Protein 9GSG (pdb70)

Organism: Mus musculus (NCBI:txid10090)

B-factor: mean 119.07, std 70.83, range [19.37, 305.69]

Nearest PDB structures (foldseek):
  6a69-assembly1_A  TM=6.672E-01  e=3.274E-86  Homo sapiens
  8qmp-assembly1_A  TM=8.611E-01  e=6.756E-66  Arabidopsis thaliana
  8wa5-assembly1_A  TM=8.359E-01  e=7.714E-51  Sus scrofa
  7yam-assembly1_A  TM=8.408E-01  e=4.785E-47  Homo sapiens
  7yah-assembly1_A  TM=5.654E-01  e=1.624E-47  Homo sapiens

GO terms:
  GO:0051480 regulation of cytosolic calcium ion concentration (P, IMP)
  GO:0006816 calcium ion transport (P, IMP)
  GO:0090102 cochlea development (P, IMP)
  GO:0005388 P-type calcium transporter activity (F, EXP)
  GO:0043025 neuronal cell body (C, IDA)
  GO:0005783 endoplasmic reticulum (C, IDA)
  GO:0005886 plasma membrane (C, IDA)
  GO:0005929 cilium (C, IDA)
  GO:0016324 apical plasma membrane (C, IDA)
  GO:0007605 sensory perception of sound (P, IGI)
  GO:0000902 cell morphogenesis (P, IMP)
  GO:0040011 locomotion (P, IMP)
  GO:0042428 serotonin metabolic process (P, IMP)
  GO:0042472 inner ear morphogenesis (P, IMP)
  GO:0030899 calcium-dependent ATPase activity (F, IMP)
  GO:0045299 otolith mineralization (P, IMP)
  GO:0021549 cerebellum development (P, IMP)
  GO:0021692 cerebellar Purkinje cell layer morphogenesis (P, IMP)
  GO:0021702 cerebellar Purkinje cell differentiation (P, IMP)
  GO:0021707 cerebellar granule cell differentiation (P, IMP)

InterPro domains:
  IPR001757 P-type ATPase [TIGR01494] (157-282)
  IPR001757 P-type ATPase [TIGR01494] (387-484)
  IPR001757 P-type ATPase [TIGR01494] (736-854)
  IPR004014 Cation-transporting P-type ATPase, N-terminal [PF00690] (50-118)
  IPR004014 Cation-transporting P-type ATPase, N-terminal [SM00831] (47-123)
  IPR006068 Cation-transporting P-type ATPase, C-terminal [PF00689] (858-1036)
  IPR006408 P-type ATPase, subfamily IIB [TIGR01517] (335-1041)
  IPR008250 P-type ATPase, A domain superfamily [SSF81653] (190-288)
  IPR018303 P-type ATPase, phosphorylation site [PS00154] (454-460)
  IPR022141 Plasma membrane calcium transporting P-type ATPase, C-terminal [PF12424] (1081-1127)
  IPR023214 HAD superfamily [G3DSA:3.40.50.1000] (663-789)
  IPR023298 P-type ATPase, transmembrane domain superfamily [SSF81665] (47-1043)
  IPR023299 P-type ATPase, cytoplasmic domain N [G3DSA:3.40.1110.10] (488-662)
  IPR023299 P-type ATPase, cytoplasmic domain N [SSF81660] (458-668)
  IPR036412 HAD-like superfamily [SSF56784] (451-877)
  IPR044492 P-type ATPase, haloacid dehalogenase domain [SFLDF00027] (434-825)
  IPR059000 P-type ATPase, A domain [PF00122] (190-288)

Structure (mmCIF, N/CA/C/O backbone):
data_9GSG
#
_entry.id   9GSG
#
_cell.length_a   1.00
_cell.length_b   1.00
_cell.length_c   1.00
_cell.angle_alpha   90.00
_cell.angle_beta   90.00
_cell.angle_gamma   90.00
#
_symmetry.space_group_name_H-M   'P 1'
#
loop_
_entity.id
_entity.type
_entity.pdbx_description
1 polymer 'Plasma membrane calcium-transporting ATPase 2'
2 polymer Neuroplastin
3 non-polymer 'TETRAFLUOROALUMINATE ION'
4 non-polymer 'MAGNESIUM ION'
5 non-polymer 2-acetamido-2-deoxy-beta-D-glucopyranose
6 water water
#
loop_
_atom_site.group_PDB
_atom_site.id
_atom_site.type_symbol
_atom_site.label_atom_id
_atom_site.label_alt_id
_atom_site.label_comp_id
_atom_site.label_asym_id
_atom_site.label_entity_id
_atom_site.label_seq_id
_atom_site.pdbx_PDB_ins_code
_atom_site.Cartn_x
_atom_site.Cartn_y
_atom_site.Cartn_z
_atom_site.occupancy
_atom_site.B_iso_or_equiv
_atom_site.auth_seq_id
_atom_site.auth_comp_id
_atom_site.auth_asym_id
_atom_site.auth_atom_id
_atom_site.pdbx_PDB_model_num
ATOM 1 N N . GLY A 1 25 ? 129.171 98.639 196.802 1.00 135.36 25 GLY A N 1
ATOM 2 C CA . GLY A 1 25 ? 127.964 98.946 197.548 1.00 135.36 25 GLY A CA 1
ATOM 3 C C . GLY A 1 25 ? 126.995 99.840 196.798 1.00 135.36 25 GLY A C 1
ATOM 4 O O . GLY A 1 25 ? 126.147 99.360 196.046 1.00 135.36 25 GLY A O 1
ATOM 5 N N . CYS A 1 26 ? 127.116 101.147 197.014 1.00 189.95 26 CYS A N 1
ATOM 6 C CA . CYS A 1 26 ? 126.261 102.104 196.328 1.00 189.95 26 CYS A CA 1
ATOM 7 C C . CYS A 1 26 ? 126.589 102.146 194.841 1.00 189.95 26 CYS A C 1
ATOM 8 O O . CYS A 1 26 ? 127.750 102.034 194.441 1.00 189.95 26 CYS A O 1
ATOM 11 N N . THR A 1 27 ? 125.555 102.303 194.022 1.00 173.25 27 THR A N 1
ATOM 12 C CA . THR A 1 27 ? 125.754 102.387 192.584 1.00 173.25 27 THR A CA 1
ATOM 13 C C . THR A 1 27 ? 126.344 103.741 192.201 1.00 173.25 27 THR A C 1
ATOM 14 O O . THR A 1 27 ? 126.220 104.728 192.931 1.00 173.25 27 THR A O 1
ATOM 18 N N . MET A 1 28 ? 126.997 103.772 191.037 1.00 159.53 28 MET A N 1
ATOM 19 C CA . MET A 1 28 ? 127.715 104.966 190.595 1.00 159.53 28 MET A CA 1
ATOM 20 C C . MET A 1 28 ? 126.792 106.174 190.489 1.00 159.53 28 MET A C 1
ATOM 21 O O . MET A 1 28 ? 127.116 107.263 190.981 1.00 159.53 28 MET A O 1
ATOM 26 N N . GLU A 1 29 ? 125.639 106.004 189.840 1.00 195.47 29 GLU A N 1
ATOM 27 C CA . GLU A 1 29 ? 124.749 107.137 189.615 1.00 195.47 29 GLU A CA 1
ATOM 28 C C . GLU A 1 29 ? 124.238 107.728 190.922 1.00 195.47 29 GLU A C 1
ATOM 29 O O . GLU A 1 29 ? 124.000 108.937 191.000 1.00 195.47 29 GLU A O 1
ATOM 35 N N . GLU A 1 30 ? 124.090 106.907 191.964 1.00 191.70 30 GLU A N 1
ATOM 36 C CA . GLU A 1 30 ? 123.640 107.424 193.253 1.00 191.70 30 GLU A CA 1
ATOM 37 C C . GLU A 1 30 ? 124.651 108.406 193.833 1.00 191.70 30 GLU A C 1
ATOM 38 O O . GLU A 1 30 ? 124.295 109.517 194.243 1.00 191.70 30 GLU A O 1
ATOM 44 N N . LEU A 1 31 ? 125.924 108.009 193.872 1.00 94.19 31 LEU A N 1
ATOM 45 C CA . LEU A 1 31 ? 126.964 108.894 194.385 1.00 94.19 31 LEU A CA 1
ATOM 46 C C . LEU A 1 31 ? 127.129 110.124 193.501 1.00 94.19 31 LEU A C 1
ATOM 47 O O . LEU A 1 31 ? 127.364 111.233 194.000 1.00 94.19 31 LEU A O 1
ATOM 52 N N . ARG A 1 32 ? 127.021 109.946 192.183 1.00 96.77 32 ARG A N 1
ATOM 53 C CA . ARG A 1 32 ? 127.129 111.089 191.283 1.00 96.77 32 ARG A CA 1
ATOM 54 C C . ARG A 1 32 ? 126.014 112.096 191.535 1.00 96.77 32 ARG A C 1
ATOM 55 O O . ARG A 1 32 ? 126.249 113.309 191.526 1.00 96.77 32 ARG A O 1
ATOM 63 N N . SER A 1 33 ? 124.791 111.614 191.768 1.00 104.08 33 SER A N 1
ATOM 64 C CA . SER A 1 33 ? 123.689 112.520 192.074 1.00 104.08 33 SER A CA 1
ATOM 65 C C . SER A 1 33 ? 123.860 113.155 193.448 1.00 104.08 33 SER A C 1
ATOM 66 O O . SER A 1 33 ? 123.425 114.291 193.673 1.00 104.08 33 SER A O 1
ATOM 69 N N . LEU A 1 34 ? 124.473 112.430 194.386 1.00 124.30 34 LEU A N 1
ATOM 70 C CA . LEU A 1 34 ? 124.775 113.015 195.689 1.00 124.30 34 LEU A CA 1
ATOM 71 C C . LEU A 1 34 ? 125.753 114.174 195.564 1.00 124.30 34 LEU A C 1
ATOM 72 O O . LEU A 1 34 ? 125.594 115.203 196.230 1.00 124.30 34 LEU A O 1
ATOM 77 N N . MET A 1 35 ? 126.771 114.028 194.714 1.00 104.88 35 MET A N 1
ATOM 78 C CA . MET A 1 35 ? 127.817 115.043 194.600 1.00 104.88 35 MET A CA 1
ATOM 79 C C . MET A 1 35 ? 127.376 116.311 193.880 1.00 104.88 35 MET A C 1
ATOM 80 O O . MET A 1 35 ? 128.231 117.155 193.596 1.00 104.88 35 MET A O 1
ATOM 85 N N . GLU A 1 36 ? 126.090 116.481 193.581 1.00 136.19 36 GLU A N 1
ATOM 86 C CA . GLU A 1 36 ? 125.582 117.722 193.014 1.00 136.19 36 GLU A CA 1
ATOM 87 C C . GLU A 1 36 ? 124.921 118.615 194.055 1.00 136.19 36 GLU A C 1
ATOM 88 O O . GLU A 1 36 ? 124.190 119.539 193.689 1.00 136.19 36 GLU A O 1
ATOM 94 N N . LEU A 1 37 ? 125.159 118.363 195.337 1.00 159.01 37 LEU A N 1
ATOM 95 C CA . LEU A 1 37 ? 124.598 119.154 196.420 1.00 159.01 37 LEU A CA 1
ATOM 96 C C . LEU A 1 37 ? 125.700 119.945 197.111 1.00 159.01 37 LEU A C 1
ATOM 97 O O . LEU A 1 37 ? 126.830 119.471 197.254 1.00 159.01 37 LEU A O 1
ATOM 102 N N . ARG A 1 38 ? 125.363 121.157 197.543 1.00 110.35 38 ARG A N 1
ATOM 103 C CA . ARG A 1 38 ? 126.328 122.042 198.175 1.00 110.35 38 ARG A CA 1
ATOM 104 C C . ARG A 1 38 ? 125.747 122.599 199.465 1.00 110.35 38 ARG A C 1
ATOM 105 O O . ARG A 1 38 ? 124.529 122.715 199.618 1.00 110.35 38 ARG A O 1
ATOM 113 N N . GLY A 1 39 ? 126.638 122.943 200.391 1.00 87.56 39 GLY A N 1
ATOM 114 C CA . GLY A 1 39 ? 126.228 123.626 201.602 1.00 87.56 39 GLY A CA 1
ATOM 115 C C . GLY A 1 39 ? 125.457 122.724 202.550 1.00 87.56 39 GLY A C 1
ATOM 116 O O . GLY A 1 39 ? 125.519 121.495 202.475 1.00 87.56 39 GLY A O 1
ATOM 117 N N . THR A 1 40 ? 124.705 123.360 203.452 1.00 105.76 40 THR A N 1
ATOM 118 C CA . THR A 1 40 ? 123.932 122.616 204.438 1.00 105.76 40 THR A CA 1
ATOM 119 C C . THR A 1 40 ? 122.909 121.694 203.792 1.00 105.76 40 THR A C 1
ATOM 120 O O . THR A 1 40 ? 122.575 120.658 204.377 1.00 105.76 40 THR A O 1
ATOM 124 N N . GLU A 1 41 ? 122.431 122.028 202.590 1.00 171.39 41 GLU A N 1
ATOM 125 C CA . GLU A 1 41 ? 121.507 121.146 201.887 1.00 171.39 41 GLU A CA 1
ATOM 126 C C . GLU A 1 41 ? 122.112 119.764 201.686 1.00 171.39 41 GLU A C 1
ATOM 127 O O . GLU A 1 41 ? 121.394 118.758 201.685 1.00 171.39 41 GLU A O 1
ATOM 133 N N . ALA A 1 42 ? 123.432 119.692 201.519 1.00 114.72 42 ALA A N 1
ATOM 134 C CA . ALA A 1 42 ? 124.086 118.392 201.471 1.00 114.72 42 ALA A CA 1
ATOM 135 C C . ALA A 1 42 ? 124.037 117.709 202.831 1.00 114.72 42 ALA A C 1
ATOM 136 O O . ALA A 1 42 ? 123.604 116.555 202.940 1.00 114.72 42 ALA A O 1
ATOM 138 N N . VAL A 1 43 ? 124.428 118.436 203.885 1.00 102.06 43 VAL A N 1
ATOM 139 C CA . VAL A 1 43 ? 124.611 117.839 205.209 1.00 102.06 43 VAL A CA 1
ATOM 140 C C . VAL A 1 43 ? 123.371 117.057 205.615 1.00 102.06 43 VAL A C 1
ATOM 141 O O . VAL A 1 43 ? 123.414 115.833 205.801 1.00 102.06 43 VAL A O 1
ATOM 145 N N . VAL A 1 44 ? 122.235 117.753 205.697 1.00 141.46 44 VAL A N 1
ATOM 146 C CA . VAL A 1 44 ? 120.997 117.112 206.129 1.00 141.46 44 VAL A CA 1
ATOM 147 C C . VAL A 1 44 ? 120.711 115.890 205.267 1.00 141.46 44 VAL A C 1
ATOM 148 O O . VAL A 1 44 ? 120.428 114.801 205.784 1.00 141.46 44 VAL A O 1
ATOM 152 N N . LYS A 1 45 ? 120.861 116.034 203.945 1.00 191.14 45 LYS A N 1
ATOM 153 C CA . LYS A 1 45 ? 120.605 114.920 203.042 1.00 191.14 45 LYS A CA 1
ATOM 154 C C . LYS A 1 45 ? 121.377 113.690 203.484 1.00 191.14 45 LYS A C 1
ATOM 155 O O . LYS A 1 45 ? 120.792 112.622 203.706 1.00 191.14 45 LYS A O 1
ATOM 161 N N . ILE A 1 46 ? 122.682 113.851 203.709 1.00 116.36 46 ILE A N 1
ATOM 162 C CA . ILE A 1 46 ? 123.503 112.718 204.121 1.00 116.36 46 ILE A CA 1
ATOM 163 C C . ILE A 1 46 ? 122.930 112.106 205.389 1.00 116.36 46 ILE A C 1
ATOM 164 O O . ILE A 1 46 ? 122.630 110.906 205.443 1.00 116.36 46 ILE A O 1
ATOM 169 N N . LYS A 1 47 ? 122.686 112.949 206.397 1.00 160.84 47 LYS A N 1
ATOM 170 C CA . LYS A 1 47 ? 122.195 112.451 207.676 1.00 160.84 47 LYS A CA 1
ATOM 171 C C . LYS A 1 47 ? 120.890 111.694 207.500 1.00 160.84 47 LYS A C 1
ATOM 172 O O . LYS A 1 47 ? 120.636 110.706 208.197 1.00 160.84 47 LYS A O 1
ATOM 178 N N . GLU A 1 48 ? 120.051 112.138 206.566 1.00 169.29 48 GLU A N 1
ATOM 179 C CA . GLU A 1 48 ? 118.802 111.432 206.330 1.00 169.29 48 GLU A CA 1
ATOM 180 C C . GLU A 1 48 ? 119.065 110.087 205.669 1.00 169.29 48 GLU A C 1
ATOM 181 O O . GLU A 1 48 ? 118.526 109.064 206.102 1.00 169.29 48 GLU A O 1
ATOM 187 N N . THR A 1 49 ? 119.894 110.071 204.624 1.00 210.71 49 THR A N 1
ATOM 188 C CA . THR A 1 49 ? 120.017 108.858 203.820 1.00 210.71 49 THR A CA 1
ATOM 189 C C . THR A 1 49 ? 121.085 107.922 204.373 1.00 210.71 49 THR A C 1
ATOM 190 O O . THR A 1 49 ? 120.818 106.743 204.631 1.00 210.71 49 THR A O 1
ATOM 194 N N . TYR A 1 50 ? 122.300 108.426 204.565 1.00 225.36 50 TYR A N 1
ATOM 195 C CA . TYR A 1 50 ? 123.454 107.585 204.856 1.00 225.36 50 TYR A CA 1
ATOM 196 C C . TYR A 1 50 ? 124.117 107.959 206.175 1.00 225.36 50 TYR A C 1
ATOM 197 O O . TYR A 1 50 ? 125.338 107.869 206.317 1.00 225.36 50 TYR A O 1
ATOM 206 N N . GLY A 1 51 ? 123.318 108.364 207.158 1.00 121.77 51 GLY A N 1
ATOM 207 C CA . GLY A 1 51 ? 123.813 108.661 208.490 1.00 121.77 51 GLY A CA 1
ATOM 208 C C . GLY A 1 51 ? 124.970 109.637 208.467 1.00 121.77 51 GLY A C 1
ATOM 209 O O . GLY A 1 51 ? 124.994 110.603 207.700 1.00 121.77 51 GLY A O 1
ATOM 210 N N . ASP A 1 52 ? 125.953 109.378 209.324 1.00 219.75 52 ASP A N 1
ATOM 211 C CA . ASP A 1 52 ? 127.171 110.169 209.320 1.00 219.75 52 ASP A CA 1
ATOM 212 C C . ASP A 1 52 ? 128.169 109.611 208.305 1.00 219.75 52 ASP A C 1
ATOM 213 O O . ASP A 1 52 ? 127.947 108.575 207.674 1.00 219.75 52 ASP A O 1
ATOM 218 N N . THR A 1 53 ? 129.285 110.325 208.147 1.00 172.58 53 THR A N 1
ATOM 219 C CA . THR A 1 53 ? 130.253 109.977 207.114 1.00 172.58 53 THR A CA 1
ATOM 220 C C . THR A 1 53 ? 130.991 108.676 207.412 1.00 172.58 53 THR A C 1
ATOM 221 O O . THR A 1 53 ? 131.399 107.980 206.475 1.00 172.58 53 THR A O 1
ATOM 225 N N . GLU A 1 54 ? 131.168 108.320 208.685 1.00 246.56 54 GLU A N 1
ATOM 226 C CA . GLU A 1 54 ? 131.852 107.068 208.993 1.00 246.56 54 GLU A CA 1
ATOM 227 C C . GLU A 1 54 ? 131.007 105.867 208.586 1.00 246.56 54 GLU A C 1
ATOM 228 O O . GLU A 1 54 ? 131.536 104.768 208.386 1.00 246.56 54 GLU A O 1
ATOM 234 N N . ALA A 1 55 ? 129.690 106.055 208.460 1.00 135.64 55 ALA A N 1
ATOM 235 C CA . ALA A 1 55 ? 128.832 104.983 207.967 1.00 135.64 55 ALA A CA 1
ATOM 236 C C . ALA A 1 55 ? 128.906 104.865 206.449 1.00 135.64 55 ALA A C 1
ATOM 237 O O . ALA A 1 55 ? 128.948 103.752 205.908 1.00 135.64 55 ALA A O 1
ATOM 239 N N . ILE A 1 56 ? 128.912 106.000 205.744 1.00 134.17 56 ILE A N 1
ATOM 240 C CA . ILE A 1 56 ? 129.015 105.955 204.289 1.00 134.17 56 ILE A CA 1
ATOM 241 C C . ILE A 1 56 ? 130.383 105.436 203.871 1.00 134.17 56 ILE A C 1
ATOM 242 O O . ILE A 1 56 ? 130.524 104.843 202.797 1.00 134.17 56 ILE A O 1
ATOM 247 N N . CYS A 1 57 ? 131.410 105.643 204.701 1.00 203.08 57 CYS A N 1
ATOM 248 C CA . CYS A 1 57 ? 132.686 104.981 204.448 1.00 203.08 57 CYS A CA 1
ATOM 249 C C . CYS A 1 57 ? 132.550 103.469 204.570 1.00 203.08 57 CYS A C 1
ATOM 250 O O . CYS A 1 57 ? 133.103 102.724 203.753 1.00 203.08 57 CYS A O 1
ATOM 253 N N . ARG A 1 58 ? 131.817 102.998 205.583 1.00 166.02 58 ARG A N 1
ATOM 254 C CA . ARG A 1 58 ? 131.624 101.561 205.752 1.00 166.02 58 ARG A CA 1
ATOM 255 C C . ARG A 1 58 ? 130.885 100.959 204.565 1.00 166.02 58 ARG A C 1
ATOM 256 O O . ARG A 1 58 ? 131.221 99.860 204.109 1.00 166.02 58 ARG A O 1
ATOM 264 N N . ARG A 1 59 ? 129.869 101.662 204.057 1.00 211.60 59 ARG A N 1
ATOM 265 C CA . ARG A 1 59 ? 129.109 101.147 202.920 1.00 211.60 59 ARG A CA 1
ATOM 266 C C . ARG A 1 59 ? 130.000 100.933 201.702 1.00 211.60 59 ARG A C 1
ATOM 267 O O . ARG A 1 59 ? 129.699 100.093 200.846 1.00 211.60 59 ARG A O 1
ATOM 275 N N . LEU A 1 60 ? 131.095 101.681 201.601 1.00 126.50 60 LEU A N 1
ATOM 276 C CA . LEU A 1 60 ? 132.058 101.491 200.523 1.00 126.50 60 LEU A CA 1
ATOM 277 C C . LEU A 1 60 ? 133.146 100.483 200.872 1.00 126.50 60 LEU A C 1
ATOM 278 O O . LEU A 1 60 ? 134.075 100.301 200.078 1.00 126.50 60 LEU A O 1
ATOM 283 N N . LYS A 1 61 ? 133.046 99.835 202.031 1.00 179.45 61 LYS A N 1
ATOM 284 C CA . LYS A 1 61 ? 134.004 98.826 202.481 1.00 179.45 61 LYS A CA 1
ATOM 285 C C . LYS A 1 61 ? 135.422 99.396 202.535 1.00 179.45 61 LYS A C 1
ATOM 286 O O . LYS A 1 61 ? 136.380 98.809 202.031 1.00 179.45 61 LYS A O 1
ATOM 292 N N . THR A 1 62 ? 135.540 100.562 203.164 1.00 154.85 62 THR A N 1
ATOM 293 C CA . THR A 1 62 ? 136.828 101.200 203.383 1.00 154.85 62 THR A CA 1
ATOM 294 C C . THR A 1 62 ? 136.902 101.709 204.816 1.00 154.85 62 THR A C 1
ATOM 295 O O . THR A 1 62 ? 135.883 101.966 205.460 1.00 154.85 62 THR A O 1
ATOM 299 N N . SER A 1 63 ? 138.128 101.844 205.313 1.00 131.82 63 SER A N 1
ATOM 300 C CA . SER A 1 63 ? 138.373 102.276 206.682 1.00 131.82 63 SER A CA 1
ATOM 301 C C . SER A 1 63 ? 139.111 103.606 206.675 1.00 131.82 63 SER A C 1
ATOM 302 O O . SER A 1 63 ? 140.203 103.697 206.087 1.00 131.82 63 SER A O 1
ATOM 305 N N . PRO A 1 64 ? 138.563 104.657 207.291 1.00 140.48 64 PRO A N 1
ATOM 306 C CA . PRO A 1 64 ? 139.291 105.939 207.326 1.00 140.48 64 PRO A CA 1
ATOM 307 C C . PRO A 1 64 ? 140.661 105.840 207.975 1.00 140.48 64 PRO A C 1
ATOM 308 O O . PRO A 1 64 ? 141.619 106.458 207.496 1.00 140.48 64 PRO A O 1
ATOM 312 N N . VAL A 1 65 ? 140.781 105.073 209.059 1.00 202.64 65 VAL A N 1
ATOM 313 C CA . VAL A 1 65 ? 142.055 104.978 209.768 1.00 202.64 65 VAL A CA 1
ATOM 314 C C . VAL A 1 65 ? 143.006 104.042 209.032 1.00 202.64 65 VAL A C 1
ATOM 315 O O . VAL A 1 65 ? 144.174 104.370 208.797 1.00 202.64 65 VAL A O 1
ATOM 319 N N . GLU A 1 66 ? 142.518 102.856 208.663 1.00 205.40 66 GLU A N 1
ATOM 320 C CA . GLU A 1 66 ? 143.378 101.867 208.019 1.00 205.40 66 GLU A CA 1
ATOM 321 C C . GLU A 1 66 ? 143.798 102.321 206.625 1.00 205.40 66 GLU A C 1
ATOM 322 O O . GLU A 1 66 ? 144.992 102.390 206.313 1.00 205.40 66 GLU A O 1
ATOM 328 N N . GLY A 1 67 ? 142.828 102.636 205.772 1.00 150.43 67 GLY A N 1
ATOM 329 C CA . GLY A 1 67 ? 143.129 103.036 204.411 1.00 150.43 67 GLY A CA 1
ATOM 330 C C . GLY A 1 67 ? 142.501 102.126 203.378 1.00 150.43 67 GLY A C 1
ATOM 331 O O . GLY A 1 67 ? 141.299 101.849 203.435 1.00 150.43 67 GLY A O 1
ATOM 332 N N . LEU A 1 68 ? 143.302 101.655 202.423 1.00 196.10 68 LEU A N 1
ATOM 333 C CA . LEU A 1 68 ? 142.809 100.750 201.403 1.00 196.10 68 LEU A CA 1
ATOM 334 C C . LEU A 1 68 ? 143.754 99.562 201.253 1.00 196.10 68 LEU A C 1
ATOM 335 O O . LEU A 1 68 ? 144.976 99.749 201.204 1.00 196.10 68 LEU A O 1
ATOM 340 N N . PRO A 1 69 ? 143.225 98.334 201.196 1.00 153.36 69 PRO A N 1
ATOM 341 C CA . PRO A 1 69 ? 144.106 97.158 201.141 1.00 153.36 69 PRO A CA 1
ATOM 342 C C . PRO A 1 69 ? 145.127 97.190 200.016 1.00 153.36 69 PRO A C 1
ATOM 343 O O . PRO A 1 69 ? 146.278 96.791 200.234 1.00 153.36 69 PRO A O 1
ATOM 347 N N . GLY A 1 70 ? 144.753 97.654 198.826 1.00 141.08 70 GLY A N 1
ATOM 348 C CA . GLY A 1 70 ? 145.672 97.670 197.709 1.00 141.08 70 GLY A CA 1
ATOM 349 C C . GLY A 1 70 ? 145.783 96.372 196.944 1.00 141.08 70 GLY A C 1
ATOM 350 O O . GLY A 1 70 ? 146.722 96.215 196.156 1.00 141.08 70 GLY A O 1
ATOM 351 N N . THR A 1 71 ? 144.863 95.433 197.150 1.00 161.86 71 THR A N 1
ATOM 352 C CA . THR A 1 71 ? 144.933 94.150 196.465 1.00 161.86 71 THR A CA 1
ATOM 353 C C . THR A 1 71 ? 144.387 94.286 195.046 1.00 161.86 71 THR A C 1
ATOM 354 O O . THR A 1 71 ? 143.380 94.963 194.820 1.00 161.86 71 THR A O 1
ATOM 358 N N . ALA A 1 72 ? 145.054 93.633 194.094 1.00 159.72 72 ALA A N 1
ATOM 359 C CA . ALA A 1 72 ? 144.746 93.818 192.675 1.00 159.72 72 ALA A CA 1
ATOM 360 C C . ALA A 1 72 ? 143.314 93.456 192.290 1.00 159.72 72 ALA A C 1
ATOM 361 O O . ALA A 1 72 ? 142.687 94.240 191.560 1.00 159.72 72 ALA A O 1
ATOM 363 N N . PRO A 1 73 ? 142.749 92.309 192.693 1.00 184.66 73 PRO A N 1
ATOM 364 C CA . PRO A 1 73 ? 141.339 92.055 192.345 1.00 184.66 73 PRO A CA 1
ATOM 365 C C . PRO A 1 73 ? 140.387 93.107 192.883 1.00 184.66 73 PRO A C 1
ATOM 366 O O . PRO A 1 73 ? 139.446 93.497 192.183 1.00 184.66 73 PRO A O 1
ATOM 370 N N . ASP A 1 74 ? 140.617 93.592 194.104 1.00 192.48 74 ASP A N 1
ATOM 371 C CA . ASP A 1 74 ? 139.770 94.635 194.674 1.00 192.48 74 ASP A CA 1
ATOM 372 C C . ASP A 1 74 ? 139.837 95.907 193.838 1.00 192.48 74 ASP A C 1
ATOM 373 O O . ASP A 1 74 ? 138.805 96.488 193.470 1.00 192.48 74 ASP A O 1
ATOM 378 N N . LEU A 1 75 ? 141.055 96.355 193.532 1.00 180.16 75 LEU A N 1
ATOM 379 C CA . LEU A 1 75 ? 141.237 97.572 192.752 1.00 180.16 75 LEU A CA 1
ATOM 380 C C . LEU A 1 75 ? 140.595 97.439 191.378 1.00 180.16 75 LEU A C 1
ATOM 381 O O . LEU A 1 75 ? 139.911 98.354 190.908 1.00 180.16 75 LEU A O 1
ATOM 386 N N . GLU A 1 76 ? 140.798 96.296 190.719 1.00 176.08 76 GLU A N 1
ATOM 387 C CA . GLU A 1 76 ? 140.242 96.123 189.383 1.00 176.08 76 GLU A CA 1
ATOM 388 C C . GLU A 1 76 ? 138.722 96.027 189.406 1.00 176.08 76 GLU A C 1
ATOM 389 O O . GLU A 1 76 ? 138.060 96.546 188.502 1.00 176.08 76 GLU A O 1
ATOM 395 N N . LYS A 1 77 ? 138.147 95.390 190.426 1.00 209.92 77 LYS A N 1
ATOM 396 C CA . LYS A 1 77 ? 136.694 95.341 190.542 1.00 209.92 77 LYS A CA 1
ATOM 397 C C . LYS A 1 77 ? 136.122 96.738 190.748 1.00 209.92 77 LYS A C 1
ATOM 398 O O . LYS A 1 77 ? 135.107 97.108 190.142 1.00 209.92 77 LYS A O 1
ATOM 404 N N . ARG A 1 78 ? 136.771 97.537 191.599 1.00 156.02 78 ARG A N 1
ATOM 405 C CA . ARG A 1 78 ? 136.322 98.911 191.802 1.00 156.02 78 ARG A CA 1
ATOM 406 C C . ARG A 1 78 ? 136.441 99.736 190.526 1.00 156.02 78 ARG A C 1
ATOM 407 O O . ARG A 1 78 ? 135.547 100.528 190.208 1.00 156.02 78 ARG A O 1
ATOM 415 N N . LYS A 1 79 ? 137.541 99.574 189.787 1.00 122.73 79 LYS A N 1
ATOM 416 C CA . LYS A 1 79 ? 137.696 100.300 188.531 1.00 122.73 79 LYS A CA 1
ATOM 417 C C . LYS A 1 79 ? 136.655 99.867 187.510 1.00 122.73 79 LYS A C 1
ATOM 418 O O . LYS A 1 79 ? 136.204 100.674 186.690 1.00 122.73 79 LYS A O 1
ATOM 424 N N . GLN A 1 80 ? 136.270 98.593 187.532 1.00 144.33 80 GLN A N 1
ATOM 425 C CA . GLN A 1 80 ? 135.228 98.125 186.626 1.00 144.33 80 GLN A CA 1
ATOM 426 C C . GLN A 1 80 ? 133.879 98.735 186.984 1.00 144.33 80 GLN A C 1
ATOM 427 O O . GLN A 1 80 ? 133.124 99.163 186.103 1.00 144.33 80 GLN A O 1
ATOM 433 N N . ILE A 1 81 ? 133.557 98.785 188.277 1.00 134.45 81 ILE A N 1
ATOM 434 C CA . ILE A 1 81 ? 132.245 99.279 188.693 1.00 134.45 81 ILE A CA 1
ATOM 435 C C . ILE A 1 81 ? 132.149 100.789 188.500 1.00 134.45 81 ILE A C 1
ATOM 436 O O . ILE A 1 81 ? 131.265 101.285 187.793 1.00 134.45 81 ILE A O 1
ATOM 441 N N . PHE A 1 82 ? 133.051 101.541 189.131 1.00 116.28 82 PHE A N 1
ATOM 442 C CA . PHE A 1 82 ? 132.947 102.996 189.169 1.00 116.28 82 PHE A CA 1
ATOM 443 C C . PHE A 1 82 ? 133.746 103.705 188.082 1.00 116.28 82 PHE A C 1
ATOM 444 O O . PHE A 1 82 ? 133.724 104.938 188.035 1.00 116.28 82 PHE A O 1
ATOM 452 N N . GLY A 1 83 ? 134.442 102.983 187.214 1.00 104.97 83 GLY A N 1
ATOM 453 C CA . GLY A 1 83 ? 135.260 103.620 186.203 1.00 104.97 83 GLY A CA 1
ATOM 454 C C . GLY A 1 83 ? 136.640 103.967 186.716 1.00 104.97 83 GLY A C 1
ATOM 455 O O . GLY A 1 83 ? 136.993 103.740 187.875 1.00 104.97 83 GLY A O 1
ATOM 456 N N . GLN A 1 84 ? 137.445 104.538 185.824 1.00 160.15 84 GLN A N 1
ATOM 457 C CA . GLN A 1 84 ? 138.806 104.926 186.154 1.00 160.15 84 GLN A CA 1
ATOM 458 C C . GLN A 1 84 ? 138.959 106.439 186.069 1.00 160.15 84 GLN A C 1
ATOM 459 O O . GLN A 1 84 ? 138.126 107.140 185.491 1.00 160.15 84 GLN A O 1
ATOM 465 N N . ASN A 1 85 ? 140.059 106.929 186.638 1.00 81.60 85 ASN A N 1
ATOM 466 C CA . ASN A 1 85 ? 140.318 108.357 186.771 1.00 81.60 85 ASN A CA 1
ATOM 467 C C . ASN A 1 85 ? 140.967 108.931 185.519 1.00 81.60 85 ASN A C 1
ATOM 468 O O . ASN A 1 85 ? 141.619 109.978 185.575 1.00 81.60 85 ASN A O 1
ATOM 473 N N . PHE A 1 86 ? 140.799 108.260 184.385 1.00 175.18 86 PHE A N 1
ATOM 474 C CA . PHE A 1 86 ? 141.494 108.615 183.156 1.00 175.18 86 PHE A CA 1
ATOM 475 C C . PHE A 1 86 ? 140.481 108.783 182.036 1.00 175.18 86 PHE A C 1
ATOM 476 O O . PHE A 1 86 ? 139.613 107.925 181.847 1.00 175.18 86 PHE A O 1
ATOM 484 N N . ILE A 1 87 ? 140.586 109.886 181.304 1.00 136.80 87 ILE A N 1
ATOM 485 C CA . ILE A 1 87 ? 139.740 110.169 180.152 1.00 136.80 87 ILE A CA 1
ATOM 486 C C . ILE A 1 87 ? 140.612 110.080 178.900 1.00 136.80 87 ILE A C 1
ATOM 487 O O . ILE A 1 87 ? 141.560 110.864 178.753 1.00 136.80 87 ILE A O 1
ATOM 492 N N . PRO A 1 88 ? 140.344 109.154 177.986 1.00 133.84 88 PRO A N 1
ATOM 493 C CA . PRO A 1 88 ? 141.141 109.065 176.761 1.00 133.84 88 PRO A CA 1
ATOM 494 C C . PRO A 1 88 ? 140.828 110.217 175.824 1.00 133.84 88 PRO A C 1
ATOM 495 O O . PRO A 1 88 ? 139.656 110.571 175.632 1.00 133.84 88 PRO A O 1
ATOM 499 N N . PRO A 1 89 ? 141.845 110.825 175.220 1.00 91.84 89 PRO A N 1
ATOM 500 C CA . PRO A 1 89 ? 141.603 111.947 174.307 1.00 91.84 89 PRO A CA 1
ATOM 501 C C . PRO A 1 89 ? 141.044 111.474 172.973 1.00 91.84 89 PRO A C 1
ATOM 502 O O . PRO A 1 89 ? 141.044 110.287 172.643 1.00 91.84 89 PRO A O 1
ATOM 506 N N . LYS A 1 90 ? 140.559 112.438 172.196 1.00 152.31 90 LYS A N 1
ATOM 507 C CA . LYS A 1 90 ? 140.061 112.195 170.848 1.00 152.31 90 LYS A CA 1
ATOM 508 C C . LYS A 1 90 ? 141.172 112.527 169.862 1.00 152.31 90 LYS A C 1
ATOM 509 O O . LYS A 1 90 ? 141.597 113.684 169.772 1.00 152.31 90 LYS A O 1
ATOM 515 N N . LYS A 1 91 ? 141.637 111.520 169.131 1.00 189.98 91 LYS A N 1
ATOM 516 C CA . LYS A 1 91 ? 142.727 111.736 168.191 1.00 189.98 91 LYS A CA 1
ATOM 517 C C . LYS A 1 91 ? 142.260 112.625 167.041 1.00 189.98 91 LYS A C 1
ATOM 518 O O . LYS A 1 91 ? 141.124 112.490 166.569 1.00 189.98 91 LYS A O 1
ATOM 524 N N . PRO A 1 92 ? 143.101 113.538 166.566 1.00 124.33 92 PRO A N 1
ATOM 525 C CA . PRO A 1 92 ? 142.660 114.503 165.558 1.00 124.33 92 PRO A CA 1
ATOM 526 C C . PRO A 1 92 ? 142.714 113.945 164.145 1.00 124.33 92 PRO A C 1
ATOM 527 O O . PRO A 1 92 ? 143.521 113.073 163.820 1.00 124.33 92 PRO A O 1
ATOM 531 N N . LYS A 1 93 ? 141.830 114.472 163.299 1.00 74.18 93 LYS A N 1
ATOM 532 C CA . LYS A 1 93 ? 141.767 114.039 161.910 1.00 74.18 93 LYS A CA 1
ATOM 533 C C . LYS A 1 93 ? 142.996 114.516 161.148 1.00 74.18 93 LYS A C 1
ATOM 534 O O . LYS A 1 93 ? 143.493 115.622 161.374 1.00 74.18 93 LYS A O 1
ATOM 540 N N . THR A 1 94 ? 143.488 113.668 160.253 1.00 149.02 94 THR A N 1
ATOM 541 C CA . THR A 1 94 ? 144.712 113.910 159.511 1.00 149.02 94 THR A CA 1
ATOM 542 C C . THR A 1 94 ? 144.413 114.768 158.280 1.00 149.02 94 THR A C 1
ATOM 543 O O . THR A 1 94 ? 143.272 114.863 157.826 1.00 149.02 94 THR A O 1
ATOM 547 N N . PHE A 1 95 ? 145.455 115.408 157.741 1.00 81.31 95 PHE A N 1
ATOM 548 C CA . PHE A 1 95 ? 145.277 116.190 156.522 1.00 81.31 95 PHE A CA 1
ATOM 549 C C . PHE A 1 95 ? 144.873 115.319 155.341 1.00 81.31 95 PHE A C 1
ATOM 550 O O . PHE A 1 95 ? 144.097 115.759 154.486 1.00 81.31 95 PHE A O 1
ATOM 558 N N . LEU A 1 96 ? 145.385 114.090 155.268 1.00 80.77 96 LEU A N 1
ATOM 559 C CA . LEU A 1 96 ? 144.989 113.200 154.182 1.00 80.77 96 LEU A CA 1
ATOM 560 C C . LEU A 1 96 ? 143.511 112.849 154.268 1.00 80.77 96 LEU A C 1
ATOM 561 O O . LEU A 1 96 ? 142.819 112.787 153.245 1.00 80.77 96 LEU A O 1
ATOM 566 N N . GLN A 1 97 ? 143.002 112.627 155.477 1.00 123.98 97 GLN A N 1
ATOM 567 C CA . GLN A 1 97 ? 141.604 112.243 155.598 1.00 123.98 97 GLN A CA 1
ATOM 568 C C . GLN A 1 97 ? 140.695 113.448 155.371 1.00 123.98 97 GLN A C 1
ATOM 569 O O . GLN A 1 97 ? 139.584 113.301 154.851 1.00 123.98 97 GLN A O 1
ATOM 575 N N . LEU A 1 98 ? 141.174 114.652 155.694 1.00 47.69 98 LEU A N 1
ATOM 576 C CA . LEU A 1 98 ? 140.439 115.863 155.341 1.00 47.69 98 LEU A CA 1
ATOM 577 C C . LEU A 1 98 ? 140.411 116.074 153.832 1.00 47.69 98 LEU A C 1
ATOM 578 O O . LEU A 1 98 ? 139.394 116.511 153.284 1.00 47.69 98 LEU A O 1
ATOM 583 N N . VAL A 1 99 ? 141.509 115.765 153.140 1.00 50.32 99 VAL A N 1
ATOM 584 C CA . VAL A 1 99 ? 141.499 115.809 151.680 1.00 50.32 99 VAL A CA 1
ATOM 585 C C . VAL A 1 99 ? 140.495 114.807 151.123 1.00 50.32 99 VAL A C 1
ATOM 586 O O . VAL A 1 99 ? 139.734 115.113 150.196 1.00 50.32 99 VAL A O 1
ATOM 590 N N . TRP A 1 100 ? 140.476 113.597 151.682 1.00 72.58 100 TRP A N 1
ATOM 591 C CA . TRP A 1 100 ? 139.531 112.583 151.229 1.00 72.58 100 TRP A CA 1
ATOM 592 C C . TRP A 1 100 ? 138.089 113.030 151.441 1.00 72.58 100 TRP A C 1
ATOM 593 O O . TRP A 1 100 ? 137.217 112.733 150.620 1.00 72.58 100 TRP A O 1
ATOM 604 N N . GLU A 1 101 ? 137.813 113.737 152.538 1.00 137.14 101 GLU A N 1
ATOM 605 C CA . GLU A 1 101 ? 136.462 114.254 152.744 1.00 137.14 101 GLU A CA 1
ATOM 606 C C . GLU A 1 101 ? 136.154 115.433 151.829 1.00 137.14 101 GLU A C 1
ATOM 607 O O . GLU A 1 101 ? 134.990 115.658 151.483 1.00 137.14 101 GLU A O 1
ATOM 613 N N . ALA A 1 102 ? 137.171 116.206 151.446 1.00 50.32 102 ALA A N 1
ATOM 614 C CA . ALA A 1 102 ? 136.954 117.295 150.501 1.00 50.32 102 ALA A CA 1
ATOM 615 C C . ALA A 1 102 ? 136.651 116.775 149.105 1.00 50.32 102 ALA A C 1
ATOM 616 O O . ALA A 1 102 ? 135.899 117.411 148.360 1.00 50.32 102 ALA A O 1
ATOM 618 N N . LEU A 1 103 ? 137.227 115.631 148.729 1.00 53.00 103 LEU A N 1
ATOM 619 C CA . LEU A 1 103 ? 137.031 115.117 147.376 1.00 53.00 103 LEU A CA 1
ATOM 620 C C . LEU A 1 103 ? 135.599 114.660 147.131 1.00 53.00 103 LEU A C 1
ATOM 621 O O . LEU A 1 103 ? 135.184 114.541 145.975 1.00 53.00 103 LEU A O 1
ATOM 626 N N . GLN A 1 104 ? 134.832 114.402 148.184 1.00 86.69 104 GLN A N 1
ATOM 627 C CA . GLN A 1 104 ? 133.481 113.877 148.034 1.00 86.69 104 GLN A CA 1
ATOM 628 C C . GLN A 1 104 ? 132.430 114.961 147.824 1.00 86.69 104 GLN A C 1
ATOM 629 O O . GLN A 1 104 ? 131.249 114.708 148.072 1.00 86.69 104 GLN A O 1
ATOM 635 N N . ASP A 1 105 ? 132.824 116.153 147.386 1.00 130.08 105 ASP A N 1
ATOM 636 C CA . ASP A 1 105 ? 131.853 117.178 147.030 1.00 130.08 105 ASP A CA 1
ATOM 637 C C . ASP A 1 105 ? 131.287 116.887 145.645 1.00 130.08 105 ASP A C 1
ATOM 638 O O . ASP A 1 105 ? 132.019 116.479 144.741 1.00 130.08 105 ASP A O 1
ATOM 643 N N . VAL A 1 106 ? 129.980 117.090 145.477 1.00 82.27 106 VAL A N 1
ATOM 644 C CA . VAL A 1 106 ? 129.330 116.737 144.216 1.00 82.27 106 VAL A CA 1
ATOM 645 C C . VAL A 1 106 ? 129.820 117.637 143.086 1.00 82.27 106 VAL A C 1
ATOM 646 O O . VAL A 1 106 ? 130.060 117.179 141.956 1.00 82.27 106 VAL A O 1
ATOM 650 N N . THR A 1 107 ? 129.977 118.931 143.374 1.00 97.39 107 THR A N 1
ATOM 651 C CA . THR A 1 107 ? 130.466 119.868 142.372 1.00 97.39 107 THR A CA 1
ATOM 652 C C . THR A 1 107 ? 131.853 119.483 141.881 1.00 97.39 107 THR A C 1
ATOM 653 O O . THR A 1 107 ? 132.171 119.683 140.705 1.00 97.39 107 THR A O 1
ATOM 657 N N . LEU A 1 108 ? 132.690 118.934 142.760 1.00 58.88 108 LEU A N 1
ATOM 658 C CA . LEU A 1 108 ? 134.005 118.478 142.335 1.00 58.88 108 LEU A CA 1
ATOM 659 C C . LEU A 1 108 ? 133.922 117.164 141.575 1.00 58.88 108 LEU A C 1
ATOM 660 O O . LEU A 1 108 ? 134.738 116.916 140.681 1.00 58.88 108 LEU A O 1
ATOM 665 N N . ILE A 1 109 ? 132.948 116.317 141.907 1.00 60.16 109 ILE A N 1
ATOM 666 C CA . ILE A 1 109 ? 132.826 115.029 141.234 1.00 60.16 109 ILE A CA 1
ATOM 667 C C . ILE A 1 109 ? 132.430 115.219 139.776 1.00 60.16 109 ILE A C 1
ATOM 668 O O . ILE A 1 109 ? 132.989 114.571 138.878 1.00 60.16 109 ILE A O 1
ATOM 673 N N . ILE A 1 110 ? 131.473 116.114 139.510 1.00 82.04 110 ILE A N 1
ATOM 674 C CA . ILE A 1 110 ? 131.064 116.331 138.122 1.00 82.04 110 ILE A CA 1
ATOM 675 C C . ILE A 1 110 ? 132.223 116.891 137.301 1.00 82.04 110 ILE A C 1
ATOM 676 O O . ILE A 1 110 ? 132.412 116.521 136.135 1.00 82.04 110 ILE A O 1
ATOM 681 N N . LEU A 1 111 ? 133.049 117.745 137.907 1.00 50.32 111 LEU A N 1
ATOM 682 C CA . LEU A 1 111 ? 134.172 118.327 137.181 1.00 50.32 111 LEU A CA 1
ATOM 683 C C . LEU A 1 111 ? 135.294 117.325 136.954 1.00 50.32 111 LEU A C 1
ATOM 684 O O . LEU A 1 111 ? 135.931 117.349 135.897 1.00 50.32 111 LEU A O 1
ATOM 689 N N . GLU A 1 112 ? 135.541 116.429 137.911 1.00 87.69 112 GLU A N 1
ATOM 690 C CA . GLU A 1 112 ? 136.517 115.369 137.680 1.00 87.69 112 GLU A CA 1
ATOM 691 C C . GLU A 1 112 ? 136.065 114.437 136.564 1.00 87.69 112 GLU A C 1
ATOM 692 O O . GLU A 1 112 ? 136.872 114.032 135.720 1.00 87.69 112 GLU A O 1
ATOM 698 N N . ILE A 1 113 ? 134.775 114.098 136.530 1.00 59.46 113 ILE A N 1
ATOM 699 C CA . ILE A 1 113 ? 134.268 113.237 135.463 1.00 59.46 113 ILE A CA 1
ATOM 700 C C . ILE A 1 113 ? 134.392 113.929 134.108 1.00 59.46 113 ILE A C 1
ATOM 701 O O . ILE A 1 113 ? 134.787 113.313 133.107 1.00 59.46 113 ILE A O 1
ATOM 706 N N . ALA A 1 114 ? 134.055 115.222 134.055 1.00 44.35 114 ALA A N 1
ATOM 707 C CA . ALA A 1 114 ? 134.189 115.963 132.804 1.00 44.35 114 ALA A CA 1
ATOM 708 C C . ALA A 1 114 ? 135.637 116.003 132.330 1.00 44.35 114 ALA A C 1
ATOM 709 O O . ALA A 1 114 ? 135.914 115.782 131.145 1.00 44.35 114 ALA A O 1
ATOM 711 N N . ALA A 1 115 ? 136.576 116.271 133.240 1.00 50.32 115 ALA A N 1
ATOM 712 C CA . ALA A 1 115 ? 137.985 116.298 132.861 1.00 50.32 115 ALA A CA 1
ATOM 713 C C . ALA A 1 115 ? 138.450 114.940 132.356 1.00 50.32 115 ALA A C 1
ATOM 714 O O . ALA A 1 115 ? 139.227 114.858 131.394 1.00 50.32 115 ALA A O 1
ATOM 716 N N . ILE A 1 116 ? 137.992 113.859 132.992 1.00 65.89 116 ILE A N 1
ATOM 717 C CA . ILE A 1 116 ? 138.403 112.524 132.565 1.00 65.89 116 ILE A CA 1
ATOM 718 C C . ILE A 1 116 ? 137.910 112.232 131.153 1.00 65.89 116 ILE A C 1
ATOM 719 O O . ILE A 1 116 ? 138.679 111.779 130.296 1.00 65.89 116 ILE A O 1
ATOM 724 N N . ILE A 1 117 ? 136.628 112.490 130.879 1.00 68.53 117 ILE A N 1
ATOM 725 C CA . ILE A 1 117 ? 136.124 112.169 129.543 1.00 68.53 117 ILE A CA 1
ATOM 726 C C . ILE A 1 117 ? 136.746 113.090 128.499 1.00 68.53 117 ILE A C 1
ATOM 727 O O . ILE A 1 117 ? 136.926 112.698 127.340 1.00 68.53 117 ILE A O 1
ATOM 732 N N . SER A 1 118 ? 137.097 114.320 128.884 1.00 52.00 118 SER A N 1
ATOM 733 C CA . SER A 1 118 ? 137.759 115.218 127.941 1.00 52.00 118 SER A CA 1
ATOM 734 C C . SER A 1 118 ? 139.146 114.705 127.568 1.00 52.00 118 SER A C 1
ATOM 735 O O . SER A 1 118 ? 139.502 114.651 126.385 1.00 52.00 118 SER A O 1
ATOM 738 N N . LEU A 1 119 ? 139.949 114.326 128.567 1.00 76.29 119 LEU A N 1
ATOM 739 C CA . LEU A 1 119 ? 141.260 113.752 128.267 1.00 76.29 119 LEU A CA 1
ATOM 740 C C . LEU A 1 119 ? 141.130 112.455 127.482 1.00 76.29 119 LEU A C 1
ATOM 741 O O . LEU A 1 119 ? 142.001 112.123 126.670 1.00 76.29 119 LEU A O 1
ATOM 746 N N . GLY A 1 120 ? 140.061 111.699 127.718 1.00 96.13 120 GLY A N 1
ATOM 747 C CA . GLY A 1 120 ? 139.815 110.505 126.935 1.00 96.13 120 GLY A CA 1
ATOM 748 C C . GLY A 1 120 ? 139.568 110.797 125.470 1.00 96.13 120 GLY A C 1
ATOM 749 O O . GLY A 1 120 ? 140.265 110.273 124.598 1.00 96.13 120 GLY A O 1
ATOM 750 N N . LEU A 1 121 ? 138.573 111.640 125.188 1.00 70.26 121 LEU A N 1
ATOM 751 C CA . LEU A 1 121 ? 138.258 111.992 123.809 1.00 70.26 121 LEU A CA 1
ATOM 752 C C . LEU A 1 121 ? 139.398 112.730 123.119 1.00 70.26 121 LEU A C 1
ATOM 753 O O . LEU A 1 121 ? 139.441 112.760 121.886 1.00 70.26 121 LEU A O 1
ATOM 758 N N . SER A 1 122 ? 140.316 113.330 123.881 1.00 76.43 122 SER A N 1
ATOM 759 C CA . SER A 1 122 ? 141.432 114.038 123.263 1.00 76.43 122 SER A CA 1
ATOM 760 C C . SER A 1 122 ? 142.316 113.114 122.440 1.00 76.43 122 SER A C 1
ATOM 761 O O . SER A 1 122 ? 142.830 113.526 121.395 1.00 76.43 122 SER A O 1
ATOM 764 N N . PHE A 1 123 ? 142.516 111.876 122.889 1.00 135.89 123 PHE A N 1
ATOM 765 C CA . PHE A 1 123 ? 143.409 110.940 122.221 1.00 135.89 123 PHE A CA 1
ATOM 766 C C . PHE A 1 123 ? 142.716 110.136 121.128 1.00 135.89 123 PHE A C 1
ATOM 767 O O . PHE A 1 123 ? 143.208 109.068 120.749 1.00 135.89 123 PHE A O 1
ATOM 775 N N . TYR A 1 124 ? 141.584 110.618 120.622 1.00 210.22 124 TYR A N 1
ATOM 776 C CA . TYR A 1 124 ? 140.944 110.023 119.453 1.00 210.22 124 TYR A CA 1
ATOM 777 C C . TYR A 1 124 ? 141.330 110.837 118.219 1.00 210.22 124 TYR A C 1
ATOM 778 O O . TYR A 1 124 ? 140.544 111.594 117.650 1.00 210.22 124 TYR A O 1
ATOM 787 N N . HIS A 1 125 ? 142.601 110.698 117.839 1.00 225.56 125 HIS A N 1
ATOM 788 C CA . HIS A 1 125 ? 143.106 111.411 116.666 1.00 225.56 125 HIS A CA 1
ATOM 789 C C . HIS A 1 125 ? 142.344 111.070 115.391 1.00 225.56 125 HIS A C 1
ATOM 790 O O . HIS A 1 125 ? 142.062 111.993 114.606 1.00 225.56 125 HIS A O 1
ATOM 797 N N . PRO A 1 126 ? 142.003 109.798 115.098 1.00 182.46 126 PRO A N 1
ATOM 798 C CA . PRO A 1 126 ? 141.159 109.536 113.927 1.00 182.46 126 PRO A CA 1
ATOM 799 C C . PRO A 1 126 ? 139.844 110.311 113.938 1.00 182.46 126 PRO A C 1
ATOM 800 O O . PRO A 1 126 ? 139.452 110.832 112.894 1.00 182.46 126 PRO A O 1
ATOM 804 N N . ALA A 1 149 ? 147.774 120.091 120.738 1.00 93.12 149 ALA A N 1
ATOM 805 C CA . ALA A 1 149 ? 147.690 119.925 122.184 1.00 93.12 149 ALA A CA 1
ATOM 806 C C . ALA A 1 149 ? 146.249 120.017 122.664 1.00 93.12 149 ALA A C 1
ATOM 807 O O . ALA A 1 149 ? 145.850 121.010 123.267 1.00 93.12 149 ALA A O 1
ATOM 809 N N . GLY A 1 150 ? 145.468 118.973 122.383 1.00 124.19 150 GLY A N 1
ATOM 810 C CA . GLY A 1 150 ? 144.099 118.890 122.853 1.00 124.19 150 GLY A CA 1
ATOM 811 C C . GLY A 1 150 ? 143.946 118.399 124.273 1.00 124.19 150 GLY A C 1
ATOM 812 O O . GLY A 1 150 ? 142.823 118.335 124.780 1.00 124.19 150 GLY A O 1
ATOM 813 N N . TRP A 1 151 ? 145.051 118.041 124.922 1.00 72.11 151 TRP A N 1
ATOM 814 C CA . TRP A 1 151 ? 145.027 117.627 126.315 1.00 72.11 151 TRP A CA 1
ATOM 815 C C . TRP A 1 151 ? 145.097 118.796 127.283 1.00 72.11 151 TRP A C 1
ATOM 816 O O . TRP A 1 151 ? 144.957 118.578 128.490 1.00 72.11 151 TRP A O 1
ATOM 827 N N . ILE A 1 152 ? 145.324 120.017 126.794 1.00 56.22 152 ILE A N 1
ATOM 828 C CA . ILE A 1 152 ? 145.427 121.169 127.685 1.00 56.22 152 ILE A CA 1
ATOM 829 C C . ILE A 1 152 ? 144.128 121.371 128.448 1.00 56.22 152 ILE A C 1
ATOM 830 O O . ILE A 1 152 ? 144.116 121.398 129.685 1.00 56.22 152 ILE A O 1
ATOM 835 N N . GLU A 1 153 ? 143.007 121.443 127.726 1.00 129.34 153 GLU A N 1
ATOM 836 C CA . GLU A 1 153 ? 141.737 121.810 128.342 1.00 129.34 153 GLU A CA 1
ATOM 837 C C . GLU A 1 153 ? 141.417 120.908 129.522 1.00 129.34 153 GLU A C 1
ATOM 838 O O . GLU A 1 153 ? 141.314 121.375 130.662 1.00 129.34 153 GLU A O 1
ATOM 844 N N . GLY A 1 154 ? 141.328 119.600 129.280 1.00 40.71 154 GLY A N 1
ATOM 845 C CA . GLY A 1 154 ? 141.052 118.679 130.365 1.00 40.71 154 GLY A CA 1
ATOM 846 C C . GLY A 1 154 ? 142.043 118.808 131.499 1.00 40.71 154 GLY A C 1
ATOM 847 O O . GLY A 1 154 ? 141.646 118.877 132.665 1.00 40.71 154 GLY A O 1
ATOM 848 N N . ALA A 1 155 ? 143.333 118.927 131.178 1.00 50.32 155 ALA A N 1
ATOM 849 C CA . ALA A 1 155 ? 144.323 119.059 132.238 1.00 50.32 155 ALA A CA 1
ATOM 850 C C . ALA A 1 155 ? 144.050 120.297 133.071 1.00 50.32 155 ALA A C 1
ATOM 851 O O . ALA A 1 155 ? 144.062 120.233 134.306 1.00 50.32 155 ALA A O 1
ATOM 853 N N . ALA A 1 156 ? 143.718 121.412 132.414 1.00 50.32 156 ALA A N 1
ATOM 854 C CA . ALA A 1 156 ? 143.417 122.629 133.153 1.00 50.32 156 ALA A CA 1
ATOM 855 C C . ALA A 1 156 ? 142.299 122.388 134.152 1.00 50.32 156 ALA A C 1
ATOM 856 O O . ALA A 1 156 ? 142.409 122.790 135.317 1.00 50.32 156 ALA A O 1
ATOM 858 N N . ILE A 1 157 ? 141.252 121.663 133.743 1.00 50.32 157 ILE A N 1
ATOM 859 C CA . ILE A 1 157 ? 140.145 121.411 134.658 1.00 50.32 157 ILE A CA 1
ATOM 860 C C . ILE A 1 157 ? 140.652 120.709 135.904 1.00 50.32 157 ILE A C 1
ATOM 861 O O . ILE A 1 157 ? 140.375 121.140 137.030 1.00 50.32 157 ILE A O 1
ATOM 866 N N . LEU A 1 158 ? 141.476 119.672 135.725 1.00 50.32 158 LEU A N 1
ATOM 867 C CA . LEU A 1 158 ? 141.988 118.959 136.886 1.00 50.32 158 LEU A CA 1
ATOM 868 C C . LEU A 1 158 ? 142.746 119.898 137.803 1.00 50.32 158 LEU A C 1
ATOM 869 O O . LEU A 1 158 ? 142.539 119.869 139.021 1.00 50.32 158 LEU A O 1
ATOM 874 N N . LEU A 1 159 ? 143.558 120.789 137.231 1.00 48.81 159 LEU A N 1
ATOM 875 C CA . LEU A 1 159 ? 144.322 121.700 138.067 1.00 48.81 159 LEU A CA 1
ATOM 876 C C . LEU A 1 159 ? 143.402 122.526 138.947 1.00 48.81 159 LEU A C 1
ATOM 877 O O . LEU A 1 159 ? 143.652 122.651 140.152 1.00 48.81 159 LEU A O 1
ATOM 882 N N . SER A 1 160 ? 142.287 123.010 138.393 1.00 35.90 160 SER A N 1
ATOM 883 C CA . SER A 1 160 ? 141.383 123.819 139.197 1.00 35.90 160 SER A CA 1
ATOM 884 C C . SER A 1 160 ? 140.878 123.021 140.387 1.00 35.90 160 SER A C 1
ATOM 885 O O . SER A 1 160 ? 140.892 123.507 141.524 1.00 35.90 160 SER A O 1
ATOM 888 N N . VAL A 1 161 ? 140.502 121.759 140.159 1.00 50.32 161 VAL A N 1
ATOM 889 C CA . VAL A 1 161 ? 140.037 120.932 141.266 1.00 50.32 161 VAL A CA 1
ATOM 890 C C . VAL A 1 161 ? 141.136 120.795 142.308 1.00 50.32 161 VAL A C 1
ATOM 891 O O . VAL A 1 161 ? 140.906 121.005 143.505 1.00 50.32 161 VAL A O 1
ATOM 895 N N . ILE A 1 162 ? 142.365 120.528 141.860 1.00 45.58 162 ILE A N 1
ATOM 896 C CA . ILE A 1 162 ? 143.461 120.319 142.798 1.00 45.58 162 ILE A CA 1
ATOM 897 C C . ILE A 1 162 ? 143.697 121.579 143.615 1.00 45.58 162 ILE A C 1
ATOM 898 O O . ILE A 1 162 ? 144.192 121.520 144.746 1.00 45.58 162 ILE A O 1
ATOM 903 N N . CYS A 1 163 ? 143.313 122.737 143.077 1.00 66.75 163 CYS A N 1
ATOM 904 C CA . CYS A 1 163 ? 143.381 123.955 143.874 1.00 66.75 163 CYS A CA 1
ATOM 905 C C . CYS A 1 163 ? 142.339 123.930 144.981 1.00 66.75 163 CYS A C 1
ATOM 906 O O . CYS A 1 163 ? 142.678 123.984 146.169 1.00 66.75 163 CYS A O 1
ATOM 909 N N . VAL A 1 164 ? 141.068 123.769 144.609 1.00 50.32 164 VAL A N 1
ATOM 910 C CA . VAL A 1 164 ? 139.981 123.989 145.559 1.00 50.32 164 VAL A CA 1
ATOM 911 C C . VAL A 1 164 ? 140.122 123.053 146.748 1.00 50.32 164 VAL A C 1
ATOM 912 O O . VAL A 1 164 ? 140.119 123.488 147.905 1.00 50.32 164 VAL A O 1
ATOM 916 N N . VAL A 1 16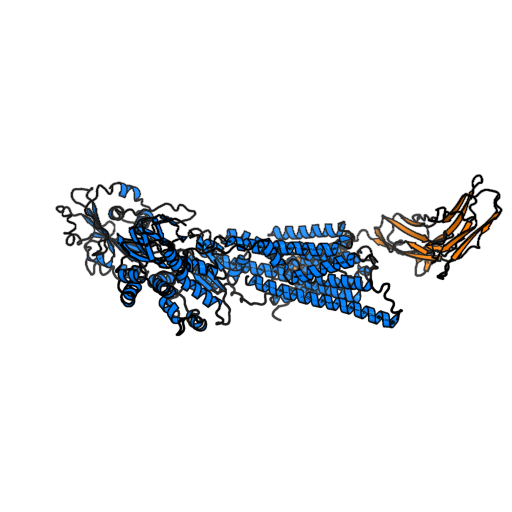5 ? 140.326 121.764 146.477 1.00 50.32 165 VAL A N 1
ATOM 917 C CA . VAL A 1 165 ? 140.485 120.795 147.554 1.00 50.32 165 VAL A CA 1
ATOM 918 C C . VAL A 1 165 ? 141.594 121.232 148.496 1.00 50.32 165 VAL A C 1
ATOM 919 O O . VAL A 1 165 ? 141.386 121.338 149.711 1.00 50.32 165 VAL A O 1
ATOM 923 N N . LEU A 1 166 ? 142.761 121.579 147.947 1.00 49.55 166 LEU A N 1
ATOM 924 C CA . LEU A 1 166 ? 143.905 121.871 148.803 1.00 49.55 166 LEU A CA 1
ATOM 925 C C . LEU A 1 166 ? 143.643 123.083 149.681 1.00 49.55 166 LEU A C 1
ATOM 926 O O . LEU A 1 166 ? 144.256 123.228 150.743 1.00 49.55 166 LEU A O 1
ATOM 931 N N . VAL A 1 167 ? 142.737 123.964 149.262 1.00 32.92 167 VAL A N 1
ATOM 932 C CA . VAL A 1 167 ? 142.376 125.082 150.121 1.00 32.92 167 VAL A CA 1
ATOM 933 C C . VAL A 1 167 ? 141.347 124.641 151.151 1.00 32.92 167 VAL A C 1
ATOM 934 O O . VAL A 1 167 ? 141.517 124.870 152.354 1.00 32.92 167 VAL A O 1
ATOM 938 N N . THR A 1 168 ? 140.298 123.947 150.705 1.00 50.32 168 THR A N 1
ATOM 939 C CA . THR A 1 168 ? 139.215 123.592 151.615 1.00 50.32 168 THR A CA 1
ATOM 940 C C . THR A 1 168 ? 139.733 122.755 152.771 1.00 50.32 168 THR A C 1
ATOM 941 O O . THR A 1 168 ? 139.543 123.107 153.941 1.00 50.32 168 THR A O 1
ATOM 945 N N . ALA A 1 169 ? 140.455 121.678 152.458 1.00 65.30 169 ALA A N 1
ATOM 946 C CA . ALA A 1 169 ? 141.060 120.861 153.500 1.00 65.30 169 ALA A CA 1
ATOM 947 C C . ALA A 1 169 ? 141.874 121.713 154.457 1.00 65.30 169 ALA A C 1
ATOM 948 O O . ALA A 1 169 ? 141.730 121.589 155.679 1.00 65.30 169 ALA A O 1
ATOM 950 N N . PHE A 1 170 ? 142.678 122.637 153.923 1.00 55.07 170 PHE A N 1
ATOM 951 C CA . PHE A 1 170 ? 143.519 123.457 154.785 1.00 55.07 170 PHE A CA 1
ATOM 952 C C . PHE A 1 170 ? 142.680 124.203 155.809 1.00 55.07 170 PHE A C 1
ATOM 953 O O . PHE A 1 170 ? 143.005 124.206 157.002 1.00 55.07 170 PHE A O 1
ATOM 961 N N . ASN A 1 171 ? 141.561 124.788 155.378 1.00 55.08 171 ASN A N 1
ATOM 962 C CA . ASN A 1 171 ? 140.688 125.456 156.333 1.00 55.08 171 ASN A CA 1
ATOM 963 C C . ASN A 1 171 ? 140.219 124.480 157.400 1.00 55.08 171 ASN A C 1
ATOM 964 O O . ASN A 1 171 ? 140.413 124.717 158.598 1.00 55.08 171 ASN A O 1
ATOM 969 N N . ASP A 1 172 ? 139.677 123.334 156.978 1.00 73.89 172 ASP A N 1
ATOM 970 C CA . ASP A 1 172 ? 139.207 122.352 157.945 1.00 73.89 172 ASP A CA 1
ATOM 971 C C . ASP A 1 172 ? 140.335 121.904 158.852 1.00 73.89 172 ASP A C 1
ATOM 972 O O . ASP A 1 172 ? 140.099 121.501 159.994 1.00 73.89 172 ASP A O 1
ATOM 977 N N . TRP A 1 173 ? 141.571 121.965 158.361 1.00 60.72 173 TRP A N 1
ATOM 978 C CA . TRP A 1 173 ? 142.689 121.581 159.206 1.00 60.72 173 TRP A CA 1
ATOM 979 C C . TRP A 1 173 ? 142.900 122.600 160.313 1.00 60.72 173 TRP A C 1
ATOM 980 O O . TRP A 1 173 ? 142.955 122.236 161.494 1.00 60.72 173 TRP A O 1
ATOM 991 N N . SER A 1 174 ? 142.942 123.888 159.960 1.00 59.24 174 SER A N 1
ATOM 992 C CA . SER A 1 174 ? 143.323 124.907 160.933 1.00 59.24 174 SER A CA 1
ATOM 993 C C . SER A 1 174 ? 142.327 124.972 162.078 1.00 59.24 174 SER A C 1
ATOM 994 O O . SER A 1 174 ? 142.717 125.088 163.245 1.00 59.24 174 SER A O 1
ATOM 997 N N . LYS A 1 175 ? 141.038 124.879 161.764 1.00 54.84 175 LYS A N 1
ATOM 998 C CA . LYS A 1 175 ? 140.019 124.833 162.802 1.00 54.84 175 LYS A CA 1
ATOM 999 C C . LYS A 1 175 ? 140.275 123.675 163.758 1.00 54.84 175 LYS A C 1
ATOM 1000 O O . LYS A 1 175 ? 140.280 123.858 164.981 1.00 54.84 175 LYS A O 1
ATOM 1006 N N . GLU A 1 176 ? 140.546 122.483 163.216 1.00 136.64 176 GLU A N 1
ATOM 1007 C CA . GLU A 1 176 ? 140.863 121.339 164.066 1.00 136.64 176 GLU A CA 1
ATOM 1008 C C . GLU A 1 176 ? 142.031 121.650 164.989 1.00 136.64 176 GLU A C 1
ATOM 1009 O O . GLU A 1 176 ? 142.090 121.158 166.121 1.00 136.64 176 GLU A O 1
ATOM 1015 N N . LYS A 1 177 ? 142.976 122.463 164.517 1.00 90.66 177 LYS A N 1
ATOM 1016 C CA . LYS A 1 177 ? 144.185 122.722 165.285 1.00 90.66 177 LYS A CA 1
ATOM 1017 C C . LYS A 1 177 ? 143.934 123.724 166.405 1.00 90.66 177 LYS A C 1
ATOM 1018 O O . LYS A 1 177 ? 144.724 123.804 167.351 1.00 90.66 177 LYS A O 1
ATOM 1024 N N . GLN A 1 178 ? 142.844 124.492 166.325 1.00 85.37 178 GLN A N 1
ATOM 1025 C CA . GLN A 1 178 ? 142.584 125.483 167.364 1.00 85.37 178 GLN A CA 1
ATOM 1026 C C . GLN A 1 178 ? 142.079 124.830 168.645 1.00 85.37 178 GLN A C 1
ATOM 1027 O O . GLN A 1 178 ? 142.401 125.285 169.748 1.00 85.37 178 GLN A O 1
ATOM 1033 N N . PHE A 1 179 ? 141.296 123.762 168.522 1.00 56.66 179 PHE A N 1
ATOM 1034 C CA . PHE A 1 179 ? 140.634 123.138 169.657 1.00 56.66 179 PHE A CA 1
ATOM 1035 C C . PHE A 1 179 ? 141.362 121.900 170.161 1.00 56.66 179 PHE A C 1
ATOM 1036 O O . PHE A 1 179 ? 140.764 121.090 170.873 1.00 56.66 179 PHE A O 1
ATOM 1044 N N . ARG A 1 180 ? 142.638 121.734 169.809 1.00 210.59 180 ARG A N 1
ATOM 1045 C CA . ARG A 1 180 ? 143.359 120.523 170.185 1.00 210.59 180 ARG A CA 1
ATOM 1046 C C . ARG A 1 180 ? 143.593 120.453 171.688 1.00 210.59 180 ARG A C 1
ATOM 1047 O O . ARG A 1 180 ? 143.591 119.364 172.271 1.00 210.59 180 ARG A O 1
ATOM 1055 N N . GLY A 1 181 ? 143.809 121.598 172.329 1.00 118.43 181 GLY A N 1
ATOM 1056 C CA . GLY A 1 181 ? 144.034 121.639 173.761 1.00 118.43 181 GLY A CA 1
ATOM 1057 C C . GLY A 1 181 ? 142.896 121.062 174.579 1.00 118.43 181 GLY A C 1
ATOM 1058 O O . GLY A 1 181 ? 143.131 120.365 175.570 1.00 118.43 181 GLY A O 1
ATOM 1059 N N . LEU A 1 182 ? 141.663 121.354 174.177 1.00 71.08 182 LEU A N 1
ATOM 1060 C CA . LEU A 1 182 ? 140.474 120.897 174.893 1.00 71.08 182 LEU A CA 1
ATOM 1061 C C . LEU A 1 182 ? 140.464 119.388 175.086 1.00 71.08 182 LEU A C 1
ATOM 1062 O O . LEU A 1 182 ? 139.769 118.873 175.959 1.00 71.08 182 LEU A O 1
ATOM 1067 N N . PHE A 1 192 ? 150.071 115.243 189.180 1.00 204.32 192 PHE A N 1
ATOM 1068 C CA . PHE A 1 192 ? 150.453 114.018 188.493 1.00 204.32 192 PHE A CA 1
ATOM 1069 C C . PHE A 1 192 ? 150.568 112.873 189.499 1.00 204.32 192 PHE A C 1
ATOM 1070 O O . PHE A 1 192 ? 150.202 111.739 189.201 1.00 204.32 192 PHE A O 1
ATOM 1078 N N . THR A 1 193 ? 151.074 113.180 190.692 1.00 208.10 193 THR A N 1
ATOM 1079 C CA . THR A 1 193 ? 151.188 112.223 191.785 1.00 208.10 193 THR A CA 1
ATOM 1080 C C . THR A 1 193 ? 150.563 112.810 193.045 1.00 208.10 193 THR A C 1
ATOM 1081 O O . THR A 1 193 ? 150.743 113.996 193.339 1.00 208.10 193 THR A O 1
ATOM 1085 N N . VAL A 1 194 ? 149.830 111.980 193.789 1.00 128.73 194 VAL A N 1
ATOM 1086 C CA . VAL A 1 194 ? 149.099 112.420 194.972 1.00 128.73 194 VAL A CA 1
ATOM 1087 C C . VAL A 1 194 ? 149.266 111.376 196.072 1.00 128.73 194 VAL A C 1
ATOM 1088 O O . VAL A 1 194 ? 149.459 110.187 195.801 1.00 128.73 194 VAL A O 1
ATOM 1092 N N . VAL A 1 195 ? 149.226 111.836 197.322 1.00 162.73 195 VAL A N 1
ATOM 1093 C CA . VAL A 1 195 ? 149.204 110.949 198.484 1.00 162.73 195 VAL A CA 1
ATOM 1094 C C . VAL A 1 195 ? 147.804 110.351 198.590 1.00 162.73 195 VAL A C 1
ATOM 1095 O O . VAL A 1 195 ? 146.833 111.070 198.837 1.00 162.73 195 VAL A O 1
ATOM 1099 N N . ARG A 1 196 ? 147.697 109.032 198.425 1.00 205.00 196 ARG A N 1
ATOM 1100 C CA . ARG A 1 196 ? 146.422 108.376 198.161 1.00 205.00 196 ARG A CA 1
ATOM 1101 C C . ARG A 1 196 ? 146.121 107.269 199.170 1.00 205.00 196 ARG A C 1
ATOM 1102 O O . ARG A 1 196 ? 145.381 106.331 198.872 1.00 205.00 196 ARG A O 1
ATOM 1110 N N . ALA A 1 197 ? 146.671 107.354 200.377 1.00 125.41 197 ALA A N 1
ATOM 1111 C CA . ALA A 1 197 ? 146.405 106.312 201.357 1.00 125.41 197 ALA A CA 1
ATOM 1112 C C . ALA A 1 197 ? 146.661 106.838 202.757 1.00 125.41 197 ALA A C 1
ATOM 1113 O O . ALA A 1 197 ? 147.313 107.866 202.948 1.00 125.41 197 ALA A O 1
ATOM 1115 N N . GLY A 1 198 ? 146.123 106.115 203.740 1.00 177.52 198 GLY A N 1
ATOM 1116 C CA . GLY A 1 198 ? 146.503 106.369 205.119 1.00 177.52 198 GLY A CA 1
ATOM 1117 C C . GLY A 1 198 ? 147.987 106.165 205.344 1.00 177.52 198 GLY A C 1
ATOM 1118 O O . GLY A 1 198 ? 148.651 106.994 205.971 1.00 177.52 198 GLY A O 1
ATOM 1119 N N . GLN A 1 199 ? 148.530 105.063 204.828 1.00 161.29 199 GLN A N 1
ATOM 1120 C CA . GLN A 1 199 ? 149.973 104.859 204.766 1.00 161.29 199 GLN A CA 1
ATOM 1121 C C . GLN A 1 199 ? 150.472 105.570 203.515 1.00 161.29 199 GLN A C 1
ATOM 1122 O O . GLN A 1 199 ? 150.268 105.087 202.397 1.00 161.29 199 GLN A O 1
ATOM 1128 N N . VAL A 1 200 ? 151.126 106.714 203.706 1.00 154.92 200 VAL A N 1
ATOM 1129 C CA . VAL A 1 200 ? 151.399 107.657 202.627 1.00 154.92 200 VAL A CA 1
ATOM 1130 C C . VAL A 1 200 ? 152.197 107.008 201.500 1.00 154.92 200 VAL A C 1
ATOM 1131 O O . VAL A 1 200 ? 153.332 106.557 201.692 1.00 154.92 200 VAL A O 1
ATOM 1135 N N . VAL A 1 201 ? 151.586 106.933 200.319 1.00 186.07 201 VAL A N 1
ATOM 1136 C CA . VAL A 1 201 ? 152.219 106.403 199.118 1.00 186.07 201 VAL A CA 1
ATOM 1137 C C . VAL A 1 201 ? 151.901 107.349 197.969 1.00 186.07 201 VAL A C 1
ATOM 1138 O O . VAL A 1 201 ? 150.727 107.613 197.688 1.00 186.07 201 VAL A O 1
ATOM 1142 N N . GLN A 1 202 ? 152.938 107.858 197.310 1.00 201.53 202 GLN A N 1
ATOM 1143 C CA . GLN A 1 202 ? 152.738 108.710 196.145 1.00 201.53 202 GLN A CA 1
ATOM 1144 C C . GLN A 1 202 ? 152.262 107.858 194.975 1.00 201.53 202 GLN A C 1
ATOM 1145 O O . GLN A 1 202 ? 152.965 106.938 194.545 1.00 201.53 202 GLN A O 1
ATOM 1151 N N . ILE A 1 203 ? 151.070 108.153 194.464 1.00 176.60 203 ILE A N 1
ATOM 1152 C CA . ILE A 1 203 ? 150.459 107.337 193.417 1.00 176.60 203 ILE A CA 1
ATOM 1153 C C . ILE A 1 203 ? 149.961 108.256 192.308 1.00 176.60 203 ILE A C 1
ATOM 1154 O O . ILE A 1 203 ? 149.493 109.366 192.596 1.00 176.60 203 ILE A O 1
ATOM 1159 N N . PRO A 1 204 ? 150.065 107.862 191.037 1.00 170.04 204 PRO A N 1
ATOM 1160 C CA . PRO A 1 204 ? 149.531 108.703 189.961 1.00 170.04 204 PRO A CA 1
ATOM 1161 C C . PRO A 1 204 ? 148.026 108.885 190.078 1.00 170.04 204 PRO A C 1
ATOM 1162 O O . PRO A 1 204 ? 147.312 108.029 190.604 1.00 170.04 204 PRO A O 1
ATOM 1166 N N . VAL A 1 205 ? 147.549 110.030 189.581 1.00 118.11 205 VAL A N 1
ATOM 1167 C CA . VAL A 1 205 ? 146.137 110.376 189.708 1.00 118.11 205 VAL A CA 1
ATOM 1168 C C . VAL A 1 205 ? 145.258 109.407 188.932 1.00 118.11 205 VAL A C 1
ATOM 1169 O O . VAL A 1 205 ? 144.086 109.213 189.275 1.00 118.11 205 VAL A O 1
ATOM 1173 N N . ALA A 1 206 ? 145.790 108.793 187.874 1.00 76.35 206 ALA A N 1
ATOM 1174 C CA . ALA A 1 206 ? 144.981 107.883 187.071 1.00 76.35 206 ALA A CA 1
ATOM 1175 C C . ALA A 1 206 ? 144.655 106.598 187.820 1.00 76.35 206 ALA A C 1
ATOM 1176 O O . ALA A 1 206 ? 143.740 105.868 187.427 1.00 76.35 206 ALA A O 1
ATOM 1178 N N . GLU A 1 207 ? 145.387 106.303 188.891 1.00 177.28 207 GLU A N 1
ATOM 1179 C CA . GLU A 1 207 ? 145.197 105.062 189.628 1.00 177.28 207 GLU A CA 1
ATOM 1180 C C . GLU A 1 207 ? 144.208 105.187 190.780 1.00 177.28 207 GLU A C 1
ATOM 1181 O O . GLU A 1 207 ? 143.919 104.180 191.433 1.00 177.28 207 GLU A O 1
ATOM 1187 N N . ILE A 1 208 ? 143.687 106.387 191.051 1.00 141.89 208 ILE A N 1
ATOM 1188 C CA . ILE A 1 208 ? 142.766 106.561 192.167 1.00 141.89 208 ILE A CA 1
ATOM 1189 C C . ILE A 1 208 ? 141.460 105.839 191.872 1.00 141.89 208 ILE A C 1
ATOM 1190 O O . ILE A 1 208 ? 141.002 105.783 190.724 1.00 141.89 208 ILE A O 1
ATOM 1195 N N . VAL A 1 209 ? 140.857 105.266 192.914 1.00 102.94 209 VAL A N 1
ATOM 1196 C CA . VAL A 1 209 ? 139.601 104.539 192.799 1.00 102.94 209 VAL A CA 1
ATOM 1197 C C . VAL A 1 209 ? 138.646 105.032 193.877 1.00 102.94 209 VAL A C 1
ATOM 1198 O O . VAL A 1 209 ? 139.053 105.616 194.882 1.00 102.94 209 VAL A O 1
ATOM 1202 N N . VAL A 1 210 ? 137.352 104.789 193.654 1.00 78.31 210 VAL A N 1
ATOM 1203 C CA . VAL A 1 210 ? 136.351 105.186 194.635 1.00 78.31 210 VAL A CA 1
ATOM 1204 C C . VAL A 1 210 ? 136.544 104.388 195.915 1.00 78.31 210 VAL A C 1
ATOM 1205 O O . VAL A 1 210 ? 136.661 103.157 195.894 1.00 78.31 210 VAL A O 1
ATOM 1209 N N . GLY A 1 211 ? 136.567 105.091 197.044 1.00 109.09 211 GLY A N 1
ATOM 1210 C CA . GLY A 1 211 ? 136.844 104.497 198.329 1.00 109.09 211 GLY A CA 1
ATOM 1211 C C . GLY A 1 211 ? 138.208 104.833 198.892 1.00 109.09 211 GLY A C 1
ATOM 1212 O O . GLY A 1 211 ? 138.476 104.520 200.056 1.00 109.09 211 GLY A O 1
ATOM 1213 N N . ASP A 1 212 ? 139.071 105.462 198.099 1.00 145.30 212 ASP A N 1
ATOM 1214 C CA . ASP A 1 212 ? 140.400 105.830 198.562 1.00 145.30 212 ASP A CA 1
ATOM 1215 C C . ASP A 1 212 ? 140.331 106.846 199.695 1.00 145.30 212 ASP A C 1
ATOM 1216 O O . ASP A 1 212 ? 139.370 107.608 199.824 1.00 145.30 212 ASP A O 1
ATOM 1221 N N . ILE A 1 213 ? 141.373 106.850 200.520 1.00 95.74 213 ILE A N 1
ATOM 1222 C CA . ILE A 1 213 ? 141.570 107.859 201.553 1.00 95.74 213 ILE A CA 1
ATOM 1223 C C . ILE A 1 213 ? 142.762 108.706 201.136 1.00 95.74 213 ILE A C 1
ATOM 1224 O O . ILE A 1 213 ? 143.892 108.210 201.074 1.00 95.74 213 ILE A O 1
ATOM 1229 N N . ALA A 1 214 ? 142.517 109.979 200.852 1.00 113.40 214 ALA A N 1
ATOM 1230 C CA . ALA A 1 214 ? 143.552 110.879 200.372 1.00 113.40 214 ALA A CA 1
ATOM 1231 C C . ALA A 1 214 ? 143.833 111.959 201.406 1.00 113.40 214 ALA A C 1
ATOM 1232 O O . ALA A 1 214 ? 142.973 112.308 202.215 1.00 113.40 214 ALA A O 1
ATOM 1234 N N . GLN A 1 215 ? 145.051 112.490 201.371 1.00 166.02 215 GLN A N 1
ATOM 1235 C CA . GLN A 1 215 ? 145.458 113.577 202.251 1.00 166.02 215 GLN A CA 1
ATOM 1236 C C . GLN A 1 215 ? 145.686 114.838 201.432 1.00 166.02 215 GLN A C 1
ATOM 1237 O O . GLN A 1 215 ? 146.368 114.802 200.403 1.00 166.02 215 GLN A O 1
ATOM 1243 N N . ILE A 1 216 ? 145.122 115.948 201.899 1.00 123.85 216 ILE A N 1
ATOM 1244 C CA . ILE A 1 216 ? 145.111 117.210 201.173 1.00 123.85 216 ILE A CA 1
ATOM 1245 C C . ILE A 1 216 ? 145.825 118.265 202.007 1.00 123.85 216 ILE A C 1
ATOM 1246 O O . ILE A 1 216 ? 145.541 118.425 203.202 1.00 123.85 216 ILE A O 1
ATOM 1251 N N . LYS A 1 217 ? 146.759 118.974 201.373 1.00 183.41 217 LYS A N 1
ATOM 1252 C CA . LYS A 1 217 ? 147.582 119.991 202.009 1.00 183.41 217 LYS A CA 1
ATOM 1253 C C . LYS A 1 217 ? 147.531 121.267 201.181 1.00 183.41 217 LYS A C 1
ATOM 1254 O O . LYS A 1 217 ? 146.901 121.323 200.122 1.00 183.41 217 LYS A O 1
ATOM 1260 N N . TYR A 1 218 ? 148.213 122.297 201.674 1.00 136.12 218 TYR A N 1
ATOM 1261 C CA . TYR A 1 218 ? 148.290 123.563 200.958 1.00 136.12 218 TYR A CA 1
ATOM 1262 C C . TYR A 1 218 ? 148.956 123.376 199.600 1.00 136.12 218 TYR A C 1
ATOM 1263 O O . TYR A 1 218 ? 149.977 122.693 199.477 1.00 136.12 218 TYR A O 1
ATOM 1272 N N . GLY A 1 219 ? 148.370 123.990 198.573 1.00 137.42 219 GLY A N 1
ATOM 1273 C CA . GLY A 1 219 ? 148.924 123.970 197.240 1.00 137.42 219 GLY A CA 1
ATOM 1274 C C . GLY A 1 219 ? 148.430 122.846 196.354 1.00 137.42 219 GLY A C 1
ATOM 1275 O O . GLY A 1 219 ? 148.604 122.918 195.133 1.00 137.42 219 GLY A O 1
ATOM 1276 N N . ASP A 1 220 ? 147.822 121.815 196.931 1.00 159.90 220 ASP A N 1
ATOM 1277 C CA . ASP A 1 220 ? 147.358 120.678 196.151 1.00 159.90 220 ASP A CA 1
ATOM 1278 C C . ASP A 1 220 ? 146.183 121.064 195.263 1.00 159.90 220 ASP A C 1
ATOM 1279 O O . ASP A 1 220 ? 145.428 121.994 195.556 1.00 159.90 220 ASP A O 1
ATOM 1284 N N . LEU A 1 221 ? 146.041 120.340 194.159 1.00 76.14 221 LEU A N 1
ATOM 1285 C CA . LEU A 1 221 ? 144.891 120.447 193.273 1.00 76.14 221 LEU A CA 1
ATOM 1286 C C . LEU A 1 221 ? 144.110 119.143 193.364 1.00 76.14 221 LEU A C 1
ATOM 1287 O O . LEU A 1 221 ? 144.654 118.074 193.069 1.00 76.14 221 LEU A O 1
ATOM 1292 N N . LEU A 1 222 ? 142.851 119.230 193.771 1.00 75.92 222 LEU A N 1
ATOM 1293 C CA . LEU A 1 222 ? 142.086 118.031 194.082 1.00 75.92 222 LEU A CA 1
ATOM 1294 C C . LEU A 1 222 ? 141.914 117.168 192.836 1.00 75.92 222 LEU A C 1
ATOM 1295 O O . LEU A 1 222 ? 141.559 117.689 191.771 1.00 75.92 222 LEU A O 1
ATOM 1300 N N . PRO A 1 223 ? 142.162 115.859 192.921 1.00 111.57 223 PRO A N 1
ATOM 1301 C CA . PRO A 1 223 ? 142.065 115.004 191.731 1.00 111.57 223 PRO A CA 1
ATOM 1302 C C . PRO A 1 223 ? 140.666 114.480 191.447 1.00 111.57 223 PRO A C 1
ATOM 1303 O O . PRO A 1 223 ? 140.351 114.171 190.295 1.00 111.57 223 PRO A O 1
ATOM 1307 N N . ALA A 1 224 ? 139.821 114.359 192.470 1.00 61.84 224 ALA A N 1
ATOM 1308 C CA . ALA A 1 224 ? 138.492 113.797 192.280 1.00 61.84 224 ALA A CA 1
ATOM 1309 C C . ALA A 1 224 ? 137.570 114.270 193.395 1.00 61.84 224 ALA A C 1
ATOM 1310 O O . ALA A 1 224 ? 138.019 114.732 194.445 1.00 61.84 224 ALA A O 1
ATOM 1312 N N . ASP A 1 225 ? 136.266 114.143 193.152 1.00 106.40 225 ASP A N 1
ATOM 1313 C CA . ASP A 1 225 ? 135.270 114.521 194.145 1.00 106.40 225 ASP A CA 1
ATOM 1314 C C . ASP A 1 225 ? 135.350 113.615 195.365 1.00 106.40 225 ASP A C 1
ATOM 1315 O O . ASP A 1 225 ? 135.655 112.425 195.266 1.00 106.40 225 ASP A O 1
ATOM 1320 N N . GLY A 1 226 ? 135.038 114.175 196.525 1.00 59.03 226 GLY A N 1
ATOM 1321 C CA . GLY A 1 226 ? 135.092 113.385 197.730 1.00 59.03 226 GLY A CA 1
ATOM 1322 C C . GLY A 1 226 ? 134.317 114.004 198.868 1.00 59.03 226 GLY A C 1
ATOM 1323 O O . GLY A 1 226 ? 133.583 114.978 198.695 1.00 59.03 226 GLY A O 1
ATOM 1324 N N . LEU A 1 227 ? 134.493 113.408 200.040 1.00 100.48 227 LEU A N 1
ATOM 1325 C CA . LEU A 1 227 ? 133.866 113.844 201.277 1.00 100.48 227 LEU A CA 1
ATOM 1326 C C . LEU A 1 227 ? 134.938 114.071 202.333 1.00 100.48 227 LEU A C 1
ATOM 1327 O O . LEU A 1 227 ? 136.023 113.488 202.287 1.00 100.48 227 LEU A O 1
ATOM 1332 N N . PHE A 1 228 ? 134.604 114.914 203.304 1.00 122.92 228 PHE A N 1
ATOM 1333 C CA . PHE A 1 228 ? 135.546 115.435 204.292 1.00 122.92 228 PHE A CA 1
ATOM 1334 C C . PHE A 1 228 ? 135.411 114.631 205.580 1.00 122.92 228 PHE A C 1
ATOM 1335 O O . PHE A 1 228 ? 134.369 114.667 206.239 1.00 122.92 228 PHE A O 1
ATOM 1343 N N . ILE A 1 229 ? 136.465 113.895 205.931 1.00 145.96 229 ILE A N 1
ATOM 1344 C CA . ILE A 1 229 ? 136.486 113.126 207.171 1.00 145.96 229 ILE A CA 1
ATOM 1345 C C . ILE A 1 229 ? 136.913 114.014 208.332 1.00 145.96 229 ILE A C 1
ATOM 1346 O O . ILE A 1 229 ? 136.139 114.250 209.265 1.00 145.96 229 ILE A O 1
ATOM 1351 N N . GLN A 1 230 ? 138.145 114.515 208.278 1.00 208.96 230 GLN A N 1
ATOM 1352 C CA . GLN A 1 230 ? 138.706 115.337 209.340 1.00 208.96 230 GLN A CA 1
ATOM 1353 C C . GLN A 1 230 ? 139.789 116.234 208.763 1.00 208.96 230 GLN A C 1
ATOM 1354 O O . GLN A 1 230 ? 140.450 115.869 207.788 1.00 208.96 230 GLN A O 1
ATOM 1360 N N . GLY A 1 231 ? 139.966 117.407 209.365 1.00 129.14 231 GLY A N 1
ATOM 1361 C CA . GLY A 1 231 ? 140.954 118.350 208.881 1.00 129.14 231 GLY A CA 1
ATOM 1362 C C . GLY A 1 231 ? 141.274 119.466 209.851 1.00 129.14 231 GLY A C 1
ATOM 1363 O O . GLY A 1 231 ? 140.802 119.461 210.991 1.00 129.14 231 GLY A O 1
ATOM 1364 N N . ASN A 1 232 ? 142.082 120.428 209.411 1.00 213.56 232 ASN A N 1
ATOM 1365 C CA . ASN A 1 232 ? 142.490 121.568 210.230 1.00 213.56 232 ASN A CA 1
ATOM 1366 C C . ASN A 1 232 ? 142.278 122.853 209.432 1.00 213.56 232 ASN A C 1
ATOM 1367 O O . ASN A 1 232 ? 143.195 123.338 208.766 1.00 213.56 232 ASN A O 1
ATOM 1372 N N . ASP A 1 233 ? 141.066 123.402 209.510 1.00 210.17 233 ASP A N 1
ATOM 1373 C CA . ASP A 1 233 ? 140.730 124.717 208.958 1.00 210.17 233 ASP A CA 1
ATOM 1374 C C . ASP A 1 233 ? 141.003 124.797 207.454 1.00 210.17 233 ASP A C 1
ATOM 1375 O O . ASP A 1 233 ? 141.828 125.580 206.984 1.00 210.17 233 ASP A O 1
ATOM 1380 N N . LEU A 1 234 ? 140.286 123.972 206.695 1.00 150.75 234 LEU A N 1
ATOM 1381 C CA . LEU A 1 234 ? 140.401 124.022 205.243 1.00 150.75 234 LEU A CA 1
ATOM 1382 C C . LEU A 1 234 ? 139.722 125.262 204.679 1.00 150.75 234 LEU A C 1
ATOM 1383 O O . LEU A 1 234 ? 138.591 125.589 205.048 1.00 150.75 234 LEU A O 1
ATOM 1388 N N . LYS A 1 235 ? 140.420 125.950 203.783 1.00 94.07 235 LYS A N 1
ATOM 1389 C CA . LYS A 1 235 ? 139.834 126.968 202.926 1.00 94.07 235 LYS A CA 1
ATOM 1390 C C . LYS A 1 235 ? 140.228 126.652 201.492 1.00 94.07 235 LYS A C 1
ATOM 1391 O O . LYS A 1 235 ? 141.418 126.492 201.196 1.00 94.07 235 LYS A O 1
ATOM 1397 N N . ILE A 1 236 ? 139.227 126.576 200.614 1.00 72.82 236 ILE A N 1
ATOM 1398 C CA . ILE A 1 236 ? 139.385 126.132 199.236 1.00 72.82 236 ILE A CA 1
ATOM 1399 C C . ILE A 1 236 ? 138.978 127.269 198.304 1.00 72.82 236 ILE A C 1
ATOM 1400 O O . ILE A 1 236 ? 138.134 128.101 198.635 1.00 72.82 236 ILE A O 1
ATOM 1405 N N . ASP A 1 237 ? 139.591 127.293 197.122 1.00 89.30 237 ASP A N 1
ATOM 1406 C CA . ASP A 1 237 ? 139.279 128.261 196.074 1.00 89.30 237 ASP A CA 1
ATOM 1407 C C . ASP A 1 237 ? 138.532 127.531 194.965 1.00 89.30 237 ASP A C 1
ATOM 1408 O O . ASP A 1 237 ? 139.136 126.774 194.200 1.00 89.30 237 ASP A O 1
ATOM 1413 N N . GLU A 1 238 ? 137.226 127.770 194.868 1.00 99.94 238 GLU A N 1
ATOM 1414 C CA . GLU A 1 238 ? 136.353 127.059 193.935 1.00 99.94 238 GLU A CA 1
ATOM 1415 C C . GLU A 1 238 ? 135.971 127.911 192.735 1.00 99.94 238 GLU A C 1
ATOM 1416 O O . GLU A 1 238 ? 134.834 127.856 192.269 1.00 99.94 238 GLU A O 1
ATOM 1422 N N . SER A 1 239 ? 136.901 128.711 192.216 1.00 77.39 239 SER A N 1
ATOM 1423 C CA . SER A 1 239 ? 136.575 129.593 191.101 1.00 77.39 239 SER A CA 1
ATOM 1424 C C . SER A 1 239 ? 136.442 128.831 189.791 1.00 77.39 239 SER A C 1
ATOM 1425 O O . SER A 1 239 ? 135.872 129.356 188.830 1.00 77.39 239 SER A O 1
ATOM 1428 N N . SER A 1 240 ? 136.961 127.606 189.726 1.00 44.91 240 SER A N 1
ATOM 1429 C CA . SER A 1 240 ? 136.875 126.831 188.494 1.00 44.91 240 SER A CA 1
ATOM 1430 C C . SER A 1 240 ? 135.460 126.315 188.258 1.00 44.91 240 SER A C 1
ATOM 1431 O O . SER A 1 240 ? 135.113 125.909 187.145 1.00 44.91 240 SER A O 1
ATOM 1434 N N . LEU A 1 241 ? 134.631 126.302 189.302 1.00 50.32 241 LEU A N 1
ATOM 1435 C CA . LEU A 1 241 ? 133.268 125.801 189.167 1.00 50.32 241 LEU A CA 1
ATOM 1436 C C . LEU A 1 241 ? 132.240 126.919 189.284 1.00 50.32 241 LEU A C 1
ATOM 1437 O O . LEU A 1 241 ? 131.229 126.915 188.576 1.00 50.32 241 LEU A O 1
ATOM 1442 N N . THR A 1 242 ? 132.465 127.872 190.188 1.00 50.32 242 THR A N 1
ATOM 1443 C CA . THR A 1 242 ? 131.499 128.948 190.375 1.00 50.32 242 THR A CA 1
ATOM 1444 C C . THR A 1 242 ? 131.923 130.237 189.687 1.00 50.32 242 THR A C 1
ATOM 1445 O O . THR A 1 242 ? 131.065 131.040 189.312 1.00 50.32 242 THR A O 1
ATOM 1449 N N . GLY A 1 243 ? 133.219 130.454 189.506 1.00 50.32 243 GLY A N 1
ATOM 1450 C CA . GLY A 1 243 ? 133.710 131.699 188.961 1.00 50.32 243 GLY A CA 1
ATOM 1451 C C . GLY A 1 243 ? 133.955 132.789 189.976 1.00 50.32 243 GLY A C 1
ATOM 1452 O O . GLY A 1 243 ? 134.341 133.896 189.586 1.00 50.32 243 GLY A O 1
ATOM 1453 N N . GLU A 1 244 ? 133.754 132.513 191.259 1.00 73.61 244 GLU A N 1
ATOM 1454 C CA . GLU A 1 244 ? 133.988 133.464 192.336 1.00 73.61 244 GLU A CA 1
ATOM 1455 C C . GLU A 1 244 ? 135.259 133.059 193.068 1.00 73.61 244 GLU A C 1
ATOM 1456 O O . GLU A 1 244 ? 135.413 131.895 193.450 1.00 73.61 244 GLU A O 1
ATOM 1462 N N . SER A 1 245 ? 136.165 134.014 193.259 1.00 83.80 245 SER A N 1
ATOM 1463 C CA . SER A 1 245 ? 137.474 133.735 193.849 1.00 83.80 245 SER A CA 1
ATOM 1464 C C . SER A 1 245 ? 137.463 134.001 195.355 1.00 83.80 245 SER A C 1
ATOM 1465 O O . SER A 1 245 ? 138.243 134.787 195.886 1.00 83.80 245 SER A O 1
ATOM 1468 N N . ASP A 1 246 ? 136.566 133.306 196.045 1.00 139.80 246 ASP A N 1
ATOM 1469 C CA . ASP A 1 246 ? 136.398 133.439 197.484 1.00 139.80 246 ASP A CA 1
ATOM 1470 C C . ASP A 1 246 ? 136.830 132.152 198.168 1.00 139.80 246 ASP A C 1
ATOM 1471 O O . ASP A 1 246 ? 136.617 131.058 197.639 1.00 139.80 246 ASP A O 1
ATOM 1476 N N . GLN A 1 247 ? 137.442 132.284 199.341 1.00 153.90 247 GLN A N 1
ATOM 1477 C CA . GLN A 1 247 ? 137.833 131.109 200.107 1.00 153.90 247 GLN A CA 1
ATOM 1478 C C . GLN A 1 247 ? 136.627 130.527 200.830 1.00 153.90 247 GLN A C 1
ATOM 1479 O O . GLN A 1 247 ? 135.925 131.232 201.561 1.00 153.90 247 GLN A O 1
ATOM 1485 N N . VAL A 1 248 ? 136.393 129.235 200.629 1.00 67.51 248 VAL A N 1
ATOM 1486 C CA . VAL A 1 248 ? 135.265 128.521 201.213 1.00 67.51 248 VAL A CA 1
ATOM 1487 C C . VAL A 1 248 ? 135.802 127.642 202.329 1.00 67.51 248 VAL A C 1
ATOM 1488 O O . VAL A 1 248 ? 136.774 126.904 202.130 1.00 67.51 248 VAL A O 1
ATOM 1492 N N . ARG A 1 249 ? 135.184 127.738 203.502 1.00 119.84 249 ARG A N 1
ATOM 1493 C CA . ARG A 1 249 ? 135.606 126.971 204.666 1.00 119.84 249 ARG A CA 1
ATOM 1494 C C . ARG A 1 249 ? 134.881 125.631 204.709 1.00 119.84 249 ARG A C 1
ATOM 1495 O O . ARG A 1 249 ? 133.649 125.580 204.677 1.00 119.84 249 ARG A O 1
ATOM 1503 N N . LYS A 1 250 ? 135.651 124.549 204.796 1.00 77.37 250 LYS A N 1
ATOM 1504 C CA . LYS A 1 250 ? 135.131 123.188 204.716 1.00 77.37 250 LYS A CA 1
ATOM 1505 C C . LYS A 1 250 ? 135.119 122.573 206.110 1.00 77.37 250 LYS A C 1
ATOM 1506 O O . LYS A 1 250 ? 136.178 122.325 206.695 1.00 77.37 250 LYS A O 1
ATOM 1512 N N . SER A 1 251 ? 133.924 122.333 206.639 1.00 154.69 251 SER A N 1
ATOM 1513 C CA . SER A 1 251 ? 133.741 121.650 207.911 1.00 154.69 251 SER A CA 1
ATOM 1514 C C . SER A 1 251 ? 132.574 120.680 207.796 1.00 154.69 251 SER A C 1
ATOM 1515 O O . SER A 1 251 ? 131.671 120.880 206.979 1.00 154.69 251 SER A O 1
ATOM 1518 N N . VAL A 1 252 ? 132.594 119.633 208.624 1.00 165.37 252 VAL A N 1
ATOM 1519 C CA . VAL A 1 252 ? 131.581 118.582 208.540 1.00 165.37 252 VAL A CA 1
ATOM 1520 C C . VAL A 1 252 ? 130.184 119.133 208.780 1.00 165.37 252 VAL A C 1
ATOM 1521 O O . VAL A 1 252 ? 129.233 118.764 208.080 1.00 165.37 252 VAL A O 1
ATOM 1525 N N . ASP A 1 253 ? 130.029 120.009 209.772 1.00 230.22 253 ASP A N 1
ATOM 1526 C CA . ASP A 1 253 ? 128.708 120.544 210.088 1.00 230.22 253 ASP A CA 1
ATOM 1527 C C . ASP A 1 253 ? 128.234 121.533 209.026 1.00 230.22 253 ASP A C 1
ATOM 1528 O O . ASP A 1 253 ? 127.056 121.536 208.652 1.00 230.22 253 ASP A O 1
ATOM 1533 N N . LYS A 1 254 ? 129.132 122.386 208.532 1.00 156.20 254 LYS A N 1
ATOM 1534 C CA . LYS A 1 254 ? 128.750 123.399 207.555 1.00 156.20 254 LYS A CA 1
ATOM 1535 C C . LYS A 1 254 ? 128.711 122.853 206.132 1.00 156.20 254 LYS A C 1
ATOM 1536 O O . LYS A 1 254 ? 127.652 122.852 205.496 1.00 156.20 254 LYS A O 1
ATOM 1542 N N . ASP A 1 255 ? 129.855 122.399 205.618 1.00 104.22 255 ASP A N 1
ATOM 1543 C CA . ASP A 1 255 ? 129.942 121.962 204.230 1.00 104.22 255 ASP A CA 1
ATOM 1544 C C . ASP A 1 255 ? 131.004 120.883 204.064 1.00 104.22 255 ASP A C 1
ATOM 1545 O O . ASP A 1 255 ? 132.203 121.176 204.136 1.00 104.22 255 ASP A O 1
ATOM 1550 N N . PRO A 1 256 ? 130.607 119.628 203.841 1.00 130.88 256 PRO A N 1
ATOM 1551 C CA . PRO A 1 256 ? 131.587 118.546 203.698 1.00 130.88 256 PRO A CA 1
ATOM 1552 C C . PRO A 1 256 ? 132.010 118.235 202.272 1.00 130.88 256 PRO A C 1
ATOM 1553 O O . PRO A 1 256 ? 132.916 117.411 202.089 1.00 130.88 256 PRO A O 1
ATOM 1557 N N . MET A 1 257 ? 131.400 118.858 201.267 1.00 143.83 257 MET A N 1
ATOM 1558 C CA . MET A 1 257 ? 131.640 118.492 199.876 1.00 143.83 257 MET A CA 1
ATOM 1559 C C . MET A 1 257 ? 132.955 119.084 199.384 1.00 143.83 257 MET A C 1
ATOM 1560 O O . MET A 1 257 ? 133.164 120.298 199.461 1.00 143.83 257 MET A O 1
ATOM 1565 N N . LEU A 1 258 ? 133.834 118.228 198.876 1.00 52.67 258 LEU A N 1
ATOM 1566 C CA . LEU A 1 258 ? 135.046 118.642 198.185 1.00 52.67 258 LEU A CA 1
ATOM 1567 C C . LEU A 1 258 ? 134.954 118.208 196.730 1.00 52.67 258 LEU A C 1
ATOM 1568 O O . LEU A 1 258 ? 134.541 117.082 196.438 1.00 52.67 258 LEU A O 1
ATOM 1573 N N . LEU A 1 259 ? 135.339 119.094 195.819 1.00 65.91 259 LEU A N 1
ATOM 1574 C CA . LEU A 1 259 ? 135.080 118.897 194.403 1.00 65.91 259 LEU A CA 1
ATOM 1575 C C . LEU A 1 259 ? 136.381 118.874 193.612 1.00 65.91 259 LEU A C 1
ATOM 1576 O O . LEU A 1 259 ? 137.420 119.356 194.065 1.00 65.91 259 LEU A O 1
ATOM 1581 N N . SER A 1 260 ? 136.306 118.299 192.415 1.00 91.69 260 SER A N 1
ATOM 1582 C CA . SER A 1 260 ? 137.495 118.063 191.610 1.00 91.69 260 SER A CA 1
ATOM 1583 C C . SER A 1 260 ? 137.962 119.338 190.922 1.00 91.69 260 SER A C 1
ATOM 1584 O O . SER A 1 260 ? 137.157 120.125 190.418 1.00 91.69 260 SER A O 1
ATOM 1587 N N . GLY A 1 261 ? 139.279 119.530 190.891 1.00 71.90 261 GLY A N 1
ATOM 1588 C CA . GLY A 1 261 ? 139.879 120.641 190.190 1.00 71.90 261 GLY A CA 1
ATOM 1589 C C . GLY A 1 261 ? 140.017 121.913 190.992 1.00 71.90 261 GLY A C 1
ATOM 1590 O O . GLY A 1 261 ? 140.641 122.864 190.506 1.00 71.90 261 GLY A O 1
ATOM 1591 N N . THR A 1 262 ? 139.458 121.968 192.196 1.00 78.28 262 THR A N 1
ATOM 1592 C CA . THR A 1 262 ? 139.594 123.153 193.024 1.00 78.28 262 THR A CA 1
ATOM 1593 C C . THR A 1 262 ? 140.940 123.148 193.737 1.00 78.28 262 THR A C 1
ATOM 1594 O O . THR A 1 262 ? 141.605 122.117 193.849 1.00 78.28 262 THR A O 1
ATOM 1598 N N . HIS A 1 263 ? 141.339 124.318 194.223 1.00 119.48 263 HIS A N 1
ATOM 1599 C CA . HIS A 1 263 ? 142.687 124.556 194.719 1.00 119.48 263 HIS A CA 1
ATOM 1600 C C . HIS A 1 263 ? 142.637 124.827 196.214 1.00 119.48 263 HIS A C 1
ATOM 1601 O O . HIS A 1 263 ? 141.856 125.668 196.668 1.00 119.48 263 HIS A O 1
ATOM 1608 N N . VAL A 1 264 ? 143.470 124.121 196.975 1.00 122.62 264 VAL A N 1
ATOM 1609 C CA . VAL A 1 264 ? 143.494 124.276 198.427 1.00 122.62 264 VAL A CA 1
ATOM 1610 C C . VAL A 1 264 ? 144.255 125.554 198.763 1.00 122.62 264 VAL A C 1
ATOM 1611 O O . VAL A 1 264 ? 145.449 125.670 198.478 1.00 122.62 264 VAL A O 1
ATOM 1615 N N . MET A 1 265 ? 143.562 126.518 199.373 1.00 175.32 265 MET A N 1
ATOM 1616 C CA . MET A 1 265 ? 144.208 127.758 199.787 1.00 175.32 265 MET A CA 1
ATOM 1617 C C . MET A 1 265 ? 144.862 127.625 201.154 1.00 175.32 265 MET A C 1
ATOM 1618 O O . MET A 1 265 ? 145.959 128.149 201.369 1.00 175.32 265 MET A O 1
ATOM 1623 N N . GLU A 1 266 ? 144.209 126.946 202.093 1.00 163.42 266 GLU A N 1
ATOM 1624 C CA . GLU A 1 266 ? 144.764 126.865 203.436 1.00 163.42 266 GLU A CA 1
ATOM 1625 C C . GLU A 1 266 ? 144.251 125.615 204.134 1.00 163.42 266 GLU A C 1
ATOM 1626 O O . GLU A 1 266 ? 143.181 125.095 203.814 1.00 163.42 266 GLU A O 1
ATOM 1632 N N . GLY A 1 267 ? 145.034 125.135 205.097 1.00 102.38 267 GLY A N 1
ATOM 1633 C CA . GLY A 1 267 ? 144.635 124.022 205.930 1.00 102.38 267 GLY A CA 1
ATOM 1634 C C . GLY A 1 267 ? 145.169 122.684 205.448 1.00 102.38 267 GLY A C 1
ATOM 1635 O O . GLY A 1 267 ? 145.946 122.581 204.498 1.00 102.38 267 GLY A O 1
ATOM 1636 N N . SER A 1 268 ? 144.741 121.634 206.146 1.00 195.71 268 SER A N 1
ATOM 1637 C CA . SER A 1 268 ? 145.069 120.262 205.790 1.00 195.71 268 SER A CA 1
ATOM 1638 C C . SER A 1 268 ? 143.915 119.362 206.200 1.00 195.71 268 SER A C 1
ATOM 1639 O O . SER A 1 268 ? 143.057 119.747 206.997 1.00 195.71 268 SER A O 1
ATOM 1642 N N . GLY A 1 269 ? 143.894 118.159 205.642 1.00 99.70 269 GLY A N 1
ATOM 1643 C CA . GLY A 1 269 ? 142.865 117.215 206.026 1.00 99.70 269 GLY A CA 1
ATOM 1644 C C . GLY A 1 269 ? 142.975 115.930 205.241 1.00 99.70 269 GLY A C 1
ATOM 1645 O O . GLY A 1 269 ? 143.939 115.709 204.510 1.00 99.70 269 GLY A O 1
ATOM 1646 N N . ARG A 1 270 ? 141.971 115.074 205.408 1.00 161.94 270 ARG A N 1
ATOM 1647 C CA . ARG A 1 270 ? 141.852 113.869 204.602 1.00 161.94 270 ARG A CA 1
ATOM 1648 C C . ARG A 1 270 ? 140.424 113.707 204.109 1.00 161.94 270 ARG A C 1
ATOM 1649 O O . ARG A 1 270 ? 139.466 114.126 204.762 1.00 161.94 270 ARG A O 1
ATOM 1657 N N . MET A 1 271 ? 140.304 113.077 202.945 1.00 159.21 271 MET A N 1
ATOM 1658 C CA . MET A 1 271 ? 139.049 112.965 202.221 1.00 159.21 271 MET A CA 1
ATOM 1659 C C . MET A 1 271 ? 138.864 111.531 201.752 1.00 159.21 271 MET A C 1
ATOM 1660 O O . MET A 1 271 ? 139.820 110.756 201.648 1.00 159.21 271 MET A O 1
ATOM 1665 N N . VAL A 1 272 ? 137.613 111.185 201.466 1.00 83.28 272 VAL A N 1
ATOM 1666 C CA . VAL A 1 272 ? 137.254 109.888 200.897 1.00 83.28 272 VAL A CA 1
ATOM 1667 C C . VAL A 1 272 ? 136.701 110.123 199.495 1.00 83.28 272 VAL A C 1
ATOM 1668 O O . VAL A 1 272 ? 135.776 110.922 199.311 1.00 83.28 272 VAL A O 1
ATOM 1672 N N . VAL A 1 273 ? 137.287 109.448 198.509 1.00 54.75 273 VAL A N 1
ATOM 1673 C CA . VAL A 1 273 ? 136.972 109.684 197.102 1.00 54.75 273 VAL A CA 1
ATOM 1674 C C . VAL A 1 273 ? 135.621 109.048 196.790 1.00 54.75 273 VAL A C 1
ATOM 1675 O O . VAL A 1 273 ? 135.354 107.913 197.193 1.00 54.75 273 VAL A O 1
ATOM 1679 N N . THR A 1 274 ? 134.758 109.780 196.084 1.00 76.41 274 THR A N 1
ATOM 1680 C CA . THR A 1 274 ? 133.418 109.294 195.776 1.00 76.41 274 THR A CA 1
ATOM 1681 C C . THR A 1 274 ? 133.152 109.179 194.277 1.00 76.41 274 THR A C 1
ATOM 1682 O O . THR A 1 274 ? 132.568 108.187 193.830 1.00 76.41 274 THR A O 1
ATOM 1686 N N . ALA A 1 275 ? 133.559 110.171 193.489 1.00 66.80 275 ALA A N 1
ATOM 1687 C CA . ALA A 1 275 ? 133.431 110.135 192.036 1.00 66.80 275 ALA A CA 1
ATOM 1688 C C . ALA A 1 275 ? 134.814 110.362 191.454 1.00 66.80 275 ALA A C 1
ATOM 1689 O O . ALA A 1 275 ? 135.555 111.219 191.942 1.00 66.80 275 ALA A O 1
ATOM 1691 N N . VAL A 1 276 ? 135.173 109.597 190.430 1.00 80.70 276 VAL A N 1
ATOM 1692 C CA . VAL A 1 276 ? 136.572 109.435 190.059 1.00 80.70 276 VAL A CA 1
ATOM 1693 C C . VAL A 1 276 ? 136.858 109.871 188.624 1.00 80.70 276 VAL A C 1
ATOM 1694 O O . VAL A 1 276 ? 137.872 110.514 188.364 1.00 80.70 276 VAL A O 1
ATOM 1698 N N . GLY A 1 277 ? 135.997 109.542 187.669 1.00 43.77 277 GLY A N 1
ATOM 1699 C CA . GLY A 1 277 ? 136.419 109.687 186.287 1.00 43.77 277 GLY A CA 1
ATOM 1700 C C . GLY A 1 277 ? 135.721 110.753 185.476 1.00 43.77 277 GLY A C 1
ATOM 1701 O O . GLY A 1 277 ? 135.915 111.948 185.702 1.00 43.77 277 GLY A O 1
ATOM 1702 N N . VAL A 1 278 ? 134.926 110.323 184.495 1.00 71.05 278 VAL A N 1
ATOM 1703 C CA . VAL A 1 278 ? 134.048 111.233 183.773 1.00 71.05 278 VAL A CA 1
ATOM 1704 C C . VAL A 1 278 ? 132.831 111.623 184.592 1.00 71.05 278 VAL A C 1
ATOM 1705 O O . VAL A 1 278 ? 131.944 112.311 184.079 1.00 71.05 278 VAL A O 1
ATOM 1709 N N . ASN A 1 279 ? 132.753 111.168 185.843 1.00 83.71 279 ASN A N 1
ATOM 1710 C CA . ASN A 1 279 ? 131.634 111.497 186.712 1.00 83.71 279 ASN A CA 1
ATOM 1711 C C . ASN A 1 279 ? 131.935 112.660 187.647 1.00 83.71 279 ASN A C 1
ATOM 1712 O O . ASN A 1 279 ? 131.002 113.234 188.216 1.00 83.71 279 ASN A O 1
ATOM 1717 N N . SER A 1 280 ? 133.204 113.013 187.827 1.00 68.24 280 SER A N 1
ATOM 1718 C CA . SER A 1 280 ? 133.552 114.178 188.624 1.00 68.24 280 SER A CA 1
ATOM 1719 C C . SER A 1 280 ? 133.257 115.463 187.850 1.00 68.24 280 SER A C 1
ATOM 1720 O O . SER A 1 280 ? 132.933 115.443 186.662 1.00 68.24 280 SER A O 1
ATOM 1723 N N . GLN A 1 281 ? 133.362 116.596 188.551 1.00 81.42 281 GLN A N 1
ATOM 1724 C CA . GLN A 1 281 ? 132.965 117.873 187.962 1.00 81.42 281 GLN A CA 1
ATOM 1725 C C . GLN A 1 281 ? 133.840 118.251 186.774 1.00 81.42 281 GLN A C 1
ATOM 1726 O O . GLN A 1 281 ? 133.331 118.725 185.749 1.00 81.42 281 GLN A O 1
ATOM 1732 N N . THR A 1 282 ? 135.153 118.044 186.883 1.00 77.23 282 THR A N 1
ATOM 1733 C CA . THR A 1 282 ? 136.032 118.300 185.750 1.00 77.23 282 THR A CA 1
ATOM 1734 C C . THR A 1 282 ? 135.765 117.316 184.620 1.00 77.23 282 THR A C 1
ATOM 1735 O O . THR A 1 282 ? 135.843 117.678 183.440 1.00 77.23 282 THR A O 1
ATOM 1739 N N . GLY A 1 283 ? 135.442 116.069 184.961 1.00 53.32 283 GLY A N 1
ATOM 1740 C CA . GLY A 1 283 ? 135.069 115.110 183.937 1.00 53.32 283 GLY A CA 1
ATOM 1741 C C . GLY A 1 283 ? 133.804 115.508 183.205 1.00 53.32 283 GLY A C 1
ATOM 1742 O O . GLY A 1 283 ? 133.707 115.342 181.989 1.00 53.32 283 GLY A O 1
ATOM 1743 N N . ILE A 1 284 ? 132.823 116.047 183.929 1.00 50.32 284 ILE A N 1
ATOM 1744 C CA . ILE A 1 284 ? 131.606 116.533 183.285 1.00 50.32 284 ILE A CA 1
ATOM 1745 C C . ILE A 1 284 ? 131.923 117.701 182.363 1.00 50.32 284 ILE A C 1
ATOM 1746 O O . ILE A 1 284 ? 131.412 117.782 181.237 1.00 50.32 284 ILE A O 1
ATOM 1751 N N . ILE A 1 285 ? 132.771 118.624 182.823 1.00 51.30 285 ILE A N 1
ATOM 1752 C CA . ILE A 1 285 ? 133.125 119.775 181.997 1.00 51.30 285 ILE A CA 1
ATOM 1753 C C . ILE A 1 285 ? 133.805 119.322 180.711 1.00 51.30 285 ILE A C 1
ATOM 1754 O O . ILE A 1 285 ? 133.506 119.823 179.621 1.00 51.30 285 ILE A O 1
ATOM 1759 N N . PHE A 1 286 ? 134.725 118.360 180.811 1.00 61.52 286 PHE A N 1
ATOM 1760 C CA . PHE A 1 286 ? 135.439 117.916 179.617 1.00 61.52 286 PHE A CA 1
ATOM 1761 C C . PHE A 1 286 ? 134.590 117.009 178.734 1.00 61.52 286 PHE A C 1
ATOM 1762 O O . PHE A 1 286 ? 134.856 116.900 177.535 1.00 61.52 286 PHE A O 1
ATOM 1770 N N . THR A 1 287 ? 133.583 116.341 179.297 1.00 47.66 287 THR A N 1
ATOM 1771 C CA . THR A 1 287 ? 132.635 115.612 178.462 1.00 47.66 287 THR A CA 1
ATOM 1772 C C . THR A 1 287 ? 131.771 116.568 177.654 1.00 47.66 287 THR A C 1
ATOM 1773 O O . THR A 1 287 ? 131.510 116.331 176.470 1.00 47.66 287 THR A O 1
ATOM 1777 N N . LEU A 1 288 ? 131.324 117.662 178.274 1.00 50.32 288 LEU A N 1
ATOM 1778 C CA . LEU A 1 288 ? 130.507 118.649 177.577 1.00 50.32 288 LEU A CA 1
ATOM 1779 C C . LEU A 1 288 ? 131.286 119.454 176.546 1.00 50.32 288 LEU A C 1
ATOM 1780 O O . LEU A 1 288 ? 130.669 120.180 175.762 1.00 50.32 288 LEU A O 1
ATOM 1785 N N . LEU A 1 289 ? 132.609 119.353 176.526 1.00 50.32 289 LEU A N 1
ATOM 1786 C CA . LEU A 1 289 ? 133.447 120.093 175.580 1.00 50.32 289 LEU A CA 1
ATOM 1787 C C . LEU A 1 289 ? 133.791 119.248 174.365 1.00 50.32 289 LEU A C 1
ATOM 1788 O O . LEU A 1 289 ? 134.805 119.470 173.708 1.00 50.32 289 LEU A O 1
ATOM 1793 N N . GLY A 1 290 ? 132.952 118.272 174.040 1.00 120.72 290 GLY A N 1
ATOM 1794 C CA . GLY A 1 290 ? 133.260 117.381 172.942 1.00 120.72 290 GLY A CA 1
ATOM 1795 C C . GLY A 1 290 ? 134.273 116.328 173.333 1.00 120.72 290 GLY A C 1
ATOM 1796 O O . GLY A 1 290 ? 134.002 115.129 173.229 1.00 120.72 290 GLY A O 1
ATOM 1797 N N . ALA A 1 291 ? 135.447 116.767 173.776 1.00 138.48 291 ALA A N 1
ATOM 1798 C CA . ALA A 1 291 ? 136.500 115.867 174.229 1.00 138.48 291 ALA A CA 1
ATOM 1799 C C . ALA A 1 291 ? 136.019 114.963 175.359 1.00 138.48 291 ALA A C 1
ATOM 1800 O O . ALA A 1 291 ? 135.711 113.790 175.142 1.00 138.48 291 ALA A O 1
ATOM 1802 N N . LYS A 1 338 ? 128.321 123.377 160.344 1.00 103.13 338 LYS A N 1
ATOM 1803 C CA . LYS A 1 338 ? 129.533 124.028 159.867 1.00 103.13 338 LYS A CA 1
ATOM 1804 C C . LYS A 1 338 ? 129.516 125.533 160.167 1.00 103.13 338 LYS A C 1
ATOM 1805 O O . LYS A 1 338 ? 130.394 126.042 160.860 1.00 103.13 338 LYS A O 1
ATOM 1811 N N . SER A 1 339 ? 128.511 126.228 159.642 1.00 83.73 339 SER A N 1
ATOM 1812 C CA . SER A 1 339 ? 128.263 127.638 159.901 1.00 83.73 339 SER A CA 1
ATOM 1813 C C . SER A 1 339 ? 126.933 127.984 159.254 1.00 83.73 339 SER A C 1
ATOM 1814 O O . SER A 1 339 ? 126.350 127.175 158.530 1.00 83.73 339 SER A O 1
ATOM 1817 N N . VAL A 1 340 ? 126.437 129.190 159.518 1.00 61.90 340 VAL A N 1
ATOM 1818 C CA . VAL A 1 340 ? 125.181 129.606 158.897 1.00 61.90 340 VAL A CA 1
ATOM 1819 C C . VAL A 1 340 ? 125.428 130.033 157.456 1.00 61.90 340 VAL A C 1
ATOM 1820 O O . VAL A 1 340 ? 124.796 129.531 156.512 1.00 61.90 340 VAL A O 1
ATOM 1824 N N . LEU A 1 341 ? 126.380 130.947 157.267 1.00 50.32 341 LEU A N 1
ATOM 1825 C CA . LEU A 1 341 ? 126.720 131.417 155.932 1.00 50.32 341 LEU A CA 1
ATOM 1826 C C . LEU A 1 341 ? 127.291 130.296 155.078 1.00 50.32 341 LEU A C 1
ATOM 1827 O O . LEU A 1 341 ? 126.976 130.198 153.889 1.00 50.32 341 LEU A O 1
ATOM 1832 N N . GLN A 1 342 ? 128.144 129.450 155.659 1.00 50.32 342 GLN A N 1
ATOM 1833 C CA . GLN A 1 342 ? 128.718 128.346 154.900 1.00 50.32 342 GLN A CA 1
ATOM 1834 C C . GLN A 1 342 ? 127.651 127.361 154.445 1.00 50.32 342 GLN A C 1
ATOM 1835 O O . GLN A 1 342 ? 127.724 126.847 153.324 1.00 50.32 342 GLN A O 1
ATOM 1841 N N . GLY A 1 343 ? 126.650 127.096 155.283 1.00 50.32 343 GLY A N 1
ATOM 1842 C CA . GLY A 1 343 ? 125.552 126.248 154.854 1.00 50.32 343 GLY A CA 1
ATOM 1843 C C . GLY A 1 343 ? 124.746 126.859 153.725 1.00 50.32 343 GLY A C 1
ATOM 1844 O O . GLY A 1 343 ? 124.392 126.172 152.757 1.00 50.32 343 GLY A O 1
ATOM 1845 N N . LYS A 1 344 ? 124.456 128.161 153.820 1.00 50.32 344 LYS A N 1
ATOM 1846 C CA . LYS A 1 344 ? 123.754 128.836 152.731 1.00 50.32 344 LYS A CA 1
ATOM 1847 C C . LYS A 1 344 ? 124.542 128.758 151.427 1.00 50.32 344 LYS A C 1
ATOM 1848 O O . LYS A 1 344 ? 123.981 128.452 150.363 1.00 50.32 344 LYS A O 1
ATOM 1854 N N . LEU A 1 345 ? 125.847 129.019 151.498 1.00 50.32 345 LEU A N 1
ATOM 1855 C CA . LEU A 1 345 ? 126.691 129.004 150.311 1.00 50.32 345 LEU A CA 1
ATOM 1856 C C . LEU A 1 345 ? 126.760 127.615 149.696 1.00 50.32 345 LEU A C 1
ATOM 1857 O O . LEU A 1 345 ? 126.720 127.474 148.469 1.00 50.32 345 LEU A O 1
ATOM 1862 N N . THR A 1 346 ? 126.874 126.579 150.528 1.00 50.32 346 THR A N 1
ATOM 1863 C CA . THR A 1 346 ? 126.926 125.214 150.015 1.00 50.32 346 THR A CA 1
ATOM 1864 C C . THR A 1 346 ? 125.629 124.828 149.314 1.00 50.32 346 THR A C 1
ATOM 1865 O O . THR A 1 346 ? 125.655 124.223 148.233 1.00 50.32 346 THR A O 1
ATOM 1869 N N . LYS A 1 347 ? 124.485 125.182 149.901 1.00 36.36 347 LYS A N 1
ATOM 1870 C CA . LYS A 1 347 ? 123.213 124.889 149.246 1.00 36.36 347 LYS A CA 1
ATOM 1871 C C . LYS A 1 347 ? 123.111 125.583 147.892 1.00 36.36 347 LYS A C 1
ATOM 1872 O O . LYS A 1 347 ? 122.702 124.969 146.889 1.00 36.36 347 LYS A O 1
ATOM 1878 N N . LEU A 1 348 ? 123.496 126.862 147.837 1.00 50.32 348 LEU A N 1
ATOM 1879 C CA . LEU A 1 348 ? 123.425 127.596 146.576 1.00 50.32 348 LEU A CA 1
ATOM 1880 C C . LEU A 1 348 ? 124.345 126.989 145.522 1.00 50.32 348 LEU A C 1
ATOM 1881 O O . LEU A 1 348 ? 123.949 126.834 144.358 1.00 50.32 348 LEU A O 1
ATOM 1886 N N . ALA A 1 349 ? 125.570 126.632 145.911 1.00 50.32 349 ALA A N 1
ATOM 1887 C CA . ALA A 1 349 ? 126.509 126.050 144.959 1.00 50.32 349 ALA A CA 1
ATOM 1888 C C . ALA A 1 349 ? 125.997 124.724 144.416 1.00 50.32 349 ALA A C 1
ATOM 1889 O O . ALA A 1 349 ? 126.144 124.434 143.223 1.00 50.32 349 ALA A O 1
ATOM 1891 N N . VAL A 1 350 ? 125.388 123.906 145.274 1.00 50.32 350 VAL A N 1
ATOM 1892 C CA . VAL A 1 350 ? 124.871 122.620 144.820 1.00 50.32 350 VAL A CA 1
ATOM 1893 C C . VAL A 1 350 ? 123.761 122.815 143.792 1.00 50.32 350 VAL A C 1
ATOM 1894 O O . VAL A 1 350 ? 123.740 122.150 142.743 1.00 50.32 350 VAL A O 1
ATOM 1898 N N . GLN A 1 351 ? 122.818 123.724 144.063 1.00 49.87 351 GLN A N 1
ATOM 1899 C CA . GLN A 1 351 ? 121.724 123.846 143.099 1.00 49.87 351 GLN A CA 1
ATOM 1900 C C . GLN A 1 351 ? 122.180 124.491 141.791 1.00 49.87 351 GLN A C 1
ATOM 1901 O O . GLN A 1 351 ? 121.687 124.119 140.714 1.00 49.87 351 GLN A O 1
ATOM 1907 N N . ILE A 1 352 ? 123.150 125.407 141.841 1.00 50.32 352 ILE A N 1
ATOM 1908 C CA . ILE A 1 352 ? 123.717 125.931 140.598 1.00 50.32 352 ILE A CA 1
ATOM 1909 C C . ILE A 1 352 ? 124.409 124.823 139.807 1.00 50.32 352 ILE A C 1
ATOM 1910 O O . ILE A 1 352 ? 124.287 124.748 138.575 1.00 50.32 352 ILE A O 1
ATOM 1915 N N . GLY A 1 353 ? 125.137 123.939 140.494 1.00 38.34 353 GLY A N 1
ATOM 1916 C CA . GLY A 1 353 ? 125.798 122.847 139.799 1.00 38.34 353 GLY A CA 1
ATOM 1917 C C . GLY A 1 353 ? 124.829 121.908 139.105 1.00 38.34 353 GLY A C 1
ATOM 1918 O O . GLY A 1 353 ? 125.073 121.468 137.975 1.00 38.34 353 GLY A O 1
ATOM 1919 N N . LYS A 1 354 ? 123.714 121.586 139.761 1.00 57.64 354 LYS A N 1
ATOM 1920 C CA . LYS A 1 354 ? 122.781 120.681 139.095 1.00 57.64 354 LYS A CA 1
ATOM 1921 C C . LYS A 1 354 ? 122.026 121.362 137.956 1.00 57.64 354 LYS A C 1
ATOM 1922 O O . LYS A 1 354 ? 121.707 120.700 136.956 1.00 57.64 354 LYS A O 1
ATOM 1928 N N . ALA A 1 355 ? 121.785 122.675 138.044 1.00 45.44 355 ALA A N 1
ATOM 1929 C CA . ALA A 1 355 ? 121.271 123.379 136.870 1.00 45.44 355 ALA A CA 1
ATOM 1930 C C . ALA A 1 355 ? 122.249 123.308 135.701 1.00 45.44 355 ALA A C 1
ATOM 1931 O O . ALA A 1 355 ? 121.833 123.113 134.547 1.00 45.44 355 ALA A O 1
ATOM 1933 N N . GLY A 1 356 ? 123.547 123.452 135.979 1.00 48.22 356 GLY A N 1
ATOM 1934 C CA . GLY A 1 356 ? 124.543 123.311 134.928 1.00 48.22 356 GLY A CA 1
ATOM 1935 C C . GLY A 1 356 ? 124.554 121.937 134.289 1.00 48.22 356 GLY A C 1
ATOM 1936 O O . GLY A 1 356 ? 124.676 121.821 133.063 1.00 48.22 356 GLY A O 1
ATOM 1937 N N . LEU A 1 357 ? 124.424 120.882 135.100 1.00 44.77 357 LEU A N 1
ATOM 1938 C CA . LEU A 1 357 ? 124.338 119.531 134.540 1.00 44.77 357 LEU A CA 1
ATOM 1939 C C . LEU A 1 357 ? 123.133 119.377 133.621 1.00 44.77 357 LEU A C 1
ATOM 1940 O O . LEU A 1 357 ? 123.237 118.769 132.544 1.00 44.77 357 LEU A O 1
ATOM 1945 N N . VAL A 1 358 ? 121.980 119.907 134.027 1.00 50.32 358 VAL A N 1
ATOM 1946 C CA . VAL A 1 358 ? 120.793 119.781 133.185 1.00 50.32 358 VAL A CA 1
ATOM 1947 C C . VAL A 1 358 ? 121.005 120.485 131.847 1.00 50.32 358 VAL A C 1
ATOM 1948 O O . VAL A 1 358 ? 120.667 119.945 130.783 1.00 50.32 358 VAL A O 1
ATOM 1952 N N . MET A 1 359 ? 121.576 121.695 131.876 1.00 57.33 359 MET A N 1
ATOM 1953 C CA . MET A 1 359 ? 121.816 122.408 130.620 1.00 57.33 359 MET A CA 1
ATOM 1954 C C . MET A 1 359 ? 122.795 121.668 129.712 1.00 57.33 359 MET A C 1
ATOM 1955 O O . MET A 1 359 ? 122.580 121.603 128.494 1.00 57.33 359 MET A O 1
ATOM 1960 N N . SER A 1 360 ? 123.866 121.104 130.272 1.00 50.32 360 SER A N 1
ATOM 1961 C CA . SER A 1 360 ? 124.819 120.367 129.444 1.00 50.32 360 SER A CA 1
ATOM 1962 C C . SER A 1 360 ? 124.170 119.149 128.789 1.00 50.32 360 SER A C 1
ATOM 1963 O O . SER A 1 360 ? 124.389 118.875 127.596 1.00 50.32 360 SER A O 1
ATOM 1966 N N . ALA A 1 361 ? 123.356 118.410 129.549 1.00 40.64 361 ALA A N 1
ATOM 1967 C CA . ALA A 1 361 ? 122.683 117.250 128.972 1.00 40.64 361 ALA A CA 1
ATOM 1968 C C . ALA A 1 361 ? 121.733 117.656 127.853 1.00 40.64 361 ALA A C 1
ATOM 1969 O O . ALA A 1 361 ? 121.693 117.004 126.799 1.00 40.64 361 ALA A O 1
ATOM 1971 N N . ILE A 1 362 ? 120.961 118.728 128.058 1.00 48.04 362 ILE A N 1
ATOM 1972 C CA . ILE A 1 362 ? 120.041 119.169 127.011 1.00 48.04 362 ILE A CA 1
ATOM 1973 C C . ILE A 1 362 ? 120.805 119.569 125.758 1.00 48.04 362 ILE A C 1
ATOM 1974 O O . ILE A 1 362 ? 120.379 119.273 124.636 1.00 48.04 362 ILE A O 1
ATOM 1979 N N . THR A 1 363 ? 121.944 120.247 125.922 1.00 50.32 363 THR A N 1
ATOM 1980 C CA . THR A 1 363 ? 122.739 120.640 124.761 1.00 50.32 363 THR A CA 1
ATOM 1981 C C . THR A 1 363 ? 123.174 119.423 123.955 1.00 50.32 363 THR A C 1
ATOM 1982 O O . THR A 1 363 ? 123.021 119.385 122.726 1.00 50.32 363 THR A O 1
ATOM 1986 N N . VAL A 1 364 ? 123.716 118.407 124.634 1.00 50.32 364 VAL A N 1
ATOM 1987 C CA . VAL A 1 364 ? 124.209 117.238 123.905 1.00 50.32 364 VAL A CA 1
ATOM 1988 C C . VAL A 1 364 ? 123.068 116.531 123.178 1.00 50.32 364 VAL A C 1
ATOM 1989 O O . VAL A 1 364 ? 123.197 116.154 122.004 1.00 50.32 364 VAL A O 1
ATOM 1993 N N . ILE A 1 365 ? 121.931 116.335 123.857 1.00 68.42 365 ILE A N 1
ATOM 1994 C CA . ILE A 1 365 ? 120.853 115.586 123.213 1.00 68.42 365 ILE A CA 1
ATOM 1995 C C . ILE A 1 365 ? 120.259 116.375 122.050 1.00 68.42 365 ILE A C 1
ATOM 1996 O O . ILE A 1 365 ? 119.896 115.794 121.022 1.00 68.42 365 ILE A O 1
ATOM 2001 N N . ILE A 1 366 ? 120.163 117.704 122.174 1.00 42.49 366 ILE A N 1
ATOM 2002 C CA . ILE A 1 366 ? 119.646 118.498 121.062 1.00 42.49 366 ILE A CA 1
ATOM 2003 C C . ILE A 1 366 ? 120.573 118.405 119.859 1.00 42.49 366 ILE A C 1
ATOM 2004 O O . ILE A 1 366 ? 120.118 118.236 118.721 1.00 42.49 366 ILE A O 1
ATOM 2009 N N . LEU A 1 367 ? 121.886 118.508 120.085 1.00 50.32 367 LEU A N 1
ATOM 2010 C CA . LEU A 1 367 ? 122.822 118.407 118.969 1.00 50.32 367 LEU A CA 1
ATOM 2011 C C . LEU A 1 367 ? 122.703 117.057 118.272 1.00 50.32 367 LEU A C 1
ATOM 2012 O O . LEU A 1 367 ? 122.610 116.985 117.039 1.00 50.32 367 LEU A O 1
ATOM 2017 N N . VAL A 1 368 ? 122.678 115.974 119.052 1.00 53.89 368 VAL A N 1
ATOM 2018 C CA . VAL A 1 368 ? 122.615 114.638 118.460 1.00 53.89 368 VAL A CA 1
ATOM 2019 C C . VAL A 1 368 ? 121.318 114.453 117.680 1.00 53.89 368 VAL A C 1
ATOM 2020 O O . VAL A 1 368 ? 121.319 113.960 116.543 1.00 53.89 368 VAL A O 1
ATOM 2024 N N . LEU A 1 369 ? 120.191 114.835 118.283 1.00 82.88 369 LEU A N 1
ATOM 2025 C CA . LEU A 1 369 ? 118.895 114.656 117.640 1.00 82.88 369 LEU A CA 1
ATOM 2026 C C . LEU A 1 369 ? 118.800 115.453 116.345 1.00 82.88 369 LEU A C 1
ATOM 2027 O O . LEU A 1 369 ? 118.316 114.949 115.325 1.00 82.88 369 LEU A O 1
ATOM 2032 N N . TYR A 1 370 ? 119.248 116.711 116.372 1.00 127.27 370 TYR A N 1
ATOM 2033 C CA . TYR A 1 370 ? 119.210 117.534 115.168 1.00 127.27 370 TYR A CA 1
ATOM 2034 C C . TYR A 1 370 ? 120.070 116.933 114.067 1.00 127.27 370 TYR A C 1
ATOM 2035 O O . TYR A 1 370 ? 119.651 116.864 112.905 1.00 127.27 370 TYR A O 1
ATOM 2044 N N . PHE A 1 371 ? 121.279 116.482 114.415 1.00 145.25 371 PHE A N 1
ATOM 2045 C CA . PHE A 1 371 ? 122.141 115.850 113.421 1.00 145.25 371 PHE A CA 1
ATOM 2046 C C . PHE A 1 371 ? 121.451 114.656 112.777 1.00 145.25 371 PHE A C 1
ATOM 2047 O O . PHE A 1 371 ? 121.391 114.547 111.545 1.00 145.25 371 PHE A O 1
ATOM 2055 N N . THR A 1 372 ? 120.928 113.746 113.601 1.00 122.67 372 THR A N 1
ATOM 2056 C CA . THR A 1 372 ? 120.295 112.542 113.072 1.00 122.67 372 THR A CA 1
ATOM 2057 C C . THR A 1 372 ? 119.114 112.881 112.171 1.00 122.67 372 THR A C 1
ATOM 2058 O O . THR A 1 372 ? 119.005 112.372 111.049 1.00 122.67 372 THR A O 1
ATOM 2062 N N . VAL A 1 373 ? 118.212 113.742 112.649 1.00 114.33 373 VAL A N 1
ATOM 2063 C CA . VAL A 1 373 ? 117.017 114.049 111.870 1.00 114.33 373 VAL A CA 1
ATOM 2064 C C . VAL A 1 373 ? 117.390 114.706 110.549 1.00 114.33 373 VAL A C 1
ATOM 2065 O O . VAL A 1 373 ? 116.909 114.301 109.486 1.00 114.33 373 VAL A O 1
ATOM 2069 N N . ASP A 1 374 ? 118.270 115.709 110.583 1.00 195.59 374 ASP A N 1
ATOM 2070 C CA . ASP A 1 374 ? 118.661 116.378 109.348 1.00 195.59 374 ASP A CA 1
ATOM 2071 C C . ASP A 1 374 ? 119.280 115.393 108.364 1.00 195.59 374 ASP A C 1
ATOM 2072 O O . ASP A 1 374 ? 118.856 115.305 107.203 1.00 195.59 374 ASP A O 1
ATOM 2077 N N . THR A 1 375 ? 120.277 114.627 108.818 1.00 175.58 375 THR A N 1
ATOM 2078 C CA . THR A 1 375 ? 120.996 113.732 107.917 1.00 175.58 375 THR A CA 1
ATOM 2079 C C . THR A 1 375 ? 120.063 112.695 107.306 1.00 175.58 375 THR A C 1
ATOM 2080 O O . THR A 1 375 ? 120.080 112.468 106.092 1.00 175.58 375 THR A O 1
ATOM 2084 N N . PHE A 1 376 ? 119.229 112.057 108.128 1.00 126.40 376 PHE A N 1
ATOM 2085 C CA . PHE A 1 376 ? 118.370 111.014 107.581 1.00 126.40 376 PHE A CA 1
ATOM 2086 C C . PHE A 1 376 ? 117.105 111.557 106.933 1.00 126.40 376 PHE A C 1
ATOM 2087 O O . PHE A 1 376 ? 116.302 110.762 106.434 1.00 126.40 376 PHE A O 1
ATOM 2095 N N . VAL A 1 377 ? 116.896 112.872 106.928 1.00 130.69 377 VAL A N 1
ATOM 2096 C CA . VAL A 1 377 ? 115.907 113.438 106.017 1.00 130.69 377 VAL A CA 1
ATOM 2097 C C . VAL A 1 377 ? 116.546 113.697 104.659 1.00 130.69 377 VAL A C 1
ATOM 2098 O O . VAL A 1 377 ? 116.040 113.228 103.634 1.00 130.69 377 VAL A O 1
ATOM 2102 N N . VAL A 1 378 ? 117.661 114.430 104.626 1.00 166.42 378 VAL A N 1
ATOM 2103 C CA . VAL A 1 378 ? 118.190 114.828 103.323 1.00 166.42 378 VAL A CA 1
ATOM 2104 C C . VAL A 1 378 ? 119.068 113.738 102.706 1.00 166.42 378 VAL A C 1
ATOM 2105 O O . VAL A 1 378 ? 118.733 113.197 101.646 1.00 166.42 378 VAL A O 1
ATOM 2109 N N . ASN A 1 379 ? 120.181 113.390 103.356 1.00 176.49 379 ASN A N 1
ATOM 2110 C CA . ASN A 1 379 ? 121.164 112.516 102.719 1.00 176.49 379 ASN A CA 1
ATOM 2111 C C . ASN A 1 379 ? 120.680 111.072 102.652 1.00 176.49 379 ASN A C 1
ATOM 2112 O O . ASN A 1 379 ? 120.752 110.430 101.599 1.00 176.49 379 ASN A O 1
ATOM 2117 N N . LYS A 1 380 ? 120.177 110.547 103.771 1.00 161.07 380 LYS A N 1
ATOM 2118 C CA . LYS A 1 380 ? 119.790 109.138 103.883 1.00 161.07 380 LYS A CA 1
ATOM 2119 C C . LYS A 1 380 ? 120.943 108.220 103.468 1.00 161.07 380 LYS A C 1
ATOM 2120 O O . LYS A 1 380 ? 120.780 107.295 102.670 1.00 161.07 380 LYS A O 1
ATOM 2126 N N . LYS A 1 381 ? 122.121 108.488 104.027 1.00 190.24 381 LYS A N 1
ATOM 2127 C CA . LYS A 1 381 ? 123.322 107.746 103.683 1.00 190.24 381 LYS A CA 1
ATOM 2128 C C . LYS A 1 381 ? 123.257 106.319 104.227 1.00 190.24 381 LYS A C 1
ATOM 2129 O O . LYS A 1 381 ? 122.433 106.011 105.093 1.00 190.24 381 LYS A O 1
ATOM 2135 N N . PRO A 1 382 ? 124.102 105.422 103.711 1.00 140.65 382 PRO A N 1
ATOM 2136 C CA . PRO A 1 382 ? 124.149 104.057 104.247 1.00 140.65 382 PRO A CA 1
ATOM 2137 C C . PRO A 1 382 ? 124.487 104.047 105.731 1.00 140.65 382 PRO A C 1
ATOM 2138 O O . PRO A 1 382 ? 125.238 104.890 106.226 1.00 140.65 382 PRO A O 1
ATOM 2142 N N . TRP A 1 383 ? 123.920 103.072 106.439 1.00 288.73 383 TRP A N 1
ATOM 2143 C CA . TRP A 1 383 ? 124.022 103.009 107.892 1.00 288.73 383 TRP A CA 1
ATOM 2144 C C . TRP A 1 383 ? 125.393 102.567 108.389 1.00 288.73 383 TRP A C 1
ATOM 2145 O O . TRP A 1 383 ? 125.534 102.325 109.593 1.00 288.73 383 TRP A O 1
ATOM 2156 N N . LEU A 1 384 ? 126.391 102.441 107.515 1.00 204.60 384 LEU A N 1
ATOM 2157 C CA . LEU A 1 384 ? 127.744 102.145 107.968 1.00 204.60 384 LEU A CA 1
ATOM 2158 C C . LEU A 1 384 ? 128.238 103.237 108.911 1.00 204.60 384 LEU A C 1
ATOM 2159 O O . LEU A 1 384 ? 128.133 104.430 108.612 1.00 204.60 384 LEU A O 1
ATOM 2164 N N . THR A 1 385 ? 128.773 102.824 110.056 1.00 182.41 385 THR A N 1
ATOM 2165 C CA . THR A 1 385 ? 129.250 103.740 111.088 1.00 182.41 385 THR A CA 1
ATOM 2166 C C . THR A 1 385 ? 130.761 103.915 110.953 1.00 182.41 385 THR A C 1
ATOM 2167 O O . THR A 1 385 ? 131.547 103.396 111.748 1.00 182.41 385 THR A O 1
ATOM 2171 N N . GLU A 1 386 ? 131.162 104.650 109.921 1.00 234.27 386 GLU A N 1
ATOM 2172 C CA . GLU A 1 386 ? 132.575 104.886 109.643 1.00 234.27 386 GLU A CA 1
ATOM 2173 C C . GLU A 1 386 ? 133.275 105.568 110.813 1.00 234.27 386 GLU A C 1
ATOM 2174 O O . GLU A 1 386 ? 134.352 106.142 110.655 1.00 234.27 386 GLU A O 1
ATOM 2180 N N . VAL A 1 390 ? 134.024 109.920 110.443 1.00 161.44 390 VAL A N 1
ATOM 2181 C CA . VAL A 1 390 ? 132.656 110.376 110.233 1.00 161.44 390 VAL A CA 1
ATOM 2182 C C . VAL A 1 390 ? 131.706 109.467 111.010 1.00 161.44 390 VAL A C 1
ATOM 2183 O O . VAL A 1 390 ? 131.950 108.267 111.117 1.00 161.44 390 VAL A O 1
ATOM 2187 N N . TYR A 1 391 ? 130.648 110.069 111.566 1.00 214.24 391 TYR A N 1
ATOM 2188 C CA . TYR A 1 391 ? 129.645 109.427 112.417 1.00 214.24 391 TYR A CA 1
ATOM 2189 C C . TYR A 1 391 ? 130.195 109.140 113.810 1.00 214.24 391 TYR A C 1
ATOM 2190 O O . TYR A 1 391 ? 129.449 108.736 114.707 1.00 214.24 391 TYR A O 1
ATOM 2199 N N . VAL A 1 392 ? 131.498 109.342 114.002 1.00 214.73 392 VAL A N 1
ATOM 2200 C CA . VAL A 1 392 ? 132.083 109.225 115.334 1.00 214.73 392 VAL A CA 1
ATOM 2201 C C . VAL A 1 392 ? 132.701 110.552 115.749 1.00 214.73 392 VAL A C 1
ATOM 2202 O O . VAL A 1 392 ? 132.588 110.983 116.903 1.00 214.73 392 VAL A O 1
ATOM 2206 N N . GLN A 1 393 ? 133.368 111.218 114.807 1.00 184.73 393 GLN A N 1
ATOM 2207 C CA . GLN A 1 393 ? 133.994 112.496 115.112 1.00 184.73 393 GLN A CA 1
ATOM 2208 C C . GLN A 1 393 ? 132.947 113.567 115.386 1.00 184.73 393 GLN A C 1
ATOM 2209 O O . GLN A 1 393 ? 133.176 114.469 116.203 1.00 184.73 393 GLN A O 1
ATOM 2215 N N . TYR A 1 394 ? 131.781 113.464 114.743 1.00 146.12 394 TYR A N 1
ATOM 2216 C CA . TYR A 1 394 ? 130.674 114.355 115.071 1.00 146.12 394 TYR A CA 1
ATOM 2217 C C . TYR A 1 394 ? 130.232 114.172 116.518 1.00 146.12 394 TYR A C 1
ATOM 2218 O O . TYR A 1 394 ? 129.994 115.153 117.233 1.00 146.12 394 TYR A O 1
ATOM 2227 N N . PHE A 1 395 ? 130.130 112.924 116.973 1.00 121.97 395 PHE A N 1
ATOM 2228 C CA . PHE A 1 395 ? 129.724 112.680 118.352 1.00 121.97 395 PHE A CA 1
ATOM 2229 C C . PHE A 1 395 ? 130.790 113.158 119.328 1.00 121.97 395 PHE A C 1
ATOM 2230 O O . PHE A 1 395 ? 130.467 113.692 120.396 1.00 121.97 395 PHE A O 1
ATOM 2238 N N . VAL A 1 396 ? 132.064 112.992 118.974 1.00 105.65 396 VAL A N 1
ATOM 2239 C CA . VAL A 1 396 ? 133.135 113.498 119.830 1.00 105.65 396 VAL A CA 1
ATOM 2240 C C . VAL A 1 396 ? 133.047 115.014 119.963 1.00 105.65 396 VAL A C 1
ATOM 2241 O O . VAL A 1 396 ? 133.168 115.564 121.066 1.00 105.65 396 VAL A O 1
ATOM 2245 N N . LYS A 1 397 ? 132.819 115.715 118.849 1.00 75.10 397 LYS A N 1
ATOM 2246 C CA . LYS A 1 397 ? 132.701 117.168 118.931 1.00 75.10 397 LYS A CA 1
ATOM 2247 C C . LYS A 1 397 ? 131.469 117.585 119.729 1.00 75.10 397 LYS A C 1
ATOM 2248 O O . LYS A 1 397 ? 131.521 118.573 120.475 1.00 75.10 397 LYS A O 1
ATOM 2254 N N . PHE A 1 398 ? 130.369 116.836 119.615 1.00 64.12 398 PHE A N 1
ATOM 2255 C CA . PHE A 1 398 ? 129.181 117.151 120.401 1.00 64.12 398 PHE A CA 1
ATOM 2256 C C . PHE A 1 398 ? 129.439 116.981 121.894 1.00 64.12 398 PHE A C 1
ATOM 2257 O O . PHE A 1 398 ? 128.987 117.803 122.701 1.00 64.12 398 PHE A O 1
ATOM 2265 N N . PHE A 1 399 ? 130.178 115.941 122.279 1.00 68.24 399 PHE A N 1
ATOM 2266 C CA . PHE A 1 399 ? 130.505 115.761 123.689 1.00 68.24 399 PHE A CA 1
ATOM 2267 C C . PHE A 1 399 ? 131.462 116.836 124.192 1.00 68.24 399 PHE A C 1
ATOM 2268 O O . PHE A 1 399 ? 131.352 117.271 125.344 1.00 68.24 399 PHE A O 1
ATOM 2276 N N . ILE A 1 400 ? 132.396 117.291 123.354 1.00 50.32 400 ILE A N 1
ATOM 2277 C CA . ILE A 1 400 ? 133.264 118.396 123.764 1.00 50.32 400 ILE A CA 1
ATOM 2278 C C . ILE A 1 400 ? 132.449 119.664 124.009 1.00 50.32 400 ILE A C 1
ATOM 2279 O O . ILE A 1 400 ? 132.677 120.389 124.988 1.00 50.32 400 ILE A O 1
ATOM 2284 N N . ILE A 1 401 ? 131.486 119.952 123.134 1.00 50.32 401 ILE A N 1
ATOM 2285 C CA . ILE A 1 401 ? 130.653 121.136 123.338 1.00 50.32 401 ILE A CA 1
ATOM 2286 C C . ILE A 1 401 ? 129.833 121.005 124.619 1.00 50.32 401 ILE A C 1
ATOM 2287 O O . ILE A 1 401 ? 129.688 121.969 125.390 1.00 50.32 401 ILE A O 1
ATOM 2292 N N . GLY A 1 402 ? 129.278 119.817 124.864 1.00 50.32 402 GLY A N 1
ATOM 2293 C CA . GLY A 1 402 ? 128.513 119.605 126.080 1.00 50.32 402 GLY A CA 1
ATOM 2294 C C . GLY A 1 402 ? 129.336 119.726 127.345 1.00 50.32 402 GLY A C 1
ATOM 2295 O O . GLY A 1 402 ? 128.821 120.144 128.381 1.00 50.32 402 GLY A O 1
ATOM 2296 N N . VAL A 1 403 ? 130.610 119.337 127.292 1.00 50.32 403 VAL A N 1
ATOM 2297 C CA . VAL A 1 403 ? 131.492 119.545 128.438 1.00 50.32 403 VAL A CA 1
ATOM 2298 C C . VAL A 1 403 ? 131.782 121.030 128.631 1.00 50.32 403 VAL A C 1
ATOM 2299 O O . VAL A 1 403 ? 131.880 121.518 129.766 1.00 50.32 403 VAL A O 1
ATOM 2303 N N . THR A 1 404 ? 131.937 121.772 127.530 1.00 50.32 404 THR A N 1
ATOM 2304 C CA . THR A 1 404 ? 132.205 123.204 127.646 1.00 50.32 404 THR A CA 1
ATOM 2305 C C . THR A 1 404 ? 131.050 123.937 128.317 1.00 50.32 404 THR A C 1
ATOM 2306 O O . THR A 1 404 ? 131.273 124.850 129.123 1.00 50.32 404 THR A O 1
ATOM 2310 N N . VAL A 1 405 ? 129.810 123.567 127.990 1.00 50.32 405 VAL A N 1
ATOM 2311 C CA . VAL A 1 405 ? 128.667 124.226 128.628 1.00 50.32 405 VAL A CA 1
ATOM 2312 C C . VAL A 1 405 ? 128.700 124.015 130.140 1.00 50.32 405 VAL A C 1
ATOM 2313 O O . VAL A 1 405 ? 128.455 124.945 130.923 1.00 50.32 405 VAL A O 1
ATOM 2317 N N . LEU A 1 406 ? 129.032 122.800 130.575 1.00 50.32 406 LEU A N 1
ATOM 2318 C CA . LEU A 1 406 ? 129.138 122.512 132.001 1.00 50.32 406 LEU A CA 1
ATOM 2319 C C . LEU A 1 406 ? 130.245 123.327 132.655 1.00 50.32 406 LEU A C 1
ATOM 2320 O O . LEU A 1 406 ? 130.062 123.874 133.746 1.00 50.32 406 LEU A O 1
ATOM 2325 N N . VAL A 1 407 ? 131.409 123.410 132.010 1.00 50.32 407 VAL A N 1
ATOM 2326 C CA . VAL A 1 407 ? 132.525 124.129 132.621 1.00 50.32 407 VAL A CA 1
ATOM 2327 C C . VAL A 1 407 ? 132.225 125.618 132.750 1.00 50.32 407 VAL A C 1
ATOM 2328 O O . VAL A 1 407 ? 132.562 126.237 133.764 1.00 50.32 407 VAL A O 1
ATOM 2332 N N . VAL A 1 408 ? 131.594 126.226 131.744 1.00 50.32 408 VAL A N 1
ATOM 2333 C CA . VAL A 1 408 ? 131.311 127.656 131.851 1.00 50.32 408 VAL A CA 1
ATOM 2334 C C . VAL A 1 408 ? 130.153 127.908 132.809 1.00 50.32 408 VAL A C 1
ATOM 2335 O O . VAL A 1 408 ? 129.998 129.017 133.330 1.00 50.32 408 VAL A O 1
ATOM 2339 N N . ALA A 1 409 ? 129.320 126.894 133.055 1.00 34.75 409 ALA A N 1
ATOM 2340 C CA . ALA A 1 409 ? 128.131 127.106 133.878 1.00 34.75 409 ALA A CA 1
ATOM 2341 C C . ALA A 1 409 ? 128.466 127.252 135.361 1.00 34.75 409 ALA A C 1
ATOM 2342 O O . ALA A 1 409 ? 127.873 128.083 136.056 1.00 34.75 409 ALA A O 1
ATOM 2344 N N . VAL A 1 410 ? 129.381 126.439 135.875 1.00 50.32 410 VAL A N 1
ATOM 2345 C CA . VAL A 1 410 ? 129.519 126.320 137.334 1.00 50.32 410 VAL A CA 1
ATOM 2346 C C . VAL A 1 410 ? 130.569 127.304 137.839 1.00 50.32 410 VAL A C 1
ATOM 2347 O O . VAL A 1 410 ? 131.527 127.612 137.112 1.00 50.32 410 VAL A O 1
ATOM 2351 N N . PRO A 1 411 ? 130.426 127.834 139.063 1.00 61.76 411 PRO A N 1
ATOM 2352 C CA . PRO A 1 411 ? 131.454 128.715 139.636 1.00 61.76 411 PRO A CA 1
ATOM 2353 C C . PRO A 1 411 ? 132.603 127.956 140.281 1.00 61.76 411 PRO A C 1
ATOM 2354 O O . PRO A 1 411 ? 132.541 127.675 141.482 1.00 61.76 411 PRO A O 1
ATOM 2358 N N . GLU A 1 412 ? 133.639 127.594 139.520 1.00 62.69 412 GLU A N 1
ATOM 2359 C CA . GLU A 1 412 ? 134.683 126.732 140.069 1.00 62.69 412 GLU A CA 1
ATOM 2360 C C . GLU A 1 412 ? 135.417 127.373 141.240 1.00 62.69 412 GLU A C 1
ATOM 2361 O O . GLU A 1 412 ? 135.781 126.673 142.189 1.00 62.69 412 GLU A O 1
ATOM 2367 N N . GLY A 1 413 ? 135.648 128.679 141.200 1.00 53.31 413 GLY A N 1
ATOM 2368 C CA . GLY A 1 413 ? 136.453 129.319 142.223 1.00 53.31 413 GLY A CA 1
ATOM 2369 C C . GLY A 1 413 ? 135.679 130.124 143.246 1.00 53.31 413 GLY A C 1
ATOM 2370 O O . GLY A 1 413 ? 136.071 131.245 143.576 1.00 53.31 413 GLY A O 1
ATOM 2371 N N . LEU A 1 414 ? 134.570 129.577 143.739 1.00 50.32 414 LEU A N 1
ATOM 2372 C CA . LEU A 1 414 ? 133.820 130.247 144.798 1.00 50.32 414 LEU A CA 1
ATOM 2373 C C . LEU A 1 414 ? 134.426 130.045 146.186 1.00 50.32 414 LEU A C 1
ATOM 2374 O O . LEU A 1 414 ? 134.500 131.031 146.945 1.00 50.32 414 LEU A O 1
ATOM 2379 N N . PRO A 1 415 ? 134.861 128.841 146.586 1.00 50.32 415 PRO A N 1
ATOM 2380 C CA . PRO A 1 415 ? 135.551 128.719 147.880 1.00 50.32 415 PRO A CA 1
ATOM 2381 C C . PRO A 1 415 ? 136.782 129.596 148.004 1.00 50.32 415 PRO A C 1
ATOM 2382 O O . PRO A 1 415 ? 137.042 130.137 149.084 1.00 50.32 415 PRO A O 1
ATOM 2386 N N . LEU A 1 416 ? 137.541 129.764 146.920 1.00 50.32 416 LEU A N 1
ATOM 2387 C CA . LEU A 1 416 ? 138.731 130.607 146.954 1.00 50.32 416 LEU A CA 1
ATOM 2388 C C . LEU A 1 416 ? 138.378 132.066 147.206 1.00 50.32 416 LEU A C 1
ATOM 2389 O O . LEU A 1 416 ? 139.040 132.742 148.006 1.00 50.32 416 LEU A O 1
ATOM 2394 N N . ALA A 1 417 ? 137.336 132.560 146.542 1.00 50.32 417 ALA A N 1
ATOM 2395 C CA . ALA A 1 417 ? 136.917 133.940 146.726 1.00 50.32 417 ALA A CA 1
ATOM 2396 C C . ALA A 1 417 ? 136.403 134.182 148.138 1.00 50.32 417 ALA A C 1
ATOM 2397 O O . ALA A 1 417 ? 136.739 135.199 148.765 1.00 50.32 417 ALA A O 1
ATOM 2399 N N . VAL A 1 418 ? 135.599 133.254 148.663 1.00 50.32 418 VAL A N 1
ATOM 2400 C CA . VAL A 1 418 ? 135.102 133.419 150.025 1.00 50.32 418 VAL A CA 1
ATOM 2401 C C . VAL A 1 418 ? 136.255 133.398 151.022 1.00 50.32 418 VAL A C 1
ATOM 2402 O O . VAL A 1 418 ? 136.302 134.212 151.953 1.00 50.32 418 VAL A O 1
ATOM 2406 N N . THR A 1 419 ? 137.213 132.487 150.834 1.00 50.32 419 THR A N 1
ATOM 2407 C CA . THR A 1 419 ? 138.351 132.405 151.742 1.00 50.32 419 THR A CA 1
ATOM 2408 C C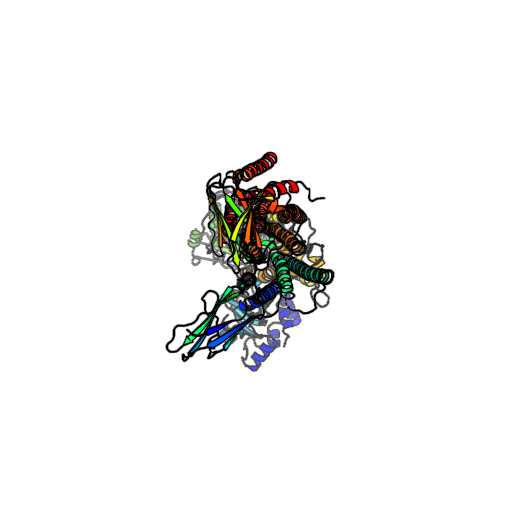 . THR A 1 419 ? 139.166 133.690 151.741 1.00 50.32 419 THR A C 1
ATOM 2409 O O . THR A 1 419 ? 139.564 134.176 152.805 1.00 50.32 419 THR A O 1
ATOM 2413 N N . ILE A 1 420 ? 139.439 134.252 150.562 1.00 50.32 420 ILE A N 1
ATOM 2414 C CA . ILE A 1 420 ? 140.293 135.437 150.522 1.00 50.32 420 ILE A CA 1
ATOM 2415 C C . ILE A 1 420 ? 139.574 136.656 151.100 1.00 50.32 420 ILE A C 1
ATOM 2416 O O . ILE A 1 420 ? 140.187 137.468 151.815 1.00 50.32 420 ILE A O 1
ATOM 2421 N N . SER A 1 421 ? 138.264 136.782 150.858 1.00 50.32 421 SER A N 1
ATOM 2422 C CA . SER A 1 421 ? 137.508 137.862 151.483 1.00 50.32 421 SER A CA 1
ATOM 2423 C C . SER A 1 421 ? 137.518 137.742 153.007 1.00 50.32 421 SER A C 1
ATOM 2424 O O . SER A 1 421 ? 137.751 138.734 153.716 1.00 50.32 421 SER A O 1
ATOM 2427 N N . LEU A 1 422 ? 137.305 136.533 153.533 1.00 50.32 422 LEU A N 1
ATOM 2428 C CA . LEU A 1 422 ? 137.283 136.366 154.983 1.00 50.32 422 LEU A CA 1
ATOM 2429 C C . LEU A 1 422 ? 138.654 136.588 155.608 1.00 50.32 422 LEU A C 1
ATOM 2430 O O . LEU A 1 422 ? 138.743 137.123 156.717 1.00 50.32 422 LEU A O 1
ATOM 2435 N N . ALA A 1 423 ? 139.728 136.192 154.923 1.00 50.32 423 ALA A N 1
ATOM 2436 C CA . ALA A 1 423 ? 141.066 136.419 155.460 1.00 50.32 423 ALA A CA 1
ATOM 2437 C C . ALA A 1 423 ? 141.394 137.903 155.533 1.00 50.32 423 ALA A C 1
ATOM 2438 O O . ALA A 1 423 ? 141.956 138.373 156.534 1.00 50.32 423 ALA A O 1
ATOM 2440 N N . TYR A 1 424 ? 141.049 138.661 154.490 1.00 50.32 424 TYR A N 1
ATOM 2441 C CA . TYR A 1 424 ? 141.251 140.105 154.556 1.00 50.32 424 TYR A CA 1
ATOM 2442 C C . TYR A 1 424 ? 140.467 140.709 155.714 1.00 50.32 424 TYR A C 1
ATOM 2443 O O . TYR A 1 424 ? 140.982 141.551 156.464 1.00 50.32 424 TYR A O 1
ATOM 2452 N N . SER A 1 425 ? 139.211 140.284 155.880 1.00 50.32 425 SER A N 1
ATOM 2453 C CA . SER A 1 425 ? 138.391 140.848 156.945 1.00 50.32 425 SER A CA 1
ATOM 2454 C C . SER A 1 425 ? 138.957 140.533 158.325 1.00 50.32 425 SER A C 1
ATOM 2455 O O . SER A 1 425 ? 138.937 141.389 159.207 1.00 50.32 425 SER A O 1
ATOM 2458 N N . VAL A 1 426 ? 139.452 139.312 158.540 1.00 50.32 426 VAL A N 1
ATOM 2459 C CA . VAL A 1 426 ? 140.062 138.967 159.826 1.00 50.32 426 VAL A CA 1
ATOM 2460 C C . VAL A 1 426 ? 141.279 139.844 160.098 1.00 50.32 426 VAL A C 1
ATOM 2461 O O . VAL A 1 426 ? 141.457 140.382 161.207 1.00 50.32 426 VAL A O 1
ATOM 2465 N N . LYS A 1 427 ? 142.139 139.995 159.088 1.00 42.65 427 LYS A N 1
ATOM 2466 C CA . LYS A 1 427 ? 143.321 140.839 159.223 1.00 42.65 427 LYS A CA 1
ATOM 2467 C C . LYS A 1 427 ? 142.937 142.253 159.636 1.00 42.65 427 LYS A C 1
ATOM 2468 O O . LYS A 1 427 ? 143.599 142.871 160.475 1.00 42.65 427 LYS A O 1
ATOM 2474 N N . LYS A 1 428 ? 141.862 142.786 159.053 1.00 50.32 428 LYS A N 1
ATOM 2475 C CA . LYS A 1 428 ? 141.435 144.134 159.417 1.00 50.32 428 LYS A CA 1
ATOM 2476 C C . LYS A 1 428 ? 140.785 144.193 160.796 1.00 50.32 428 LYS A C 1
ATOM 2477 O O . LYS A 1 428 ? 141.005 145.158 161.533 1.00 50.32 428 LYS A O 1
ATOM 2483 N N . MET A 1 429 ? 139.976 143.192 161.159 1.00 50.32 429 MET A N 1
ATOM 2484 C CA . MET A 1 429 ? 139.346 143.160 162.476 1.00 50.32 429 MET A CA 1
ATOM 2485 C C . MET A 1 429 ? 140.364 143.150 163.596 1.00 50.32 429 MET A C 1
ATOM 2486 O O . MET A 1 429 ? 140.051 143.603 164.698 1.00 50.32 429 MET A O 1
ATOM 2491 N N . MET A 1 430 ? 141.569 142.642 163.339 1.00 58.76 430 MET A N 1
ATOM 2492 C CA . MET A 1 430 ? 142.566 142.582 164.406 1.00 58.76 430 MET A CA 1
ATOM 2493 C C . MET A 1 430 ? 142.865 143.950 165.019 1.00 58.76 430 MET A C 1
ATOM 2494 O O . MET A 1 430 ? 143.260 144.023 166.185 1.00 58.76 430 MET A O 1
ATOM 2499 N N . LYS A 1 431 ? 142.676 145.040 164.274 1.00 78.42 431 LYS A N 1
ATOM 2500 C CA . LYS A 1 431 ? 142.975 146.366 164.813 1.00 78.42 431 LYS A CA 1
ATOM 2501 C C . LYS A 1 431 ? 141.916 146.863 165.786 1.00 78.42 431 LYS A C 1
ATOM 2502 O O . LYS A 1 431 ? 142.177 147.815 166.526 1.00 78.42 431 LYS A O 1
ATOM 2508 N N . ASP A 1 432 ? 140.728 146.259 165.794 1.00 73.35 432 ASP A N 1
ATOM 2509 C CA . ASP A 1 432 ? 139.667 146.607 166.731 1.00 73.35 432 ASP A CA 1
ATOM 2510 C C . ASP A 1 432 ? 139.701 145.742 167.983 1.00 73.35 432 ASP A C 1
ATOM 2511 O O . ASP A 1 432 ? 138.681 145.600 168.662 1.00 73.35 432 ASP A O 1
ATOM 2516 N N . ASN A 1 433 ? 140.857 145.157 168.290 1.00 63.27 433 ASN A N 1
ATOM 2517 C CA . ASN A 1 433 ? 141.047 144.316 169.468 1.00 63.27 433 ASN A CA 1
ATOM 2518 C C . ASN A 1 433 ? 140.161 143.074 169.437 1.00 63.27 433 ASN A C 1
ATOM 2519 O O . ASN A 1 433 ? 139.692 142.612 170.476 1.00 63.27 433 ASN A O 1
ATOM 2524 N N . ASN A 1 434 ? 139.921 142.524 168.251 1.00 50.32 434 ASN A N 1
ATOM 2525 C CA . ASN A 1 434 ? 139.208 141.261 168.087 1.00 50.32 434 ASN A CA 1
ATOM 2526 C C . ASN A 1 434 ? 140.153 140.270 167.425 1.00 50.32 434 ASN A C 1
ATOM 2527 O O . ASN A 1 434 ? 140.430 140.384 166.229 1.00 50.32 434 ASN A O 1
ATOM 2532 N N . LEU A 1 435 ? 140.640 139.294 168.182 1.00 50.32 435 LEU A N 1
ATOM 2533 C CA . LEU A 1 435 ? 141.474 138.233 167.629 1.00 50.32 435 LEU A CA 1
ATOM 2534 C C . LEU A 1 435 ? 140.556 137.080 167.248 1.00 50.32 435 LEU A C 1
ATOM 2535 O O . LEU A 1 435 ? 140.077 136.346 168.112 1.00 50.32 435 LEU A O 1
ATOM 2540 N N . VAL A 1 436 ? 140.290 136.950 165.952 1.00 50.32 436 VAL A N 1
ATOM 2541 C CA . VAL A 1 436 ? 139.440 135.887 165.425 1.00 50.32 436 VAL A CA 1
ATOM 2542 C C . VAL A 1 436 ? 140.307 134.658 165.185 1.00 50.32 436 VAL A C 1
ATOM 2543 O O . VAL A 1 436 ? 141.297 134.720 164.451 1.00 50.32 436 VAL A O 1
ATOM 2547 N N . ARG A 1 437 ? 139.938 133.535 165.804 1.00 50.32 437 ARG A N 1
ATOM 2548 C CA . ARG A 1 437 ? 140.820 132.374 165.807 1.00 50.32 437 ARG A CA 1
ATOM 2549 C C . ARG A 1 437 ? 140.669 131.511 164.562 1.00 50.32 437 ARG A C 1
ATOM 2550 O O . ARG A 1 437 ? 141.622 130.831 164.174 1.00 50.32 437 ARG A O 1
ATOM 2558 N N . HIS A 1 438 ? 139.502 131.512 163.927 1.00 50.32 438 HIS A N 1
ATOM 2559 C CA . HIS A 1 438 ? 139.324 130.840 162.650 1.00 50.32 438 HIS A CA 1
ATOM 2560 C C . HIS A 1 438 ? 138.400 131.670 161.767 1.00 50.32 438 HIS A C 1
ATOM 2561 O O . HIS A 1 438 ? 137.616 132.484 162.251 1.00 50.32 438 HIS A O 1
ATOM 2568 N N . LEU A 1 439 ? 138.511 131.449 160.454 1.00 50.32 439 LEU A N 1
ATOM 2569 C CA . LEU A 1 439 ? 137.990 132.403 159.477 1.00 50.32 439 LEU A CA 1
ATOM 2570 C C . LEU A 1 439 ? 136.483 132.582 159.587 1.00 50.32 439 LEU A C 1
ATOM 2571 O O . LEU A 1 439 ? 135.997 133.694 159.824 1.00 50.32 439 LEU A O 1
ATOM 2576 N N . ASP A 1 440 ? 135.725 131.497 159.441 1.00 78.24 440 ASP A N 1
ATOM 2577 C CA . ASP A 1 440 ? 134.278 131.609 159.297 1.00 78.24 440 ASP A CA 1
ATOM 2578 C C . ASP A 1 440 ? 133.594 132.186 160.530 1.00 78.24 440 ASP A C 1
ATOM 2579 O O . ASP A 1 440 ? 132.378 132.389 160.504 1.00 78.24 440 ASP A O 1
ATOM 2584 N N . ALA A 1 441 ? 134.339 132.466 161.595 1.00 50.32 441 ALA A N 1
ATOM 2585 C CA . ALA A 1 441 ? 133.794 133.113 162.780 1.00 50.32 441 ALA A CA 1
ATOM 2586 C C . ALA A 1 441 ? 133.637 134.618 162.631 1.00 50.32 441 ALA A C 1
ATOM 2587 O O . ALA A 1 441 ? 133.061 135.236 163.529 1.00 50.32 441 ALA A O 1
ATOM 2589 N N . CYS A 1 442 ? 134.120 135.237 161.550 1.00 50.32 442 CYS A N 1
ATOM 2590 C CA . CYS A 1 442 ? 134.057 136.695 161.484 1.00 50.32 442 CYS A CA 1
ATOM 2591 C C . CYS A 1 442 ? 132.680 137.210 161.079 1.00 50.32 442 CYS A C 1
ATOM 2592 O O . CYS A 1 442 ? 132.439 138.417 161.145 1.00 50.32 442 CYS A O 1
ATOM 2595 N N . GLU A 1 443 ? 131.770 136.334 160.663 1.00 42.96 443 GLU A N 1
ATOM 2596 C CA . GLU A 1 443 ? 130.465 136.772 160.188 1.00 42.96 443 GLU A CA 1
ATOM 2597 C C . GLU A 1 443 ? 129.342 136.566 161.198 1.00 42.96 443 GLU A C 1
ATOM 2598 O O . GLU A 1 443 ? 128.390 137.353 161.204 1.00 42.96 443 GLU A O 1
ATOM 2604 N N . THR A 1 444 ? 129.442 135.561 162.071 1.00 50.32 444 THR A N 1
ATOM 2605 C CA . THR A 1 444 ? 128.277 135.107 162.828 1.00 50.32 444 THR A CA 1
ATOM 2606 C C . THR A 1 444 ? 127.686 136.216 163.688 1.00 50.32 444 THR A C 1
ATOM 2607 O O . THR A 1 444 ? 126.464 136.409 163.712 1.00 50.32 444 THR A O 1
ATOM 2611 N N . MET A 1 445 ? 128.537 136.982 164.371 1.00 50.32 445 MET A N 1
ATOM 2612 C CA . MET A 1 445 ? 128.053 138.000 165.293 1.00 50.32 445 MET A CA 1
ATOM 2613 C C . MET A 1 445 ? 127.271 139.093 164.584 1.00 50.32 445 MET A C 1
ATOM 2614 O O . MET A 1 445 ? 126.562 139.858 165.242 1.00 50.32 445 MET A O 1
ATOM 2619 N N . GLY A 1 446 ? 127.367 139.177 163.260 1.00 50.32 446 GLY A N 1
ATOM 2620 C CA . GLY A 1 446 ? 126.553 140.132 162.539 1.00 50.32 446 GLY A CA 1
ATOM 2621 C C . GLY A 1 446 ? 125.072 139.847 162.637 1.00 50.32 446 GLY A C 1
ATOM 2622 O O . GLY A 1 446 ? 124.263 140.775 162.636 1.00 50.32 446 GLY A O 1
ATOM 2623 N N . ASN A 1 447 ? 124.689 138.573 162.723 1.00 51.66 447 ASN A N 1
ATOM 2624 C CA . ASN A 1 447 ? 123.284 138.182 162.710 1.00 51.66 447 ASN A CA 1
ATOM 2625 C C . ASN A 1 447 ? 122.824 137.577 164.032 1.00 51.66 447 ASN A C 1
ATOM 2626 O O . ASN A 1 447 ? 121.815 136.874 164.073 1.00 51.66 447 ASN A O 1
ATOM 2631 N N . ALA A 1 448 ? 123.536 137.846 165.120 1.00 50.32 448 ALA A N 1
ATOM 2632 C CA . ALA A 1 448 ? 123.178 137.281 166.412 1.00 50.32 448 ALA A CA 1
ATOM 2633 C C . ALA A 1 448 ? 121.929 137.959 166.951 1.00 50.32 448 ALA A C 1
ATOM 2634 O O . ALA A 1 448 ? 121.761 139.172 166.812 1.00 50.32 448 ALA A O 1
ATOM 2636 N N . THR A 1 449 ? 121.047 137.169 167.556 1.00 50.32 449 THR A N 1
ATOM 2637 C CA . THR A 1 449 ? 119.819 137.683 168.139 1.00 50.32 449 THR A CA 1
ATOM 2638 C C . THR A 1 449 ? 119.827 137.691 169.659 1.00 50.32 449 THR A C 1
ATOM 2639 O O . THR A 1 449 ? 118.909 138.256 170.259 1.00 50.32 449 THR A O 1
ATOM 2643 N N . ALA A 1 450 ? 120.830 137.092 170.296 1.00 50.32 450 ALA A N 1
ATOM 2644 C CA . ALA A 1 450 ? 120.867 137.001 171.745 1.00 50.32 450 ALA A CA 1
ATOM 2645 C C . ALA A 1 450 ? 122.309 136.933 172.220 1.00 50.32 450 ALA A C 1
ATOM 2646 O O . ALA A 1 450 ? 123.187 136.449 171.507 1.00 50.32 450 ALA A O 1
ATOM 2648 N N . ILE A 1 451 ? 122.544 137.442 173.427 1.00 50.32 451 ILE A N 1
ATOM 2649 C CA . ILE A 1 451 ? 123.820 137.310 174.123 1.00 50.32 451 ILE A CA 1
ATOM 2650 C C . ILE A 1 451 ? 123.540 136.816 175.533 1.00 50.32 451 ILE A C 1
ATOM 2651 O O . ILE A 1 451 ? 122.680 137.367 176.226 1.00 50.32 451 ILE A O 1
ATOM 2656 N N . CYS A 1 452 ? 124.254 135.775 175.952 1.00 72.94 452 CYS A N 1
ATOM 2657 C CA . CYS A 1 452 ? 124.230 135.294 177.327 1.00 72.94 452 CYS A CA 1
ATOM 2658 C C . CYS A 1 452 ? 125.584 135.606 177.944 1.00 72.94 452 CYS A C 1
ATOM 2659 O O . CYS A 1 452 ? 126.613 135.146 177.448 1.00 72.94 452 CYS A O 1
ATOM 2662 N N . SER A 1 453 ? 125.586 136.384 179.019 1.00 50.32 453 SER A N 1
ATOM 2663 C CA . SER A 1 453 ? 126.809 136.994 179.514 1.00 50.32 453 SER A CA 1
ATOM 2664 C C . SER A 1 453 ? 127.089 136.577 180.951 1.00 50.32 453 SER A C 1
ATOM 2665 O O . SER A 1 453 ? 126.177 136.501 181.776 1.00 50.32 453 SER A O 1
ATOM 2668 N N . ASP A 1 454 ? 128.359 136.302 181.231 1.00 50.32 454 ASP A N 1
ATOM 2669 C CA . ASP A 1 454 ? 128.831 136.043 182.582 1.00 50.32 454 ASP A CA 1
ATOM 2670 C C . ASP A 1 454 ? 128.989 137.358 183.334 1.00 50.32 454 ASP A C 1
ATOM 2671 O O . ASP A 1 454 ? 129.293 138.390 182.736 1.00 50.32 454 ASP A O 1
ATOM 2676 N N . LYS A 1 455 ? 128.741 137.337 184.644 1.00 50.32 455 LYS A N 1
ATOM 2677 C CA . LYS A 1 455 ? 128.842 138.575 185.409 1.00 50.32 455 LYS A CA 1
ATOM 2678 C C . LYS A 1 455 ? 130.261 138.931 185.830 1.00 50.32 455 LYS A C 1
ATOM 2679 O O . LYS A 1 455 ? 130.821 139.920 185.357 1.00 50.32 455 LYS A O 1
ATOM 2685 N N . THR A 1 456 ? 130.861 138.122 186.695 1.00 50.32 456 THR A N 1
ATOM 2686 C CA . THR A 1 456 ? 132.112 138.504 187.336 1.00 50.32 456 THR A CA 1
ATOM 2687 C C . THR A 1 456 ? 133.276 138.361 186.371 1.00 50.32 456 THR A C 1
ATOM 2688 O O . THR A 1 456 ? 133.480 137.293 185.786 1.00 50.32 456 THR A O 1
ATOM 2692 N N . GLY A 1 457 ? 134.058 139.426 186.231 1.00 50.32 457 GLY A N 1
ATOM 2693 C CA . GLY A 1 457 ? 135.161 139.428 185.296 1.00 50.32 457 GLY A CA 1
ATOM 2694 C C . GLY A 1 457 ? 134.785 140.011 183.953 1.00 50.32 457 GLY A C 1
ATOM 2695 O O . GLY A 1 457 ? 135.562 140.756 183.353 1.00 50.32 457 GLY A O 1
ATOM 2696 N N . THR A 1 458 ? 133.606 139.648 183.455 1.00 50.32 458 THR A N 1
ATOM 2697 C CA . THR A 1 458 ? 133.120 140.118 182.166 1.00 50.32 458 THR A CA 1
ATOM 2698 C C . THR A 1 458 ? 132.444 141.481 182.269 1.00 50.32 458 THR A C 1
ATOM 2699 O O . THR A 1 458 ? 132.862 142.432 181.604 1.00 50.32 458 THR A O 1
ATOM 2703 N N . LEU A 1 459 ? 131.398 141.592 183.085 1.00 50.32 459 LEU A N 1
ATOM 2704 C CA . LEU A 1 459 ? 130.697 142.856 183.265 1.00 50.32 459 LEU A CA 1
ATOM 2705 C C . LEU A 1 459 ? 131.194 143.658 184.456 1.00 50.32 459 LEU A C 1
ATOM 2706 O O . LEU A 1 459 ? 130.812 144.820 184.599 1.00 50.32 459 LEU A O 1
ATOM 2711 N N . THR A 1 460 ? 132.019 143.072 185.315 1.00 50.32 460 THR A N 1
ATOM 2712 C CA . THR A 1 460 ? 132.596 143.772 186.449 1.00 50.32 460 THR A CA 1
ATOM 2713 C C . THR A 1 460 ? 134.107 143.617 186.391 1.00 50.32 460 THR A C 1
ATOM 2714 O O . THR A 1 460 ? 134.635 142.799 185.641 1.00 50.32 460 THR A O 1
ATOM 2718 N N . THR A 1 461 ? 134.808 144.424 187.179 1.00 82.54 461 THR A N 1
ATOM 2719 C CA . THR A 1 461 ? 136.262 144.404 187.168 1.00 82.54 461 THR A CA 1
ATOM 2720 C C . THR A 1 461 ? 136.855 143.320 188.055 1.00 82.54 461 THR A C 1
ATOM 2721 O O . THR A 1 461 ? 138.061 143.074 187.974 1.00 82.54 461 THR A O 1
ATOM 2725 N N . ASN A 1 462 ? 136.042 142.675 188.890 1.00 50.32 462 ASN A N 1
ATOM 2726 C CA . ASN A 1 462 ? 136.488 141.605 189.782 1.00 50.32 462 ASN A CA 1
ATOM 2727 C C . ASN A 1 462 ? 137.528 142.091 190.787 1.00 50.32 462 ASN A C 1
ATOM 2728 O O . ASN A 1 462 ? 138.400 141.331 191.209 1.00 50.32 462 ASN A O 1
ATOM 2733 N N . ARG A 1 463 ? 137.452 143.358 191.177 1.00 77.90 463 ARG A N 1
ATOM 2734 C CA . ARG A 1 463 ? 138.280 143.905 192.242 1.00 77.90 463 ARG A CA 1
ATOM 2735 C C . ARG A 1 463 ? 137.378 144.560 193.272 1.00 77.90 463 ARG A C 1
ATOM 2736 O O . ARG A 1 463 ? 136.503 145.355 192.917 1.00 77.90 463 ARG A O 1
ATOM 2744 N N . MET A 1 464 ? 137.588 144.228 194.540 1.00 108.86 464 MET A N 1
ATOM 2745 C CA . MET A 1 464 ? 136.812 144.836 195.612 1.00 108.86 464 MET A CA 1
ATOM 2746 C C . MET A 1 464 ? 137.285 146.271 195.812 1.00 108.86 464 MET A C 1
ATOM 2747 O O . MET A 1 464 ? 138.449 146.504 196.148 1.00 108.86 464 MET A O 1
ATOM 2752 N N . THR A 1 465 ? 136.386 147.232 195.607 1.00 57.08 465 THR A N 1
ATOM 2753 C CA . THR A 1 465 ? 136.747 148.637 195.490 1.00 57.08 465 THR A CA 1
ATOM 2754 C C . THR A 1 465 ? 135.820 149.481 196.349 1.00 57.08 465 THR A C 1
ATOM 2755 O O . THR A 1 465 ? 134.612 149.231 196.389 1.00 57.08 465 THR A O 1
ATOM 2759 N N . VAL A 1 466 ? 136.386 150.472 197.038 1.00 80.49 466 VAL A N 1
ATOM 2760 C CA . VAL A 1 466 ? 135.598 151.459 197.768 1.00 80.49 466 VAL A CA 1
ATOM 2761 C C . VAL A 1 466 ? 135.098 152.509 196.785 1.00 80.49 466 VAL A C 1
ATOM 2762 O O . VAL A 1 466 ? 135.890 153.250 196.194 1.00 80.49 466 VAL A O 1
ATOM 2766 N N . VAL A 1 467 ? 133.783 152.573 196.598 1.00 83.78 467 VAL A N 1
ATOM 2767 C CA . VAL A 1 467 ? 133.198 153.489 195.622 1.00 83.78 467 VAL A CA 1
ATOM 2768 C C . VAL A 1 467 ? 132.656 154.749 196.286 1.00 83.78 467 VAL A C 1
ATOM 2769 O O . VAL A 1 467 ? 132.815 155.853 195.762 1.00 83.78 467 VAL A O 1
ATOM 2773 N N . GLN A 1 468 ? 132.012 154.617 197.442 1.00 232.26 468 GLN A N 1
ATOM 2774 C CA . GLN A 1 468 ? 131.425 155.747 198.144 1.00 232.26 468 GLN A CA 1
ATOM 2775 C C . GLN A 1 468 ? 132.079 155.909 199.508 1.00 232.26 468 GLN A C 1
ATOM 2776 O O . GLN A 1 468 ? 132.593 154.947 200.085 1.00 232.26 468 GLN A O 1
ATOM 2782 N N . ALA A 1 469 ? 132.058 157.138 200.020 1.00 120.09 469 ALA A N 1
ATOM 2783 C CA . ALA A 1 469 ? 132.713 157.446 201.284 1.00 120.09 469 ALA A CA 1
ATOM 2784 C C . ALA A 1 469 ? 131.851 158.368 202.133 1.00 120.09 469 ALA A C 1
ATOM 2785 O O . ALA A 1 469 ? 131.098 159.189 201.606 1.00 120.09 469 ALA A O 1
ATOM 2787 N N . TYR A 1 470 ? 131.962 158.222 203.450 1.00 235.86 470 TYR A N 1
ATOM 2788 C CA . TYR A 1 470 ? 131.397 159.170 204.411 1.00 235.86 470 TYR A CA 1
ATOM 2789 C C . TYR A 1 470 ? 132.485 159.579 205.399 1.00 235.86 470 TYR A C 1
ATOM 2790 O O . TYR A 1 470 ? 132.728 158.903 206.398 1.00 235.86 470 TYR A O 1
ATOM 2799 N N . VAL A 1 471 ? 133.131 160.703 205.112 1.00 143.34 471 VAL A N 1
ATOM 2800 C CA . VAL A 1 471 ? 134.155 161.271 205.975 1.00 143.34 471 VAL A CA 1
ATOM 2801 C C . VAL A 1 471 ? 133.889 162.766 206.100 1.00 143.34 471 VAL A C 1
ATOM 2802 O O . VAL A 1 471 ? 133.303 163.388 205.206 1.00 143.34 471 VAL A O 1
ATOM 2806 N N . GLY A 1 472 ? 134.278 163.334 207.242 1.00 170.74 472 GLY A N 1
ATOM 2807 C CA . GLY A 1 472 ? 134.136 164.760 207.465 1.00 170.74 472 GLY A CA 1
ATOM 2808 C C . GLY A 1 472 ? 132.723 165.284 207.397 1.00 170.74 472 GLY A C 1
ATOM 2809 O O . GLY A 1 472 ? 132.535 166.482 207.164 1.00 170.74 472 GLY A O 1
ATOM 2810 N N . ASP A 1 473 ? 131.725 164.418 207.581 1.00 233.51 473 ASP A N 1
ATOM 2811 C CA . ASP A 1 473 ? 130.308 164.738 207.436 1.00 233.51 473 ASP A CA 1
ATOM 2812 C C . ASP A 1 473 ? 129.946 165.184 206.027 1.00 233.51 473 ASP A C 1
ATOM 2813 O O . ASP A 1 473 ? 128.958 165.901 205.842 1.00 233.51 473 ASP A O 1
ATOM 2818 N N . VAL A 1 474 ? 130.716 164.781 205.020 1.00 174.14 474 VAL A N 1
ATOM 2819 C CA . VAL A 1 474 ? 130.393 165.078 203.629 1.00 174.14 474 VAL A CA 1
ATOM 2820 C C . VAL A 1 474 ? 130.359 163.764 202.856 1.00 174.14 474 VAL A C 1
ATOM 2821 O O . VAL A 1 474 ? 131.327 162.992 202.870 1.00 174.14 474 VAL A O 1
ATOM 2825 N N . HIS A 1 475 ? 129.217 163.482 202.234 1.00 219.13 475 HIS A N 1
ATOM 2826 C CA . HIS A 1 475 ? 129.075 162.275 201.432 1.00 219.13 475 HIS A CA 1
ATOM 2827 C C . HIS A 1 475 ? 129.851 162.411 200.130 1.00 219.13 475 HIS A C 1
ATOM 2828 O O . HIS A 1 475 ? 129.750 163.425 199.435 1.00 219.13 475 HIS A O 1
ATOM 2835 N N . TYR A 1 476 ? 130.628 161.388 199.801 1.00 213.44 476 TYR A N 1
ATOM 2836 C CA . TYR A 1 476 ? 131.397 161.337 198.565 1.00 213.44 476 TYR A CA 1
ATOM 2837 C C . TYR A 1 476 ? 130.834 160.201 197.717 1.00 213.44 476 TYR A C 1
ATOM 2838 O O . TYR A 1 476 ? 131.085 159.026 197.991 1.00 213.44 476 TYR A O 1
ATOM 2847 N N . LYS A 1 477 ? 130.051 160.559 196.699 1.00 163.82 477 LYS A N 1
ATOM 2848 C CA . LYS A 1 477 ? 129.689 159.596 195.667 1.00 163.82 477 LYS A CA 1
ATOM 2849 C C . LYS A 1 477 ? 130.857 159.280 194.746 1.00 163.82 477 LYS A C 1
ATOM 2850 O O . LYS A 1 477 ? 130.761 158.343 193.946 1.00 163.82 477 LYS A O 1
ATOM 2856 N N . GLU A 1 478 ? 131.945 160.039 194.837 1.00 157.91 478 GLU A N 1
ATOM 2857 C CA . GLU A 1 478 ? 133.149 159.804 194.059 1.00 157.91 478 GLU A CA 1
ATOM 2858 C C . GLU A 1 478 ? 134.347 160.034 194.967 1.00 157.91 478 GLU A C 1
ATOM 2859 O O . GLU A 1 478 ? 134.256 160.758 195.962 1.00 157.91 478 GLU A O 1
ATOM 2865 N N . ILE A 1 479 ? 135.465 159.399 194.631 1.00 163.30 479 ILE A N 1
ATOM 2866 C CA . ILE A 1 479 ? 136.656 159.489 195.483 1.00 163.30 479 ILE A CA 1
ATOM 2867 C C . ILE A 1 479 ? 137.154 160.930 195.510 1.00 163.30 479 ILE A C 1
ATOM 2868 O O . ILE A 1 479 ? 137.283 161.563 194.443 1.00 163.30 479 ILE A O 1
ATOM 2873 N N . PRO A 1 480 ? 137.444 161.494 196.679 1.00 173.01 480 PRO A N 1
ATOM 2874 C CA . PRO A 1 480 ? 137.822 162.909 196.752 1.00 173.01 480 PRO A CA 1
ATOM 2875 C C . PRO A 1 480 ? 139.236 163.144 196.245 1.00 173.01 480 PRO A C 1
ATOM 2876 O O . PRO A 1 480 ? 140.001 162.220 195.962 1.00 173.01 480 PRO A O 1
ATOM 2880 N N . ASP A 1 481 ? 139.573 164.425 196.134 1.00 183.52 481 ASP A N 1
ATOM 2881 C CA . ASP A 1 481 ? 140.909 164.817 195.722 1.00 183.52 481 ASP A CA 1
ATOM 2882 C C . ASP A 1 481 ? 141.901 164.611 196.866 1.00 183.52 481 ASP A C 1
ATOM 2883 O O . ASP A 1 481 ? 141.525 164.661 198.040 1.00 183.52 481 ASP A O 1
ATOM 2888 N N . PRO A 1 482 ? 143.170 164.358 196.551 1.00 182.63 482 PRO A N 1
ATOM 2889 C CA . PRO A 1 482 ? 144.184 164.268 197.608 1.00 182.63 482 PRO A CA 1
ATOM 2890 C C . PRO A 1 482 ? 144.302 165.587 198.357 1.00 182.63 482 PRO A C 1
ATOM 2891 O O . PRO A 1 482 ? 144.350 166.661 197.753 1.00 182.63 482 PRO A O 1
ATOM 2895 N N . SER A 1 483 ? 144.345 165.493 199.687 1.00 201.92 483 SER A N 1
ATOM 2896 C CA . SER A 1 483 ? 144.420 166.659 200.569 1.00 201.92 483 SER A CA 1
ATOM 2897 C C . SER A 1 483 ? 143.225 167.593 200.382 1.00 201.92 483 SER A C 1
ATOM 2898 O O . SER A 1 483 ? 143.327 168.800 200.612 1.00 201.92 483 SER A O 1
ATOM 2901 N N . SER A 1 484 ? 142.084 167.045 199.965 1.00 218.20 484 SER A N 1
ATOM 2902 C CA . SER A 1 484 ? 140.851 167.818 199.883 1.00 218.20 484 SER A CA 1
ATOM 2903 C C . SER A 1 484 ? 140.114 167.887 201.212 1.00 218.20 484 SER A C 1
ATOM 2904 O O . SER A 1 484 ? 139.109 168.599 201.309 1.00 218.20 484 SER A O 1
ATOM 2907 N N . ILE A 1 485 ? 140.582 167.160 202.224 1.00 226.42 485 ILE A N 1
ATOM 2908 C CA . ILE A 1 485 ? 139.956 167.153 203.540 1.00 226.42 485 ILE A CA 1
ATOM 2909 C C . ILE A 1 485 ? 141.047 167.371 204.583 1.00 226.42 485 ILE A C 1
ATOM 2910 O O . ILE A 1 485 ? 142.213 167.586 204.231 1.00 226.42 485 ILE A O 1
ATOM 2915 N N . ASN A 1 486 ? 140.676 167.343 205.863 1.00 175.70 486 ASN A N 1
ATOM 2916 C CA . ASN A 1 486 ? 141.626 167.582 206.944 1.00 175.70 486 ASN A CA 1
ATOM 2917 C C . ASN A 1 486 ? 142.800 166.614 206.854 1.00 175.70 486 ASN A C 1
ATOM 2918 O O . ASN A 1 486 ? 142.609 165.400 206.736 1.00 175.70 486 ASN A O 1
ATOM 2923 N N . ALA A 1 487 ? 144.019 167.160 206.911 1.00 190.57 487 ALA A N 1
ATOM 2924 C CA . ALA A 1 487 ? 145.215 166.328 206.831 1.00 190.57 487 ALA A CA 1
ATOM 2925 C C . ALA A 1 487 ? 145.377 165.446 208.062 1.00 190.57 487 ALA A C 1
ATOM 2926 O O . ALA A 1 487 ? 145.872 164.318 207.953 1.00 190.57 487 ALA A O 1
ATOM 2928 N N . LYS A 1 488 ? 144.981 165.940 209.236 1.00 194.97 488 LYS A N 1
ATOM 2929 C CA . LYS A 1 488 ? 144.997 165.104 210.432 1.00 194.97 488 LYS A CA 1
ATOM 2930 C C . LYS A 1 488 ? 144.082 163.900 210.258 1.00 194.97 488 LYS A C 1
ATOM 2931 O O . LYS A 1 488 ? 144.450 162.768 210.599 1.00 194.97 488 LYS A O 1
ATOM 2937 N N . THR A 1 489 ? 142.885 164.128 209.714 1.00 229.83 489 THR A N 1
ATOM 2938 C CA . THR A 1 489 ? 141.957 163.034 209.454 1.00 229.83 489 THR A CA 1
ATOM 2939 C C . THR A 1 489 ? 142.542 162.046 208.454 1.00 229.83 489 THR A C 1
ATOM 2940 O O . THR A 1 489 ? 142.419 160.830 208.625 1.00 229.83 489 THR A O 1
ATOM 2944 N N . LEU A 1 490 ? 143.176 162.555 207.395 1.00 202.57 490 LEU A N 1
ATOM 2945 C CA . LEU A 1 490 ? 143.769 161.678 206.390 1.00 202.57 490 LEU A CA 1
ATOM 2946 C C . LEU A 1 490 ? 144.860 160.804 206.995 1.00 202.57 490 LEU A C 1
ATOM 2947 O O . LEU A 1 490 ? 144.899 159.588 206.767 1.00 202.57 490 LEU A O 1
ATOM 2952 N N . GLU A 1 491 ? 145.762 161.415 207.767 1.00 198.78 491 GLU A N 1
ATOM 2953 C CA . GLU A 1 491 ? 146.834 160.656 208.403 1.00 198.78 491 GLU A CA 1
ATOM 2954 C C . GLU A 1 491 ? 146.271 159.614 209.358 1.00 198.78 491 GLU A C 1
ATOM 2955 O O . GLU A 1 491 ? 146.718 158.460 209.372 1.00 198.78 491 GLU A O 1
ATOM 2961 N N . LEU A 1 492 ? 145.281 160.005 210.164 1.00 131.54 492 LEU A N 1
ATOM 2962 C CA . LEU A 1 492 ? 144.692 159.074 211.117 1.00 131.54 492 LEU A CA 1
ATOM 2963 C C . LEU A 1 492 ? 144.018 157.909 210.405 1.00 131.54 492 LEU A C 1
ATOM 2964 O O . LEU A 1 492 ? 144.156 156.757 210.824 1.00 131.54 492 LEU A O 1
ATOM 2969 N N . LEU A 1 493 ? 143.295 158.188 209.318 1.00 155.61 493 LEU A N 1
ATOM 2970 C CA . LEU A 1 493 ? 142.636 157.131 208.556 1.00 155.61 493 LEU A CA 1
ATOM 2971 C C . LEU A 1 493 ? 143.650 156.171 207.949 1.00 155.61 493 LEU A C 1
ATOM 2972 O O . LEU A 1 493 ? 143.488 154.944 208.023 1.00 155.61 493 LEU A O 1
ATOM 2977 N N . VAL A 1 494 ? 144.698 156.716 207.326 1.00 114.78 494 VAL A N 1
ATOM 2978 C CA . VAL A 1 494 ? 145.709 155.872 206.696 1.00 114.78 494 VAL A CA 1
ATOM 2979 C C . VAL A 1 494 ? 146.371 154.980 207.735 1.00 114.78 494 VAL A C 1
ATOM 2980 O O . VAL A 1 494 ? 146.502 153.762 207.545 1.00 114.78 494 VAL A O 1
ATOM 2984 N N . ASN A 1 495 ? 146.787 155.573 208.857 1.00 209.10 495 ASN A N 1
ATOM 2985 C CA . ASN A 1 495 ? 147.436 154.796 209.906 1.00 209.10 495 ASN A CA 1
ATOM 2986 C C . ASN A 1 495 ? 146.487 153.753 210.480 1.00 209.10 495 ASN A C 1
ATOM 2987 O O . ASN A 1 495 ? 146.889 152.612 210.734 1.00 209.10 495 ASN A O 1
ATOM 2992 N N . ALA A 1 496 ? 145.219 154.120 210.674 1.00 134.24 496 ALA A N 1
ATOM 2993 C CA . ALA A 1 496 ? 144.243 153.185 211.216 1.00 134.24 496 ALA A CA 1
ATOM 2994 C C . ALA A 1 496 ? 144.111 151.963 210.322 1.00 134.24 496 ALA A C 1
ATOM 2995 O O . ALA A 1 496 ? 144.255 150.827 210.782 1.00 134.24 496 ALA A O 1
ATOM 2997 N N . ILE A 1 497 ? 143.865 152.180 209.028 1.00 141.18 497 ILE A N 1
ATOM 2998 C CA . ILE A 1 497 ? 143.684 151.049 208.119 1.00 141.18 497 ILE A CA 1
ATOM 2999 C C . ILE A 1 497 ? 144.954 150.208 208.053 1.00 141.18 497 ILE A C 1
ATOM 3000 O O . ILE A 1 497 ? 144.910 148.977 208.182 1.00 141.18 497 ILE A O 1
ATOM 3005 N N . ALA A 1 498 ? 146.107 150.862 207.889 1.00 152.81 498 ALA A N 1
ATOM 3006 C CA . ALA A 1 498 ? 147.360 150.134 207.713 1.00 152.81 498 ALA A CA 1
ATOM 3007 C C . ALA A 1 498 ? 147.682 149.276 208.932 1.00 152.81 498 ALA A C 1
ATOM 3008 O O . ALA A 1 498 ? 147.974 148.081 208.807 1.00 152.81 498 ALA A O 1
ATOM 3010 N N . ILE A 1 499 ? 147.643 149.871 210.127 1.00 174.10 499 ILE A N 1
ATOM 3011 C CA . ILE A 1 499 ? 148.021 149.138 211.332 1.00 174.10 499 ILE A CA 1
ATOM 3012 C C . ILE A 1 499 ? 146.966 148.098 211.686 1.00 174.10 499 ILE A C 1
ATOM 3013 O O . ILE A 1 499 ? 147.291 146.957 212.037 1.00 174.10 499 ILE A O 1
ATOM 3018 N N . ASN A 1 500 ? 145.686 148.482 211.633 1.00 213.70 500 ASN A N 1
ATOM 3019 C CA . ASN A 1 500 ? 144.614 147.544 211.935 1.00 213.70 500 ASN A CA 1
ATOM 3020 C C . ASN A 1 500 ? 144.702 146.314 211.050 1.00 213.70 500 ASN A C 1
ATOM 3021 O O . ASN A 1 500 ? 144.423 145.198 211.503 1.00 213.70 500 ASN A O 1
ATOM 3026 N N . SER A 1 501 ? 145.077 146.501 209.780 1.00 192.77 501 SER A N 1
ATOM 3027 C CA . SER A 1 501 ? 145.305 145.384 208.870 1.00 192.77 501 SER A CA 1
ATOM 3028 C C . SER A 1 501 ? 146.131 144.290 209.533 1.00 192.77 501 SER A C 1
ATOM 3029 O O . SER A 1 501 ? 145.623 143.192 209.782 1.00 192.77 501 SER A O 1
ATOM 3032 N N . ALA A 1 502 ? 147.399 144.588 209.827 1.00 200.48 502 ALA A N 1
ATOM 3033 C CA . ALA A 1 502 ? 148.291 143.712 210.595 1.00 200.48 502 ALA A CA 1
ATOM 3034 C C . ALA A 1 502 ? 148.344 142.292 210.033 1.00 200.48 502 ALA A C 1
ATOM 3035 O O . ALA A 1 502 ? 148.753 141.358 210.730 1.00 200.48 502 ALA A O 1
ATOM 3037 N N . TYR A 1 503 ? 147.945 142.114 208.777 1.00 239.73 503 TYR A N 1
ATOM 3038 C CA . TYR A 1 503 ? 147.741 140.802 208.190 1.00 239.73 503 TYR A CA 1
ATOM 3039 C C . TYR A 1 503 ? 148.474 140.729 206.855 1.00 239.73 503 TYR A C 1
ATOM 3040 O O . TYR A 1 503 ? 148.915 141.745 206.310 1.00 239.73 503 TYR A O 1
ATOM 3049 N N . THR A 1 504 ? 148.600 139.511 206.329 1.00 186.53 504 THR A N 1
ATOM 3050 C CA . THR A 1 504 ? 149.465 139.243 205.185 1.00 186.53 504 THR A CA 1
ATOM 3051 C C . THR A 1 504 ? 148.982 139.875 203.887 1.00 186.53 504 THR A C 1
ATOM 3052 O O . THR A 1 504 ? 149.727 139.837 202.901 1.00 186.53 504 THR A O 1
ATOM 3056 N N . THR A 1 505 ? 147.776 140.438 203.852 1.00 163.77 505 THR A N 1
ATOM 3057 C CA . THR A 1 505 ? 147.246 141.027 202.628 1.00 163.77 505 THR A CA 1
ATOM 3058 C C . THR A 1 505 ? 148.167 142.119 202.098 1.00 163.77 505 THR A C 1
ATOM 3059 O O . THR A 1 505 ? 148.624 142.982 202.853 1.00 163.77 505 THR A O 1
ATOM 3063 N N . LYS A 1 506 ? 148.439 142.076 200.796 1.00 186.80 506 LYS A N 1
ATOM 3064 C CA . LYS A 1 506 ? 149.202 143.118 200.126 1.00 186.80 506 LYS A CA 1
ATOM 3065 C C . LYS A 1 506 ? 148.645 143.312 198.723 1.00 186.80 506 LYS A C 1
ATOM 3066 O O . LYS A 1 506 ? 147.866 142.500 198.220 1.00 186.80 506 LYS A O 1
ATOM 3072 N N . ILE A 1 507 ? 149.050 144.411 198.094 1.00 162.86 507 ILE A N 1
ATOM 3073 C CA . ILE A 1 507 ? 148.712 144.707 196.707 1.00 162.86 507 ILE A CA 1
ATOM 3074 C C . ILE A 1 507 ? 149.949 144.449 195.861 1.00 162.86 507 ILE A C 1
ATOM 3075 O O . ILE A 1 507 ? 151.078 144.677 196.310 1.00 162.86 507 ILE A O 1
ATOM 3080 N N . LEU A 1 508 ? 149.738 143.968 194.643 1.00 189.98 508 LEU A N 1
ATOM 3081 C CA . LEU A 1 508 ? 150.803 143.475 193.788 1.00 189.98 508 LEU A CA 1
ATOM 3082 C C . LEU A 1 508 ? 150.757 144.152 192.423 1.00 189.98 508 LEU A C 1
ATOM 3083 O O . LEU A 1 508 ? 149.714 144.676 192.014 1.00 189.98 508 LEU A O 1
ATOM 3088 N N . PRO A 1 509 ? 151.873 144.172 191.697 1.00 204.67 509 PRO A N 1
ATOM 3089 C CA . PRO A 1 509 ? 151.869 144.735 190.343 1.00 204.67 509 PRO A CA 1
ATOM 3090 C C . PRO A 1 509 ? 151.054 143.872 189.399 1.00 204.67 509 PRO A C 1
ATOM 3091 O O . PRO A 1 509 ? 150.833 142.682 189.669 1.00 204.67 509 PRO A O 1
ATOM 3095 N N . PRO A 1 510 ? 150.571 144.443 188.292 1.00 211.42 510 PRO A N 1
ATOM 3096 C CA . PRO A 1 510 ? 149.715 143.668 187.376 1.00 211.42 510 PRO A CA 1
ATOM 3097 C C . PRO A 1 510 ? 150.349 142.385 186.866 1.00 211.42 510 PRO A C 1
ATOM 3098 O O . PRO A 1 510 ? 149.642 141.383 186.695 1.00 211.42 510 PRO A O 1
ATOM 3102 N N . GLU A 1 511 ? 151.657 142.400 186.592 1.00 221.71 511 GLU A N 1
ATOM 3103 C CA . GLU A 1 511 ? 152.407 141.246 186.099 1.00 221.71 511 GLU A CA 1
ATOM 3104 C C . GLU A 1 511 ? 151.996 140.865 184.681 1.00 221.71 511 GLU A C 1
ATOM 3105 O O . GLU A 1 511 ? 152.570 139.944 184.091 1.00 221.71 511 GLU A O 1
ATOM 3111 N N . LYS A 1 512 ? 151.011 141.566 184.124 1.00 205.20 512 LYS A N 1
ATOM 3112 C CA . LYS A 1 512 ? 150.513 141.315 182.780 1.00 205.20 512 LYS A CA 1
ATOM 3113 C C . LYS A 1 512 ? 150.378 142.640 182.042 1.00 205.20 512 LYS A C 1
ATOM 3114 O O . LYS A 1 512 ? 150.686 143.709 182.574 1.00 205.20 512 LYS A O 1
ATOM 3120 N N . GLU A 1 513 ? 149.920 142.556 180.796 1.00 211.25 513 GLU A N 1
ATOM 3121 C CA . GLU A 1 513 ? 149.599 143.757 180.039 1.00 211.25 513 GLU A CA 1
ATOM 3122 C C . GLU A 1 513 ? 148.228 144.279 180.450 1.00 211.25 513 GLU A C 1
ATOM 3123 O O . GLU A 1 513 ? 147.294 143.499 180.658 1.00 211.25 513 GLU A O 1
ATOM 3129 N N . GLY A 1 514 ? 148.119 145.600 180.587 1.00 144.13 514 GLY A N 1
ATOM 3130 C CA . GLY A 1 514 ? 146.871 146.278 180.896 1.00 144.13 514 GLY A CA 1
ATOM 3131 C C . GLY A 1 514 ? 145.975 145.604 181.916 1.00 144.13 514 GLY A C 1
ATOM 3132 O O . GLY A 1 514 ? 144.750 145.604 181.769 1.00 144.13 514 GLY A O 1
ATOM 3133 N N . ALA A 1 515 ? 146.571 145.040 182.961 1.00 143.96 515 ALA A N 1
ATOM 3134 C CA . ALA A 1 515 ? 145.839 144.322 183.990 1.00 143.96 515 ALA A CA 1
ATOM 3135 C C . ALA A 1 515 ? 145.773 145.160 185.259 1.00 143.96 515 ALA A C 1
ATOM 3136 O O . ALA A 1 515 ? 146.611 146.037 185.488 1.00 143.96 515 ALA A O 1
ATOM 3138 N N . LEU A 1 516 ? 144.762 144.894 186.070 1.00 159.87 516 LEU A N 1
ATOM 3139 C CA . LEU A 1 516 ? 144.652 145.575 187.347 1.00 159.87 516 LEU A CA 1
ATOM 3140 C C . LEU A 1 516 ? 145.573 144.918 188.374 1.00 159.87 516 LEU A C 1
ATOM 3141 O O . LEU A 1 516 ? 145.920 143.742 188.241 1.00 159.87 516 LEU A O 1
ATOM 3146 N N . PRO A 1 517 ? 146.004 145.666 189.394 1.00 150.10 517 PRO A N 1
ATOM 3147 C CA . PRO A 1 517 ? 146.743 145.051 190.500 1.00 150.10 517 PRO A CA 1
ATOM 3148 C C . PRO A 1 517 ? 145.999 143.869 191.100 1.00 150.10 517 PRO A C 1
ATOM 3149 O O . PRO A 1 517 ? 144.768 143.882 191.174 1.00 150.10 517 PRO A O 1
ATOM 3153 N N . ARG A 1 518 ? 146.727 142.848 191.540 1.00 151.91 518 ARG A N 1
ATOM 3154 C CA . ARG A 1 518 ? 146.128 141.602 192.001 1.00 151.91 518 ARG A CA 1
ATOM 3155 C C . ARG A 1 518 ? 146.088 141.585 193.523 1.00 151.91 518 ARG A C 1
ATOM 3156 O O . ARG A 1 518 ? 147.122 141.745 194.179 1.00 151.91 518 ARG A O 1
ATOM 3164 N N . GLN A 1 519 ? 144.892 141.395 194.073 1.00 174.50 519 GLN A N 1
ATOM 3165 C CA . GLN A 1 519 ? 144.689 141.308 195.515 1.00 174.50 519 GLN A CA 1
ATOM 3166 C C . GLN A 1 519 ? 144.826 139.851 195.939 1.00 174.50 519 GLN A C 1
ATOM 3167 O O . GLN A 1 519 ? 144.046 138.996 195.508 1.00 174.50 519 GLN A O 1
ATOM 3173 N N . VAL A 1 520 ? 145.811 139.565 196.785 1.00 169.47 520 VAL A N 1
ATOM 3174 C CA . VAL A 1 520 ? 146.095 138.184 197.157 1.00 169.47 520 VAL A CA 1
ATOM 3175 C C . VAL A 1 520 ? 145.325 137.743 198.400 1.00 169.47 520 VAL A C 1
ATOM 3176 O O . VAL A 1 520 ? 144.921 136.579 198.493 1.00 169.47 520 VAL A O 1
ATOM 3180 N N . GLY A 1 521 ? 145.114 138.640 199.358 1.00 156.42 521 GLY A N 1
ATOM 3181 C CA . GLY A 1 521 ? 144.488 138.287 200.614 1.00 156.42 521 GLY A CA 1
ATOM 3182 C C . GLY A 1 521 ? 142.975 138.369 200.572 1.00 156.42 521 GLY A C 1
ATOM 3183 O O . GLY A 1 521 ? 142.341 138.248 199.521 1.00 156.42 521 GLY A O 1
ATOM 3184 N N . ASN A 1 522 ? 142.393 138.567 201.754 1.00 179.07 522 ASN A N 1
ATOM 3185 C CA . ASN A 1 522 ? 140.950 138.717 201.877 1.00 179.07 522 ASN A CA 1
ATOM 3186 C C . ASN A 1 522 ? 140.475 139.938 201.096 1.00 179.07 522 ASN A C 1
ATOM 3187 O O . ASN A 1 522 ? 141.168 140.956 201.021 1.00 179.07 522 ASN A O 1
ATOM 3192 N N . LYS A 1 523 ? 139.281 139.828 200.511 1.00 180.08 523 LYS A N 1
ATOM 3193 C CA . LYS A 1 523 ? 138.813 140.831 199.558 1.00 180.08 523 LYS A CA 1
ATOM 3194 C C . LYS A 1 523 ? 138.557 142.176 200.232 1.00 180.08 523 LYS A C 1
ATOM 3195 O O . LYS A 1 523 ? 139.008 143.223 199.752 1.00 180.08 523 LYS A O 1
ATOM 3201 N N . THR A 1 524 ? 137.818 142.167 201.344 1.00 123.66 524 THR A N 1
ATOM 3202 C CA . THR A 1 524 ? 137.417 143.418 201.983 1.00 123.66 524 THR A CA 1
ATOM 3203 C C . THR A 1 524 ? 138.628 144.230 202.424 1.00 123.66 524 THR A C 1
ATOM 3204 O O . THR A 1 524 ? 138.705 145.438 202.175 1.00 123.66 524 THR A O 1
ATOM 3208 N N . GLU A 1 525 ? 139.587 143.578 203.080 1.00 230.28 525 GLU A N 1
ATOM 3209 C CA . GLU A 1 525 ? 140.772 144.279 203.563 1.00 230.28 525 GLU A CA 1
ATOM 3210 C C . GLU A 1 525 ? 141.580 144.860 202.408 1.00 230.28 525 GLU A C 1
ATOM 3211 O O . GLU A 1 525 ? 142.081 145.991 202.493 1.00 230.28 525 GLU A O 1
ATOM 3217 N N . CYS A 1 526 ? 141.717 144.102 201.318 1.00 199.87 526 CYS A N 1
ATOM 3218 C CA . CYS A 1 526 ? 142.367 144.630 200.126 1.00 199.87 526 CYS A CA 1
ATOM 3219 C C . CYS A 1 526 ? 141.603 145.805 199.534 1.00 199.87 526 CYS A C 1
ATOM 3220 O O . CYS A 1 526 ? 142.216 146.678 198.912 1.00 199.87 526 CYS A O 1
ATOM 3223 N N . GLY A 1 527 ? 140.285 145.860 199.733 1.00 81.24 527 GLY A N 1
ATOM 3224 C CA . GLY A 1 527 ? 139.532 147.021 199.284 1.00 81.24 527 GLY A CA 1
ATOM 3225 C C . GLY A 1 527 ? 139.997 148.306 199.944 1.00 81.24 527 GLY A C 1
ATOM 3226 O O . GLY A 1 527 ? 140.223 149.315 199.275 1.00 81.24 527 GLY A O 1
ATOM 3227 N N . LEU A 1 528 ? 140.174 148.279 201.267 1.00 98.98 528 LEU A N 1
ATOM 3228 C CA . LEU A 1 528 ? 140.645 149.467 201.974 1.00 98.98 528 LEU A CA 1
ATOM 3229 C C . LEU A 1 528 ? 142.118 149.739 201.685 1.00 98.98 528 LEU A C 1
ATOM 3230 O O . LEU A 1 528 ? 142.540 150.903 201.599 1.00 98.98 528 LEU A O 1
ATOM 3235 N N . LEU A 1 529 ? 142.917 148.676 201.542 1.00 153.35 529 LEU A N 1
ATOM 3236 C CA . LEU A 1 529 ? 144.319 148.852 201.175 1.00 153.35 529 LEU A CA 1
ATOM 3237 C C . LEU A 1 529 ? 144.454 149.550 199.829 1.00 153.35 529 LEU A C 1
ATOM 3238 O O . LEU A 1 529 ? 145.378 150.345 199.625 1.00 153.35 529 LEU A O 1
ATOM 3243 N N . GLY A 1 530 ? 143.562 149.244 198.885 1.00 107.34 530 GLY A N 1
ATOM 3244 C CA . GLY A 1 530 ? 143.543 149.976 197.633 1.00 107.34 530 GLY A CA 1
ATOM 3245 C C . GLY A 1 530 ? 142.898 151.340 197.723 1.00 107.34 530 GLY A C 1
ATOM 3246 O O . GLY A 1 530 ? 143.248 152.229 196.944 1.00 107.34 530 GLY A O 1
ATOM 3247 N N . PHE A 1 531 ? 141.973 151.528 198.664 1.00 144.91 531 PHE A N 1
ATOM 3248 C CA . PHE A 1 531 ? 141.352 152.835 198.850 1.00 144.91 531 PHE A CA 1
ATOM 3249 C C . PHE A 1 531 ? 142.371 153.869 199.310 1.00 144.91 531 PHE A C 1
ATOM 3250 O O . PHE A 1 531 ? 142.394 155.003 198.811 1.00 144.91 531 PHE A O 1
ATOM 3258 N N . VAL A 1 532 ? 143.225 153.497 200.269 1.00 177.15 532 VAL A N 1
ATOM 3259 C CA . VAL A 1 532 ? 144.204 154.460 200.778 1.00 177.15 532 VAL A CA 1
ATOM 3260 C C . VAL A 1 532 ? 145.131 154.914 199.656 1.00 177.15 532 VAL A C 1
ATOM 3261 O O . VAL A 1 532 ? 145.465 156.099 199.543 1.00 177.15 532 VAL A O 1
ATOM 3265 N N . LEU A 1 533 ? 145.550 153.980 198.798 1.00 130.30 533 LEU A N 1
ATOM 3266 C CA . LEU A 1 533 ? 146.359 154.342 197.641 1.00 130.30 533 LEU A CA 1
ATOM 3267 C C . LEU A 1 533 ? 145.571 155.136 196.610 1.00 130.30 533 LEU A C 1
ATOM 3268 O O . LEU A 1 533 ? 146.147 155.995 195.935 1.00 130.30 533 LEU A O 1
ATOM 3273 N N . ASP A 1 534 ? 144.272 154.872 196.475 1.00 213.30 534 ASP A N 1
ATOM 3274 C CA . ASP A 1 534 ? 143.444 155.651 195.566 1.00 213.30 534 ASP A CA 1
ATOM 3275 C C . ASP A 1 534 ? 143.242 157.073 196.067 1.00 213.30 534 ASP A C 1
ATOM 3276 O O . ASP A 1 534 ? 142.853 157.946 195.285 1.00 213.30 534 ASP A O 1
ATOM 3281 N N . LEU A 1 535 ? 143.498 157.323 197.349 1.00 172.05 535 LEU A N 1
ATOM 3282 C CA . LEU A 1 535 ? 143.618 158.687 197.853 1.00 172.05 535 LEU A CA 1
ATOM 3283 C C . LEU A 1 535 ? 144.956 159.330 197.501 1.00 172.05 535 LEU A C 1
ATOM 3284 O O . LEU A 1 535 ? 145.287 160.379 198.063 1.00 172.05 535 LEU A O 1
ATOM 3289 N N . ARG A 1 536 ? 145.730 158.714 196.603 1.00 202.84 536 ARG A N 1
ATOM 3290 C CA . ARG A 1 536 ? 147.017 159.234 196.142 1.00 202.84 536 ARG A CA 1
ATOM 3291 C C . ARG A 1 536 ? 147.994 159.462 197.291 1.00 202.84 536 ARG A C 1
ATOM 3292 O O . ARG A 1 536 ? 148.880 160.314 197.204 1.00 202.84 536 ARG A O 1
ATOM 3300 N N . GLN A 1 537 ? 147.837 158.703 198.373 1.00 239.75 537 GLN A N 1
ATOM 3301 C CA . GLN A 1 537 ? 148.735 158.750 199.518 1.00 239.75 537 GLN A CA 1
ATOM 3302 C C . GLN A 1 537 ? 149.288 157.352 199.742 1.00 239.75 537 GLN A C 1
ATOM 3303 O O . GLN A 1 537 ? 148.521 156.401 199.924 1.00 239.75 537 GLN A O 1
ATOM 3309 N N . ASP A 1 538 ? 150.611 157.229 199.728 1.00 242.01 538 ASP A N 1
ATOM 3310 C CA . ASP A 1 538 ? 151.273 155.936 199.825 1.00 242.01 538 ASP A CA 1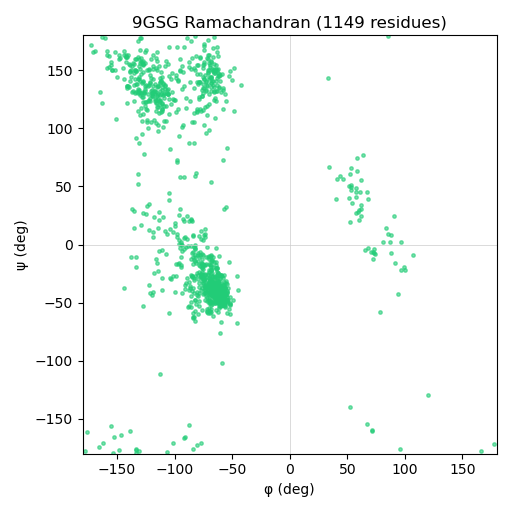
ATOM 3311 C C . ASP A 1 538 ? 151.285 155.461 201.272 1.00 242.01 538 ASP A C 1
ATOM 3312 O O . ASP A 1 538 ? 151.499 156.257 202.191 1.00 242.01 538 ASP A O 1
ATOM 3317 N N . TYR A 1 539 ? 151.046 154.165 201.468 1.00 232.20 539 TYR A N 1
ATOM 3318 C CA . TYR A 1 539 ? 150.965 153.573 202.796 1.00 232.20 539 TYR A CA 1
ATOM 3319 C C . TYR A 1 539 ? 152.127 152.639 203.114 1.00 232.20 539 TYR A C 1
ATOM 3320 O O . TYR A 1 539 ? 152.205 152.135 204.238 1.00 232.20 539 TYR A O 1
ATOM 3329 N N . GLU A 1 540 ? 153.019 152.380 202.153 1.00 237.18 540 GLU A N 1
ATOM 3330 C CA . GLU A 1 540 ? 154.001 151.309 202.330 1.00 237.18 540 GLU A CA 1
ATOM 3331 C C . GLU A 1 540 ? 154.957 151.529 203.502 1.00 237.18 540 GLU A C 1
ATOM 3332 O O . GLU A 1 540 ? 155.229 150.562 204.235 1.00 237.18 540 GLU A O 1
ATOM 3338 N N . PRO A 1 541 ? 155.501 152.732 203.749 1.00 168.50 541 PRO A N 1
ATOM 3339 C CA . PRO A 1 541 ? 156.431 152.865 204.881 1.00 168.50 541 PRO A CA 1
ATOM 3340 C C . PRO A 1 541 ? 155.742 152.964 206.231 1.00 168.50 541 PRO A C 1
ATOM 3341 O O . PRO A 1 541 ? 156.369 152.644 207.252 1.00 168.50 541 PRO A O 1
ATOM 3345 N N . VAL A 1 542 ? 154.480 153.391 206.265 1.00 197.23 542 VAL A N 1
ATOM 3346 C CA . VAL A 1 542 ? 153.747 153.584 207.511 1.00 197.23 542 VAL A CA 1
ATOM 3347 C C . VAL A 1 542 ? 153.645 152.261 208.257 1.00 197.23 542 VAL A C 1
ATOM 3348 O O . VAL A 1 542 ? 153.957 152.183 209.450 1.00 197.23 542 VAL A O 1
ATOM 3352 N N . ARG A 1 543 ? 153.201 151.215 207.560 1.00 201.91 543 ARG A N 1
ATOM 3353 C CA . ARG A 1 543 ? 153.138 149.896 208.179 1.00 201.91 543 ARG A CA 1
ATOM 3354 C C . ARG A 1 543 ? 154.528 149.404 208.561 1.00 201.91 543 ARG A C 1
ATOM 3355 O O . ARG A 1 543 ? 154.717 148.824 209.637 1.00 201.91 543 ARG A O 1
ATOM 3363 N N . SER A 1 544 ? 155.515 149.626 207.688 1.00 188.61 544 SER A N 1
ATOM 3364 C CA . SER A 1 544 ? 156.876 149.174 207.953 1.00 188.61 544 SER A CA 1
ATOM 3365 C C . SER A 1 544 ? 157.481 149.841 209.181 1.00 188.61 544 SER A C 1
ATOM 3366 O O . SER A 1 544 ? 158.452 149.317 209.739 1.00 188.61 544 SER A O 1
ATOM 3369 N N . GLN A 1 545 ? 156.940 150.987 209.606 1.00 265.19 545 GLN A N 1
ATOM 3370 C CA . GLN A 1 545 ? 157.394 151.595 210.854 1.00 265.19 545 GLN A CA 1
ATOM 3371 C C . GLN A 1 545 ? 157.200 150.647 212.030 1.00 265.19 545 GLN A C 1
ATOM 3372 O O . GLN A 1 545 ? 158.068 150.543 212.904 1.00 265.19 545 GLN A O 1
ATOM 3378 N N . MET A 1 546 ? 156.067 149.949 212.072 1.00 230.35 546 MET A N 1
ATOM 3379 C CA . MET A 1 546 ? 155.773 149.011 213.149 1.00 230.35 546 MET A CA 1
ATOM 3380 C C . MET A 1 546 ? 155.821 147.587 212.619 1.00 230.35 546 MET A C 1
ATOM 3381 O O . MET A 1 546 ? 154.867 147.145 211.958 1.00 230.35 546 MET A O 1
ATOM 3386 N N . PRO A 1 547 ? 156.900 146.843 212.852 1.00 208.07 547 PRO A N 1
ATOM 3387 C CA . PRO A 1 547 ? 156.898 145.422 212.495 1.00 208.07 547 PRO A CA 1
ATOM 3388 C C . PRO A 1 547 ? 155.924 144.648 213.369 1.00 208.07 547 PRO A C 1
ATOM 3389 O O . PRO A 1 547 ? 155.682 144.998 214.526 1.00 208.07 547 PRO A O 1
ATOM 3393 N N . GLU A 1 548 ? 155.381 143.565 212.808 1.00 250.90 548 GLU A N 1
ATOM 3394 C CA . GLU A 1 548 ? 154.417 142.750 213.538 1.00 250.90 548 GLU A CA 1
ATOM 3395 C C . GLU A 1 548 ? 155.001 142.134 214.802 1.00 250.90 548 GLU A C 1
ATOM 3396 O O . GLU A 1 548 ? 154.247 141.566 215.599 1.00 250.90 548 GLU A O 1
ATOM 3402 N N . GLU A 1 549 ? 156.318 142.212 214.997 1.00 212.97 549 GLU A N 1
ATOM 3403 C CA . GLU A 1 549 ? 156.899 141.803 216.271 1.00 212.97 549 GLU A CA 1
ATOM 3404 C C . GLU A 1 549 ? 156.529 142.780 217.382 1.00 212.97 549 GLU A C 1
ATOM 3405 O O . GLU A 1 549 ? 156.202 142.363 218.499 1.00 212.97 549 GLU A O 1
ATOM 3411 N N . LYS A 1 550 ? 156.562 144.082 217.091 1.00 245.03 550 LYS A N 1
ATOM 3412 C CA . LYS A 1 550 ? 156.167 145.113 218.051 1.00 245.03 550 LYS A CA 1
ATOM 3413 C C . LYS A 1 550 ? 154.644 145.265 218.067 1.00 245.03 550 LYS A C 1
ATOM 3414 O O . LYS A 1 550 ? 154.082 146.316 217.758 1.00 245.03 550 LYS A O 1
ATOM 3420 N N . LEU A 1 551 ? 153.973 144.180 218.441 1.00 187.63 551 LEU A N 1
ATOM 3421 C CA . LEU A 1 551 ? 152.525 144.092 218.354 1.00 187.63 551 LEU A CA 1
ATOM 3422 C C . LEU A 1 551 ? 151.971 143.572 219.675 1.00 187.63 551 LEU A C 1
ATOM 3423 O O . LEU A 1 551 ? 152.687 142.985 220.491 1.00 187.63 551 LEU A O 1
ATOM 3428 N N . TYR A 1 552 ? 150.674 143.798 219.878 1.00 254.28 552 TYR A N 1
ATOM 3429 C CA . TYR A 1 552 ? 150.033 143.621 221.176 1.00 254.28 552 TYR A CA 1
ATOM 3430 C C . TYR A 1 552 ? 148.670 142.957 221.027 1.00 254.28 552 TYR A C 1
ATOM 3431 O O . TYR A 1 552 ? 148.411 142.291 220.020 1.00 254.28 552 TYR A O 1
ATOM 3440 N N . LYS A 1 553 ? 147.815 143.095 222.043 1.00 225.60 553 LYS A N 1
ATOM 3441 C CA . LYS A 1 553 ? 146.531 142.401 222.098 1.00 225.60 553 LYS A CA 1
ATOM 3442 C C . LYS A 1 553 ? 145.748 142.535 220.795 1.00 225.60 553 LYS A C 1
ATOM 3443 O O . LYS A 1 553 ? 145.346 143.638 220.410 1.00 225.60 553 LYS A O 1
ATOM 3449 N N . VAL A 1 554 ? 145.536 141.411 220.111 1.00 207.29 554 VAL A N 1
ATOM 3450 C CA . VAL A 1 554 ? 144.815 141.362 218.844 1.00 207.29 554 VAL A CA 1
ATOM 3451 C C . VAL A 1 554 ? 143.877 140.164 218.865 1.00 207.29 554 VAL A C 1
ATOM 3452 O O . VAL A 1 554 ? 144.293 139.052 219.209 1.00 207.29 554 VAL A O 1
ATOM 3456 N N . TYR A 1 555 ? 142.619 140.389 218.500 1.00 246.48 555 TYR A N 1
ATOM 3457 C CA . TYR A 1 555 ? 141.654 139.320 218.288 1.00 246.48 555 TYR A CA 1
ATOM 3458 C C . TYR A 1 555 ? 141.219 139.333 216.829 1.00 246.48 555 TYR A C 1
ATOM 3459 O O . TYR A 1 555 ? 140.722 140.349 216.334 1.00 246.48 555 TYR A O 1
ATOM 3468 N N . THR A 1 556 ? 141.395 138.202 216.151 1.00 197.62 556 THR A N 1
ATOM 3469 C CA . THR A 1 556 ? 141.259 138.132 214.704 1.00 197.62 556 THR A CA 1
ATOM 3470 C C . THR A 1 556 ? 139.898 137.576 214.307 1.00 197.62 556 THR A C 1
ATOM 3471 O O . THR A 1 556 ? 139.494 136.500 214.758 1.00 197.62 556 THR A O 1
ATOM 3475 N N . PHE A 1 557 ? 139.187 138.352 213.486 1.00 217.88 557 PHE A N 1
ATOM 3476 C CA . PHE A 1 557 ? 137.903 138.022 212.873 1.00 217.88 557 PHE A CA 1
ATOM 3477 C C . PHE A 1 557 ? 136.761 138.049 213.882 1.00 217.88 557 PHE A C 1
ATOM 3478 O O . PHE A 1 557 ? 135.592 138.049 213.484 1.00 217.88 557 PHE A O 1
ATOM 3486 N N . ASN A 1 558 ? 137.098 138.109 215.173 1.00 226.73 558 ASN A N 1
ATOM 3487 C CA . ASN A 1 558 ? 136.170 138.330 216.287 1.00 226.73 558 ASN A CA 1
ATOM 3488 C C . ASN A 1 558 ? 134.799 137.699 216.021 1.00 226.73 558 ASN A C 1
ATOM 3489 O O . ASN A 1 558 ? 133.788 138.379 215.848 1.00 226.73 558 ASN A O 1
ATOM 3494 N N . SER A 1 559 ? 134.802 136.362 215.980 1.00 182.54 559 SER A N 1
ATOM 3495 C CA . SER A 1 559 ? 133.613 135.612 215.582 1.00 182.54 559 SER A CA 1
ATOM 3496 C C . SER A 1 559 ? 132.365 136.001 216.366 1.00 182.54 559 SER A C 1
ATOM 3497 O O . SER A 1 559 ? 131.253 135.657 215.951 1.00 182.54 559 SER A O 1
ATOM 3500 N N . VAL A 1 560 ? 132.518 136.700 217.490 1.00 188.30 560 VAL A N 1
ATOM 3501 C CA . VAL A 1 560 ? 131.374 137.188 218.250 1.00 188.30 560 VAL A CA 1
ATOM 3502 C C . VAL A 1 560 ? 130.680 138.303 217.475 1.00 188.30 560 VAL A C 1
ATOM 3503 O O . VAL A 1 560 ? 129.472 138.235 217.223 1.00 188.30 560 VAL A O 1
ATOM 3507 N N . ARG A 1 561 ? 131.433 139.337 217.090 1.00 202.43 561 ARG A N 1
ATOM 3508 C CA . ARG A 1 561 ? 130.871 140.492 216.398 1.00 202.43 561 ARG A CA 1
ATOM 3509 C C . ARG A 1 561 ? 131.351 140.627 214.957 1.00 202.43 561 ARG A C 1
ATOM 3510 O O . ARG A 1 561 ? 130.866 141.509 214.240 1.00 202.43 561 ARG A O 1
ATOM 3518 N N . LYS A 1 562 ? 132.293 139.787 214.523 1.00 219.06 562 LYS A N 1
ATOM 3519 C CA . LYS A 1 562 ? 132.869 139.866 213.176 1.00 219.06 562 LYS A CA 1
ATOM 3520 C C . LYS A 1 562 ? 133.547 141.213 212.929 1.00 219.06 562 LYS A C 1
ATOM 3521 O O . LYS A 1 562 ? 133.603 141.697 211.795 1.00 219.06 562 LYS A O 1
ATOM 3527 N N . SER A 1 563 ? 134.070 141.830 213.987 1.00 178.49 563 SER A N 1
ATOM 3528 C CA . SER A 1 563 ? 134.711 143.136 213.907 1.00 178.49 563 SER A CA 1
ATOM 3529 C C . SER A 1 563 ? 136.121 143.045 214.471 1.00 178.49 563 SER A C 1
ATOM 3530 O O . SER A 1 563 ? 136.300 142.689 215.638 1.00 178.49 563 SER A O 1
ATOM 3533 N N . MET A 1 564 ? 137.112 143.403 213.661 1.00 171.12 564 MET A N 1
ATOM 3534 C CA . MET A 1 564 ? 138.508 143.112 213.968 1.00 171.12 564 MET A CA 1
ATOM 3535 C C . MET A 1 564 ? 139.201 144.372 214.485 1.00 171.12 564 MET A C 1
ATOM 3536 O O . MET A 1 564 ? 139.080 145.449 213.885 1.00 171.12 564 MET A O 1
ATOM 3541 N N . SER A 1 565 ? 139.911 144.230 215.611 1.00 200.98 565 SER A N 1
ATOM 3542 C CA . SER A 1 565 ? 140.489 145.337 216.362 1.00 200.98 565 SER A CA 1
ATOM 3543 C C . SER A 1 565 ? 141.906 145.005 216.824 1.00 200.98 565 SER A C 1
ATOM 3544 O O . SER A 1 565 ? 142.262 143.836 217.003 1.00 200.98 565 SER A O 1
ATOM 3547 N N . THR A 1 566 ? 142.709 146.055 217.016 1.00 189.65 566 THR A N 1
ATOM 3548 C CA . THR A 1 566 ? 144.114 145.953 217.392 1.00 189.65 566 THR A CA 1
ATOM 3549 C C . THR A 1 566 ? 144.467 147.092 218.345 1.00 189.65 566 THR A C 1
ATOM 3550 O O . THR A 1 566 ? 143.750 148.093 218.437 1.00 189.65 566 THR A O 1
ATOM 3554 N N . VAL A 1 567 ? 145.602 146.939 219.037 1.00 186.35 567 VAL A N 1
ATOM 3555 C CA . VAL A 1 567 ? 146.155 147.969 219.913 1.00 186.35 567 VAL A CA 1
ATOM 3556 C C . VAL A 1 567 ? 147.637 148.158 219.593 1.00 186.35 567 VAL A C 1
ATOM 3557 O O . VAL A 1 567 ? 148.342 147.210 219.233 1.00 186.35 567 VAL A O 1
ATOM 3561 N N . ILE A 1 568 ? 148.091 149.411 219.681 1.00 215.00 568 ILE A N 1
ATOM 3562 C CA . ILE A 1 568 ? 149.423 149.828 219.247 1.00 215.00 568 ILE A CA 1
ATOM 3563 C C . ILE A 1 568 ? 149.957 150.847 220.255 1.00 215.00 568 ILE A C 1
ATOM 3564 O O . ILE A 1 568 ? 149.210 151.720 220.710 1.00 215.00 568 ILE A O 1
ATOM 3569 N N . LYS A 1 569 ? 151.230 150.717 220.648 1.00 205.72 569 LYS A N 1
ATOM 3570 C CA . LYS A 1 569 ? 151.745 151.458 221.796 1.00 205.72 569 LYS A CA 1
ATOM 3571 C C . LYS A 1 569 ? 153.034 152.255 221.522 1.00 205.72 569 LYS A C 1
ATOM 3572 O O . LYS A 1 569 ? 153.818 152.456 222.453 1.00 205.72 569 LYS A O 1
ATOM 3578 N N . MET A 1 570 ? 153.311 152.686 220.285 1.00 267.59 570 MET A N 1
ATOM 3579 C CA . MET A 1 570 ? 154.482 153.551 220.108 1.00 267.59 570 MET A CA 1
ATOM 3580 C C . MET A 1 570 ? 154.314 154.964 220.653 1.00 267.59 570 MET A C 1
ATOM 3581 O O . MET A 1 570 ? 155.228 155.432 221.355 1.00 267.59 570 MET A O 1
ATOM 3586 N N . PRO A 1 571 ? 153.217 155.714 220.360 1.00 193.07 571 PRO A N 1
ATOM 3587 C CA . PRO A 1 571 ? 153.241 157.165 220.627 1.00 193.07 571 PRO A CA 1
ATOM 3588 C C . PRO A 1 571 ? 153.644 157.532 222.046 1.00 193.07 571 PRO A C 1
ATOM 3589 O O . PRO A 1 571 ? 154.592 158.300 222.241 1.00 193.07 571 PRO A O 1
ATOM 3593 N N . ASP A 1 572 ? 152.949 156.994 223.040 1.00 197.11 572 ASP A N 1
ATOM 3594 C CA . ASP A 1 572 ? 153.353 157.157 224.431 1.00 197.11 572 ASP A CA 1
ATOM 3595 C C . ASP A 1 572 ? 152.831 155.953 225.205 1.00 197.11 572 ASP A C 1
ATOM 3596 O O . ASP A 1 572 ? 152.426 154.939 224.624 1.00 197.11 572 ASP A O 1
ATOM 3601 N N . GLU A 1 573 ? 152.846 156.058 226.536 1.00 233.39 573 GLU A N 1
ATOM 3602 C CA . GLU A 1 573 ? 152.248 155.021 227.368 1.00 233.39 573 GLU A CA 1
ATOM 3603 C C . GLU A 1 573 ? 150.752 154.895 227.114 1.00 233.39 573 GLU A C 1
ATOM 3604 O O . GLU A 1 573 ? 150.169 153.832 227.355 1.00 233.39 573 GLU A O 1
ATOM 3610 N N . SER A 1 574 ? 150.115 155.963 226.633 1.00 201.42 574 SER A N 1
ATOM 3611 C CA . SER A 1 574 ? 148.706 155.902 226.261 1.00 201.42 574 SER A CA 1
ATOM 3612 C C . SER A 1 574 ? 148.534 155.119 224.967 1.00 201.42 574 SER A C 1
ATOM 3613 O O . SER A 1 574 ? 148.683 155.667 223.869 1.00 201.42 574 SER A O 1
ATOM 3616 N N . PHE A 1 575 ? 148.221 153.834 225.095 1.00 224.41 575 PHE A N 1
ATOM 3617 C CA . PHE A 1 575 ? 148.105 152.959 223.938 1.00 224.41 575 PHE A CA 1
ATOM 3618 C C . PHE A 1 575 ? 146.824 153.217 223.150 1.00 224.41 575 PHE A C 1
ATOM 3619 O O . PHE A 1 575 ? 145.764 153.504 223.715 1.00 224.41 575 PHE A O 1
ATOM 3627 N N . ARG A 1 576 ? 146.944 153.117 221.826 1.00 233.61 576 ARG A N 1
ATOM 3628 C CA . ARG A 1 576 ? 145.921 153.506 220.864 1.00 233.61 576 ARG A CA 1
ATOM 3629 C C . ARG A 1 576 ? 145.254 152.277 220.256 1.00 233.61 576 ARG A C 1
ATOM 3630 O O . ARG A 1 576 ? 145.931 151.328 219.850 1.00 233.61 576 ARG A O 1
ATOM 3638 N N . MET A 1 577 ? 143.925 152.302 220.185 1.00 260.69 577 MET A N 1
ATOM 3639 C CA . MET A 1 577 ? 143.145 151.188 219.660 1.00 260.69 577 MET A CA 1
ATOM 3640 C C . MET A 1 577 ? 142.551 151.530 218.298 1.00 260.69 577 MET A C 1
ATOM 3641 O O . MET A 1 577 ? 142.021 152.627 218.101 1.00 260.69 577 MET A O 1
ATOM 3646 N N . TYR A 1 578 ? 142.629 150.571 217.370 1.00 207.93 578 TYR A N 1
ATOM 3647 C CA . TYR A 1 578 ? 142.111 150.702 216.008 1.00 207.93 578 TYR A CA 1
ATOM 3648 C C . TYR A 1 578 ? 141.168 149.533 215.747 1.00 207.93 578 TYR A C 1
ATOM 3649 O O . TYR A 1 578 ? 141.597 148.377 215.782 1.00 207.93 578 TYR A O 1
ATOM 3658 N N . SER A 1 579 ? 139.896 149.812 215.463 1.00 160.79 579 SER A N 1
ATOM 3659 C CA . SER A 1 579 ? 138.911 148.754 215.249 1.00 160.79 579 SER A CA 1
ATOM 3660 C C . SER A 1 579 ? 138.076 149.049 214.010 1.00 160.79 579 SER A C 1
ATOM 3661 O O . SER A 1 579 ? 137.531 150.149 213.875 1.00 160.79 579 SER A O 1
ATOM 3664 N N . LYS A 1 580 ? 137.941 148.063 213.125 1.00 174.86 580 LYS A N 1
ATOM 3665 C CA . LYS A 1 580 ? 137.088 148.202 211.952 1.00 174.86 580 LYS A CA 1
ATOM 3666 C C . LYS A 1 580 ? 136.113 147.036 211.884 1.00 174.86 580 LYS A C 1
ATOM 3667 O O . LYS A 1 580 ? 136.426 145.926 212.328 1.00 174.86 580 LYS A O 1
ATOM 3673 N N . GLY A 1 581 ? 134.930 147.294 211.342 1.00 107.73 581 GLY A N 1
ATOM 3674 C CA . GLY A 1 581 ? 133.955 146.229 211.229 1.00 107.73 581 GLY A CA 1
ATOM 3675 C C . GLY A 1 581 ? 132.689 146.681 210.538 1.00 107.73 581 GLY A C 1
ATOM 3676 O O . GLY A 1 581 ? 132.563 147.829 210.113 1.00 107.73 581 GLY A O 1
ATOM 3677 N N . ALA A 1 582 ? 131.740 145.752 210.451 1.00 162.59 582 ALA A N 1
ATOM 3678 C CA . ALA A 1 582 ? 130.474 146.020 209.782 1.00 162.59 582 ALA A CA 1
ATOM 3679 C C . ALA A 1 582 ? 129.716 147.140 210.482 1.00 162.59 582 ALA A C 1
ATOM 3680 O O . ALA A 1 582 ? 129.768 147.277 211.707 1.00 162.59 582 ALA A O 1
ATOM 3682 N N . SER A 1 583 ? 129.008 147.947 209.688 1.00 181.62 583 SER A N 1
ATOM 3683 C CA . SER A 1 583 ? 128.320 149.112 210.234 1.00 181.62 583 SER A CA 1
ATOM 3684 C C . SER A 1 583 ? 127.271 148.715 211.265 1.00 181.62 583 SER A C 1
ATOM 3685 O O . SER A 1 583 ? 127.197 149.315 212.345 1.00 181.62 583 SER A O 1
ATOM 3688 N N . GLU A 1 584 ? 126.469 147.691 210.959 1.00 230.65 584 GLU A N 1
ATOM 3689 C CA . GLU A 1 584 ? 125.368 147.302 211.837 1.00 230.65 584 GLU A CA 1
ATOM 3690 C C . GLU A 1 584 ? 125.854 146.952 213.238 1.00 230.65 584 GLU A C 1
ATOM 3691 O O . GLU A 1 584 ? 125.118 147.134 214.215 1.00 230.65 584 GLU A O 1
ATOM 3697 N N . ILE A 1 585 ? 127.086 146.465 213.360 1.00 177.84 585 ILE A N 1
ATOM 3698 C CA . ILE A 1 585 ? 127.655 146.109 214.654 1.00 177.84 585 ILE A CA 1
ATOM 3699 C C . ILE A 1 585 ? 128.316 147.325 215.288 1.00 177.84 585 ILE A C 1
ATOM 3700 O O . ILE A 1 585 ? 128.023 147.682 216.435 1.00 177.84 585 ILE A O 1
ATOM 3705 N N . VAL A 1 586 ? 129.210 147.972 214.538 1.00 223.09 586 VAL A N 1
ATOM 3706 C CA . VAL A 1 586 ? 130.153 148.909 215.138 1.00 223.09 586 VAL A CA 1
ATOM 3707 C C . VAL A 1 586 ? 129.550 150.299 215.337 1.00 223.09 586 VAL A C 1
ATOM 3708 O O . VAL A 1 586 ? 129.931 151.007 216.277 1.00 223.09 586 VAL A O 1
ATOM 3712 N N . LEU A 1 587 ? 128.608 150.716 214.485 1.00 199.25 587 LEU A N 1
ATOM 3713 C CA . LEU A 1 587 ? 128.128 152.098 214.511 1.00 199.25 587 LEU A CA 1
ATOM 3714 C C . LEU A 1 587 ? 127.576 152.530 215.867 1.00 199.25 587 LEU A C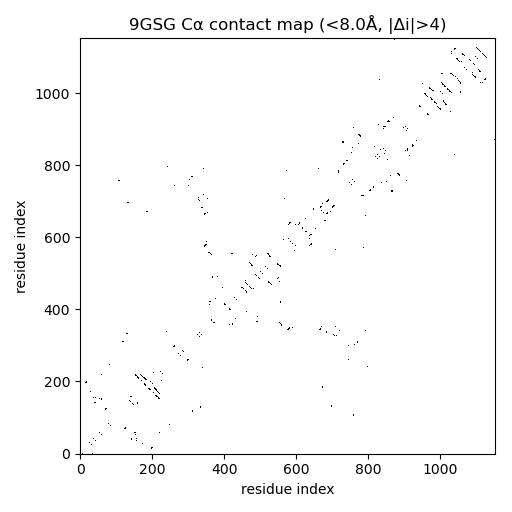 1
ATOM 3715 O O . LEU A 1 587 ? 127.971 153.569 216.408 1.00 199.25 587 LEU A O 1
ATOM 3720 N N . LYS A 1 588 ? 126.648 151.750 216.425 1.00 170.04 588 LYS A N 1
ATOM 3721 C CA . LYS A 1 588 ? 126.012 152.149 217.676 1.00 170.04 588 LYS A CA 1
ATOM 3722 C C . LYS A 1 588 ? 126.988 152.161 218.844 1.00 170.04 588 LYS A C 1
ATOM 3723 O O . LYS A 1 588 ? 126.713 152.811 219.858 1.00 170.04 588 LYS A O 1
ATOM 3729 N N . LYS A 1 589 ? 128.119 151.464 218.726 1.00 145.14 589 LYS A N 1
ATOM 3730 C CA . LYS A 1 589 ? 129.113 151.474 219.791 1.00 145.14 589 LYS A CA 1
ATOM 3731 C C . LYS A 1 589 ? 130.020 152.696 219.725 1.00 145.14 589 LYS A C 1
ATOM 3732 O O . LYS A 1 589 ? 130.869 152.869 220.605 1.00 145.14 589 LYS A O 1
ATOM 3738 N N . CYS A 1 590 ? 129.871 153.536 218.704 1.00 199.97 590 CYS A N 1
ATOM 3739 C CA . CYS A 1 590 ? 130.684 154.736 218.589 1.00 199.97 590 CYS A CA 1
ATOM 3740 C C . CYS A 1 590 ? 130.047 155.896 219.348 1.00 199.97 590 CYS A C 1
ATOM 3741 O O . CYS A 1 590 ? 128.839 155.924 219.601 1.00 199.97 590 CYS A O 1
ATOM 3744 N N . CYS A 1 591 ? 130.884 156.871 219.709 1.00 242.12 591 CYS A N 1
ATOM 3745 C CA . CYS A 1 591 ? 130.432 158.022 220.477 1.00 242.12 591 CYS A CA 1
ATOM 3746 C C . CYS A 1 591 ? 130.917 159.364 219.947 1.00 242.12 591 CYS A C 1
ATOM 3747 O O . CYS A 1 591 ? 130.425 160.395 220.418 1.00 242.12 591 CYS A O 1
ATOM 3750 N N . LYS A 1 592 ? 131.854 159.396 218.999 1.00 216.76 592 LYS A N 1
ATOM 3751 C CA . LYS A 1 592 ? 132.365 160.651 218.463 1.00 216.76 592 LYS A CA 1
ATOM 3752 C C . LYS A 1 592 ? 132.468 160.590 216.946 1.00 216.76 592 LYS A C 1
ATOM 3753 O O . LYS A 1 592 ? 132.913 159.587 216.381 1.00 216.76 592 LYS A O 1
ATOM 3759 N N . ILE A 1 593 ? 132.048 161.673 216.297 1.00 175.41 593 ILE A N 1
ATOM 3760 C CA . ILE A 1 593 ? 132.222 161.881 214.862 1.00 175.41 593 ILE A CA 1
ATOM 3761 C C . ILE A 1 593 ? 133.164 163.064 214.699 1.00 175.41 593 ILE A C 1
ATOM 3762 O O . ILE A 1 593 ? 132.863 164.175 215.150 1.00 175.41 593 ILE A O 1
ATOM 3767 N N . LEU A 1 594 ? 134.319 162.826 214.084 1.00 184.21 594 LEU A N 1
ATOM 3768 C CA . LEU A 1 594 ? 135.233 163.907 213.733 1.00 184.21 594 LEU A CA 1
ATOM 3769 C C . LEU A 1 594 ? 134.771 164.522 212.417 1.00 184.21 594 LEU A C 1
ATOM 3770 O O . LEU A 1 594 ? 134.817 163.868 211.370 1.00 184.21 594 LEU A O 1
ATOM 3775 N N . SER A 1 595 ? 134.326 165.775 212.460 1.00 191.64 595 SER A N 1
ATOM 3776 C CA . SER A 1 595 ? 133.708 166.429 211.312 1.00 191.64 595 SER A CA 1
ATOM 3777 C C . SER A 1 595 ? 134.598 167.570 210.842 1.00 191.64 595 SER A C 1
ATOM 3778 O O . SER A 1 595 ? 134.763 168.567 211.554 1.00 191.64 595 SER A O 1
ATOM 3781 N N . GLY A 1 596 ? 135.155 167.428 209.643 1.00 153.52 596 GLY A N 1
ATOM 3782 C CA . GLY A 1 596 ? 136.038 168.434 209.098 1.00 153.52 596 GLY A CA 1
ATOM 3783 C C . GLY A 1 596 ? 137.330 168.536 209.885 1.00 153.52 596 GLY A C 1
ATOM 3784 O O . GLY A 1 596 ? 137.783 167.592 210.537 1.00 153.52 596 GLY A O 1
ATOM 3785 N N . ALA A 1 597 ? 137.934 169.721 209.812 1.00 154.11 597 ALA A N 1
ATOM 3786 C CA . ALA A 1 597 ? 139.071 170.023 210.671 1.00 154.11 597 ALA A CA 1
ATOM 3787 C C . ALA A 1 597 ? 138.680 170.114 212.140 1.00 154.11 597 ALA A C 1
ATOM 3788 O O . ALA A 1 597 ? 139.566 170.107 213.002 1.00 154.11 597 ALA A O 1
ATOM 3790 N N . GLY A 1 598 ? 137.386 170.196 212.440 1.00 155.51 598 GLY A N 1
ATOM 3791 C CA . GLY A 1 598 ? 136.956 170.342 213.815 1.00 155.51 598 GLY A CA 1
ATOM 3792 C C . GLY A 1 598 ? 137.134 169.069 214.621 1.00 155.51 598 GLY A C 1
ATOM 3793 O O . GLY A 1 598 ? 137.247 167.966 214.085 1.00 155.51 598 GLY A O 1
ATOM 3794 N N . GLU A 1 599 ? 137.157 169.239 215.940 1.00 222.08 599 GLU A N 1
ATOM 3795 C CA . GLU A 1 599 ? 137.308 168.120 216.855 1.00 222.08 599 GLU A CA 1
ATOM 3796 C C . GLU A 1 599 ? 136.043 167.260 216.854 1.00 222.08 599 GLU A C 1
ATOM 3797 O O . GLU A 1 599 ? 134.948 167.714 216.512 1.00 222.08 599 GLU A O 1
ATOM 3803 N N . ALA A 1 600 ? 136.211 165.995 217.238 1.00 172.34 600 ALA A N 1
ATOM 3804 C CA . ALA A 1 600 ? 135.129 165.017 217.203 1.00 172.34 600 ALA A CA 1
ATOM 3805 C C . ALA A 1 600 ? 134.039 165.395 218.199 1.00 172.34 600 ALA A C 1
ATOM 3806 O O . ALA A 1 600 ? 134.303 165.557 219.394 1.00 172.34 600 ALA A O 1
ATOM 3808 N N . ARG A 1 601 ? 132.813 165.531 217.704 1.00 234.47 601 ARG A N 1
ATOM 3809 C CA . ARG A 1 601 ? 131.654 165.821 218.536 1.00 234.47 601 ARG A CA 1
ATOM 3810 C C . ARG A 1 601 ? 130.914 164.541 218.906 1.00 234.47 601 ARG A C 1
ATOM 3811 O O . ARG A 1 601 ? 130.907 163.563 218.156 1.00 234.47 601 ARG A O 1
ATOM 3819 N N . VAL A 1 602 ? 130.281 164.562 220.081 1.00 166.12 602 VAL A N 1
ATOM 3820 C CA . VAL A 1 602 ? 129.527 163.408 220.558 1.00 166.12 602 VAL A CA 1
ATOM 3821 C C . VAL A 1 602 ? 128.253 163.244 219.733 1.00 166.12 602 VAL A C 1
ATOM 3822 O O . VAL A 1 602 ? 127.671 164.223 219.246 1.00 166.12 602 VAL A O 1
ATOM 3826 N N . PHE A 1 603 ? 127.814 161.996 219.561 1.00 193.98 603 PHE A N 1
ATOM 3827 C CA . PHE A 1 603 ? 126.560 161.733 218.870 1.00 193.98 603 PHE A CA 1
ATOM 3828 C C . PHE A 1 603 ? 125.835 160.569 219.535 1.00 193.98 603 PHE A C 1
ATOM 3829 O O . PHE A 1 603 ? 126.434 159.774 220.261 1.00 193.98 603 PHE A O 1
ATOM 3837 N N . ARG A 1 604 ? 124.533 160.482 219.261 1.00 243.26 604 ARG A N 1
ATOM 3838 C CA . ARG A 1 604 ? 123.577 159.492 219.753 1.00 243.26 604 ARG A CA 1
ATOM 3839 C C . ARG A 1 604 ? 122.464 159.369 218.718 1.00 243.26 604 ARG A C 1
ATOM 3840 O O . ARG A 1 604 ? 122.551 160.010 217.667 1.00 243.26 604 ARG A O 1
ATOM 3848 N N . PRO A 1 605 ? 121.440 158.538 218.925 1.00 201.13 605 PRO A N 1
ATOM 3849 C CA . PRO A 1 605 ? 120.244 158.655 218.084 1.00 201.13 605 PRO A CA 1
ATOM 3850 C C . PRO A 1 605 ? 119.761 160.099 218.047 1.00 201.13 605 PRO A C 1
ATOM 3851 O O . PRO A 1 605 ? 119.834 160.811 219.047 1.00 201.13 605 PRO A O 1
ATOM 3855 N N . ARG A 1 606 ? 119.296 160.510 216.858 1.00 251.14 606 ARG A N 1
ATOM 3856 C CA . ARG A 1 606 ? 118.973 161.847 216.335 1.00 251.14 606 ARG A CA 1
ATOM 3857 C C . ARG A 1 606 ? 120.258 162.626 216.056 1.00 251.14 606 ARG A C 1
ATOM 3858 O O . ARG A 1 606 ? 120.216 163.709 215.465 1.00 251.14 606 ARG A O 1
ATOM 3866 N N . ASP A 1 607 ? 121.402 162.074 216.460 1.00 261.41 607 ASP A N 1
ATOM 3867 C CA . ASP A 1 607 ? 122.702 162.528 215.984 1.00 261.41 607 ASP A CA 1
ATOM 3868 C C . ASP A 1 607 ? 123.418 161.448 215.185 1.00 261.41 607 ASP A C 1
ATOM 3869 O O . ASP A 1 607 ? 124.387 161.748 214.479 1.00 261.41 607 ASP A O 1
ATOM 3874 N N . ARG A 1 608 ? 122.958 160.199 215.295 1.00 255.13 608 ARG A N 1
ATOM 3875 C CA . ARG A 1 608 ? 123.306 159.130 214.373 1.00 255.13 608 ARG A CA 1
ATOM 3876 C C . ARG A 1 608 ? 122.115 158.604 213.588 1.00 255.13 608 ARG A C 1
ATOM 3877 O O . ARG A 1 608 ? 122.314 157.840 212.640 1.00 255.13 608 ARG A O 1
ATOM 3885 N N . ASP A 1 609 ? 120.888 158.956 213.970 1.00 231.22 609 ASP A N 1
ATOM 3886 C CA . ASP A 1 609 ? 119.717 158.526 213.219 1.00 231.22 609 ASP A CA 1
ATOM 3887 C C . ASP A 1 609 ? 119.520 159.316 211.936 1.00 231.22 609 ASP A C 1
ATOM 3888 O O . ASP A 1 609 ? 118.833 158.833 211.029 1.00 231.22 609 ASP A O 1
ATOM 3893 N N . GLU A 1 610 ? 120.107 160.512 211.833 1.00 216.44 610 GLU A N 1
ATOM 3894 C CA . GLU A 1 610 ? 119.929 161.308 210.623 1.00 216.44 610 GLU A CA 1
ATOM 3895 C C . GLU A 1 610 ? 120.786 160.776 209.480 1.00 216.44 610 GLU A C 1
ATOM 3896 O O . GLU A 1 610 ? 120.349 160.774 208.325 1.00 216.44 610 GLU A O 1
ATOM 3902 N N . MET A 1 611 ? 122.003 160.312 209.779 1.00 195.26 611 MET A N 1
ATOM 3903 C CA . MET A 1 611 ? 122.835 159.700 208.748 1.00 195.26 611 MET A CA 1
ATOM 3904 C C . MET A 1 611 ? 122.164 158.446 208.200 1.00 195.26 611 MET A C 1
ATOM 3905 O O . MET A 1 611 ? 122.176 158.194 206.990 1.00 195.26 611 MET A O 1
ATOM 3910 N N . VAL A 1 612 ? 121.567 157.647 209.086 1.00 184.19 612 VAL A N 1
ATOM 3911 C CA . VAL A 1 612 ? 120.666 156.595 208.645 1.00 184.19 612 VAL A CA 1
ATOM 3912 C C . VAL A 1 612 ? 119.543 157.222 207.832 1.00 184.19 612 VAL A C 1
ATOM 3913 O O . VAL A 1 612 ? 119.000 158.274 208.196 1.00 184.19 612 VAL A O 1
ATOM 3917 N N . LYS A 1 613 ? 119.230 156.600 206.692 1.00 222.49 613 LYS A N 1
ATOM 3918 C CA . LYS A 1 613 ? 118.177 157.033 205.774 1.00 222.49 613 LYS A CA 1
ATOM 3919 C C . LYS A 1 613 ? 118.577 158.287 205.003 1.00 222.49 613 LYS A C 1
ATOM 3920 O O . LYS A 1 613 ? 117.833 158.746 204.131 1.00 222.49 613 LYS A O 1
ATOM 3926 N N . LYS A 1 614 ? 119.744 158.851 205.314 1.00 238.53 614 LYS A N 1
ATOM 3927 C CA . LYS A 1 614 ? 120.331 159.892 204.479 1.00 238.53 614 LYS A CA 1
ATOM 3928 C C . LYS A 1 614 ? 121.670 159.476 203.892 1.00 238.53 614 LYS A C 1
ATOM 3929 O O . LYS A 1 614 ? 122.076 160.010 202.853 1.00 238.53 614 LYS A O 1
ATOM 3935 N N . VAL A 1 615 ? 122.367 158.542 204.541 1.00 181.65 615 VAL A N 1
ATOM 3936 C CA . VAL A 1 615 ? 123.688 158.090 204.121 1.00 181.65 615 VAL A CA 1
ATOM 3937 C C . VAL A 1 615 ? 123.744 156.574 203.979 1.00 181.65 615 VAL A C 1
ATOM 3938 O O . VAL A 1 615 ? 124.155 156.052 202.939 1.00 181.65 615 VAL A O 1
ATOM 3942 N N . ILE A 1 616 ? 123.346 155.848 205.024 1.00 181.25 616 ILE A N 1
ATOM 3943 C CA . ILE A 1 616 ? 123.516 154.397 205.035 1.00 181.25 616 ILE A CA 1
ATOM 3944 C C . ILE A 1 616 ? 122.568 153.734 204.043 1.00 181.25 616 ILE A C 1
ATOM 3945 O O . ILE A 1 616 ? 122.980 152.903 203.227 1.00 181.25 616 ILE A O 1
ATOM 3950 N N . GLU A 1 617 ? 121.284 154.075 204.114 1.00 206.73 617 GLU A N 1
ATOM 3951 C CA . GLU A 1 617 ? 120.260 153.466 203.270 1.00 206.73 617 GLU A CA 1
ATOM 3952 C C . GLU A 1 617 ? 120.517 153.622 201.772 1.00 206.73 617 GLU A C 1
ATOM 3953 O O . GLU A 1 617 ? 120.335 152.647 201.033 1.00 206.73 617 GLU A O 1
ATOM 3959 N N . PRO A 1 618 ? 120.900 154.804 201.265 1.00 207.25 618 PRO A N 1
ATOM 3960 C CA . PRO A 1 618 ? 121.275 154.866 199.839 1.00 207.25 618 PRO A CA 1
ATOM 3961 C C . PRO A 1 618 ? 122.424 153.938 199.489 1.00 207.25 618 PRO A C 1
ATOM 3962 O O . PRO A 1 618 ? 122.418 153.314 198.419 1.00 207.25 618 PRO A O 1
ATOM 3966 N N . MET A 1 619 ? 123.409 153.818 200.381 1.00 261.50 619 MET A N 1
ATOM 3967 C CA . MET A 1 619 ? 124.532 152.920 200.136 1.00 261.50 619 MET A CA 1
ATOM 3968 C C . MET A 1 619 ? 124.068 151.471 200.079 1.00 261.50 619 MET A C 1
ATOM 3969 O O . MET A 1 619 ? 124.471 150.712 199.191 1.00 261.50 619 MET A O 1
ATOM 3974 N N . ALA A 1 620 ? 123.205 151.072 201.013 1.00 169.49 620 ALA A N 1
ATOM 3975 C CA . ALA A 1 620 ? 122.711 149.699 201.018 1.00 169.49 620 ALA A CA 1
ATOM 3976 C C . ALA A 1 620 ? 121.831 149.428 199.806 1.00 169.49 620 ALA A C 1
ATOM 3977 O O . ALA A 1 620 ? 121.794 148.303 199.295 1.00 169.49 620 ALA A O 1
ATOM 3979 N N . CYS A 1 621 ? 121.114 150.450 199.330 1.00 195.49 621 CYS A N 1
ATOM 3980 C CA . CYS A 1 621 ? 120.272 150.286 198.151 1.00 195.49 621 CYS A CA 1
ATOM 3981 C C . CYS A 1 621 ? 121.076 150.347 196.858 1.00 195.49 621 CYS A C 1
ATOM 3982 O O . CYS A 1 621 ? 120.555 149.979 195.800 1.00 195.49 621 CYS A O 1
ATOM 3985 N N . ASP A 1 622 ? 122.323 150.806 196.918 1.00 202.39 622 ASP A N 1
ATOM 3986 C CA . ASP A 1 622 ? 123.237 150.689 195.790 1.00 202.39 622 ASP A CA 1
ATOM 3987 C C . ASP A 1 622 ? 123.935 149.335 195.742 1.00 202.39 622 ASP A C 1
ATOM 3988 O O . ASP A 1 622 ? 124.841 149.151 194.924 1.00 202.39 622 ASP A O 1
ATOM 3993 N N . GLY A 1 623 ? 123.535 148.391 196.587 1.00 151.09 623 GLY A N 1
ATOM 3994 C CA . GLY A 1 623 ? 124.209 147.107 196.667 1.00 151.09 623 GLY A CA 1
ATOM 3995 C C . GLY A 1 623 ? 125.611 147.186 197.232 1.00 151.09 623 GLY A C 1
ATOM 3996 O O . GLY A 1 623 ? 126.507 146.477 196.759 1.00 151.09 623 GLY A O 1
ATOM 3997 N N . LEU A 1 624 ? 125.819 148.018 198.249 1.00 152.56 624 LEU A N 1
ATOM 3998 C CA . LEU A 1 624 ? 127.139 148.266 198.813 1.00 152.56 624 LEU A CA 1
ATOM 3999 C C . LEU A 1 624 ? 127.210 147.637 200.194 1.00 152.56 624 LEU A C 1
ATOM 4000 O O . LEU A 1 624 ? 126.320 147.854 201.022 1.00 152.56 624 LEU A O 1
ATOM 4005 N N . ARG A 1 625 ? 128.253 146.852 200.437 1.00 159.38 625 ARG A N 1
ATOM 4006 C CA . ARG A 1 625 ? 128.597 146.489 201.801 1.00 159.38 625 ARG A CA 1
ATOM 4007 C C . ARG A 1 625 ? 129.204 147.691 202.512 1.00 159.38 625 ARG A C 1
ATOM 4008 O O . ARG A 1 625 ? 129.970 148.457 201.924 1.00 159.38 625 ARG A O 1
ATOM 4016 N N . THR A 1 626 ? 128.856 147.860 203.784 1.00 179.50 626 THR A N 1
ATOM 4017 C CA . THR A 1 626 ? 129.269 149.021 204.563 1.00 179.50 626 THR A CA 1
ATOM 4018 C C . THR A 1 626 ? 130.218 148.586 205.672 1.00 179.50 626 THR A C 1
ATOM 4019 O O . THR A 1 626 ? 129.871 147.729 206.492 1.00 179.50 626 THR A O 1
ATOM 4023 N N . ILE A 1 627 ? 131.409 149.179 205.693 1.00 163.04 627 ILE A N 1
ATOM 4024 C CA . ILE A 1 627 ? 132.427 148.911 206.701 1.00 163.04 627 ILE A CA 1
ATOM 4025 C C . ILE A 1 627 ? 132.844 150.237 207.321 1.00 163.04 627 ILE A C 1
ATOM 4026 O O . ILE A 1 627 ? 133.123 151.203 206.603 1.00 163.04 627 ILE A O 1
ATOM 4031 N N . CYS A 1 628 ? 132.887 150.287 208.650 1.00 144.45 628 CYS A N 1
ATOM 4032 C CA . CYS A 1 628 ? 133.219 151.503 209.375 1.00 144.45 628 CYS A CA 1
ATOM 4033 C C . CYS A 1 628 ? 134.433 151.283 210.268 1.00 144.45 628 CYS A C 1
ATOM 4034 O O . CYS A 1 628 ? 134.626 150.194 210.825 1.00 144.45 628 CYS A O 1
ATOM 4037 N N . VAL A 1 629 ? 135.237 152.338 210.399 1.00 188.22 629 VAL A N 1
ATOM 4038 C CA . VAL A 1 629 ? 136.511 152.320 211.107 1.00 188.22 629 VAL A CA 1
ATOM 4039 C C . VAL A 1 629 ? 136.434 153.300 212.271 1.00 188.22 629 VAL A C 1
ATOM 4040 O O . VAL A 1 629 ? 135.831 154.373 212.150 1.00 188.22 629 VAL A O 1
ATOM 4044 N N . ALA A 1 630 ? 137.044 152.936 213.400 1.00 130.65 630 ALA A N 1
ATOM 4045 C CA . ALA A 1 630 ? 137.025 153.773 214.589 1.00 130.65 630 ALA A CA 1
ATOM 4046 C C . ALA A 1 630 ? 138.318 153.584 215.369 1.00 130.65 630 ALA A C 1
ATOM 4047 O O . ALA A 1 630 ? 139.032 152.591 215.207 1.00 130.65 630 ALA A O 1
ATOM 4049 N N . TYR A 1 631 ? 138.614 154.562 216.223 1.00 202.46 631 TYR A N 1
ATOM 4050 C CA . TYR A 1 631 ? 139.818 154.520 217.041 1.00 202.46 631 TYR A CA 1
ATOM 4051 C C . TYR A 1 631 ? 139.541 155.071 218.432 1.00 202.46 631 TYR A C 1
ATOM 4052 O O . TYR A 1 631 ? 138.518 155.724 218.676 1.00 202.46 631 TYR A O 1
ATOM 4061 N N . ARG A 1 632 ? 140.459 154.750 219.347 1.00 251.51 632 ARG A N 1
ATOM 4062 C CA . ARG A 1 632 ? 140.458 155.238 220.723 1.00 251.51 632 ARG A CA 1
ATOM 4063 C C . ARG A 1 632 ? 141.870 155.614 221.136 1.00 251.51 632 ARG A C 1
ATOM 4064 O O . ARG A 1 632 ? 142.827 154.925 220.771 1.00 251.51 632 ARG A O 1
ATOM 4072 N N . ASP A 1 633 ? 141.993 156.660 221.944 1.00 219.21 633 ASP A N 1
ATOM 4073 C CA . ASP A 1 633 ? 143.220 156.940 222.680 1.00 219.21 633 ASP A CA 1
ATOM 4074 C C . ASP A 1 633 ? 142.845 157.127 224.146 1.00 219.21 633 ASP A C 1
ATOM 4075 O O . ASP A 1 633 ? 142.267 158.156 224.514 1.00 219.21 633 ASP A O 1
ATOM 4080 N N . PHE A 1 634 ? 143.164 156.137 224.980 1.00 246.33 634 PHE A N 1
ATOM 4081 C CA . PHE A 1 634 ? 142.921 156.230 226.418 1.00 246.33 634 PHE A CA 1
ATOM 4082 C C . PHE A 1 634 ? 144.194 155.858 227.168 1.00 246.33 634 PHE A C 1
ATOM 4083 O O . PHE A 1 634 ? 144.799 154.806 226.876 1.00 246.33 634 PHE A O 1
ATOM 4091 N N . PRO A 1 635 ? 144.650 156.683 228.116 1.00 206.28 635 PRO A N 1
ATOM 4092 C CA . PRO A 1 635 ? 145.881 156.366 228.855 1.00 206.28 635 PRO A CA 1
ATOM 4093 C C . PRO A 1 635 ? 145.663 155.445 230.047 1.00 206.28 635 PRO A C 1
ATOM 4094 O O . PRO A 1 635 ? 146.500 155.400 230.954 1.00 206.28 635 PRO A O 1
ATOM 4098 N N . SER A 1 636 ? 144.548 154.716 230.062 1.00 205.86 636 SER A N 1
ATOM 4099 C CA . SER A 1 636 ? 144.218 153.868 231.200 1.00 205.86 636 SER A CA 1
ATOM 4100 C C . SER A 1 636 ? 145.272 152.783 231.403 1.00 205.86 636 SER A C 1
ATOM 4101 O O . SER A 1 636 ? 146.072 152.485 230.511 1.00 205.86 636 SER A O 1
ATOM 4104 N N . SER A 1 637 ? 145.271 152.202 232.598 1.00 159.78 637 SER A N 1
ATOM 4105 C CA . SER A 1 637 ? 146.217 151.144 232.919 1.00 159.78 637 SER A CA 1
ATOM 4106 C C . SER A 1 637 ? 146.025 149.966 231.965 1.00 159.78 637 SER A C 1
ATOM 4107 O O . SER A 1 637 ? 144.884 149.625 231.623 1.00 159.78 637 SER A O 1
ATOM 4110 N N . PRO A 1 638 ? 147.105 149.329 231.513 1.00 237.42 638 PRO A N 1
ATOM 4111 C CA . PRO A 1 638 ? 146.981 148.289 230.478 1.00 237.42 638 PRO A CA 1
ATOM 4112 C C . PRO A 1 638 ? 146.184 147.093 230.975 1.00 237.42 638 PRO A C 1
ATOM 4113 O O . PRO A 1 638 ? 146.527 146.469 231.982 1.00 237.42 638 PRO A O 1
ATOM 4117 N N . GLU A 1 639 ? 145.111 146.774 230.254 1.00 221.63 639 GLU A N 1
ATOM 4118 C CA . GLU A 1 639 ? 144.254 145.632 230.576 1.00 221.63 639 GLU A CA 1
ATOM 4119 C C . GLU A 1 639 ? 144.004 144.806 229.314 1.00 221.63 639 GLU A C 1
ATOM 4120 O O . GLU A 1 639 ? 142.862 144.658 228.867 1.00 221.63 639 GLU A O 1
ATOM 4126 N N . PRO A 1 640 ? 145.067 144.257 228.697 1.00 183.80 640 PRO A N 1
ATOM 4127 C CA . PRO A 1 640 ? 144.906 143.496 227.447 1.00 183.80 640 PRO A CA 1
ATOM 4128 C C . PRO A 1 640 ? 144.697 142.000 227.689 1.00 183.80 640 PRO A C 1
ATOM 4129 O O . PRO A 1 640 ? 145.455 141.154 227.204 1.00 183.80 640 PRO A O 1
ATOM 4133 N N . ASP A 1 641 ? 143.651 141.664 228.443 1.00 233.83 641 ASP A N 1
ATOM 4134 C CA . ASP A 1 641 ? 143.438 140.275 228.837 1.00 233.83 641 ASP A CA 1
ATOM 4135 C C . ASP A 1 641 ? 142.879 139.400 227.722 1.00 233.83 641 ASP A C 1
ATOM 4136 O O . ASP A 1 641 ? 142.968 138.173 227.836 1.00 233.83 641 ASP A O 1
ATOM 4141 N N . TRP A 1 642 ? 142.281 139.996 226.685 1.00 234.60 642 TRP A N 1
ATOM 4142 C CA . TRP A 1 642 ? 141.534 139.305 225.632 1.00 234.60 642 TRP A CA 1
ATOM 4143 C C . TRP A 1 642 ? 140.202 138.794 226.172 1.00 234.60 642 TRP A C 1
ATOM 4144 O O . TRP A 1 642 ? 139.371 138.288 225.411 1.00 234.60 642 TRP A O 1
ATOM 4155 N N . ASP A 1 643 ? 139.990 138.924 227.484 1.00 212.06 643 ASP A N 1
ATOM 4156 C CA . ASP A 1 643 ? 138.711 138.575 228.090 1.00 212.06 643 ASP A CA 1
ATOM 4157 C C . ASP A 1 643 ? 137.991 139.786 228.664 1.00 212.06 643 ASP A C 1
ATOM 4158 O O . ASP A 1 643 ? 136.765 139.747 228.816 1.00 212.06 643 ASP A O 1
ATOM 4163 N N . ASN A 1 644 ? 138.718 140.851 228.989 1.00 232.20 644 ASN A N 1
ATOM 4164 C CA . ASN A 1 644 ? 138.133 142.106 229.443 1.00 232.20 644 ASN A CA 1
ATOM 4165 C C . ASN A 1 644 ? 138.196 143.098 228.291 1.00 232.20 644 ASN A C 1
ATOM 4166 O O . ASN A 1 644 ? 139.111 143.926 228.227 1.00 232.20 644 ASN A O 1
ATOM 4171 N N . GLU A 1 645 ? 137.223 143.011 227.385 1.00 221.63 645 GLU A N 1
ATOM 4172 C CA . GLU A 1 645 ? 137.233 143.812 226.168 1.00 221.63 645 GLU A CA 1
ATOM 4173 C C . GLU A 1 645 ? 135.870 144.443 225.911 1.00 221.63 645 GLU A C 1
ATOM 4174 O O . GLU A 1 645 ? 135.762 145.409 225.148 1.00 221.63 645 GLU A O 1
ATOM 4180 N N . ASN A 1 646 ? 134.824 143.895 226.534 1.00 210.61 646 ASN A N 1
ATOM 4181 C CA . ASN A 1 646 ? 133.471 144.393 226.312 1.00 210.61 646 ASN A CA 1
ATOM 4182 C C . ASN A 1 646 ? 133.341 145.849 226.744 1.00 210.61 646 ASN A C 1
ATOM 4183 O O . ASN A 1 646 ? 132.756 146.676 226.036 1.00 210.61 646 ASN A O 1
ATOM 4188 N N . ASP A 1 647 ? 133.872 146.176 227.922 1.00 194.12 647 ASP A N 1
ATOM 4189 C CA . ASP A 1 647 ? 133.887 147.567 228.359 1.00 194.12 647 ASP A CA 1
ATOM 4190 C C . ASP A 1 647 ? 134.771 148.426 227.460 1.00 194.12 647 ASP A C 1
ATOM 4191 O O . ASP A 1 647 ? 134.529 149.629 227.305 1.00 194.12 647 ASP A O 1
ATOM 4196 N N . ILE A 1 648 ? 135.807 147.827 226.864 1.00 194.86 648 ILE A N 1
ATOM 4197 C CA . ILE A 1 648 ? 136.667 148.571 225.948 1.00 194.86 648 ILE A CA 1
ATOM 4198 C C . ILE A 1 648 ? 135.950 148.883 224.639 1.00 194.86 648 ILE A C 1
ATOM 4199 O O . ILE A 1 648 ? 136.112 149.976 224.084 1.00 194.86 648 ILE A O 1
ATOM 4204 N N . LEU A 1 649 ? 135.148 147.949 224.123 1.00 203.09 649 LEU A N 1
ATOM 4205 C CA . LEU A 1 649 ? 134.579 148.102 222.787 1.00 203.09 649 LEU A CA 1
ATOM 4206 C C . LEU A 1 649 ? 133.462 149.137 222.715 1.00 203.09 649 LEU A C 1
ATOM 4207 O O . LEU A 1 649 ? 132.754 149.183 221.703 1.00 203.09 649 LEU A O 1
ATOM 4212 N N . ASN A 1 650 ? 133.293 149.974 223.734 1.00 170.43 650 ASN A N 1
ATOM 4213 C CA . ASN A 1 650 ? 132.364 151.087 223.653 1.00 170.43 650 ASN A CA 1
ATOM 4214 C C . ASN A 1 650 ? 133.128 152.407 223.522 1.00 170.43 650 ASN A C 1
ATOM 4215 O O . ASN A 1 650 ? 134.360 152.442 223.500 1.00 170.43 650 ASN A O 1
ATOM 4220 N N . GLU A 1 651 ? 132.375 153.510 223.466 1.00 224.99 651 GLU A N 1
ATOM 4221 C CA . GLU A 1 651 ? 132.901 154.859 223.206 1.00 224.99 651 GLU A CA 1
ATOM 4222 C C . GLU A 1 651 ? 133.977 154.864 222.115 1.00 224.99 651 GLU A C 1
ATOM 4223 O O . GLU A 1 651 ? 135.098 155.338 222.308 1.00 224.99 651 GLU A O 1
ATOM 4229 N N . LEU A 1 652 ? 133.616 154.353 220.939 1.00 174.47 652 LEU A N 1
ATOM 4230 C CA . LEU A 1 652 ? 134.471 154.420 219.765 1.00 174.47 652 LEU A CA 1
ATOM 4231 C C . LEU A 1 652 ? 134.540 155.849 219.232 1.00 174.47 652 LEU A C 1
ATOM 4232 O O . LEU A 1 652 ? 133.682 156.688 219.512 1.00 174.47 652 LEU A O 1
ATOM 4237 N N . THR A 1 653 ? 135.578 156.125 218.445 1.00 203.64 653 THR A N 1
ATOM 4238 C CA . THR A 1 653 ? 135.647 157.359 217.667 1.00 203.64 653 THR A CA 1
ATOM 4239 C C . THR A 1 653 ? 135.591 156.963 216.194 1.00 203.64 653 THR A C 1
ATOM 4240 O O . THR A 1 653 ? 136.606 156.572 215.612 1.00 203.64 653 THR A O 1
ATOM 4244 N N . CYS A 1 654 ? 134.397 157.049 215.609 1.00 215.60 654 CYS A N 1
ATOM 4245 C CA . CYS A 1 654 ? 134.136 156.606 214.238 1.00 215.60 654 CYS A CA 1
ATOM 4246 C C . CYS A 1 654 ? 134.675 157.638 213.258 1.00 215.60 654 CYS A C 1
ATOM 4247 O O . CYS A 1 654 ? 134.192 158.770 213.200 1.00 215.60 654 CYS A O 1
ATOM 4250 N N . ILE A 1 655 ? 135.683 157.251 212.474 1.00 191.97 655 ILE A N 1
ATOM 4251 C CA . ILE A 1 655 ? 136.316 158.207 211.571 1.00 191.97 655 ILE A CA 1
ATOM 4252 C C . ILE A 1 655 ? 135.579 158.265 210.235 1.00 191.97 655 ILE A C 1
ATOM 4253 O O . ILE A 1 655 ? 135.408 159.344 209.655 1.00 191.97 655 ILE A O 1
ATOM 4258 N N . CYS A 1 656 ? 135.130 157.117 209.725 1.00 202.67 656 CYS A N 1
ATOM 4259 C CA . CYS A 1 656 ? 134.487 157.098 208.418 1.00 202.67 656 CYS A CA 1
ATOM 4260 C C . CYS A 1 656 ? 133.615 155.861 208.267 1.00 202.67 656 CYS A C 1
ATOM 4261 O O . CYS A 1 656 ? 133.691 154.921 209.062 1.00 202.67 656 CYS A O 1
ATOM 4264 N N . VAL A 1 657 ? 132.775 155.886 207.234 1.00 127.48 657 VAL A N 1
ATOM 4265 C CA . VAL A 1 657 ? 132.048 154.720 206.747 1.00 127.48 657 VAL A CA 1
ATOM 4266 C C . VAL A 1 657 ? 132.246 154.653 205.239 1.00 127.48 657 VAL A C 1
ATOM 4267 O O . VAL A 1 657 ? 132.062 155.657 204.543 1.00 127.48 657 VAL A O 1
ATOM 4271 N N . VAL A 1 658 ? 132.618 153.477 204.735 1.00 120.58 658 VAL A N 1
ATOM 4272 C CA . VAL A 1 658 ? 132.905 153.305 203.318 1.00 120.58 658 VAL A CA 1
ATOM 4273 C C . VAL A 1 658 ? 131.944 152.281 202.730 1.00 120.58 658 VAL A C 1
ATOM 4274 O O . VAL A 1 658 ? 131.299 151.510 203.442 1.00 120.58 658 VAL A O 1
ATOM 4278 N N . GLY A 1 659 ? 131.854 152.292 201.403 1.00 109.88 659 GLY A N 1
ATOM 4279 C CA . GLY A 1 659 ? 131.084 151.307 200.671 1.00 109.88 659 GLY A CA 1
ATOM 4280 C C . GLY A 1 659 ? 131.950 150.552 199.689 1.00 109.88 659 GLY A C 1
ATOM 4281 O O . GLY A 1 659 ? 132.638 151.164 198.867 1.00 109.88 659 GLY A O 1
ATOM 4282 N N . ILE A 1 660 ? 131.938 149.224 199.770 1.00 82.61 660 ILE A N 1
ATOM 4283 C CA . ILE A 1 660 ? 132.797 148.365 198.964 1.00 82.61 660 ILE A CA 1
ATOM 4284 C C . ILE A 1 660 ? 131.921 147.550 198.022 1.00 82.61 660 ILE A C 1
ATOM 4285 O O . ILE A 1 660 ? 130.862 147.057 198.421 1.00 82.61 660 ILE A O 1
ATOM 4290 N N . GLU A 1 661 ? 132.349 147.439 196.768 1.00 128.28 661 GLU A N 1
ATOM 4291 C CA . GLU A 1 661 ? 131.593 146.690 195.776 1.00 128.28 661 GLU A CA 1
ATOM 4292 C C . GLU A 1 661 ? 132.568 146.142 194.742 1.00 128.28 661 GLU A C 1
ATOM 4293 O O . GLU A 1 661 ? 133.728 146.547 194.679 1.00 128.28 661 GLU A O 1
ATOM 4299 N N . ASP A 1 662 ? 132.088 145.193 193.946 1.00 142.53 662 ASP A N 1
ATOM 4300 C CA . ASP A 1 662 ? 132.738 144.782 192.709 1.00 142.53 662 ASP A CA 1
ATOM 4301 C C . ASP A 1 662 ? 132.107 145.587 191.578 1.00 142.53 662 ASP A C 1
ATOM 4302 O O . ASP A 1 662 ? 131.007 145.257 191.123 1.00 142.53 662 ASP A O 1
ATOM 4307 N N . PRO A 1 663 ? 132.763 146.643 191.106 1.00 64.01 663 PRO A N 1
ATOM 4308 C CA . PRO A 1 663 ? 132.072 147.626 190.268 1.00 64.01 663 PRO A CA 1
ATOM 4309 C C . PRO A 1 663 ? 131.972 147.210 188.811 1.00 64.01 663 PRO A C 1
ATOM 4310 O O . PRO A 1 663 ? 132.830 146.507 188.275 1.00 64.01 663 PRO A O 1
ATOM 4314 N N . VAL A 1 664 ? 130.896 147.671 188.171 1.00 50.32 664 VAL A N 1
ATOM 4315 C CA . VAL A 1 664 ? 130.724 147.486 186.737 1.00 50.32 664 VAL A CA 1
ATOM 4316 C C . VAL A 1 664 ? 131.856 148.181 185.992 1.00 50.32 664 VAL A C 1
ATOM 4317 O O . VAL A 1 664 ? 132.375 149.212 186.434 1.00 50.32 664 VAL A O 1
ATOM 4321 N N . ARG A 1 665 ? 132.260 147.603 184.863 1.00 68.78 665 ARG A N 1
ATOM 4322 C CA . ARG A 1 665 ? 133.219 148.258 183.991 1.00 68.78 665 ARG A CA 1
ATOM 4323 C C . ARG A 1 665 ? 132.630 149.567 183.470 1.00 68.78 665 ARG A C 1
ATOM 4324 O O . ARG A 1 665 ? 131.415 149.676 183.288 1.00 68.78 665 ARG A O 1
ATOM 4332 N N . PRO A 1 666 ? 133.464 150.585 183.241 1.00 101.92 666 PRO A N 1
ATOM 4333 C CA . PRO A 1 666 ? 132.918 151.899 182.855 1.00 101.92 666 PRO A CA 1
ATOM 4334 C C . PRO A 1 666 ? 132.100 151.892 181.573 1.00 101.92 666 PRO A C 1
ATOM 4335 O O . PRO A 1 666 ? 131.087 152.596 181.490 1.00 101.92 666 PRO A O 1
ATOM 4339 N N . GLU A 1 667 ? 132.502 151.111 180.572 1.00 82.22 667 GLU A N 1
ATOM 4340 C CA . GLU A 1 667 ? 131.890 151.189 179.252 1.00 82.22 667 GLU A CA 1
ATOM 4341 C C . GLU A 1 667 ? 130.750 150.203 179.039 1.00 82.22 667 GLU A C 1
ATOM 4342 O O . GLU A 1 667 ? 130.173 150.187 177.949 1.00 82.22 667 GLU A O 1
ATOM 4348 N N . VAL A 1 668 ? 130.424 149.374 180.030 1.00 40.57 668 VAL A N 1
ATOM 4349 C CA . VAL A 1 668 ? 129.421 148.328 179.821 1.00 40.57 668 VAL A CA 1
ATOM 4350 C C . VAL A 1 668 ? 128.031 148.888 179.540 1.00 40.57 668 VAL A C 1
ATOM 4351 O O . VAL A 1 668 ? 127.387 148.420 178.584 1.00 40.57 668 VAL A O 1
ATOM 4355 N N . PRO A 1 669 ? 127.492 149.841 180.315 1.00 50.79 669 PRO A N 1
ATOM 4356 C CA . PRO A 1 669 ? 126.105 150.272 180.062 1.00 50.79 669 PRO A CA 1
ATOM 4357 C C . PRO A 1 669 ? 125.855 150.810 178.662 1.00 50.79 669 PRO A C 1
ATOM 4358 O O . PRO A 1 669 ? 124.820 150.497 178.056 1.00 50.79 669 PRO A O 1
ATOM 4362 N N . GLU A 1 670 ? 126.786 151.588 178.111 1.00 86.73 670 GLU A N 1
ATOM 4363 C CA . GLU A 1 670 ? 126.563 152.170 176.792 1.00 86.73 670 GLU A CA 1
ATOM 4364 C C . GLU A 1 670 ? 126.684 151.117 175.699 1.00 86.73 670 GLU A C 1
ATOM 4365 O O . GLU A 1 670 ? 125.926 151.136 174.722 1.00 86.73 670 GLU A O 1
ATOM 4371 N N . ALA A 1 671 ? 127.625 150.185 175.854 1.00 50.32 671 ALA A N 1
ATOM 4372 C CA . ALA A 1 671 ? 127.732 149.076 174.916 1.00 50.32 671 ALA A CA 1
ATOM 4373 C C . ALA A 1 671 ? 126.468 148.233 174.919 1.00 50.32 671 ALA A C 1
ATOM 4374 O O . ALA A 1 671 ? 125.999 147.802 173.862 1.00 50.32 671 ALA A O 1
ATOM 4376 N N . ILE A 1 672 ? 125.898 147.987 176.098 1.00 50.32 672 ILE A N 1
ATOM 4377 C CA . ILE A 1 672 ? 124.670 147.202 176.174 1.00 50.32 672 ILE A CA 1
ATOM 4378 C C . ILE A 1 672 ? 123.510 147.953 175.533 1.00 50.32 672 ILE A C 1
ATOM 4379 O O . ILE A 1 672 ? 122.668 147.356 174.854 1.00 50.32 672 ILE A O 1
ATOM 4384 N N . ARG A 1 673 ? 123.450 149.272 175.723 1.00 81.15 673 ARG A N 1
ATOM 4385 C CA . ARG A 1 673 ? 122.393 150.056 175.089 1.00 81.15 673 ARG A CA 1
ATOM 4386 C C . ARG A 1 673 ? 122.507 150.016 173.566 1.00 81.15 673 ARG A C 1
ATOM 4387 O O . ARG A 1 673 ? 121.497 149.873 172.861 1.00 81.15 673 ARG A O 1
ATOM 4395 N N . LYS A 1 674 ? 123.732 150.117 173.041 1.00 50.32 674 LYS A N 1
ATOM 4396 C CA . LYS A 1 674 ? 123.930 149.994 171.599 1.00 50.32 674 LYS A CA 1
ATOM 4397 C C . LYS A 1 674 ? 123.557 148.606 171.099 1.00 50.32 674 LYS A C 1
ATOM 4398 O O . LYS A 1 674 ? 122.967 148.470 170.023 1.00 50.32 674 LYS A O 1
ATOM 4404 N N . CYS A 1 675 ? 123.908 147.561 171.852 1.00 35.80 675 CYS A N 1
ATOM 4405 C CA . CYS A 1 675 ? 123.566 146.202 171.440 1.00 35.80 675 CYS A CA 1
ATOM 4406 C C . CYS A 1 675 ? 122.060 145.993 171.428 1.00 35.80 675 CYS A C 1
ATOM 4407 O O . CYS A 1 675 ? 121.540 145.235 170.606 1.00 35.80 675 CYS A O 1
ATOM 4410 N N . GLN A 1 676 ? 121.344 146.640 172.346 1.00 50.32 676 GLN A N 1
ATOM 4411 C CA . GLN A 1 676 ? 119.892 146.510 172.355 1.00 50.32 676 GLN A CA 1
ATOM 4412 C C . GLN A 1 676 ? 119.244 147.305 171.230 1.00 50.32 676 GLN A C 1
ATOM 4413 O O . GLN A 1 676 ? 118.182 146.912 170.739 1.00 50.32 676 GLN A O 1
ATOM 4419 N N . ARG A 1 677 ? 119.848 148.421 170.808 1.00 111.46 677 ARG A N 1
ATOM 4420 C CA . ARG A 1 677 ? 119.299 149.118 169.647 1.00 111.46 677 ARG A CA 1
ATOM 4421 C C . ARG A 1 677 ? 119.461 148.330 168.355 1.00 111.46 677 ARG A C 1
ATOM 4422 O O . ARG A 1 677 ? 118.789 148.642 167.369 1.00 111.46 677 ARG A O 1
ATOM 4430 N N . ALA A 1 678 ? 120.340 147.334 168.327 1.00 50.32 678 ALA A N 1
ATOM 4431 C CA . ALA A 1 678 ? 120.586 146.543 167.132 1.00 50.32 678 ALA A CA 1
ATOM 4432 C C . ALA A 1 678 ? 119.717 145.299 167.058 1.00 50.32 678 ALA A C 1
ATOM 4433 O O . ALA A 1 678 ? 119.899 144.489 166.148 1.00 50.32 678 ALA A O 1
ATOM 4435 N N . GLY A 1 679 ? 118.786 145.124 167.992 1.00 44.44 679 GLY A N 1
ATOM 4436 C CA . GLY A 1 679 ? 117.902 143.977 167.961 1.00 44.44 679 GLY A CA 1
ATOM 4437 C C . GLY A 1 679 ? 118.396 142.762 168.706 1.00 44.44 679 GLY A C 1
ATOM 4438 O O . GLY A 1 679 ? 117.980 141.646 168.394 1.00 44.44 679 GLY A O 1
ATOM 4439 N N . ILE A 1 680 ? 119.265 142.947 169.693 1.00 50.32 680 ILE A N 1
ATOM 4440 C CA . ILE A 1 680 ? 119.864 141.858 170.455 1.00 50.32 680 ILE A CA 1
ATOM 4441 C C . ILE A 1 680 ? 119.327 141.901 171.880 1.00 50.32 680 ILE A C 1
ATOM 4442 O O . ILE A 1 680 ? 119.150 142.979 172.455 1.00 50.32 680 ILE A O 1
ATOM 4447 N N . THR A 1 681 ? 119.061 140.728 172.446 1.00 50.32 681 THR A N 1
ATOM 4448 C CA . THR A 1 681 ? 118.584 140.594 173.815 1.00 50.32 681 THR A CA 1
ATOM 4449 C C . THR A 1 681 ? 119.714 140.067 174.686 1.00 50.32 681 THR A C 1
ATOM 4450 O O . THR A 1 681 ? 120.351 139.069 174.341 1.00 50.32 681 THR A O 1
ATOM 4454 N N . VAL A 1 682 ? 119.954 140.728 175.815 1.00 50.32 682 VAL A N 1
ATOM 4455 C CA . VAL A 1 682 ? 121.088 140.434 176.684 1.00 50.32 682 VAL A CA 1
ATOM 4456 C C . VAL A 1 682 ? 120.565 139.803 177.967 1.00 50.32 682 VAL A C 1
ATOM 4457 O O . VAL A 1 682 ? 119.663 140.348 178.612 1.00 50.32 682 VAL A O 1
ATOM 4461 N N . ARG A 1 683 ? 121.131 138.655 178.334 1.00 50.32 683 ARG A N 1
ATOM 4462 C CA . ARG A 1 683 ? 120.773 137.935 179.546 1.00 50.32 683 ARG A CA 1
ATOM 4463 C C . ARG A 1 683 ? 122.011 137.710 180.400 1.00 50.32 683 ARG A C 1
ATOM 4464 O O . ARG A 1 683 ? 123.122 137.589 179.886 1.00 50.32 683 ARG A O 1
ATOM 4472 N N . MET A 1 684 ? 121.808 137.651 181.711 1.00 50.32 684 MET A N 1
ATOM 4473 C CA . MET A 1 684 ? 122.870 137.378 182.670 1.00 50.32 684 MET A CA 1
ATOM 4474 C C . MET A 1 684 ? 122.743 135.952 183.180 1.00 50.32 684 MET A C 1
ATOM 4475 O O . MET A 1 684 ? 121.690 135.565 183.690 1.00 50.32 684 MET A O 1
ATOM 4480 N N . VAL A 1 685 ? 123.815 135.180 183.046 1.00 50.32 685 VAL A N 1
ATOM 4481 C CA . VAL A 1 685 ? 123.894 133.829 183.580 1.00 50.32 685 VAL A CA 1
ATOM 4482 C C . VAL A 1 685 ? 125.122 133.778 184.478 1.00 50.32 685 VAL A C 1
ATOM 4483 O O . VAL A 1 685 ? 126.255 133.770 183.986 1.00 50.32 685 VAL A O 1
ATOM 4487 N N . THR A 1 686 ? 124.905 133.741 185.788 1.00 55.54 686 THR A N 1
ATOM 4488 C CA . THR A 1 686 ? 125.982 133.905 186.750 1.00 55.54 686 THR A CA 1
ATOM 4489 C C . THR A 1 686 ? 125.978 132.768 187.762 1.00 55.54 686 THR A C 1
ATOM 4490 O O . THR A 1 686 ? 124.969 132.097 187.971 1.00 55.54 686 THR A O 1
ATOM 4494 N N . GLY A 1 687 ? 127.138 132.546 188.370 1.00 47.30 687 GLY A N 1
ATOM 4495 C CA . GLY A 1 687 ? 127.316 131.625 189.469 1.00 47.30 687 GLY A CA 1
ATOM 4496 C C . GLY A 1 687 ? 127.222 132.238 190.848 1.00 47.30 687 GLY A C 1
ATOM 4497 O O . GLY A 1 687 ? 127.400 131.531 191.844 1.00 47.30 687 GLY A O 1
ATOM 4498 N N . ASP A 1 688 ? 126.953 133.537 190.938 1.00 112.90 688 ASP A N 1
ATOM 4499 C CA . ASP A 1 688 ? 126.832 134.253 192.197 1.00 112.90 688 ASP A CA 1
ATOM 4500 C C . ASP A 1 688 ? 125.380 134.264 192.672 1.00 112.90 688 ASP A C 1
ATOM 4501 O O . ASP A 1 688 ? 124.460 133.894 191.944 1.00 112.90 688 ASP A O 1
ATOM 4506 N N . ASN A 1 689 ? 125.179 134.705 193.912 1.00 84.73 689 ASN A N 1
ATOM 4507 C CA . ASN A 1 689 ? 123.839 134.737 194.479 1.00 84.73 689 ASN A CA 1
ATOM 4508 C C . ASN A 1 689 ? 122.969 135.750 193.743 1.00 84.73 689 ASN A C 1
ATOM 4509 O O . ASN A 1 689 ? 123.445 136.554 192.940 1.00 84.73 689 ASN A O 1
ATOM 4514 N N . ILE A 1 690 ? 121.666 135.700 194.026 1.00 78.72 690 ILE A N 1
ATOM 4515 C CA . ILE A 1 690 ? 120.707 136.408 193.186 1.00 78.72 690 ILE A CA 1
ATOM 4516 C C . ILE A 1 690 ? 120.633 137.892 193.532 1.00 78.72 690 ILE A C 1
ATOM 4517 O O . ILE A 1 690 ? 120.264 138.710 192.681 1.00 78.72 690 ILE A O 1
ATOM 4522 N N . ASN A 1 691 ? 120.986 138.277 194.759 1.00 99.71 691 ASN A N 1
ATOM 4523 C CA . ASN A 1 691 ? 120.907 139.687 195.131 1.00 99.71 691 ASN A CA 1
ATOM 4524 C C . ASN A 1 691 ? 121.954 140.514 194.393 1.00 99.71 691 ASN A C 1
ATOM 4525 O O . ASN A 1 691 ? 121.635 141.548 193.789 1.00 99.71 691 ASN A O 1
ATOM 4530 N N . THR A 1 692 ? 123.210 140.064 194.423 1.00 80.11 692 THR A N 1
ATOM 4531 C CA . THR A 1 692 ? 124.266 140.751 193.687 1.00 80.11 692 THR A CA 1
ATOM 4532 C C . THR A 1 692 ? 123.996 140.718 192.192 1.00 80.11 692 THR A C 1
ATOM 4533 O O . THR A 1 692 ? 124.216 141.713 191.488 1.00 80.11 692 THR A O 1
ATOM 4537 N N . ALA A 1 693 ? 123.519 139.579 191.692 1.00 44.42 693 ALA A N 1
ATOM 4538 C CA . ALA A 1 693 ? 123.208 139.455 190.276 1.00 44.42 693 ALA A CA 1
ATOM 4539 C C . ALA A 1 693 ? 122.161 140.474 189.858 1.00 44.42 693 ALA A C 1
ATOM 4540 O O . ALA A 1 693 ? 122.308 141.144 188.833 1.00 44.42 693 ALA A O 1
ATOM 4542 N N . ARG A 1 694 ? 121.109 140.631 190.660 1.00 104.43 694 ARG A N 1
ATOM 4543 C CA . ARG A 1 694 ? 120.033 141.543 190.289 1.00 104.43 694 ARG A CA 1
ATOM 4544 C C . ARG A 1 694 ? 120.466 143.000 190.412 1.00 104.43 694 ARG A C 1
ATOM 4545 O O . ARG A 1 694 ? 120.092 143.836 189.580 1.00 104.43 694 ARG A O 1
ATOM 4553 N N . ALA A 1 695 ? 121.276 143.324 191.422 1.00 50.90 695 ALA A N 1
ATOM 4554 C CA . ALA A 1 695 ? 121.783 144.690 191.541 1.00 50.90 695 ALA A CA 1
ATOM 4555 C C . ALA A 1 695 ? 122.653 145.064 190.344 1.00 50.90 695 ALA A C 1
ATOM 4556 O O . ALA A 1 695 ? 122.476 146.131 189.735 1.00 50.90 695 ALA A O 1
ATOM 4558 N N . ILE A 1 696 ? 123.601 144.194 189.989 1.00 50.32 696 ILE A N 1
ATOM 4559 C CA . ILE A 1 696 ? 124.464 144.480 188.849 1.00 50.32 696 ILE A CA 1
ATOM 4560 C C . ILE A 1 696 ? 123.662 144.489 187.554 1.00 50.32 696 ILE A C 1
ATOM 4561 O O . ILE A 1 696 ? 123.973 145.249 186.633 1.00 50.32 696 ILE A O 1
ATOM 4566 N N . ALA A 1 697 ? 122.615 143.669 187.458 1.00 20.86 697 ALA A N 1
ATOM 4567 C CA . ALA A 1 697 ? 121.787 143.672 186.258 1.00 20.86 697 ALA A CA 1
ATOM 4568 C C . ALA A 1 697 ? 121.022 144.977 186.115 1.00 20.86 697 ALA A C 1
ATOM 4569 O O . ALA A 1 697 ? 120.808 145.456 184.997 1.00 20.86 697 ALA A O 1
ATOM 4571 N N . ILE A 1 698 ? 120.581 145.559 187.232 1.00 50.32 698 ILE A N 1
ATOM 4572 C CA . ILE A 1 698 ? 119.911 146.853 187.155 1.00 50.32 698 ILE A CA 1
ATOM 4573 C C . ILE A 1 698 ? 120.895 147.943 186.747 1.00 50.32 698 ILE A C 1
ATOM 4574 O O . ILE A 1 698 ? 120.577 148.798 185.913 1.00 50.32 698 ILE A O 1
ATOM 4579 N N . LYS A 1 699 ? 122.104 147.934 187.315 1.00 58.17 699 LYS A N 1
ATOM 4580 C CA . LYS A 1 699 ? 123.072 148.967 186.947 1.00 58.17 699 LYS A CA 1
ATOM 4581 C C . LYS A 1 699 ? 123.531 148.837 185.495 1.00 58.17 699 LYS A C 1
ATOM 4582 O O . LYS A 1 699 ? 123.765 149.847 184.824 1.00 58.17 699 LYS A O 1
ATOM 4588 N N . CYS A 1 700 ? 123.685 147.610 184.996 1.00 143.99 700 CYS A N 1
ATOM 4589 C CA . CYS A 1 700 ? 124.165 147.406 183.632 1.00 143.99 700 CYS A CA 1
ATOM 4590 C C . CYS A 1 700 ? 123.110 147.689 182.572 1.00 143.99 700 CYS A C 1
ATOM 4591 O O . CYS A 1 700 ? 123.463 147.869 181.404 1.00 143.99 700 CYS A O 1
ATOM 4594 N N . GLY A 1 701 ? 121.834 147.722 182.938 1.00 32.40 701 GLY A N 1
ATOM 4595 C CA . GLY A 1 701 ? 120.772 147.952 181.985 1.00 32.40 701 GLY A CA 1
ATOM 4596 C C . GLY A 1 701 ? 120.091 146.706 181.469 1.00 32.40 701 GLY A C 1
ATOM 4597 O O . GLY A 1 701 ? 119.208 146.818 180.613 1.00 32.40 701 GLY A O 1
ATOM 4598 N N . ILE A 1 702 ? 120.473 145.525 181.957 1.00 50.32 702 ILE A N 1
ATOM 4599 C CA . ILE A 1 702 ? 119.884 144.282 181.466 1.00 50.32 702 ILE A CA 1
ATOM 4600 C C . ILE A 1 702 ? 118.410 144.206 181.840 1.00 50.32 702 ILE A C 1
ATOM 4601 O O . ILE A 1 702 ? 117.561 143.834 181.022 1.00 50.32 702 ILE A O 1
ATOM 4606 N N . ILE A 1 703 ? 118.079 144.560 183.077 1.00 58.62 703 ILE A N 1
ATOM 4607 C CA . ILE A 1 703 ? 116.694 144.663 183.521 1.00 58.62 703 ILE A CA 1
ATOM 4608 C C . ILE A 1 703 ? 116.408 146.116 183.866 1.00 58.62 703 ILE A C 1
ATOM 4609 O O . ILE A 1 703 ? 117.163 146.748 184.614 1.00 58.62 703 ILE A O 1
ATOM 4614 N N . HIS A 1 704 ? 115.340 146.650 183.296 1.00 194.95 704 HIS A N 1
ATOM 4615 C CA . HIS A 1 704 ? 114.834 147.954 183.666 1.00 194.95 704 HIS A CA 1
ATOM 4616 C C . HIS A 1 704 ? 113.706 147.756 184.659 1.00 194.95 704 HIS A C 1
ATOM 4617 O O . HIS A 1 704 ? 112.922 146.812 184.498 1.00 194.95 704 HIS A O 1
ATOM 4624 N N . PRO A 1 705 ? 113.575 148.595 185.683 1.00 164.87 705 PRO A N 1
ATOM 4625 C CA . PRO A 1 705 ? 112.616 148.289 186.754 1.00 164.87 705 PRO A CA 1
ATOM 4626 C C . PRO A 1 705 ? 111.165 148.367 186.298 1.00 164.87 705 PRO A C 1
ATOM 4627 O O . PRO A 1 705 ? 110.350 149.072 186.901 1.00 164.87 705 PRO A O 1
ATOM 4631 N N . GLY A 1 706 ? 110.839 147.638 185.228 1.00 134.40 706 GLY A N 1
ATOM 4632 C CA . GLY A 1 706 ? 109.477 147.473 184.767 1.00 134.40 706 GLY A CA 1
ATOM 4633 C C . GLY A 1 706 ? 108.784 146.233 185.274 1.00 134.40 706 GLY A C 1
ATOM 4634 O O . GLY A 1 706 ? 107.554 146.156 185.218 1.00 134.40 706 GLY A O 1
ATOM 4635 N N . GLU A 1 707 ? 109.553 145.257 185.761 1.00 210.64 707 GLU A N 1
ATOM 4636 C CA . GLU A 1 707 ? 109.016 144.090 186.465 1.00 210.64 707 GLU A CA 1
ATOM 4637 C C . GLU A 1 707 ? 108.095 143.258 185.576 1.00 210.64 707 GLU A C 1
ATOM 4638 O O . GLU A 1 707 ? 106.940 142.997 185.917 1.00 210.64 707 GLU A O 1
ATOM 4644 N N . ASP A 1 708 ? 108.607 142.841 184.423 1.00 222.75 708 ASP A N 1
ATOM 4645 C CA . ASP A 1 708 ? 107.896 141.952 183.515 1.00 222.75 708 ASP A CA 1
ATOM 4646 C C . ASP A 1 708 ? 108.808 140.842 183.006 1.00 222.75 708 ASP A C 1
ATOM 4647 O O . ASP A 1 708 ? 108.619 140.312 181.909 1.00 222.75 708 ASP A O 1
ATOM 4652 N N . PHE A 1 709 ? 109.795 140.457 183.813 1.00 130.10 709 PHE A N 1
ATOM 4653 C CA . PHE A 1 709 ? 110.811 139.485 183.434 1.00 130.10 709 PHE A CA 1
ATOM 4654 C C . PHE A 1 709 ? 110.930 138.422 184.519 1.00 130.10 709 PHE A C 1
ATOM 4655 O O . PHE A 1 709 ? 110.256 138.475 185.550 1.00 130.10 709 PHE A O 1
ATOM 4663 N N . LEU A 1 710 ? 111.800 137.443 184.275 1.00 57.78 710 LEU A N 1
ATOM 4664 C CA . LEU A 1 710 ? 112.007 136.317 185.177 1.00 57.78 710 LEU A CA 1
ATOM 4665 C C . LEU A 1 710 ? 113.443 136.320 185.673 1.00 57.78 710 LEU A C 1
ATOM 4666 O O . LEU A 1 710 ? 114.381 136.416 184.874 1.00 57.78 710 LEU A O 1
ATOM 4671 N N . CYS A 1 711 ? 113.605 136.208 186.989 1.00 92.09 711 CYS A N 1
ATOM 4672 C CA . CYS A 1 711 ? 114.891 135.988 187.635 1.00 92.09 711 CYS A CA 1
ATOM 4673 C C . CYS A 1 711 ? 114.786 134.709 188.450 1.00 92.09 711 CYS A C 1
ATOM 4674 O O . CYS A 1 711 ? 113.897 134.584 189.298 1.00 92.09 711 CYS A O 1
ATOM 4677 N N . LEU A 1 712 ? 115.683 133.761 188.196 1.00 63.72 712 LEU A N 1
ATOM 4678 C CA . LEU A 1 712 ? 115.573 132.420 188.749 1.00 63.72 712 LEU A CA 1
ATOM 4679 C C . LEU A 1 712 ? 116.918 131.941 189.263 1.00 63.72 712 LEU A C 1
ATOM 4680 O O . LEU A 1 712 ? 117.966 132.424 188.829 1.00 63.72 712 LEU A O 1
ATOM 4685 N N . GLU A 1 713 ? 116.881 130.993 190.193 1.00 126.79 713 GLU A N 1
ATOM 4686 C CA . GLU A 1 713 ? 118.078 130.279 190.598 1.00 126.79 713 GLU A CA 1
ATOM 4687 C C . GLU A 1 713 ? 118.165 128.945 189.867 1.00 126.79 713 GLU A C 1
ATOM 4688 O O . GLU A 1 713 ? 117.222 128.509 189.204 1.00 126.79 713 GLU A O 1
ATOM 4694 N N . GLY A 1 714 ? 119.319 128.291 190.001 1.00 69.52 714 GLY A N 1
ATOM 4695 C CA . GLY A 1 714 ? 119.558 127.066 189.254 1.00 69.52 714 GLY A CA 1
ATOM 4696 C C . GLY A 1 714 ? 118.638 125.928 189.653 1.00 69.52 714 GLY A C 1
ATOM 4697 O O . GLY A 1 714 ? 118.245 125.117 188.814 1.00 69.52 714 GLY A O 1
ATOM 4698 N N . LYS A 1 715 ? 118.294 125.843 190.940 1.00 101.49 715 LYS A N 1
ATOM 4699 C CA . LYS A 1 715 ? 117.432 124.763 191.413 1.00 101.49 715 LYS A CA 1
ATOM 4700 C C . LYS A 1 715 ? 116.036 124.857 190.806 1.00 101.49 715 LYS A C 1
ATOM 4701 O O . LYS A 1 715 ? 115.505 123.868 190.285 1.00 101.49 715 LYS A O 1
ATOM 4707 N N . GLU A 1 716 ? 115.420 126.038 190.877 1.00 119.04 716 GLU A N 1
ATOM 4708 C CA . GLU A 1 716 ? 114.098 126.217 190.286 1.00 119.04 716 GLU A CA 1
ATOM 4709 C C . GLU A 1 716 ? 114.135 125.995 188.782 1.00 119.04 716 GLU A C 1
ATOM 4710 O O . GLU A 1 716 ? 113.216 125.399 188.213 1.00 119.04 716 GLU A O 1
ATOM 4716 N N . PHE A 1 717 ? 115.186 126.479 188.120 1.00 50.32 717 PHE A N 1
ATOM 4717 C CA . PHE A 1 717 ? 115.320 126.285 186.681 1.00 50.32 717 PHE A CA 1
ATOM 4718 C C . PHE A 1 717 ? 115.382 124.805 186.331 1.00 50.32 717 PHE A C 1
ATOM 4719 O O . PHE A 1 717 ? 114.676 124.339 185.431 1.00 50.32 717 PHE A O 1
ATOM 4727 N N . ASN A 1 718 ? 116.218 124.044 187.040 1.00 82.24 718 ASN A N 1
ATOM 4728 C CA . ASN A 1 718 ? 116.357 122.622 186.743 1.00 82.24 718 ASN A CA 1
ATOM 4729 C C . ASN A 1 718 ? 115.062 121.872 187.018 1.00 82.24 718 ASN A C 1
ATOM 4730 O O . ASN A 1 718 ? 114.654 121.009 186.233 1.00 82.24 718 ASN A O 1
ATOM 4735 N N . ARG A 1 719 ? 114.405 122.176 188.137 1.00 135.25 719 ARG A N 1
ATOM 4736 C CA . ARG A 1 719 ? 113.168 121.481 188.471 1.00 135.25 719 ARG A CA 1
ATOM 4737 C C . ARG A 1 719 ? 112.068 121.791 187.463 1.00 135.25 719 ARG A C 1
ATOM 4738 O O . ARG A 1 719 ? 111.327 120.898 187.041 1.00 135.25 719 ARG A O 1
ATOM 4746 N N . ARG A 1 720 ? 111.949 123.056 187.063 1.00 85.50 720 ARG A N 1
ATOM 4747 C CA . ARG A 1 720 ? 110.792 123.497 186.297 1.00 85.50 720 ARG A CA 1
ATOM 4748 C C . ARG A 1 720 ? 110.848 123.100 184.825 1.00 85.50 720 ARG A C 1
ATOM 4749 O O . ARG A 1 720 ? 109.867 123.313 184.109 1.00 85.50 720 ARG A O 1
ATOM 4757 N N . ILE A 1 721 ? 111.954 122.539 184.348 1.00 36.33 721 ILE A N 1
ATOM 4758 C CA . ILE A 1 721 ? 112.071 122.150 182.948 1.00 36.33 721 ILE A CA 1
ATOM 4759 C C . ILE A 1 721 ? 112.094 120.630 182.783 1.00 36.33 721 ILE A C 1
ATOM 4760 O O . ILE A 1 721 ? 112.608 120.128 181.787 1.00 36.33 721 ILE A O 1
ATOM 4765 N N . ARG A 1 722 ? 111.542 119.888 183.737 1.00 133.47 722 ARG A N 1
ATOM 4766 C CA . ARG A 1 722 ? 111.633 118.436 183.723 1.00 133.47 722 ARG A CA 1
ATOM 4767 C C . ARG A 1 722 ? 110.256 117.817 183.907 1.00 133.47 722 ARG A C 1
ATOM 4768 O O . ARG A 1 722 ? 109.341 118.442 184.448 1.00 133.47 722 ARG A O 1
ATOM 4776 N N . ASN A 1 723 ? 110.123 116.578 183.442 1.00 165.42 723 ASN A N 1
ATOM 4777 C CA . ASN A 1 723 ? 108.872 115.840 183.513 1.00 165.42 723 ASN A CA 1
ATOM 4778 C C . ASN A 1 723 ? 108.823 115.024 184.804 1.00 165.42 723 ASN A C 1
ATOM 4779 O O . ASN A 1 723 ? 109.622 115.221 185.722 1.00 165.42 723 ASN A O 1
ATOM 4784 N N . GLU A 1 724 ? 107.871 114.091 184.884 1.00 216.97 724 GLU A N 1
ATOM 4785 C CA . GLU A 1 724 ? 107.737 113.269 186.082 1.00 216.97 724 GLU A CA 1
ATOM 4786 C C . GLU A 1 724 ? 108.875 112.265 186.209 1.00 216.97 724 GLU A C 1
ATOM 4787 O O . GLU A 1 724 ? 109.201 111.840 187.322 1.00 216.97 724 GLU A O 1
ATOM 4793 N N . LYS A 1 725 ? 109.487 111.874 185.093 1.00 176.87 725 LYS A N 1
ATOM 4794 C CA . LYS A 1 725 ? 110.633 110.976 185.107 1.00 176.87 725 LYS A CA 1
ATOM 4795 C C . LYS A 1 725 ? 111.960 111.719 185.176 1.00 176.87 725 LYS A C 1
ATOM 4796 O O . LYS A 1 725 ? 113.016 111.086 185.083 1.00 176.87 725 LYS A O 1
ATOM 4802 N N . GLY A 1 726 ? 111.930 113.038 185.341 1.00 152.32 726 GLY A N 1
ATOM 4803 C CA . GLY A 1 726 ? 113.152 113.803 185.525 1.00 152.32 726 GLY A CA 1
ATOM 4804 C C . GLY A 1 726 ? 114.070 113.860 184.325 1.00 152.32 726 GLY A C 1
ATOM 4805 O O . GLY A 1 726 ? 115.286 113.682 184.471 1.00 152.32 726 GLY A O 1
ATOM 4806 N N . GLU A 1 727 ? 113.522 114.102 183.137 1.00 172.12 727 GLU A N 1
ATOM 4807 C CA . GLU A 1 727 ? 114.324 114.345 181.947 1.00 172.12 727 GLU A CA 1
ATOM 4808 C C . GLU A 1 727 ? 113.846 115.616 181.257 1.00 172.12 727 GLU A C 1
ATOM 4809 O O . GLU A 1 727 ? 112.654 115.939 181.281 1.00 172.12 727 GLU A O 1
ATOM 4815 N N . ILE A 1 728 ? 114.792 116.336 180.651 1.00 93.08 728 ILE A N 1
ATOM 4816 C CA . ILE A 1 728 ? 114.511 117.664 180.120 1.00 93.08 728 ILE A CA 1
ATOM 4817 C C . ILE A 1 728 ? 113.645 117.568 178.873 1.00 93.08 728 ILE A C 1
ATOM 4818 O O . ILE A 1 728 ? 113.862 116.716 178.004 1.00 93.08 728 ILE A O 1
ATOM 4823 N N . GLU A 1 729 ? 112.654 118.452 178.779 1.00 179.36 729 GLU A N 1
ATOM 4824 C CA . GLU A 1 729 ? 111.747 118.518 177.640 1.00 179.36 729 GLU A CA 1
ATOM 4825 C C . GLU A 1 729 ? 111.725 119.935 177.085 1.00 179.36 729 GLU A C 1
ATOM 4826 O O . GLU A 1 729 ? 111.540 120.897 177.837 1.00 179.36 729 GLU A O 1
ATOM 4832 N N . GLN A 1 730 ? 111.895 120.054 175.766 1.00 60.27 730 GLN A N 1
ATOM 4833 C CA . GLN A 1 730 ? 112.004 121.361 175.124 1.00 60.27 730 GLN A CA 1
ATOM 4834 C C . GLN A 1 730 ? 110.780 122.231 175.380 1.00 60.27 730 GLN A C 1
ATOM 4835 O O . GLN A 1 730 ? 110.901 123.450 175.564 1.00 60.27 730 GLN A O 1
ATOM 4841 N N . GLU A 1 731 ? 109.592 121.625 175.389 1.00 165.34 731 GLU A N 1
ATOM 4842 C CA . GLU A 1 731 ? 108.363 122.407 175.488 1.00 165.34 731 GLU A CA 1
ATOM 4843 C C . GLU A 1 731 ? 108.270 123.159 176.807 1.00 165.34 731 GLU A C 1
ATOM 4844 O O . GLU A 1 731 ? 107.513 124.130 176.913 1.00 165.34 731 GLU A O 1
ATOM 4850 N N . ARG A 1 732 ? 109.018 122.726 177.823 1.00 167.17 732 ARG A N 1
ATOM 4851 C CA . ARG A 1 732 ? 109.010 123.438 179.096 1.00 167.17 732 ARG A CA 1
ATOM 4852 C C . ARG A 1 732 ? 110.071 124.531 179.127 1.00 167.17 732 ARG A C 1
ATOM 4853 O O . ARG A 1 732 ? 109.909 125.536 179.827 1.00 167.17 732 ARG A O 1
ATOM 4861 N N . ILE A 1 733 ? 111.166 124.353 178.384 1.00 72.10 733 ILE A N 1
ATOM 4862 C CA . ILE A 1 733 ? 112.144 125.427 178.233 1.00 72.10 733 ILE A CA 1
ATOM 4863 C C . ILE A 1 733 ? 111.549 126.576 177.433 1.00 72.10 733 ILE A C 1
ATOM 4864 O O . ILE A 1 733 ? 111.921 127.743 177.620 1.00 72.10 733 ILE A O 1
ATOM 4869 N N . ASP A 1 734 ? 110.648 126.266 176.497 1.00 55.41 734 ASP A N 1
ATOM 4870 C CA . ASP A 1 734 ? 110.056 127.317 175.676 1.00 55.41 734 ASP A CA 1
ATOM 4871 C C . ASP A 1 734 ? 109.162 128.256 176.472 1.00 55.41 734 ASP A C 1
ATOM 4872 O O . ASP A 1 734 ? 108.803 129.322 175.966 1.00 55.41 734 ASP A O 1
ATOM 4877 N N . LYS A 1 735 ? 108.777 127.887 177.693 1.00 108.45 735 LYS A N 1
ATOM 4878 C CA . LYS A 1 735 ? 108.019 128.807 178.532 1.00 108.45 735 LYS A CA 1
ATOM 4879 C C . LYS A 1 735 ? 108.944 129.727 179.317 1.00 108.45 735 LYS A C 1
ATOM 4880 O O . LYS A 1 735 ? 108.627 130.900 179.537 1.00 108.45 735 LYS A O 1
ATOM 4886 N N . ILE A 1 736 ? 110.094 129.207 179.746 1.00 83.38 736 ILE A N 1
ATOM 4887 C CA . ILE A 1 736 ? 110.983 129.970 180.615 1.00 83.38 736 ILE A CA 1
ATOM 4888 C C . ILE A 1 736 ? 111.856 130.923 179.808 1.00 83.38 736 ILE A C 1
ATOM 4889 O O . ILE A 1 736 ? 111.983 132.103 180.151 1.00 83.38 736 ILE A O 1
ATOM 4894 N N . TRP A 1 737 ? 112.476 130.438 178.731 1.00 50.32 737 TRP A N 1
ATOM 4895 C CA . TRP A 1 737 ? 113.555 131.213 178.116 1.00 50.32 737 TRP A CA 1
ATOM 4896 C C . TRP A 1 737 ? 113.127 132.524 177.453 1.00 50.32 737 TRP A C 1
ATOM 4897 O O . TRP A 1 737 ? 113.944 133.460 177.450 1.00 50.32 737 TRP A O 1
ATOM 4908 N N . PRO A 1 738 ? 111.926 132.676 176.875 1.00 70.21 738 PRO A N 1
ATOM 4909 C CA . PRO A 1 738 ? 111.616 133.958 176.213 1.00 70.21 738 PRO A CA 1
ATOM 4910 C C . PRO A 1 738 ? 111.654 135.180 177.118 1.00 70.21 738 PRO A C 1
ATOM 4911 O O . PRO A 1 738 ? 111.974 136.273 176.637 1.00 70.21 738 PRO A O 1
ATOM 4915 N N . LYS A 1 739 ? 111.325 135.050 178.400 1.00 84.81 739 LYS A N 1
ATOM 4916 C CA . LYS A 1 739 ? 111.276 136.201 179.293 1.00 84.81 739 LYS A CA 1
ATOM 4917 C C . LYS A 1 739 ? 112.258 136.106 180.455 1.00 84.81 739 LYS A C 1
ATOM 4918 O O . LYS A 1 739 ? 112.182 136.917 181.379 1.00 84.81 739 LYS A O 1
ATOM 4924 N N . LEU A 1 740 ? 113.177 135.147 180.428 1.00 36.49 740 LEU A N 1
ATOM 4925 C CA . LEU A 1 740 ? 114.208 135.029 181.452 1.00 36.49 740 LEU A CA 1
ATOM 4926 C C . LEU A 1 740 ? 115.281 136.082 181.209 1.00 36.49 740 LEU A C 1
ATOM 4927 O O . LEU A 1 740 ? 115.731 136.254 180.073 1.00 36.49 740 LEU A O 1
ATOM 4932 N N . ARG A 1 741 ? 115.689 136.795 182.262 1.00 50.32 741 ARG A N 1
ATOM 4933 C CA . ARG A 1 741 ? 116.752 137.784 182.137 1.00 50.32 741 ARG A CA 1
ATOM 4934 C C . ARG A 1 741 ? 117.940 137.541 183.052 1.00 50.32 741 ARG A C 1
ATOM 4935 O O . ARG A 1 741 ? 119.066 137.846 182.664 1.00 50.32 741 ARG A O 1
ATOM 4943 N N . VAL A 1 742 ? 117.725 137.023 184.257 1.00 50.32 742 VAL A N 1
ATOM 4944 C CA . VAL A 1 742 ? 118.799 136.748 185.204 1.00 50.32 742 VAL A CA 1
ATOM 4945 C C . VAL A 1 742 ? 118.673 135.300 185.651 1.00 50.32 742 VAL A C 1
ATOM 4946 O O . VAL A 1 742 ? 117.599 134.873 186.086 1.00 50.32 742 VAL A O 1
ATOM 4950 N N . LEU A 1 743 ? 119.760 134.546 185.531 1.00 50.32 743 LEU A N 1
ATOM 4951 C CA . LEU A 1 743 ? 119.850 133.185 186.041 1.00 50.32 743 LEU A CA 1
ATOM 4952 C C . LEU A 1 743 ? 121.045 133.115 186.982 1.00 50.32 743 LEU A C 1
ATOM 4953 O O . LEU A 1 743 ? 122.187 133.289 186.549 1.00 50.32 743 LEU A O 1
ATOM 4958 N N . ALA A 1 744 ? 120.784 132.862 188.259 1.00 56.88 744 ALA A N 1
ATOM 4959 C CA . ALA A 1 744 ? 121.806 132.919 189.289 1.00 56.88 744 ALA A CA 1
ATOM 4960 C C . ALA A 1 744 ? 122.005 131.547 189.910 1.00 56.88 744 ALA A C 1
ATOM 4961 O O . ALA A 1 744 ? 121.147 130.670 189.809 1.00 56.88 744 ALA A O 1
ATOM 4963 N N . ARG A 1 745 ? 123.153 131.371 190.558 1.00 67.48 745 ARG A N 1
ATOM 4964 C CA . ARG A 1 745 ? 123.541 130.100 191.163 1.00 67.48 745 ARG A CA 1
ATOM 4965 C C . ARG A 1 745 ? 123.459 128.960 190.151 1.00 67.48 745 ARG A C 1
ATOM 4966 O O . ARG A 1 745 ? 122.850 127.919 190.392 1.00 67.48 745 ARG A O 1
ATOM 4974 N N . SER A 1 746 ? 124.095 129.170 189.003 1.00 50.32 746 SER A N 1
ATOM 4975 C CA . SER A 1 746 ? 124.048 128.227 187.895 1.00 50.32 746 SER A CA 1
ATOM 4976 C C . SER A 1 746 ? 125.404 127.557 187.721 1.00 50.32 746 SER A C 1
ATOM 4977 O O . SER A 1 746 ? 126.444 128.213 187.831 1.00 50.32 746 SER A O 1
ATOM 4980 N N . SER A 1 747 ? 125.386 126.252 187.457 1.00 50.32 747 SER A N 1
ATOM 4981 C CA . SER A 1 747 ? 126.594 125.479 187.223 1.00 50.32 747 SER A CA 1
ATOM 4982 C C . SER A 1 747 ? 126.946 125.506 185.735 1.00 50.32 747 SER A C 1
ATOM 4983 O O . SER A 1 747 ? 126.233 126.111 184.935 1.00 50.32 747 SER A O 1
ATOM 4986 N N . PRO A 1 748 ? 128.063 124.889 185.332 1.00 50.32 748 PRO A N 1
ATOM 4987 C CA . PRO A 1 748 ? 128.340 124.767 183.890 1.00 50.32 748 PRO A CA 1
ATOM 4988 C C . PRO A 1 748 ? 127.233 124.083 183.109 1.00 50.32 748 PRO A C 1
ATOM 4989 O O . PRO A 1 748 ? 126.936 124.479 181.969 1.00 50.32 748 PRO A O 1
ATOM 4993 N N . THR A 1 749 ? 126.599 123.074 183.702 1.00 63.25 749 THR A N 1
ATOM 4994 C CA . THR A 1 749 ? 125.540 122.347 183.021 1.00 63.25 749 THR A CA 1
ATOM 4995 C C . THR A 1 749 ? 124.315 123.223 182.798 1.00 63.25 749 THR A C 1
ATOM 4996 O O . THR A 1 749 ? 123.645 123.090 181.774 1.00 63.25 749 THR A O 1
ATOM 5000 N N . ASP A 1 750 ? 124.011 124.130 183.730 1.00 60.75 750 ASP A N 1
ATOM 5001 C CA . ASP A 1 750 ? 122.876 125.029 183.539 1.00 60.75 750 ASP A CA 1
ATOM 5002 C C . ASP A 1 750 ? 123.119 126.027 182.419 1.00 60.75 750 ASP A C 1
ATOM 5003 O O . ASP A 1 750 ? 122.206 126.306 181.636 1.00 60.75 750 ASP A O 1
ATOM 5008 N N . LYS A 1 751 ? 124.328 126.578 182.324 1.00 50.32 751 LYS A N 1
ATOM 5009 C CA . LYS A 1 751 ? 124.641 127.472 181.216 1.00 50.32 751 LYS A CA 1
ATOM 5010 C C . LYS A 1 751 ? 124.536 126.743 179.884 1.00 50.32 751 LYS A C 1
ATOM 5011 O O . LYS A 1 751 ? 123.939 127.260 178.925 1.00 50.32 751 LYS A O 1
ATOM 5017 N N . HIS A 1 752 ? 125.089 125.527 179.816 1.00 50.32 752 HIS A N 1
ATOM 5018 C CA . HIS A 1 752 ? 124.998 124.738 178.591 1.00 50.32 752 HIS A CA 1
ATOM 5019 C C . HIS A 1 752 ? 123.548 124.416 178.247 1.00 50.32 752 HIS A C 1
ATOM 5020 O O . HIS A 1 752 ? 123.140 124.536 177.085 1.00 50.32 752 HIS A O 1
ATOM 5027 N N . THR A 1 753 ? 122.749 124.033 179.246 1.00 42.89 753 THR A N 1
ATOM 5028 C CA . THR A 1 753 ? 121.346 123.708 179.019 1.00 42.89 753 THR A CA 1
ATOM 5029 C C . THR A 1 753 ? 120.579 124.912 178.496 1.00 42.89 753 THR A C 1
ATOM 5030 O O . THR A 1 753 ? 119.761 124.788 177.580 1.00 42.89 753 THR A O 1
ATOM 5034 N N . LEU A 1 754 ? 120.829 126.090 179.067 1.00 30.82 754 LEU A N 1
ATOM 5035 C CA . LEU A 1 754 ? 120.109 127.281 178.632 1.00 30.82 754 LEU A CA 1
ATOM 5036 C C . LEU A 1 754 ? 120.453 127.645 177.195 1.00 30.82 754 LEU A C 1
ATOM 5037 O O . LEU A 1 754 ? 119.559 127.935 176.391 1.00 30.82 754 LEU A O 1
ATOM 5042 N N . VAL A 1 755 ? 121.742 127.642 176.844 1.00 50.32 755 VAL A N 1
ATOM 5043 C CA . VAL A 1 755 ? 122.084 128.038 175.478 1.00 50.32 755 VAL A CA 1
ATOM 5044 C C . VAL A 1 755 ? 121.575 127.002 174.479 1.00 50.32 755 VAL A C 1
ATOM 5045 O O . VAL A 1 755 ? 121.094 127.351 173.392 1.00 50.32 755 VAL A O 1
ATOM 5049 N N . LYS A 1 756 ? 121.622 125.717 174.846 1.00 39.33 756 LYS A N 1
ATOM 5050 C CA . LYS A 1 756 ? 121.095 124.674 173.972 1.00 39.33 756 LYS A CA 1
ATOM 5051 C C . LYS A 1 756 ? 119.588 124.811 173.785 1.00 39.33 756 LYS A C 1
ATOM 5052 O O . LYS A 1 756 ? 119.077 124.634 172.674 1.00 39.33 756 LYS A O 1
ATOM 5058 N N . GLY A 1 757 ? 118.863 125.127 174.859 1.00 50.32 757 GLY A N 1
ATOM 5059 C CA . GLY A 1 757 ? 117.425 125.303 174.748 1.00 50.32 757 GLY A CA 1
ATOM 5060 C C . GLY A 1 757 ? 117.045 126.491 173.888 1.00 50.32 757 GLY A C 1
ATOM 5061 O O . GLY A 1 757 ? 116.089 126.432 173.115 1.00 50.32 757 GLY A O 1
ATOM 5062 N N . ILE A 1 758 ? 117.775 127.597 174.027 1.00 50.32 758 ILE A N 1
ATOM 5063 C CA . ILE A 1 758 ? 117.504 128.752 173.175 1.00 50.32 758 ILE A CA 1
ATOM 5064 C C . ILE A 1 758 ? 117.790 128.426 171.715 1.00 50.32 758 ILE A C 1
ATOM 5065 O O . ILE A 1 758 ? 117.034 128.819 170.821 1.00 50.32 758 ILE A O 1
ATOM 5070 N N . ILE A 1 759 ? 118.883 127.710 171.439 1.00 50.32 759 ILE A N 1
ATOM 5071 C CA . ILE A 1 759 ? 119.223 127.430 170.046 1.00 50.32 759 ILE A CA 1
ATOM 5072 C C . ILE A 1 759 ? 118.217 126.470 169.416 1.00 50.32 759 ILE A C 1
ATOM 5073 O O . ILE A 1 759 ? 117.780 126.675 168.278 1.00 50.32 759 ILE A O 1
ATOM 5078 N N . ASP A 1 760 ? 117.823 125.418 170.137 1.00 92.93 760 ASP A N 1
ATOM 5079 C CA . ASP A 1 760 ? 116.930 124.414 169.566 1.00 92.93 760 ASP A CA 1
ATOM 5080 C C . ASP A 1 760 ? 115.474 124.856 169.483 1.00 92.93 760 ASP A C 1
ATOM 5081 O O . ASP A 1 760 ? 114.697 124.218 168.768 1.00 92.93 760 ASP A O 1
ATOM 5086 N N . SER A 1 761 ? 115.082 125.912 170.184 1.00 44.86 761 SER A N 1
ATOM 5087 C CA . SER A 1 761 ? 113.676 126.282 170.260 1.00 44.86 761 SER A CA 1
ATOM 5088 C C . SER A 1 761 ? 113.143 126.738 168.908 1.00 44.86 761 SER A C 1
ATOM 5089 O O . SER A 1 761 ? 113.822 127.443 168.157 1.00 44.86 761 SER A O 1
ATOM 5092 N N . THR A 1 762 ? 111.908 126.336 168.606 1.00 89.65 762 THR A N 1
ATOM 5093 C CA . THR A 1 762 ? 111.232 126.720 167.374 1.00 89.65 762 THR A CA 1
ATOM 5094 C C . THR A 1 762 ? 110.122 127.741 167.588 1.00 89.65 762 THR A C 1
ATOM 5095 O O . THR A 1 762 ? 109.367 128.012 166.651 1.00 89.65 762 THR A O 1
ATOM 5099 N N . HIS A 1 763 ? 110.000 128.301 168.789 1.00 147.01 763 HIS A N 1
ATOM 5100 C CA . HIS A 1 763 ? 109.018 129.339 169.057 1.00 147.01 763 HIS A CA 1
ATOM 5101 C C . HIS A 1 763 ? 109.397 130.646 168.364 1.00 147.01 763 HIS A C 1
ATOM 5102 O O . HIS A 1 763 ? 110.443 130.771 167.723 1.00 147.01 763 HIS A O 1
ATOM 5109 N N . THR A 1 764 ? 108.498 131.624 168.485 1.00 146.63 764 THR A N 1
ATOM 5110 C CA . THR A 1 764 ? 108.742 133.028 168.160 1.00 146.63 764 THR A CA 1
ATOM 5111 C C . THR A 1 764 ? 108.880 133.276 166.662 1.00 146.63 764 THR A C 1
ATOM 5112 O O . THR A 1 764 ? 108.986 134.429 166.232 1.00 146.63 764 THR A O 1
ATOM 5116 N N . GLU A 1 765 ? 108.896 132.212 165.861 1.00 155.90 765 GLU A N 1
ATOM 5117 C CA . GLU A 1 765 ? 108.937 132.217 164.403 1.00 155.90 765 GLU A CA 1
ATOM 5118 C C . GLU A 1 765 ? 110.243 132.798 163.871 1.00 155.90 765 GLU A C 1
ATOM 5119 O O . GLU A 1 765 ? 110.457 132.776 162.659 1.00 155.90 765 GLU A O 1
ATOM 5125 N N . GLN A 1 766 ? 111.122 133.314 164.726 1.00 224.42 766 GLN A N 1
ATOM 5126 C CA . GLN A 1 766 ? 112.428 133.825 164.334 1.00 224.42 766 GLN A CA 1
ATOM 5127 C C . GLN A 1 766 ? 113.481 132.961 165.009 1.00 224.42 766 GLN A C 1
ATOM 5128 O O . GLN A 1 766 ? 113.699 133.083 166.218 1.00 224.42 766 GLN A O 1
ATOM 5134 N N . ARG A 1 767 ? 114.119 132.087 164.238 1.00 98.60 767 ARG A N 1
ATOM 5135 C CA . ARG A 1 767 ? 115.067 131.149 164.816 1.00 98.60 767 ARG A CA 1
ATOM 5136 C C . ARG A 1 767 ? 116.321 131.893 165.270 1.00 98.60 767 ARG A C 1
ATOM 5137 O O . ARG A 1 767 ? 116.761 132.855 164.638 1.00 98.60 767 ARG A O 1
ATOM 5145 N N . GLN A 1 768 ? 116.899 131.440 166.381 1.00 50.32 768 GLN A N 1
ATOM 5146 C CA . GLN A 1 768 ? 117.829 132.245 167.162 1.00 50.32 768 GLN A CA 1
ATOM 5147 C C . GLN A 1 768 ? 119.284 131.908 166.865 1.00 50.32 768 GLN A C 1
ATOM 5148 O O . GLN A 1 768 ? 119.634 130.747 166.638 1.00 50.32 768 GLN A O 1
ATOM 5154 N N . VAL A 1 769 ? 120.125 132.940 166.874 1.00 50.32 769 VAL A N 1
ATOM 5155 C CA . VAL A 1 769 ? 121.578 132.811 166.849 1.00 50.32 769 VAL A CA 1
ATOM 5156 C C . VAL A 1 769 ? 122.107 133.402 168.148 1.00 50.32 769 VAL A C 1
ATOM 5157 O O . VAL A 1 769 ? 121.816 134.557 168.468 1.00 50.32 769 VAL A O 1
ATOM 5161 N N . VAL A 1 770 ? 122.882 132.619 168.893 1.00 50.32 770 VAL A N 1
ATOM 5162 C CA . VAL A 1 770 ? 123.247 132.946 170.267 1.00 50.32 770 VAL A CA 1
ATOM 5163 C C . VAL A 1 770 ? 124.754 133.132 170.380 1.00 50.32 770 VAL A C 1
ATOM 5164 O O . VAL A 1 770 ? 125.532 132.307 169.894 1.00 50.32 770 VAL A O 1
ATOM 5168 N N . ALA A 1 771 ? 125.157 134.221 171.033 1.00 50.32 771 ALA A N 1
ATOM 5169 C CA . ALA A 1 771 ? 126.544 134.520 171.356 1.00 50.32 771 ALA A CA 1
ATOM 5170 C C . ALA A 1 771 ? 126.742 134.424 172.860 1.00 50.32 771 ALA A C 1
ATOM 5171 O O . ALA A 1 771 ? 125.821 134.697 173.630 1.00 50.32 771 ALA A O 1
ATOM 5173 N N . VAL A 1 772 ? 127.936 134.022 173.284 1.00 50.32 772 VAL A N 1
ATOM 5174 C CA . VAL A 1 772 ? 128.244 133.876 174.705 1.00 50.32 772 VAL A CA 1
ATOM 5175 C C . VAL A 1 772 ? 129.569 134.564 174.996 1.00 50.32 772 VAL A C 1
ATOM 5176 O O . VAL A 1 772 ? 130.546 134.341 174.282 1.00 50.32 772 VAL A O 1
ATOM 5180 N N . THR A 1 773 ? 129.606 135.383 176.049 1.00 50.32 773 THR A N 1
ATOM 5181 C CA . THR A 1 773 ? 130.823 136.054 176.497 1.00 50.32 773 THR A CA 1
ATOM 5182 C C . THR A 1 773 ? 131.202 135.543 177.880 1.00 50.32 773 THR A C 1
ATOM 5183 O O . THR A 1 773 ? 130.338 135.418 178.749 1.00 50.32 773 THR A O 1
ATOM 5187 N N . GLY A 1 774 ? 132.482 135.255 178.090 1.00 50.32 774 GLY A N 1
ATOM 5188 C CA . GLY A 1 774 ? 132.900 134.728 179.378 1.00 50.32 774 GLY A CA 1
ATOM 5189 C C . GLY A 1 774 ? 134.402 134.710 179.528 1.00 50.32 774 GLY A C 1
ATOM 5190 O O . GLY A 1 774 ? 135.142 134.868 178.555 1.00 50.32 774 GLY A O 1
ATOM 5191 N N . ASP A 1 775 ? 134.850 134.516 180.774 1.00 50.32 775 ASP A N 1
ATOM 5192 C CA . ASP A 1 775 ? 136.280 134.474 181.061 1.00 50.32 775 ASP A CA 1
ATOM 5193 C C . ASP A 1 775 ? 136.690 133.341 181.998 1.00 50.32 775 ASP A C 1
ATOM 5194 O O . ASP A 1 775 ? 137.809 133.361 182.513 1.00 50.32 775 ASP A O 1
ATOM 5199 N N . GLY A 1 776 ? 135.835 132.348 182.236 1.00 50.32 776 GLY A N 1
ATOM 5200 C CA . GLY A 1 776 ? 136.128 131.348 183.240 1.00 50.32 776 GLY A CA 1
ATOM 5201 C C . GLY A 1 776 ? 136.068 129.944 182.676 1.00 50.32 776 GLY A C 1
ATOM 5202 O O . GLY A 1 776 ? 135.589 129.718 181.568 1.00 50.32 776 GLY A O 1
ATOM 5203 N N . THR A 1 777 ? 136.575 129.000 183.470 1.00 50.32 777 THR A N 1
ATOM 5204 C CA . THR A 1 777 ? 136.489 127.592 183.099 1.00 50.32 777 THR A CA 1
ATOM 5205 C C . THR A 1 777 ? 135.044 127.120 183.042 1.00 50.32 777 THR A C 1
ATOM 5206 O O . THR A 1 777 ? 134.678 126.353 182.146 1.00 50.32 777 THR A O 1
ATOM 5210 N N . ASN A 1 778 ? 134.203 127.577 183.973 1.00 50.32 778 ASN A N 1
ATOM 5211 C CA . ASN A 1 778 ? 132.816 127.130 183.994 1.00 50.32 778 ASN A CA 1
ATOM 5212 C C . ASN A 1 778 ? 132.014 127.689 182.825 1.00 50.32 778 ASN A C 1
ATOM 5213 O O . ASN A 1 778 ? 130.877 127.269 182.600 1.00 50.32 778 ASN A O 1
ATOM 5218 N N . ASP A 1 779 ? 132.575 128.637 182.079 1.00 50.32 779 ASP A N 1
ATOM 5219 C CA . ASP A 1 779 ? 131.962 129.103 180.844 1.00 50.32 779 ASP A CA 1
ATOM 5220 C C . ASP A 1 779 ? 132.422 128.324 179.622 1.00 50.32 779 ASP A C 1
ATOM 5221 O O . ASP A 1 779 ? 131.952 128.607 178.520 1.00 50.32 779 ASP A O 1
ATOM 5226 N N . GLY A 1 780 ? 133.323 127.363 179.787 1.00 50.32 780 GLY A N 1
ATOM 5227 C CA . GLY A 1 780 ? 133.874 126.619 178.681 1.00 50.32 780 GLY A CA 1
ATOM 5228 C C . GLY A 1 780 ? 132.860 125.854 177.854 1.00 50.32 780 GLY A C 1
ATOM 5229 O O . GLY A 1 780 ? 132.864 125.935 176.624 1.00 50.32 780 GLY A O 1
ATOM 5230 N N . PRO A 1 781 ? 131.982 125.079 178.501 1.00 50.32 781 PRO A N 1
ATOM 5231 C CA . PRO A 1 781 ? 130.929 124.389 177.736 1.00 50.32 781 PRO A CA 1
ATOM 5232 C C . PRO A 1 781 ? 130.034 125.315 176.928 1.00 50.32 781 PRO A C 1
ATOM 5233 O O . PRO A 1 781 ? 129.868 125.109 175.721 1.00 50.32 781 PRO A O 1
ATOM 5237 N N . ALA A 1 782 ? 129.465 126.345 177.559 1.00 50.32 782 ALA A N 1
ATOM 5238 C CA . ALA A 1 782 ? 128.567 127.252 176.855 1.00 50.32 782 ALA A CA 1
ATOM 5239 C C . ALA A 1 782 ? 129.271 127.985 175.724 1.00 50.32 782 ALA A C 1
ATOM 5240 O O . ALA A 1 782 ? 128.712 128.104 174.629 1.00 50.32 782 ALA A O 1
ATOM 5242 N N . LEU A 1 783 ? 130.500 128.452 175.955 1.00 50.32 783 LEU A N 1
ATOM 5243 C CA . LEU A 1 783 ? 131.277 129.087 174.894 1.00 50.32 783 LEU A CA 1
ATOM 5244 C C . LEU A 1 783 ? 131.415 128.165 173.694 1.00 50.32 783 LEU A C 1
ATOM 5245 O O . LEU A 1 783 ? 131.496 128.626 172.551 1.00 50.32 783 LEU A O 1
ATOM 5250 N N . LYS A 1 784 ? 131.445 126.853 173.937 1.00 50.32 784 LYS A N 1
ATOM 5251 C CA . LYS A 1 784 ? 131.539 125.890 172.847 1.00 50.32 784 LYS A CA 1
ATOM 5252 C C . LYS A 1 784 ? 130.191 125.682 172.165 1.00 50.32 784 LYS A C 1
ATOM 5253 O O . LYS A 1 784 ? 130.129 125.513 170.944 1.00 50.32 784 LYS A O 1
ATOM 5259 N N . LYS A 1 785 ? 129.101 125.695 172.932 1.00 45.29 785 LYS A N 1
ATOM 5260 C CA . LYS A 1 785 ? 127.792 125.445 172.341 1.00 45.29 785 LYS A CA 1
ATOM 5261 C C . LYS A 1 785 ? 127.276 126.654 171.577 1.00 45.29 785 LYS A C 1
ATOM 5262 O O . LYS A 1 785 ? 126.461 126.505 170.661 1.00 45.29 785 LYS A O 1
ATOM 5268 N N . ALA A 1 786 ? 127.733 127.849 171.933 1.00 50.32 786 ALA A N 1
ATOM 5269 C CA . ALA A 1 786 ? 127.252 129.065 171.301 1.00 50.32 786 ALA A CA 1
ATOM 5270 C C . ALA A 1 786 ? 127.650 129.105 169.836 1.00 50.32 786 ALA A C 1
ATOM 5271 O O . ALA A 1 786 ? 128.620 128.473 169.415 1.00 50.32 786 ALA A O 1
ATOM 5273 N N . ASP A 1 787 ? 126.877 129.853 169.050 1.00 50.32 787 ASP A N 1
ATOM 5274 C CA . ASP A 1 787 ? 127.236 130.067 167.654 1.00 50.32 787 ASP A CA 1
ATOM 5275 C C . ASP A 1 787 ? 128.544 130.837 167.546 1.00 50.32 787 ASP A C 1
ATOM 5276 O O . ASP A 1 787 ? 129.373 130.554 166.677 1.00 50.32 787 ASP A O 1
ATOM 5281 N N . VAL A 1 788 ? 128.745 131.819 168.423 1.00 50.32 788 VAL A N 1
ATOM 5282 C CA . VAL A 1 788 ? 130.013 132.526 168.551 1.00 50.32 788 VAL A CA 1
ATOM 5283 C C . VAL A 1 788 ? 130.289 132.782 170.030 1.00 50.32 788 VAL A C 1
ATOM 5284 O O . VAL A 1 788 ? 129.380 133.130 170.795 1.00 50.32 788 VAL A O 1
ATOM 5288 N N . GLY A 1 789 ? 131.530 132.560 170.436 1.00 50.32 789 GLY A N 1
ATOM 5289 C CA . GLY A 1 789 ? 131.948 132.768 171.812 1.00 50.32 789 GLY A CA 1
ATOM 5290 C C . GLY A 1 789 ? 133.076 133.777 171.893 1.00 50.32 789 GLY A C 1
ATOM 5291 O O . GLY A 1 789 ? 133.985 133.769 171.064 1.00 50.32 789 GLY A O 1
ATOM 5292 N N . PHE A 1 790 ? 133.005 134.640 172.900 1.00 50.32 790 PHE A N 1
ATOM 5293 C CA . PHE A 1 790 ? 134.000 135.666 173.165 1.00 50.32 790 PHE A CA 1
ATOM 5294 C C . PHE A 1 790 ? 134.657 135.387 174.504 1.00 50.32 790 PHE A C 1
ATOM 5295 O O . PHE A 1 790 ? 133.969 135.139 175.501 1.00 50.32 790 PHE A O 1
ATOM 5303 N N . ALA A 1 791 ? 135.982 135.427 174.523 1.00 50.32 791 ALA A N 1
ATOM 5304 C CA . ALA A 1 791 ? 136.744 135.233 175.744 1.00 50.32 791 ALA A CA 1
ATOM 5305 C C . ALA A 1 791 ? 137.522 136.496 176.070 1.00 50.32 791 ALA A C 1
ATOM 5306 O O . ALA A 1 791 ? 138.106 137.120 175.182 1.00 50.32 791 ALA A O 1
ATOM 5308 N N . MET A 1 792 ? 137.535 136.864 177.347 1.00 69.57 792 MET A N 1
ATOM 5309 C CA . MET A 1 792 ? 138.318 138.007 177.791 1.00 69.57 792 MET A CA 1
ATOM 5310 C C . MET A 1 792 ? 139.803 137.674 177.724 1.00 69.57 792 MET A C 1
ATOM 5311 O O . MET A 1 792 ? 140.241 136.644 178.242 1.00 69.57 792 MET A O 1
ATOM 5316 N N . GLY A 1 793 ? 140.578 138.554 177.098 1.00 34.34 793 GLY A N 1
ATOM 5317 C CA . GLY A 1 793 ? 141.982 138.297 176.846 1.00 34.34 793 GLY A CA 1
ATOM 5318 C C . GLY A 1 793 ? 142.882 138.263 178.063 1.00 34.34 793 GLY A C 1
ATOM 5319 O O . GLY A 1 793 ? 143.565 137.267 178.305 1.00 34.34 793 GLY A O 1
ATOM 5320 N N . ILE A 1 794 ? 142.914 139.357 178.824 1.00 42.42 794 ILE A N 1
ATOM 5321 C CA . ILE A 1 794 ? 143.827 139.455 179.962 1.00 42.42 794 ILE A CA 1
ATOM 5322 C C . ILE A 1 794 ? 143.387 138.524 181.086 1.00 42.42 794 ILE A C 1
ATOM 5323 O O . ILE A 1 794 ? 144.205 137.839 181.708 1.00 42.42 794 ILE A O 1
ATOM 5328 N N . ALA A 1 795 ? 142.085 138.492 181.366 1.00 71.28 795 ALA A N 1
ATOM 5329 C CA . ALA A 1 795 ? 141.512 137.613 182.376 1.00 71.28 795 ALA A CA 1
ATOM 5330 C C . ALA A 1 795 ? 141.274 136.203 181.848 1.00 71.28 795 ALA A C 1
ATOM 5331 O O . ALA A 1 795 ? 140.134 135.733 181.839 1.00 71.28 795 ALA A O 1
ATOM 5333 N N . GLY A 1 796 ? 142.325 135.531 181.394 1.00 75.41 796 GLY A N 1
ATOM 5334 C CA . GLY A 1 796 ? 142.201 134.355 180.559 1.00 75.41 796 GLY A CA 1
ATOM 5335 C C . GLY A 1 796 ? 141.471 133.144 181.095 1.00 75.41 796 GLY A C 1
ATOM 5336 O O . GLY A 1 796 ? 140.323 132.915 180.712 1.00 75.41 796 GLY A O 1
ATOM 5337 N N . THR A 1 797 ? 142.108 132.378 181.984 1.00 87.94 797 THR A N 1
ATOM 5338 C CA . THR A 1 797 ? 141.635 131.039 182.319 1.00 87.94 797 THR A CA 1
ATOM 5339 C C . THR A 1 797 ? 141.599 130.225 181.031 1.00 87.94 797 THR A C 1
ATOM 5340 O O . THR A 1 797 ? 140.532 130.000 180.455 1.00 87.94 797 THR A O 1
ATOM 5344 N N . ASP A 1 798 ? 142.788 129.839 180.558 1.00 161.64 798 ASP A N 1
ATOM 5345 C CA . ASP A 1 798 ? 143.013 129.459 179.164 1.00 161.64 798 ASP A CA 1
ATOM 5346 C C . ASP A 1 798 ? 141.955 128.511 178.605 1.00 161.64 798 ASP A C 1
ATOM 5347 O O . ASP A 1 798 ? 141.701 128.529 177.400 1.00 161.64 798 ASP A O 1
ATOM 5352 N N . VAL A 1 799 ? 141.308 127.701 179.445 1.00 50.32 799 VAL A N 1
ATOM 5353 C CA . VAL A 1 799 ? 140.251 126.825 178.934 1.00 50.32 799 VAL A CA 1
ATOM 5354 C C . VAL A 1 799 ? 139.187 127.642 178.211 1.00 50.32 799 VAL A C 1
ATOM 5355 O O . VAL A 1 799 ? 138.726 127.274 177.121 1.00 50.32 799 VAL A O 1
ATOM 5359 N N . ALA A 1 800 ? 138.802 128.780 178.793 1.00 50.32 800 ALA A N 1
ATOM 5360 C CA . ALA A 1 800 ? 137.881 129.684 178.118 1.00 50.32 800 ALA A CA 1
ATOM 5361 C C . ALA A 1 800 ? 138.488 130.240 176.839 1.00 50.32 800 ALA A C 1
ATOM 5362 O O . ALA A 1 800 ? 137.762 130.712 175.959 1.00 50.32 800 ALA A O 1
ATOM 5364 N N . LYS A 1 801 ? 139.817 130.215 176.721 1.00 50.32 801 LYS A N 1
ATOM 5365 C CA . LYS A 1 801 ? 140.448 130.715 175.504 1.00 50.32 801 LYS A CA 1
ATOM 5366 C C . LYS A 1 801 ? 140.410 129.690 174.379 1.00 50.32 801 LYS A C 1
ATOM 5367 O O . LYS A 1 801 ? 140.141 130.050 173.231 1.00 50.32 801 LYS A O 1
ATOM 5373 N N . GLU A 1 802 ? 140.690 128.413 174.665 1.00 71.15 802 GLU A N 1
ATOM 5374 C CA . GLU A 1 802 ? 140.566 127.436 173.584 1.00 71.15 802 GLU A CA 1
ATOM 5375 C C . GLU A 1 802 ? 139.119 127.073 173.296 1.00 71.15 802 GLU A C 1
ATOM 5376 O O . GLU A 1 802 ? 138.839 126.494 172.244 1.00 71.15 802 GLU A O 1
ATOM 5382 N N . ALA A 1 803 ? 138.187 127.374 174.195 1.00 33.53 803 ALA A N 1
ATOM 5383 C CA . ALA A 1 803 ? 136.798 127.090 173.864 1.00 33.53 803 ALA A CA 1
ATOM 5384 C C . ALA A 1 803 ? 136.160 128.166 172.996 1.00 33.53 803 ALA A C 1
ATOM 5385 O O . ALA A 1 803 ? 135.120 127.911 172.386 1.00 33.53 803 ALA A O 1
ATOM 5387 N N . SER A 1 804 ? 136.765 129.343 172.900 1.00 50.32 804 SER A N 1
ATOM 5388 C CA . SER A 1 804 ? 136.124 130.497 172.288 1.00 50.32 804 SER A CA 1
ATOM 5389 C C . SER A 1 804 ? 136.500 130.648 170.822 1.00 50.32 804 SER A C 1
ATOM 5390 O O . SER A 1 804 ? 137.507 130.107 170.363 1.00 50.32 804 SER A O 1
ATOM 5393 N N . ASP A 1 805 ? 135.672 131.392 170.092 1.00 50.32 805 ASP A N 1
ATOM 5394 C CA . ASP A 1 805 ? 135.943 131.710 168.697 1.00 50.32 805 ASP A CA 1
ATOM 5395 C C . ASP A 1 805 ? 136.717 133.013 168.560 1.00 50.32 805 ASP A C 1
ATOM 5396 O O . ASP A 1 805 ? 137.598 133.122 167.705 1.00 50.32 805 ASP A O 1
ATOM 5401 N N . ILE A 1 806 ? 136.399 134.011 169.384 1.00 50.32 806 ILE A N 1
ATOM 5402 C CA . ILE A 1 806 ? 137.013 135.331 169.312 1.00 50.32 806 ILE A CA 1
ATOM 5403 C C . ILE A 1 806 ? 137.544 135.708 170.688 1.00 50.32 806 ILE A C 1
ATOM 5404 O O . ILE A 1 806 ? 136.913 135.418 171.711 1.00 50.32 806 ILE A O 1
ATOM 5409 N N . ILE A 1 807 ? 138.711 136.345 170.711 1.00 50.32 807 ILE A N 1
ATOM 5410 C CA . ILE A 1 807 ? 139.348 136.798 171.942 1.00 50.32 807 ILE A CA 1
ATOM 5411 C C . ILE A 1 807 ? 139.358 138.321 171.946 1.00 50.32 807 ILE A C 1
ATOM 5412 O O . ILE A 1 807 ? 139.842 138.946 170.995 1.00 50.32 807 ILE A O 1
ATOM 5417 N N . LEU A 1 808 ? 138.802 138.914 173.002 1.00 50.32 808 LEU A N 1
ATOM 5418 C CA . LEU A 1 808 ? 138.899 140.354 173.223 1.00 50.32 808 LEU A CA 1
ATOM 5419 C C . LEU A 1 808 ? 140.205 140.652 173.945 1.00 50.32 808 LEU A C 1
ATOM 5420 O O . LEU A 1 808 ? 140.330 140.396 175.145 1.00 50.32 808 LEU A O 1
ATOM 5425 N N . THR A 1 809 ? 141.181 141.199 173.222 1.00 54.51 809 THR A N 1
ATOM 5426 C CA . THR A 1 809 ? 142.540 141.283 173.743 1.00 54.51 809 THR A CA 1
ATOM 5427 C C . THR A 1 809 ? 142.719 142.378 174.787 1.00 54.51 809 THR A C 1
ATOM 5428 O O . THR A 1 809 ? 143.775 142.435 175.424 1.00 54.51 809 THR A O 1
ATOM 5432 N N . ASP A 1 810 ? 141.725 143.243 174.983 1.00 85.51 810 ASP A N 1
ATOM 5433 C CA . ASP A 1 810 ? 141.840 144.359 175.914 1.00 85.51 810 ASP A CA 1
ATOM 5434 C C . ASP A 1 810 ? 140.828 144.318 177.053 1.00 85.51 810 ASP A C 1
ATOM 5435 O O . ASP A 1 810 ? 140.768 145.271 177.836 1.00 85.51 810 ASP A O 1
ATOM 5440 N N . ASP A 1 811 ? 140.044 143.247 177.170 1.00 146.10 811 ASP A N 1
ATOM 5441 C CA . ASP A 1 811 ? 138.956 143.138 178.146 1.00 146.10 811 ASP A CA 1
ATOM 5442 C C . ASP A 1 811 ? 138.005 144.325 178.052 1.00 146.10 811 ASP A C 1
ATOM 5443 O O . ASP A 1 811 ? 137.624 144.929 179.056 1.00 146.10 811 ASP A O 1
ATOM 5448 N N . ASN A 1 812 ? 137.609 144.661 176.833 1.00 65.97 812 ASN A N 1
ATOM 5449 C CA . ASN A 1 812 ? 136.742 145.802 176.591 1.00 65.97 812 ASN A CA 1
ATOM 5450 C C . ASN A 1 812 ? 135.421 145.297 176.035 1.00 65.97 812 ASN A C 1
ATOM 5451 O O . ASN A 1 812 ? 135.400 144.619 175.005 1.00 65.97 812 ASN A O 1
ATOM 5456 N N . PHE A 1 813 ? 134.322 145.616 176.719 1.00 50.32 813 PHE A N 1
ATOM 5457 C CA . PHE A 1 813 ? 133.018 145.179 176.238 1.00 50.32 813 PHE A CA 1
ATOM 5458 C C . PHE A 1 813 ? 132.620 145.890 174.956 1.00 50.32 813 PHE A C 1
ATOM 5459 O O . PHE A 1 813 ? 131.918 145.304 174.126 1.00 50.32 813 PHE A O 1
ATOM 5467 N N . SER A 1 814 ? 133.076 147.128 174.764 1.00 49.05 814 SER A N 1
ATOM 5468 C CA . SER A 1 814 ? 132.760 147.870 173.553 1.00 49.05 814 SER A CA 1
ATOM 5469 C C . SER A 1 814 ? 133.263 147.170 172.302 1.00 49.05 814 SER A C 1
ATOM 5470 O O . SER A 1 814 ? 132.676 147.351 171.230 1.00 49.05 814 SER A O 1
ATOM 5473 N N . SER A 1 815 ? 134.314 146.355 172.421 1.00 50.32 815 SER A N 1
ATOM 5474 C CA . SER A 1 815 ? 134.796 145.593 171.277 1.00 50.32 815 SER A CA 1
ATOM 5475 C C . SER A 1 815 ? 133.711 144.694 170.711 1.00 50.32 815 SER A C 1
ATOM 5476 O O . SER A 1 815 ? 133.645 144.506 169.494 1.00 50.32 815 SER A O 1
ATOM 5479 N N . ILE A 1 816 ? 132.833 144.166 171.564 1.00 50.32 816 ILE A N 1
ATOM 5480 C CA . ILE A 1 816 ? 131.757 143.316 171.071 1.00 50.32 816 ILE A CA 1
ATOM 5481 C C . ILE A 1 816 ? 130.865 144.090 170.115 1.00 50.32 816 ILE A C 1
ATOM 5482 O O . ILE A 1 816 ? 130.403 143.548 169.106 1.00 50.32 816 ILE A O 1
ATOM 5487 N N . VAL A 1 817 ? 130.635 145.376 170.390 1.00 50.32 817 VAL A N 1
ATOM 5488 C CA . VAL A 1 817 ? 129.869 146.184 169.449 1.00 50.32 817 VAL A CA 1
ATOM 5489 C C . VAL A 1 817 ? 130.609 146.288 168.125 1.00 50.32 817 VAL A C 1
ATOM 5490 O O . VAL A 1 817 ? 130.015 146.109 167.057 1.00 50.32 817 VAL A O 1
ATOM 5494 N N . LYS A 1 818 ? 131.925 146.507 168.172 1.00 50.32 818 LYS A N 1
ATOM 5495 C CA . LYS A 1 818 ? 132.723 146.537 166.954 1.00 50.32 818 LYS A CA 1
ATOM 5496 C C . LYS A 1 818 ? 132.725 145.187 166.255 1.00 50.32 818 LYS A C 1
ATOM 5497 O O . LYS A 1 818 ? 133.080 145.105 165.078 1.00 50.32 818 LYS A O 1
ATOM 5503 N N . ALA A 1 819 ? 132.350 144.119 166.961 1.00 50.32 819 ALA A N 1
ATOM 5504 C CA . ALA A 1 819 ? 132.270 142.814 166.321 1.00 50.32 819 ALA A CA 1
ATOM 5505 C C . ALA A 1 819 ? 130.934 142.615 165.626 1.00 50.32 819 ALA A C 1
ATOM 5506 O O . ALA A 1 819 ? 130.850 141.840 164.670 1.00 50.32 819 ALA A O 1
ATOM 5508 N N . VAL A 1 820 ? 129.879 143.281 166.094 1.00 50.32 820 VAL A N 1
ATOM 5509 C CA . VAL A 1 820 ? 128.605 143.212 165.389 1.00 50.32 820 VAL A CA 1
ATOM 5510 C C . VAL A 1 820 ? 128.712 143.929 164.055 1.00 50.32 820 VAL A C 1
ATOM 5511 O O . VAL A 1 820 ? 128.446 143.354 162.996 1.00 50.32 820 VAL A O 1
ATOM 5515 N N . MET A 1 821 ? 129.188 145.173 164.089 1.00 50.32 821 MET A N 1
ATOM 5516 C CA . MET A 1 821 ? 129.277 145.995 162.890 1.00 50.32 821 MET A CA 1
ATOM 5517 C C . MET A 1 821 ? 130.210 145.375 161.858 1.00 50.32 821 MET A C 1
ATOM 5518 O O . MET A 1 821 ? 129.851 145.263 160.681 1.00 50.32 821 MET A O 1
ATOM 5523 N N . TRP A 1 822 ? 131.376 144.893 162.287 1.00 50.32 822 TRP A N 1
ATOM 5524 C CA . TRP A 1 822 ? 132.257 144.188 161.366 1.00 50.32 822 TRP A CA 1
ATOM 5525 C C . TRP A 1 822 ? 131.581 142.961 160.781 1.00 50.32 822 TRP A C 1
ATOM 5526 O O . TRP A 1 822 ? 131.711 142.699 159.583 1.00 50.32 822 TRP A O 1
ATOM 5537 N N . GLY A 1 823 ? 130.821 142.224 161.590 1.00 50.32 823 GLY A N 1
ATOM 5538 C CA . GLY A 1 823 ? 130.153 141.050 161.070 1.00 50.32 823 GLY A CA 1
ATOM 5539 C C . GLY A 1 823 ? 129.053 141.389 160.093 1.00 50.32 823 GLY A C 1
ATOM 5540 O O . GLY A 1 823 ? 128.667 140.552 159.277 1.00 50.32 823 GLY A O 1
ATOM 5541 N N . ARG A 1 824 ? 128.528 142.613 160.164 1.00 50.32 824 ARG A N 1
ATOM 5542 C CA . ARG A 1 824 ? 127.527 143.033 159.194 1.00 50.32 824 ARG A CA 1
ATOM 5543 C C . ARG A 1 824 ? 128.175 143.585 157.940 1.00 50.32 824 ARG A C 1
ATOM 5544 O O . ARG A 1 824 ? 127.497 143.773 156.928 1.00 50.32 824 ARG A O 1
ATOM 5552 N N . ASN A 1 825 ? 129.479 143.844 157.989 1.00 50.32 825 ASN A N 1
ATOM 5553 C CA . ASN A 1 825 ? 130.186 144.281 156.798 1.00 50.32 825 ASN A CA 1
ATOM 5554 C C . ASN A 1 825 ? 130.627 143.079 155.977 1.00 50.32 825 ASN A C 1
ATOM 5555 O O . ASN A 1 825 ? 130.438 143.053 154.758 1.00 50.32 825 ASN A O 1
ATOM 5560 N N . VAL A 1 826 ? 131.168 142.062 156.647 1.00 50.32 826 VAL A N 1
ATOM 5561 C CA . VAL A 1 826 ? 131.612 140.849 155.970 1.00 50.32 826 VAL A CA 1
ATOM 5562 C C . VAL A 1 826 ? 130.479 140.258 155.149 1.00 50.32 826 VAL A C 1
ATOM 5563 O O . VAL A 1 826 ? 130.645 139.964 153.960 1.00 50.32 826 VAL A O 1
ATOM 5567 N N . TYR A 1 827 ? 129.297 140.139 155.748 1.00 50.32 827 TYR A N 1
ATOM 5568 C CA . TYR A 1 827 ? 128.131 139.666 155.015 1.00 50.32 827 TYR A CA 1
ATOM 5569 C C . TYR A 1 827 ? 127.940 140.467 153.738 1.00 50.32 827 TYR A C 1
ATOM 5570 O O . TYR A 1 827 ? 127.918 139.898 152.639 1.00 50.32 827 TYR A O 1
ATOM 5579 N N . ASP A 1 828 ? 127.910 141.798 153.855 1.00 50.32 828 ASP A N 1
ATOM 5580 C CA . ASP A 1 828 ? 127.739 142.643 152.680 1.00 50.32 828 ASP A CA 1
ATOM 5581 C C . ASP A 1 828 ? 128.785 142.342 151.627 1.00 50.32 828 ASP A C 1
ATOM 5582 O O . ASP A 1 828 ? 128.445 142.189 150.452 1.00 50.32 828 ASP A O 1
ATOM 5587 N N . SER A 1 829 ? 130.042 142.183 152.035 1.00 50.32 829 SER A N 1
ATOM 5588 C CA . SER A 1 829 ? 131.100 141.975 151.060 1.00 50.32 829 SER A CA 1
ATOM 5589 C C . SER A 1 829 ? 130.843 140.721 150.248 1.00 50.32 829 SER A C 1
ATOM 5590 O O . SER A 1 829 ? 131.003 140.725 149.023 1.00 50.32 829 SER A O 1
ATOM 5593 N N . ILE A 1 830 ? 130.381 139.657 150.900 1.00 50.32 830 ILE A N 1
ATOM 5594 C CA . ILE A 1 830 ? 130.152 138.433 150.152 1.00 50.32 830 ILE A CA 1
ATOM 5595 C C . ILE A 1 830 ? 128.986 138.612 149.198 1.00 50.32 830 ILE A C 1
ATOM 5596 O O . ILE A 1 830 ? 129.036 138.134 148.062 1.00 50.32 830 ILE A O 1
ATOM 5601 N N . SER A 1 831 ? 127.965 139.373 149.589 1.00 50.32 831 SER A N 1
ATOM 5602 C CA . SER A 1 831 ? 126.852 139.575 148.677 1.00 50.32 831 SER A CA 1
ATOM 5603 C C . SER A 1 831 ? 127.206 140.566 147.579 1.00 50.32 831 SER A C 1
ATOM 5604 O O . SER A 1 831 ? 126.428 140.747 146.641 1.00 50.32 831 SER A O 1
ATOM 5607 N N . LYS A 1 832 ? 128.366 141.222 147.669 1.00 50.32 832 LYS A N 1
ATOM 5608 C CA . LYS A 1 832 ? 128.859 141.964 146.515 1.00 50.32 832 LYS A CA 1
ATOM 5609 C C . LYS A 1 832 ? 129.499 141.029 145.505 1.00 50.32 832 LYS A C 1
ATOM 5610 O O . LYS A 1 832 ? 129.430 141.272 144.299 1.00 50.32 832 LYS A O 1
ATOM 5616 N N . PHE A 1 833 ? 130.130 139.954 145.977 1.00 50.32 833 PHE A N 1
ATOM 5617 C CA . PHE A 1 833 ? 130.741 139.007 145.057 1.00 50.32 833 PHE A CA 1
ATOM 5618 C C . PHE A 1 833 ? 129.686 138.155 144.366 1.00 50.32 833 PHE A C 1
ATOM 5619 O O . PHE A 1 833 ? 129.766 137.922 143.157 1.00 50.32 833 PHE A O 1
ATOM 5627 N N . LEU A 1 834 ? 128.677 137.705 145.111 1.00 50.32 834 LEU A N 1
ATOM 5628 C CA . LEU A 1 834 ? 127.635 136.858 144.541 1.00 50.32 834 LEU A CA 1
ATOM 5629 C C . LEU A 1 834 ? 126.902 137.565 143.415 1.00 50.32 834 LEU A C 1
ATOM 5630 O O . LEU A 1 834 ? 126.492 136.935 142.441 1.00 50.32 834 LEU A O 1
ATOM 5635 N N . GLN A 1 835 ? 126.712 138.870 143.545 1.00 50.32 835 GLN A N 1
ATOM 5636 C CA . GLN A 1 835 ? 126.074 139.651 142.496 1.00 50.32 835 GLN A CA 1
ATOM 5637 C C . GLN A 1 835 ? 126.962 139.733 141.259 1.00 50.32 835 GLN A C 1
ATOM 5638 O O . GLN A 1 835 ? 126.475 139.725 140.126 1.00 50.32 835 GLN A O 1
ATOM 5644 N N . PHE A 1 836 ? 128.277 139.809 141.463 1.00 50.32 836 PHE A N 1
ATOM 5645 C CA . PHE A 1 836 ? 129.218 139.847 140.350 1.00 50.32 836 PHE A CA 1
ATOM 5646 C C . PHE A 1 836 ? 129.298 138.490 139.659 1.00 50.32 836 PHE A C 1
ATOM 5647 O O . PHE A 1 836 ? 128.998 138.364 138.468 1.00 50.32 836 PHE A O 1
ATOM 5655 N N . GLN A 1 837 ? 129.663 137.451 140.410 1.00 50.32 837 GLN A N 1
ATOM 5656 C CA . GLN A 1 837 ? 129.881 136.133 139.826 1.00 50.32 837 GLN A CA 1
ATOM 5657 C C . GLN A 1 837 ? 128.627 135.569 139.171 1.00 50.32 837 GLN A C 1
ATOM 5658 O O . GLN A 1 837 ? 128.705 135.027 138.067 1.00 50.32 837 GLN A O 1
ATOM 5664 N N . LEU A 1 838 ? 127.465 135.699 139.805 1.00 50.32 838 LEU A N 1
ATOM 5665 C CA . LEU A 1 838 ? 126.255 135.152 139.202 1.00 50.32 838 LEU A CA 1
ATOM 5666 C C . LEU A 1 838 ? 125.885 135.867 137.911 1.00 50.32 838 LEU A C 1
ATOM 5667 O O . LEU A 1 838 ? 125.063 135.357 137.148 1.00 50.32 838 LEU A O 1
ATOM 5672 N N . THR A 1 839 ? 126.458 137.043 137.648 1.00 50.32 839 THR A N 1
ATOM 5673 C CA . THR A 1 839 ? 126.189 137.702 136.374 1.00 50.32 839 THR A CA 1
ATOM 5674 C C . THR A 1 839 ? 127.074 137.136 135.272 1.00 50.32 839 THR A C 1
ATOM 5675 O O . THR A 1 839 ? 126.703 137.158 134.096 1.00 50.32 839 THR A O 1
ATOM 5679 N N . VAL A 1 840 ? 128.249 136.621 135.633 1.00 50.32 840 VAL A N 1
ATOM 5680 C CA . VAL A 1 840 ? 129.110 135.978 134.647 1.00 50.32 840 VAL A CA 1
ATOM 5681 C C . VAL A 1 840 ? 128.486 134.668 134.191 1.00 50.32 840 VAL A C 1
ATOM 5682 O O . VAL A 1 840 ? 128.155 134.489 133.014 1.00 50.32 840 VAL A O 1
ATOM 5686 N N . ASN A 1 841 ? 128.247 133.765 135.143 1.00 50.32 841 ASN A N 1
ATOM 5687 C CA . ASN A 1 841 ? 127.837 132.401 134.837 1.00 50.32 841 ASN A CA 1
ATOM 5688 C C . ASN A 1 841 ? 126.530 132.356 134.068 1.00 50.32 841 ASN A C 1
ATOM 5689 O O . ASN A 1 841 ? 126.345 131.489 133.214 1.00 50.32 841 ASN A O 1
ATOM 5694 N N . VAL A 1 842 ? 125.601 133.259 134.366 1.00 50.32 842 VAL A N 1
ATOM 5695 C CA . VAL A 1 842 ? 124.368 133.309 133.590 1.00 50.32 842 VAL A CA 1
ATOM 5696 C C . VAL A 1 842 ? 124.680 133.625 132.134 1.00 50.32 842 VAL A C 1
ATOM 5697 O O . VAL A 1 842 ? 124.370 132.838 131.232 1.00 50.32 842 VAL A O 1
ATOM 5701 N N . VAL A 1 843 ? 125.391 134.729 131.893 1.00 50.32 843 VAL A N 1
ATOM 5702 C CA . VAL A 1 843 ? 125.606 135.176 130.520 1.00 50.32 843 VAL A CA 1
ATOM 5703 C C . VAL A 1 843 ? 126.350 134.111 129.736 1.00 50.32 843 VAL A C 1
ATOM 5704 O O . VAL A 1 843 ? 125.903 133.677 128.668 1.00 50.32 843 VAL A O 1
ATOM 5708 N N . ALA A 1 844 ? 127.451 133.613 130.301 1.00 50.32 844 ALA A N 1
ATOM 5709 C CA . ALA A 1 844 ? 128.223 132.566 129.649 1.00 50.32 844 ALA A CA 1
ATOM 5710 C C . ALA A 1 844 ? 127.325 131.423 129.203 1.00 50.32 844 ALA A C 1
ATOM 5711 O O . ALA A 1 844 ? 127.366 131.014 128.039 1.00 50.32 844 ALA A O 1
ATOM 5713 N N . VAL A 1 845 ? 126.447 130.944 130.089 1.00 50.32 845 VAL A N 1
ATOM 5714 C CA . VAL A 1 845 ? 125.624 129.791 129.734 1.00 50.32 845 VAL A CA 1
ATOM 5715 C C . VAL A 1 845 ? 124.763 130.112 128.527 1.00 50.32 845 VAL A C 1
ATOM 5716 O O . VAL A 1 845 ? 124.730 129.358 127.549 1.00 50.32 845 VAL A O 1
ATOM 5720 N N . ILE A 1 846 ? 124.099 131.266 128.546 1.00 50.32 846 ILE A N 1
ATOM 5721 C CA . ILE A 1 846 ? 123.170 131.575 127.468 1.00 50.32 846 ILE A CA 1
ATOM 5722 C C . ILE A 1 846 ? 123.933 131.801 126.173 1.00 50.32 846 ILE A C 1
ATOM 5723 O O . ILE A 1 846 ? 123.388 131.646 125.076 1.00 50.32 846 ILE A O 1
ATOM 5728 N N . VAL A 1 847 ? 125.219 132.137 126.277 1.00 50.32 847 VAL A N 1
ATOM 5729 C CA . VAL A 1 847 ? 126.051 132.242 125.086 1.00 50.32 847 VAL A CA 1
ATOM 5730 C C . VAL A 1 847 ? 126.520 130.861 124.648 1.00 50.32 847 VAL A C 1
ATOM 5731 O O . VAL A 1 847 ? 126.546 130.547 123.454 1.00 50.32 847 VAL A O 1
ATOM 5735 N N . ALA A 1 848 ? 126.890 130.012 125.608 1.00 50.32 848 ALA A N 1
ATOM 5736 C CA . ALA A 1 848 ? 127.424 128.699 125.264 1.00 50.32 848 ALA A CA 1
ATOM 5737 C C . ALA A 1 848 ? 126.326 127.779 124.752 1.00 50.32 848 ALA A C 1
ATOM 5738 O O . ALA A 1 848 ? 126.563 126.934 123.884 1.00 50.32 848 ALA A O 1
ATOM 5740 N N . PHE A 1 849 ? 125.117 127.919 125.292 1.00 50.32 849 PHE A N 1
ATOM 5741 C CA . PHE A 1 849 ? 123.989 127.134 124.809 1.00 50.32 849 PHE A CA 1
ATOM 5742 C C . PHE A 1 849 ? 123.624 127.529 123.385 1.00 50.32 849 PHE A C 1
ATOM 5743 O O . PHE A 1 849 ? 123.704 126.714 122.461 1.00 50.32 849 PHE A O 1
ATOM 5751 N N . THR A 1 850 ? 123.243 128.794 123.188 1.00 50.32 850 THR A N 1
ATOM 5752 C CA . THR A 1 850 ? 122.787 129.251 121.878 1.00 50.32 850 THR A CA 1
ATOM 5753 C C . THR A 1 850 ? 123.836 129.022 120.801 1.00 50.32 850 THR A C 1
ATOM 5754 O O . THR A 1 850 ? 123.533 128.463 119.741 1.00 50.32 850 THR A O 1
ATOM 5758 N N . GLY A 1 851 ? 125.077 129.431 121.059 1.00 50.32 851 GLY A N 1
ATOM 5759 C CA . GLY A 1 851 ? 126.136 129.192 120.095 1.00 50.32 851 GLY A CA 1
ATOM 5760 C C . GLY A 1 851 ? 126.243 127.734 119.707 1.00 50.32 851 GLY A C 1
ATOM 5761 O O . GLY A 1 851 ? 126.513 127.405 118.553 1.00 50.32 851 GLY A O 1
ATOM 5762 N N . ALA A 1 852 ? 126.028 126.836 120.669 1.00 50.32 852 ALA A N 1
ATOM 5763 C CA . ALA A 1 852 ? 126.074 125.408 120.376 1.00 50.32 852 ALA A CA 1
ATOM 5764 C C . ALA A 1 852 ? 124.946 124.997 119.442 1.00 50.32 852 ALA A C 1
ATOM 5765 O O . ALA A 1 852 ? 125.144 124.192 118.528 1.00 50.32 852 ALA A O 1
ATOM 5767 N N . CYS A 1 853 ? 123.746 125.518 119.666 1.00 57.61 853 CYS A N 1
ATOM 5768 C CA . CYS A 1 853 ? 122.606 125.085 118.872 1.00 57.61 853 CYS A CA 1
ATOM 5769 C C . CYS A 1 853 ? 122.690 125.614 117.448 1.00 57.61 853 CYS A C 1
ATOM 5770 O O . CYS A 1 853 ? 122.639 124.837 116.491 1.00 57.61 853 CYS A O 1
ATOM 5773 N N . ILE A 1 854 ? 122.821 126.930 117.294 1.00 39.92 854 ILE A N 1
ATOM 5774 C CA . ILE A 1 854 ? 122.789 127.569 115.983 1.00 39.92 854 ILE A CA 1
ATOM 5775 C C . ILE A 1 854 ? 124.090 127.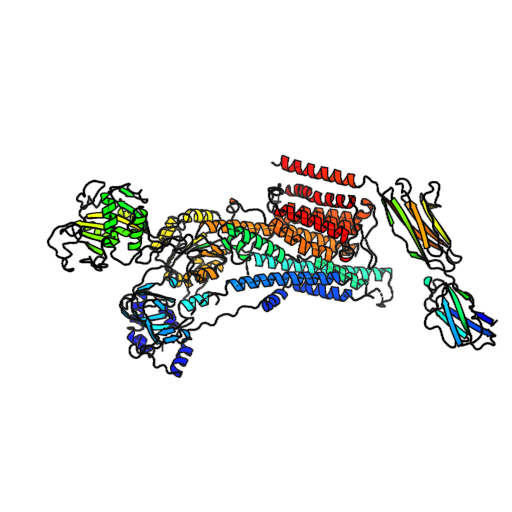366 115.217 1.00 39.92 854 ILE A C 1
ATOM 5776 O O . ILE A 1 854 ? 124.079 126.856 114.093 1.00 39.92 854 ILE A O 1
ATOM 5781 N N . THR A 1 855 ? 125.220 127.769 115.803 1.00 50.32 855 THR A N 1
ATOM 5782 C CA . THR A 1 855 ? 126.487 127.722 115.081 1.00 50.32 855 THR A CA 1
ATOM 5783 C C . THR A 1 855 ? 127.289 126.453 115.344 1.00 50.32 855 THR A C 1
ATOM 5784 O O . THR A 1 855 ? 128.176 126.132 114.551 1.00 50.32 855 THR A O 1
ATOM 5788 N N . GLN A 1 856 ? 127.000 125.732 116.428 1.00 67.99 856 GLN A N 1
ATOM 5789 C CA . GLN A 1 856 ? 127.648 124.454 116.738 1.00 67.99 856 GLN A CA 1
ATOM 5790 C C . GLN A 1 856 ? 129.164 124.587 116.848 1.00 67.99 856 GLN A C 1
ATOM 5791 O O . GLN A 1 856 ? 129.908 123.723 116.387 1.00 67.99 856 GLN A O 1
ATOM 5797 N N . ASP A 1 857 ? 129.637 125.668 117.472 1.00 151.23 857 ASP A N 1
ATOM 5798 C CA . ASP A 1 857 ? 131.048 126.000 117.364 1.00 151.23 857 ASP A CA 1
ATOM 5799 C C . ASP A 1 857 ? 131.699 126.460 118.664 1.00 151.23 857 ASP A C 1
ATOM 5800 O O . ASP A 1 857 ? 132.932 126.540 118.705 1.00 151.23 857 ASP A O 1
ATOM 5805 N N . SER A 1 858 ? 130.929 126.731 119.731 1.00 50.32 858 SER A N 1
ATOM 5806 C CA . SER A 1 858 ? 131.471 127.125 121.035 1.00 50.32 858 SER A CA 1
ATOM 5807 C C . SER A 1 858 ? 132.238 128.449 121.033 1.00 50.32 858 SER A C 1
ATOM 5808 O O . SER A 1 858 ? 133.474 128.446 121.032 1.00 50.32 858 SER A O 1
ATOM 5811 N N . PRO A 1 859 ? 131.544 129.593 121.001 1.00 50.32 859 PRO A N 1
ATOM 5812 C CA . PRO A 1 859 ? 132.251 130.887 120.964 1.00 50.32 859 PRO A CA 1
ATOM 5813 C C . PRO A 1 859 ? 133.132 131.172 122.172 1.00 50.32 859 PRO A C 1
ATOM 5814 O O . PRO A 1 859 ? 134.087 131.946 122.043 1.00 50.32 859 PRO A O 1
ATOM 5818 N N . LEU A 1 860 ? 132.830 130.610 123.343 1.00 50.32 860 LEU A N 1
ATOM 5819 C CA . LEU A 1 860 ? 133.630 130.786 124.555 1.00 50.32 860 LEU A CA 1
ATOM 5820 C C . LEU A 1 860 ? 134.219 129.432 124.934 1.00 50.32 860 LEU A C 1
ATOM 5821 O O . LEU A 1 860 ? 133.475 128.493 125.225 1.00 50.32 860 LEU A O 1
ATOM 5826 N N . LYS A 1 861 ? 135.545 129.329 124.938 1.00 44.84 861 LYS A N 1
ATOM 5827 C CA . LYS A 1 861 ? 136.202 128.059 125.205 1.00 44.84 861 LYS A CA 1
ATOM 5828 C C . LYS A 1 861 ? 136.258 127.773 126.703 1.00 44.84 861 LYS A C 1
ATOM 5829 O O . LYS A 1 861 ? 135.669 128.477 127.523 1.00 44.84 861 LYS A O 1
ATOM 5835 N N . ALA A 1 862 ? 136.984 126.711 127.054 1.00 57.56 862 ALA A N 1
ATOM 5836 C CA . ALA A 1 862 ? 137.017 126.241 128.435 1.00 57.56 862 ALA A CA 1
ATOM 5837 C C . ALA A 1 862 ? 138.192 126.826 129.210 1.00 57.56 862 ALA A C 1
ATOM 5838 O O . ALA A 1 862 ? 138.042 127.198 130.375 1.00 57.56 862 ALA A O 1
ATOM 5840 N N . VAL A 1 863 ? 139.371 126.904 128.593 1.00 50.32 863 VAL A N 1
ATOM 5841 C CA . VAL A 1 863 ? 140.502 127.552 129.254 1.00 50.32 863 VAL A CA 1
ATOM 5842 C C . VAL A 1 863 ? 140.239 129.043 129.409 1.00 50.32 863 VAL A C 1
ATOM 5843 O O . VAL A 1 863 ? 140.598 129.660 130.425 1.00 50.32 863 VAL A O 1
ATOM 5847 N N . GLN A 1 864 ? 139.601 129.643 128.404 1.00 50.32 864 GLN A N 1
ATOM 5848 C CA . GLN A 1 864 ? 139.256 131.055 128.464 1.00 50.32 864 GLN A CA 1
ATOM 5849 C C . GLN A 1 864 ? 138.399 131.364 129.682 1.00 50.32 864 GLN A C 1
ATOM 5850 O O . GLN A 1 864 ? 138.515 132.442 130.271 1.00 50.32 864 GLN A O 1
ATOM 5856 N N . MET A 1 865 ? 137.525 130.437 130.070 1.00 50.32 865 MET A N 1
ATOM 5857 C CA . MET A 1 865 ? 136.636 130.683 131.195 1.00 50.32 865 MET A CA 1
ATOM 5858 C C . MET A 1 865 ? 137.167 130.114 132.502 1.00 50.32 865 MET A C 1
ATOM 5859 O O . MET A 1 865 ? 136.685 130.499 133.568 1.00 50.32 865 MET A O 1
ATOM 5864 N N . LEU A 1 866 ? 138.151 129.218 132.451 1.00 50.32 866 LEU A N 1
ATOM 5865 C CA . LEU A 1 866 ? 138.863 128.856 133.669 1.00 50.32 866 LEU A CA 1
ATOM 5866 C C . LEU A 1 866 ? 139.802 129.965 134.110 1.00 50.32 866 LEU A C 1
ATOM 5867 O O . LEU A 1 866 ? 140.133 130.055 135.294 1.00 50.32 866 LEU A O 1
ATOM 5872 N N . TRP A 1 867 ? 140.267 130.800 133.182 1.00 50.32 867 TRP A N 1
ATOM 5873 C CA . TRP A 1 867 ? 140.971 132.001 133.618 1.00 50.32 867 TRP A CA 1
ATOM 5874 C C . TRP A 1 867 ? 140.023 132.963 134.327 1.00 50.32 867 TRP A C 1
ATOM 5875 O O . TRP A 1 867 ? 140.376 133.558 135.349 1.00 50.32 867 TRP A O 1
ATOM 5886 N N . VAL A 1 868 ? 138.817 133.138 133.790 1.00 50.32 868 VAL A N 1
ATOM 5887 C CA . VAL A 1 868 ? 137.876 134.106 134.351 1.00 50.32 868 VAL A CA 1
ATOM 5888 C C . VAL A 1 868 ? 137.360 133.636 135.706 1.00 50.32 868 VAL A C 1
ATOM 5889 O O . VAL A 1 868 ? 137.317 134.401 136.673 1.00 50.32 868 VAL A O 1
ATOM 5893 N N . ASN A 1 869 ? 136.951 132.371 135.797 1.00 50.32 869 ASN A N 1
ATOM 5894 C CA . ASN A 1 869 ? 136.334 131.881 137.026 1.00 50.32 869 ASN A CA 1
ATOM 5895 C C . ASN A 1 869 ? 137.355 131.714 138.144 1.00 50.32 869 ASN A C 1
ATOM 5896 O O . ASN A 1 869 ? 137.098 132.081 139.293 1.00 50.32 869 ASN A O 1
ATOM 5901 N N . LEU A 1 870 ? 138.514 131.143 137.837 1.00 50.32 870 LEU A N 1
ATOM 5902 C CA . LEU A 1 870 ? 139.499 130.854 138.873 1.00 50.32 870 LEU A CA 1
ATOM 5903 C C . LEU A 1 870 ? 140.315 132.070 139.288 1.00 50.32 870 LEU A C 1
ATOM 5904 O O . LEU A 1 870 ? 140.309 132.442 140.460 1.00 50.32 870 LEU A O 1
ATOM 5909 N N . ILE A 1 871 ? 141.036 132.685 138.352 1.00 50.32 871 ILE A N 1
ATOM 5910 C CA . ILE A 1 871 ? 142.042 133.676 138.724 1.00 50.32 871 ILE A CA 1
ATOM 5911 C C . ILE A 1 871 ? 141.410 135.053 138.881 1.00 50.32 871 ILE A C 1
ATOM 5912 O O . ILE A 1 871 ? 141.634 135.752 139.873 1.00 50.32 871 ILE A O 1
ATOM 5917 N N . MET A 1 872 ? 140.625 135.468 137.891 1.00 63.91 872 MET A N 1
ATOM 5918 C CA . MET A 1 872 ? 140.139 136.842 137.843 1.00 63.91 872 MET A CA 1
ATOM 5919 C C . MET A 1 872 ? 139.121 137.122 138.944 1.00 63.91 872 MET A C 1
ATOM 5920 O O . MET A 1 872 ? 139.114 138.210 139.535 1.00 63.91 872 MET A O 1
ATOM 5925 N N . ASP A 1 873 ? 138.268 136.146 139.256 1.00 50.32 873 ASP A N 1
ATOM 5926 C CA . ASP A 1 873 ? 137.165 136.397 140.178 1.00 50.32 873 ASP A CA 1
ATOM 5927 C C . ASP A 1 873 ? 137.576 136.367 141.646 1.00 50.32 873 ASP A C 1
ATOM 5928 O O . ASP A 1 873 ? 136.940 137.035 142.463 1.00 50.32 873 ASP A O 1
ATOM 5933 N N . THR A 1 874 ? 138.630 135.640 142.016 1.00 50.32 874 THR A N 1
ATOM 5934 C CA . THR A 1 874 ? 139.076 135.700 143.406 1.00 50.32 874 THR A CA 1
ATOM 5935 C C . THR A 1 874 ? 139.707 137.051 143.724 1.00 50.32 874 THR A C 1
ATOM 5936 O O . THR A 1 874 ? 139.548 137.579 144.834 1.00 50.32 874 THR A O 1
ATOM 5940 N N . PHE A 1 875 ? 140.388 137.648 142.751 1.00 50.32 875 PHE A N 1
ATOM 5941 C CA . PHE A 1 875 ? 140.890 139.001 142.934 1.00 50.32 875 PHE A CA 1
ATOM 5942 C C . PHE A 1 875 ? 139.774 140.032 142.854 1.00 50.32 875 PHE A C 1
ATOM 5943 O O . PHE A 1 875 ? 139.838 141.051 143.542 1.00 50.32 875 PHE A O 1
ATOM 5951 N N . ALA A 1 876 ? 138.736 139.778 142.055 1.00 50.32 876 ALA A N 1
ATOM 5952 C CA . ALA A 1 876 ? 137.542 140.611 142.144 1.00 50.32 876 ALA A CA 1
ATOM 5953 C C . ALA A 1 876 ? 136.928 140.561 143.537 1.00 50.32 876 ALA A C 1
ATOM 5954 O O . ALA A 1 876 ? 136.478 141.589 144.053 1.00 50.32 876 ALA A O 1
ATOM 5956 N N . SER A 1 877 ? 136.910 139.382 144.158 1.00 50.32 877 SER A N 1
ATOM 5957 C CA . SER A 1 877 ? 136.408 139.238 145.522 1.00 50.32 877 SER A CA 1
ATOM 5958 C C . SER A 1 877 ? 137.231 140.052 146.511 1.00 50.32 877 SER A C 1
ATOM 5959 O O . SER A 1 877 ? 136.684 140.814 147.324 1.00 50.32 877 SER A O 1
ATOM 5962 N N . LEU A 1 878 ? 138.554 139.903 146.459 1.00 50.32 878 LEU A N 1
ATOM 5963 C CA . LEU A 1 878 ? 139.411 140.670 147.356 1.00 50.32 878 LEU A CA 1
ATOM 5964 C C . LEU A 1 878 ? 139.255 142.170 147.135 1.00 50.32 878 LEU A C 1
ATOM 5965 O O . LEU A 1 878 ? 139.287 142.944 148.095 1.00 50.32 878 LEU A O 1
ATOM 5970 N N . ALA A 1 879 ? 139.094 142.606 145.885 1.00 50.32 879 ALA A N 1
ATOM 5971 C CA . ALA A 1 879 ? 138.871 144.025 145.622 1.00 50.32 879 ALA A CA 1
ATOM 5972 C C . ALA A 1 879 ? 137.542 144.498 146.195 1.00 50.32 879 ALA A C 1
ATOM 5973 O O . ALA A 1 879 ? 137.439 145.624 146.690 1.00 50.32 879 ALA A O 1
ATOM 5975 N N . LEU A 1 880 ? 136.510 143.663 146.121 1.00 50.32 880 LEU A N 1
ATOM 5976 C CA . LEU A 1 880 ? 135.193 144.032 146.625 1.00 50.32 880 LEU A CA 1
ATOM 5977 C C . LEU A 1 880 ? 135.081 143.941 148.141 1.00 50.32 880 LEU A C 1
ATOM 5978 O O . LEU A 1 880 ? 134.080 144.400 148.698 1.00 50.32 880 LEU A O 1
ATOM 5983 N N . ALA A 1 881 ? 136.077 143.379 148.823 1.00 50.32 881 ALA A N 1
ATOM 5984 C CA . ALA A 1 881 ? 136.053 143.264 150.277 1.00 50.32 881 ALA A CA 1
ATOM 5985 C C . ALA A 1 881 ? 136.572 144.493 151.020 1.00 50.32 881 ALA A C 1
ATOM 5986 O O . ALA A 1 881 ? 136.558 144.494 152.252 1.00 50.32 881 ALA A O 1
ATOM 5988 N N . THR A 1 882 ? 137.015 145.539 150.326 1.00 50.32 882 THR A N 1
ATOM 5989 C CA . THR A 1 882 ? 137.903 146.529 150.926 1.00 50.32 882 THR A CA 1
ATOM 5990 C C . THR A 1 882 ? 137.229 147.829 151.366 1.00 50.32 882 THR A C 1
ATOM 5991 O O . THR A 1 882 ? 137.941 148.779 151.696 1.00 50.32 882 THR A O 1
ATOM 5995 N N . GLU A 1 883 ? 135.904 147.916 151.386 1.00 171.89 883 GLU A N 1
ATOM 5996 C CA . GLU A 1 883 ? 135.258 149.097 151.969 1.00 171.89 883 GLU A CA 1
ATOM 5997 C C . GLU A 1 883 ? 135.333 149.036 153.492 1.00 171.89 883 GLU A C 1
ATOM 5998 O O . GLU A 1 883 ? 135.122 147.966 154.074 1.00 171.89 883 GLU A O 1
ATOM 6004 N N . PRO A 1 884 ? 135.628 150.142 154.169 1.00 50.32 884 PRO A N 1
ATOM 6005 C CA . PRO A 1 884 ? 135.677 150.130 155.637 1.00 50.32 884 PRO A CA 1
ATOM 6006 C C . PRO A 1 884 ? 134.288 150.227 156.241 1.00 50.32 884 PRO A C 1
ATOM 6007 O O . PRO A 1 884 ? 133.397 150.879 155.677 1.00 50.32 884 PRO A O 1
ATOM 6011 N N . PRO A 1 885 ? 134.062 149.590 157.389 1.00 50.32 885 PRO A N 1
ATOM 6012 C CA . PRO A 1 885 ? 132.728 149.612 157.995 1.00 50.32 885 PRO A CA 1
ATOM 6013 C C . PRO A 1 885 ? 132.453 150.903 158.747 1.00 50.32 885 PRO A C 1
ATOM 6014 O O . PRO A 1 885 ? 133.361 151.583 159.230 1.00 50.32 885 PRO A O 1
ATOM 6018 N N . THR A 1 886 ? 131.168 151.225 158.858 1.00 68.40 886 THR A N 1
ATOM 6019 C CA . THR A 1 886 ? 130.696 152.406 159.559 1.00 68.40 886 THR A CA 1
ATOM 6020 C C . THR A 1 886 ? 129.614 152.006 160.551 1.00 68.40 886 THR A C 1
ATOM 6021 O O . THR A 1 886 ? 129.004 150.942 160.439 1.00 68.40 886 THR A O 1
ATOM 6025 N N . GLU A 1 887 ? 129.374 152.877 161.529 1.00 84.94 887 GLU A N 1
ATOM 6026 C CA . GLU A 1 887 ? 128.416 152.587 162.588 1.00 84.94 887 GLU A CA 1
ATOM 6027 C C . GLU A 1 887 ? 126.973 152.580 162.106 1.00 84.94 887 GLU A C 1
ATOM 6028 O O . GLU A 1 887 ? 126.100 152.088 162.828 1.00 84.94 887 GLU A O 1
ATOM 6034 N N . THR A 1 888 ? 126.702 153.069 160.900 1.00 81.75 888 THR A N 1
ATOM 6035 C CA . THR A 1 888 ? 125.349 153.030 160.367 1.00 81.75 888 THR A CA 1
ATOM 6036 C C . THR A 1 888 ? 124.882 151.614 160.068 1.00 81.75 888 THR A C 1
ATOM 6037 O O . THR A 1 888 ? 123.698 151.421 159.777 1.00 81.75 888 THR A O 1
ATOM 6041 N N . LEU A 1 889 ? 125.781 150.630 160.116 1.00 50.32 889 LEU A N 1
ATOM 6042 C CA . LEU A 1 889 ? 125.395 149.230 160.023 1.00 50.32 889 LEU A CA 1
ATOM 6043 C C . LEU A 1 889 ? 124.715 148.729 161.284 1.00 50.32 889 LEU A C 1
ATOM 6044 O O . LEU A 1 889 ? 124.065 147.683 161.239 1.00 50.32 889 LEU A O 1
ATOM 6049 N N . LEU A 1 890 ? 124.839 149.448 162.397 1.00 50.32 890 LEU A N 1
ATOM 6050 C CA . LEU A 1 890 ? 124.245 149.038 163.660 1.00 50.32 890 LEU A CA 1
ATOM 6051 C C . LEU A 1 890 ? 122.787 149.446 163.783 1.00 50.32 890 LEU A C 1
ATOM 6052 O O . LEU A 1 890 ? 122.199 149.273 164.852 1.00 50.32 890 LEU A O 1
ATOM 6057 N N . LEU A 1 891 ? 122.193 149.979 162.717 1.00 47.32 891 LEU A N 1
ATOM 6058 C CA . LEU A 1 891 ? 120.848 150.535 162.742 1.00 47.32 891 LEU A CA 1
ATOM 6059 C C . LEU A 1 891 ? 119.817 149.620 162.093 1.00 47.32 891 LEU A C 1
ATOM 6060 O O . LEU A 1 891 ? 118.695 150.055 161.828 1.00 47.32 891 LEU A O 1
ATOM 6065 N N . ARG A 1 892 ? 120.165 148.365 161.835 1.00 50.32 892 ARG A N 1
ATOM 6066 C CA . ARG A 1 892 ? 119.288 147.458 161.112 1.00 50.32 892 ARG A CA 1
ATOM 6067 C C . ARG A 1 892 ? 119.111 146.168 161.898 1.00 50.32 892 ARG A C 1
ATOM 6068 O O . ARG A 1 892 ? 119.949 145.804 162.725 1.00 50.32 892 ARG A O 1
ATOM 6076 N N . LYS A 1 893 ? 117.997 145.487 161.640 1.00 52.00 893 LYS A N 1
ATOM 6077 C CA . LYS A 1 893 ? 117.642 144.294 162.385 1.00 52.00 893 LYS A CA 1
ATOM 6078 C C . LYS A 1 893 ? 118.488 143.104 161.942 1.00 52.00 893 LYS A C 1
ATOM 6079 O O . LYS A 1 893 ? 118.992 143.070 160.819 1.00 52.00 893 LYS A O 1
ATOM 6085 N N . PRO A 1 894 ? 118.666 142.116 162.818 1.00 50.32 894 PRO A N 1
ATOM 6086 C CA . PRO A 1 894 ? 119.358 140.890 162.412 1.00 50.32 894 PRO A CA 1
ATOM 6087 C C . PRO A 1 894 ? 118.600 140.157 161.317 1.00 50.32 894 PRO A C 1
ATOM 6088 O O . PRO A 1 894 ? 117.369 140.120 161.305 1.00 50.32 894 PRO A O 1
ATOM 6092 N N . TYR A 1 895 ? 119.348 139.569 160.391 1.00 50.32 895 TYR A N 1
ATOM 6093 C CA . TYR A 1 895 ? 118.743 138.763 159.346 1.00 50.32 895 TYR A CA 1
ATOM 6094 C C . TYR A 1 895 ? 118.357 137.394 159.892 1.00 50.32 895 TYR A C 1
ATOM 6095 O O . TYR A 1 895 ? 118.908 136.913 160.882 1.00 50.32 895 TYR A O 1
ATOM 6104 N N . GLY A 1 896 ? 117.454 136.728 159.181 1.00 50.58 896 GLY A N 1
ATOM 6105 C CA . GLY A 1 896 ? 117.020 135.385 159.593 1.00 50.58 896 GLY A CA 1
ATOM 6106 C C . GLY A 1 896 ? 118.116 134.357 159.420 1.00 50.58 896 GLY A C 1
ATOM 6107 O O . GLY A 1 896 ? 118.968 134.544 158.533 1.00 50.58 896 GLY A O 1
ATOM 6108 N N . ARG A 1 897 ? 118.072 133.275 160.203 1.00 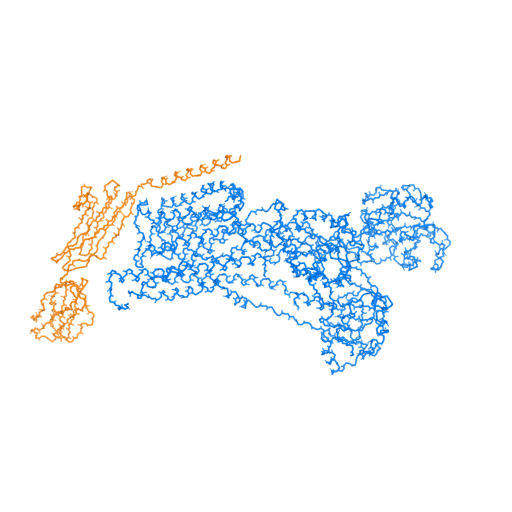64.16 897 ARG A N 1
ATOM 6109 C CA . ARG A 1 897 ? 119.080 132.190 160.113 1.00 64.16 897 ARG A CA 1
ATOM 6110 C C . ARG A 1 897 ? 118.870 131.430 158.797 1.00 64.16 897 ARG A C 1
ATOM 6111 O O . ARG A 1 897 ? 119.833 130.806 158.316 1.00 64.16 897 ARG A O 1
ATOM 6119 N N . ASN A 1 898 ? 117.661 131.487 158.238 1.00 184.97 898 ASN A N 1
ATOM 6120 C CA . ASN A 1 898 ? 117.400 130.827 156.929 1.00 184.97 898 ASN A CA 1
ATOM 6121 C C . ASN A 1 898 ? 116.984 131.813 155.825 1.00 184.97 898 ASN A C 1
ATOM 6122 O O . ASN A 1 898 ? 116.320 131.349 154.879 1.00 184.97 898 ASN A O 1
ATOM 6127 N N . LYS A 1 899 ? 117.332 133.104 155.911 1.00 83.38 899 LYS A N 1
ATOM 6128 C CA . LYS A 1 899 ? 117.081 134.061 154.794 1.00 83.38 899 LYS A CA 1
ATOM 6129 C C . LYS A 1 899 ? 117.643 133.526 153.459 1.00 83.38 899 LYS A C 1
ATOM 6130 O O . LYS A 1 899 ? 118.681 132.840 153.487 1.00 83.38 899 LYS A O 1
ATOM 6136 N N . PRO A 1 900 ? 117.045 133.843 152.286 1.00 50.32 900 PRO A N 1
ATOM 6137 C CA . PRO A 1 900 ? 117.463 133.301 150.960 1.00 50.32 900 PRO A CA 1
ATOM 6138 C C . PRO A 1 900 ? 118.936 133.502 150.607 1.00 50.32 900 PRO A C 1
ATOM 6139 O O . PRO A 1 900 ? 119.421 132.518 150.007 1.00 50.32 900 PRO A O 1
ATOM 6143 N N . LEU A 1 901 ? 119.576 134.647 150.880 1.00 50.32 901 LEU A N 1
ATOM 6144 C CA . LEU A 1 901 ? 120.998 134.948 150.508 1.00 50.32 901 LEU A CA 1
ATOM 6145 C C . LEU A 1 901 ? 121.023 135.817 149.239 1.00 50.32 901 LEU A C 1
ATOM 6146 O O . LEU A 1 901 ? 122.024 136.523 149.043 1.00 50.32 901 LEU A O 1
ATOM 6151 N N . ILE A 1 902 ? 119.953 135.802 148.441 1.00 50.32 902 ILE A N 1
ATOM 6152 C CA . ILE A 1 902 ? 119.926 136.567 147.195 1.00 50.32 902 ILE A CA 1
ATOM 6153 C C . ILE A 1 902 ? 118.713 137.482 147.257 1.00 50.32 902 ILE A C 1
ATOM 6154 O O . ILE A 1 902 ? 117.577 137.026 147.095 1.00 50.32 902 ILE A O 1
ATOM 6159 N N . SER A 1 903 ? 118.943 138.772 147.475 1.00 50.32 903 SER A N 1
ATOM 6160 C CA . SER A 1 903 ? 117.843 139.697 147.683 1.00 50.32 903 SER A CA 1
ATOM 6161 C C . SER A 1 903 ? 117.247 140.143 146.353 1.00 50.32 903 SER A C 1
ATOM 6162 O O . SER A 1 903 ? 117.680 139.734 145.278 1.00 50.32 903 SER A O 1
ATOM 6165 N N . ARG A 1 904 ? 116.219 140.987 146.437 1.00 68.36 904 ARG A N 1
ATOM 6166 C CA . ARG A 1 904 ? 115.549 141.455 145.229 1.00 68.36 904 ARG A CA 1
ATOM 6167 C C . ARG A 1 904 ? 116.388 142.469 144.466 1.00 68.36 904 ARG A C 1
ATOM 6168 O O . ARG A 1 904 ? 116.338 142.507 143.232 1.00 68.36 904 ARG A O 1
ATOM 6176 N N . THR A 1 905 ? 117.147 143.307 145.170 1.00 50.32 905 THR A N 1
ATOM 6177 C CA . THR A 1 905 ? 118.027 144.247 144.485 1.00 50.32 905 THR A CA 1
ATOM 6178 C C . THR A 1 905 ? 119.127 143.513 143.734 1.00 50.32 905 THR A C 1
ATOM 6179 O O . THR A 1 905 ? 119.488 143.893 142.615 1.00 50.32 905 THR A O 1
ATOM 6183 N N . MET A 1 906 ? 119.660 142.451 144.331 1.00 50.32 906 MET A N 1
ATOM 6184 C CA . MET A 1 906 ? 120.662 141.638 143.661 1.00 50.32 906 MET A CA 1
ATOM 6185 C C . MET A 1 906 ? 120.092 140.975 142.414 1.00 50.32 906 MET A C 1
ATOM 6186 O O . MET A 1 906 ? 120.763 140.913 141.378 1.00 50.32 906 MET A O 1
ATOM 6191 N N . MET A 1 907 ? 118.853 140.482 142.488 1.00 65.36 907 MET A N 1
ATOM 6192 C CA . MET A 1 907 ? 118.197 139.910 141.315 1.00 65.36 907 MET A CA 1
ATOM 6193 C C . MET A 1 907 ? 118.022 140.948 140.217 1.00 65.36 907 MET A C 1
ATOM 6194 O O . MET A 1 907 ? 118.287 140.671 139.040 1.00 65.36 907 MET A O 1
ATOM 6199 N N . LYS A 1 908 ? 117.561 142.146 140.587 1.00 50.32 908 LYS A N 1
ATOM 6200 C CA . LYS A 1 908 ? 117.382 143.211 139.610 1.00 50.32 908 LYS A CA 1
ATOM 6201 C C . LYS A 1 908 ? 118.693 143.550 138.924 1.00 50.32 908 LYS A C 1
ATOM 6202 O O . LYS A 1 908 ? 118.737 143.706 137.701 1.00 50.32 908 LYS A O 1
ATOM 6208 N N . ASN A 1 909 ? 119.776 143.651 139.691 1.00 50.32 909 ASN A N 1
ATOM 6209 C CA . ASN A 1 909 ? 121.065 143.977 139.094 1.00 50.32 909 ASN A CA 1
ATOM 6210 C C . ASN A 1 909 ? 121.558 142.867 138.173 1.00 50.32 909 ASN A C 1
ATOM 6211 O O . ASN A 1 909 ? 122.018 143.142 137.059 1.00 50.32 909 ASN A O 1
ATOM 6216 N N . ILE A 1 910 ? 121.440 141.608 138.599 1.00 50.32 910 ILE A N 1
ATOM 6217 C CA . ILE A 1 910 ? 121.915 140.497 137.778 1.00 50.32 910 ILE A CA 1
ATOM 6218 C C . ILE A 1 910 ? 121.172 140.451 136.448 1.00 50.32 910 ILE A C 1
ATOM 6219 O O . ILE A 1 910 ? 121.788 140.355 135.380 1.00 50.32 910 ILE A O 1
ATOM 6224 N N . LEU A 1 911 ? 119.841 140.554 136.485 1.00 50.32 911 LEU A N 1
ATOM 6225 C CA . LEU A 1 911 ? 119.076 140.469 135.244 1.00 50.32 911 LEU A CA 1
ATOM 6226 C C . LEU A 1 911 ? 119.264 141.701 134.364 1.00 50.32 911 LEU A C 1
ATOM 6227 O O . LEU A 1 911 ? 119.403 141.572 133.138 1.00 50.32 911 LEU A O 1
ATOM 6232 N N . GLY A 1 912 ? 119.293 142.894 134.958 1.00 50.32 912 GLY A N 1
ATOM 6233 C CA . GLY A 1 912 ? 119.443 144.096 134.165 1.00 50.32 912 GLY A CA 1
ATOM 6234 C C . GLY A 1 912 ? 120.803 144.211 133.512 1.00 50.32 912 GLY A C 1
ATOM 6235 O O . GLY A 1 912 ? 120.945 144.865 132.478 1.00 50.32 912 GLY A O 1
ATOM 6236 N N . HIS A 1 913 ? 121.827 143.605 134.107 1.00 50.32 913 HIS A N 1
ATOM 6237 C CA . HIS A 1 913 ? 123.128 143.655 133.455 1.00 50.32 913 HIS A CA 1
ATOM 6238 C C . HIS A 1 913 ? 123.306 142.518 132.456 1.00 50.32 913 HIS A C 1
ATOM 6239 O O . HIS A 1 913 ? 123.966 142.698 131.418 1.00 50.32 913 HIS A O 1
ATOM 6246 N N . ALA A 1 914 ? 122.702 141.359 132.728 1.00 50.32 914 ALA A N 1
ATOM 6247 C CA . ALA A 1 914 ? 122.712 140.287 131.748 1.00 50.32 914 ALA A CA 1
ATOM 6248 C C . ALA A 1 914 ? 122.000 140.676 130.465 1.00 50.32 914 ALA A C 1
ATOM 6249 O O . ALA A 1 914 ? 122.398 140.209 129.398 1.00 50.32 914 ALA A O 1
ATOM 6251 N N . VAL A 1 915 ? 120.978 141.532 130.531 1.00 50.32 915 VAL A N 1
ATOM 6252 C CA . VAL A 1 915 ? 120.301 141.954 129.303 1.00 50.32 915 VAL A CA 1
ATOM 6253 C C . VAL A 1 915 ? 121.270 142.672 128.365 1.00 50.32 915 VAL A C 1
ATOM 6254 O O . VAL A 1 915 ? 121.368 142.343 127.175 1.00 50.32 915 VAL A O 1
ATOM 6258 N N . TYR A 1 916 ? 122.016 143.646 128.891 1.00 50.32 916 TYR A N 1
ATOM 6259 C CA . TYR A 1 916 ? 122.998 144.373 128.090 1.00 50.32 916 TYR A CA 1
ATOM 6260 C C . TYR A 1 916 ? 124.075 143.444 127.546 1.00 50.32 916 TYR A C 1
ATOM 6261 O O . TYR A 1 916 ? 124.392 143.470 126.346 1.00 50.32 916 TYR A O 1
ATOM 6270 N N . GLN A 1 917 ? 124.659 142.615 128.414 1.00 50.32 917 GLN A N 1
ATOM 6271 C CA . GLN A 1 917 ? 125.758 141.779 127.947 1.00 50.32 917 GLN A CA 1
ATOM 6272 C C . GLN A 1 917 ? 125.295 140.797 126.878 1.00 50.32 917 GLN A C 1
ATOM 6273 O O . GLN A 1 917 ? 125.989 140.590 125.875 1.00 50.32 917 GLN A O 1
ATOM 6279 N N . LEU A 1 918 ? 124.112 140.210 127.048 1.00 50.32 918 LEU A N 1
ATOM 6280 C CA . LEU A 1 918 ? 123.627 139.253 126.067 1.00 50.32 918 LEU A CA 1
ATOM 6281 C C . LEU A 1 918 ? 123.274 139.910 124.744 1.00 50.32 918 LEU A C 1
ATOM 6282 O O . LEU A 1 918 ? 123.613 139.363 123.689 1.00 50.32 918 LEU A O 1
ATOM 6287 N N . THR A 1 919 ? 122.618 141.075 124.758 1.00 50.32 919 THR A N 1
ATOM 6288 C CA . THR A 1 919 ? 122.282 141.695 123.481 1.00 50.32 919 THR A CA 1
ATOM 6289 C C . THR A 1 919 ? 123.538 142.092 122.717 1.00 50.32 919 THR A C 1
ATOM 6290 O O . THR A 1 919 ? 123.616 141.891 121.498 1.00 50.32 919 THR A O 1
ATOM 6294 N N . LEU A 1 920 ? 124.562 142.594 123.413 1.00 50.32 920 LEU A N 1
ATOM 6295 C CA . LEU A 1 920 ? 125.762 142.980 122.674 1.00 50.32 920 LEU A CA 1
ATOM 6296 C C . LEU A 1 920 ? 126.561 141.776 122.184 1.00 50.32 920 LEU A C 1
ATOM 6297 O O . LEU A 1 920 ? 127.099 141.807 121.073 1.00 50.32 920 LEU A O 1
ATOM 6302 N N . ILE A 1 921 ? 126.635 140.694 122.961 1.00 50.32 921 ILE A N 1
ATOM 6303 C CA . ILE A 1 921 ? 127.401 139.541 122.491 1.00 50.32 921 ILE A CA 1
ATOM 6304 C C . ILE A 1 921 ? 126.683 138.838 121.342 1.00 50.32 921 ILE A C 1
ATOM 6305 O O . ILE A 1 921 ? 127.326 138.321 120.422 1.00 50.32 921 ILE A O 1
ATOM 6310 N N . PHE A 1 922 ? 125.349 138.818 121.351 1.00 50.32 922 PHE A N 1
ATOM 6311 C CA . PHE A 1 922 ? 124.643 138.226 120.219 1.00 50.32 922 PHE A CA 1
ATOM 6312 C C . PHE A 1 922 ? 124.750 139.091 118.969 1.00 50.32 922 PHE A C 1
ATOM 6313 O O . PHE A 1 922 ? 124.889 138.557 117.858 1.00 50.32 922 PHE A O 1
ATOM 6321 N N . THR A 1 923 ? 124.716 140.418 119.123 1.00 50.32 923 THR A N 1
ATOM 6322 C CA . THR A 1 923 ? 124.994 141.283 117.983 1.00 50.32 923 THR A CA 1
ATOM 6323 C C . THR A 1 923 ? 126.378 141.009 117.411 1.00 50.32 923 THR A C 1
ATOM 6324 O O . THR A 1 923 ? 126.539 140.887 116.192 1.00 50.32 923 THR A O 1
ATOM 6328 N N . LEU A 1 924 ? 127.389 140.882 118.275 1.00 50.32 924 LEU A N 1
ATOM 6329 C CA . LEU A 1 924 ? 128.721 140.571 117.769 1.00 50.32 924 LEU A CA 1
ATOM 6330 C C . LEU A 1 924 ? 128.755 139.229 117.051 1.00 50.32 924 LEU A C 1
ATOM 6331 O O . LEU A 1 924 ? 129.206 139.176 115.910 1.00 50.32 924 LEU A O 1
ATOM 6336 N N . LEU A 1 925 ? 128.206 138.166 117.644 1.00 50.32 925 LEU A N 1
ATOM 6337 C CA . LEU A 1 925 ? 128.188 136.872 116.961 1.00 50.32 925 LEU A CA 1
ATOM 6338 C C . LEU A 1 925 ? 127.599 136.972 115.563 1.00 50.32 925 LEU A C 1
ATOM 6339 O O . LEU A 1 925 ? 128.192 136.481 114.597 1.00 50.32 925 LEU A O 1
ATOM 6344 N N . PHE A 1 926 ? 126.428 137.587 115.426 1.00 50.32 926 PHE A N 1
ATOM 6345 C CA . PHE A 1 926 ? 125.707 137.404 114.171 1.00 50.32 926 PHE A CA 1
ATOM 6346 C C . PHE A 1 926 ? 126.056 138.448 113.111 1.00 50.32 926 PHE A C 1
ATOM 6347 O O . PHE A 1 926 ? 126.044 138.142 111.916 1.00 50.32 926 PHE A O 1
ATOM 6355 N N . VAL A 1 927 ? 126.356 139.686 113.498 1.00 50.32 927 VAL A N 1
ATOM 6356 C CA . VAL A 1 927 ? 126.749 140.692 112.517 1.00 50.32 927 VAL A CA 1
ATOM 6357 C C . VAL A 1 927 ? 128.106 141.319 112.841 1.00 50.32 927 VAL A C 1
ATOM 6358 O O . VAL A 1 927 ? 128.318 142.488 112.550 1.00 50.32 927 VAL A O 1
ATOM 6362 N N . GLY A 1 928 ? 129.039 140.566 113.426 1.00 50.32 928 GLY A N 1
ATOM 6363 C CA . GLY A 1 928 ? 130.281 141.184 113.841 1.00 50.32 928 GLY A CA 1
ATOM 6364 C C . GLY A 1 928 ? 131.322 141.274 112.754 1.00 50.32 928 GLY A C 1
ATOM 6365 O O . GLY A 1 928 ? 132.168 142.168 112.780 1.00 50.32 928 GLY A O 1
ATOM 6366 N N . GLU A 1 929 ? 131.294 140.352 111.795 1.00 54.29 929 GLU A N 1
ATOM 6367 C CA . GLU A 1 929 ? 132.303 140.382 110.748 1.00 54.29 929 GLU A CA 1
ATOM 6368 C C . GLU A 1 929 ? 132.058 141.524 109.771 1.00 54.29 929 GLU A C 1
ATOM 6369 O O . GLU A 1 929 ? 132.999 141.998 109.131 1.00 54.29 929 GLU A O 1
ATOM 6375 N N . LYS A 1 930 ? 130.813 141.981 109.645 1.00 29.05 930 LYS A N 1
ATOM 6376 C CA . LYS A 1 930 ? 130.526 143.112 108.772 1.00 29.05 930 LYS A CA 1
ATOM 6377 C C . LYS A 1 930 ? 130.929 144.430 109.420 1.00 29.05 930 LYS A C 1
ATOM 6378 O O . LYS A 1 930 ? 131.421 145.339 108.744 1.00 29.05 930 LYS A O 1
ATOM 6384 N N . MET A 1 931 ? 130.707 144.564 110.728 1.00 50.32 931 MET A N 1
ATOM 6385 C CA . MET A 1 931 ? 131.047 145.808 111.410 1.00 50.32 931 MET A CA 1
ATOM 6386 C C . MET A 1 931 ? 132.555 146.004 111.485 1.00 50.32 931 MET A C 1
ATOM 6387 O O . MET A 1 931 ? 133.070 147.074 111.146 1.00 50.32 931 MET A O 1
ATOM 6392 N N . PHE A 1 932 ? 133.283 144.981 111.917 1.00 50.32 932 PHE A N 1
ATOM 6393 C CA . PHE A 1 932 ? 134.727 145.099 112.054 1.00 50.32 932 PHE A CA 1
ATOM 6394 C C . PHE A 1 932 ? 135.474 144.857 110.752 1.00 50.32 932 PHE A C 1
ATOM 6395 O O . PHE A 1 932 ? 136.702 144.985 110.738 1.00 50.32 932 PHE A O 1
ATOM 6403 N N . GLN A 1 933 ? 134.769 144.527 109.670 1.00 50.32 933 GLN A N 1
ATOM 6404 C CA . GLN A 1 933 ? 135.359 144.250 108.360 1.00 50.32 933 GLN A CA 1
ATOM 6405 C C . GLN A 1 933 ? 136.461 143.196 108.464 1.00 50.32 933 GLN A C 1
ATOM 6406 O O . GLN A 1 933 ? 137.627 143.424 108.153 1.00 50.32 933 GLN A O 1
ATOM 6412 N N . ILE A 1 934 ? 136.038 142.025 108.931 1.00 50.32 934 ILE A N 1
ATOM 6413 C CA . ILE A 1 934 ? 136.870 140.834 109.011 1.00 50.32 934 ILE A CA 1
ATOM 6414 C C . ILE A 1 934 ? 136.059 139.677 108.447 1.00 50.32 934 ILE A C 1
ATOM 6415 O O . ILE A 1 934 ? 134.947 139.854 107.950 1.00 50.32 934 ILE A O 1
ATOM 6420 N N . ASP A 1 935 ? 136.629 138.484 108.521 1.00 56.23 935 ASP A N 1
ATOM 6421 C CA . ASP A 1 935 ? 135.930 137.291 108.074 1.00 56.23 935 ASP A CA 1
ATOM 6422 C C . ASP A 1 935 ? 135.500 136.414 109.248 1.00 56.23 935 ASP A C 1
ATOM 6423 O O . ASP A 1 935 ? 136.099 136.436 110.325 1.00 56.23 935 ASP A O 1
ATOM 6428 N N . SER A 1 936 ? 134.435 135.647 109.025 1.00 62.34 936 SER A N 1
ATOM 6429 C CA . SER A 1 936 ? 133.715 134.992 110.110 1.00 62.34 936 SER A CA 1
ATOM 6430 C C . SER A 1 936 ? 134.478 133.809 110.689 1.00 62.34 936 SER A C 1
ATOM 6431 O O . SER A 1 936 ? 135.178 133.086 109.977 1.00 62.34 936 SER A O 1
ATOM 6434 N N . GLY A 1 937 ? 134.326 133.613 111.995 1.00 50.32 937 GLY A N 1
ATOM 6435 C CA . GLY A 1 937 ? 134.749 132.416 112.683 1.00 50.32 937 GLY A CA 1
ATOM 6436 C C . GLY A 1 937 ? 133.639 131.425 112.916 1.00 50.32 937 GLY A C 1
ATOM 6437 O O . GLY A 1 937 ? 133.849 130.428 113.611 1.00 50.32 937 GLY A O 1
ATOM 6438 N N . ARG A 1 938 ? 132.458 131.677 112.363 1.00 50.32 938 ARG A N 1
ATOM 6439 C CA . ARG A 1 938 ? 131.312 130.803 112.555 1.00 50.32 938 ARG A CA 1
ATOM 6440 C C . ARG A 1 938 ? 131.441 129.538 111.720 1.00 50.32 938 ARG A C 1
ATOM 6441 O O . ARG A 1 938 ? 131.939 129.571 110.593 1.00 50.32 938 ARG A O 1
ATOM 6449 N N . ASN A 1 939 ? 130.965 128.422 112.277 1.00 109.77 939 ASN A N 1
ATOM 6450 C CA . ASN A 1 939 ? 130.990 127.120 111.610 1.00 109.77 939 ASN A CA 1
ATOM 6451 C C . ASN A 1 939 ? 132.389 126.793 111.099 1.00 109.77 939 ASN A C 1
ATOM 6452 O O . ASN A 1 939 ? 132.590 126.443 109.935 1.00 109.77 939 ASN A O 1
ATOM 6457 N N . ALA A 1 940 ? 133.366 126.920 111.988 1.00 77.25 940 ALA A N 1
ATOM 6458 C CA . ALA A 1 940 ? 134.749 126.713 111.607 1.00 77.25 940 ALA A CA 1
ATOM 6459 C C . ALA A 1 940 ? 135.007 125.239 111.309 1.00 77.25 940 ALA A C 1
ATOM 6460 O O . ALA A 1 940 ? 134.357 124.360 111.880 1.00 77.25 940 ALA A O 1
ATOM 6462 N N . PRO A 1 941 ? 135.950 124.944 110.418 1.00 90.23 941 PRO A N 1
ATOM 6463 C CA . PRO A 1 941 ? 136.301 123.549 110.141 1.00 90.23 941 PRO A CA 1
ATOM 6464 C C . PRO A 1 941 ? 136.937 122.883 111.352 1.00 90.23 941 PRO A C 1
ATOM 6465 O O . PRO A 1 941 ? 137.136 123.482 112.410 1.00 90.23 941 PRO A O 1
ATOM 6469 N N . LEU A 1 942 ? 137.260 121.608 111.176 1.00 186.74 942 LEU A N 1
ATOM 6470 C CA . LEU A 1 942 ? 137.836 120.829 112.262 1.00 186.74 942 LEU A CA 1
ATOM 6471 C C . LEU A 1 942 ? 139.292 121.226 112.479 1.00 186.74 942 LEU A C 1
ATOM 6472 O O . LEU A 1 942 ? 140.058 121.360 111.521 1.00 186.74 942 LEU A O 1
ATOM 6477 N N . HIS A 1 943 ? 139.661 121.415 113.751 1.00 190.67 943 HIS A N 1
ATOM 6478 C CA . HIS A 1 943 ? 140.993 121.877 114.160 1.00 190.67 943 HIS A CA 1
ATOM 6479 C C . HIS A 1 943 ? 141.490 123.027 113.283 1.00 190.67 943 HIS A C 1
ATOM 6480 O O . HIS A 1 943 ? 142.536 122.944 112.635 1.00 190.67 943 HIS A O 1
ATOM 6487 N N . SER A 1 944 ? 140.720 124.113 113.263 1.00 111.29 944 SER A N 1
ATOM 6488 C CA . SER A 1 944 ? 141.103 125.308 112.529 1.00 111.29 944 SER A CA 1
ATOM 6489 C C . SER A 1 944 ? 141.832 126.283 113.456 1.00 111.29 944 SER A C 1
ATOM 6490 O O . SER A 1 944 ? 141.620 126.268 114.671 1.00 111.29 944 SER A O 1
ATOM 6493 N N . PRO A 1 945 ? 142.697 127.136 112.912 1.00 80.91 945 PRO A N 1
ATOM 6494 C CA . PRO A 1 945 ? 143.410 128.113 113.748 1.00 80.91 945 PRO A CA 1
ATOM 6495 C C . PRO A 1 945 ? 142.458 129.139 114.336 1.00 80.91 945 PRO A C 1
ATOM 6496 O O . PRO A 1 945 ? 141.333 129.308 113.843 1.00 80.91 945 PRO A O 1
ATOM 6500 N N . PRO A 1 946 ? 142.868 129.841 115.394 1.00 46.65 946 PRO A N 1
ATOM 6501 C CA . PRO A 1 946 ? 141.972 130.804 116.039 1.00 46.65 946 PRO A CA 1
ATOM 6502 C C . PRO A 1 946 ? 141.594 131.946 115.109 1.00 46.65 946 PRO A C 1
ATOM 6503 O O . PRO A 1 946 ? 142.151 132.118 114.025 1.00 46.65 946 PRO A O 1
ATOM 6507 N N . SER A 1 947 ? 140.631 132.740 115.557 1.00 50.32 947 SER A N 1
ATOM 6508 C CA . SER A 1 947 ? 139.993 133.753 114.736 1.00 50.32 947 SER A CA 1
ATOM 6509 C C . SER A 1 947 ? 140.040 135.099 115.445 1.00 50.32 947 SER A C 1
ATOM 6510 O O . SER A 1 947 ? 140.140 135.165 116.672 1.00 50.32 947 SER A O 1
ATOM 6513 N N . GLU A 1 948 ? 139.991 136.181 114.664 1.00 61.29 948 GLU A N 1
ATOM 6514 C CA . GLU A 1 948 ? 139.853 137.500 115.270 1.00 61.29 948 GLU A CA 1
ATOM 6515 C C . GLU A 1 948 ? 138.414 137.798 115.658 1.00 61.29 948 GLU A C 1
ATOM 6516 O O . GLU A 1 948 ? 138.178 138.540 116.613 1.00 61.29 948 GLU A O 1
ATOM 6522 N N . HIS A 1 949 ? 137.447 137.234 114.938 1.00 50.32 949 HIS A N 1
ATOM 6523 C CA . HIS A 1 949 ? 136.040 137.370 115.304 1.00 50.32 949 HIS A CA 1
ATOM 6524 C C . HIS A 1 949 ? 135.792 136.879 116.728 1.00 50.32 949 HIS A C 1
ATOM 6525 O O . HIS A 1 949 ? 135.275 137.611 117.586 1.00 50.32 949 HIS A O 1
ATOM 6532 N N . TYR A 1 950 ? 136.210 135.654 117.014 1.00 50.32 950 TYR A N 1
ATOM 6533 C CA . TYR A 1 950 ? 135.933 135.058 118.307 1.00 50.32 950 TYR A CA 1
ATOM 6534 C C . TYR A 1 950 ? 136.850 135.594 119.395 1.00 50.32 950 TYR A C 1
ATOM 6535 O O . TYR A 1 950 ? 136.463 135.613 120.570 1.00 50.32 950 TYR A O 1
ATOM 6544 N N . THR A 1 951 ? 138.038 136.069 119.026 1.00 50.32 951 THR A N 1
ATOM 6545 C CA . THR A 1 951 ? 138.895 136.758 119.981 1.00 50.32 951 THR A CA 1
ATOM 6546 C C . THR A 1 951 ? 138.303 138.094 120.396 1.00 50.32 951 THR A C 1
ATOM 6547 O O . THR A 1 951 ? 138.408 138.479 121.564 1.00 50.32 951 THR A O 1
ATOM 6551 N N . ILE A 1 952 ? 137.668 138.806 119.465 1.00 50.32 952 ILE A N 1
ATOM 6552 C CA . ILE A 1 952 ? 136.960 140.025 119.828 1.00 50.32 952 ILE A CA 1
ATOM 6553 C C . ILE A 1 952 ? 135.800 139.710 120.756 1.00 50.32 952 ILE A C 1
ATOM 6554 O O . ILE A 1 952 ? 135.557 140.442 121.721 1.00 50.32 952 ILE A O 1
ATOM 6559 N N . ILE A 1 953 ? 135.082 138.614 120.508 1.00 50.32 953 ILE A N 1
ATOM 6560 C CA . ILE A 1 953 ? 133.984 138.239 121.403 1.00 50.32 953 ILE A CA 1
ATOM 6561 C C . ILE A 1 953 ? 134.495 137.967 122.821 1.00 50.32 953 ILE A C 1
ATOM 6562 O O . ILE A 1 953 ? 133.934 138.465 123.807 1.00 50.32 953 ILE A O 1
ATOM 6567 N N . PHE A 1 954 ? 135.566 137.181 122.945 1.00 50.32 954 PHE A N 1
ATOM 6568 C CA . PHE A 1 954 ? 136.113 136.863 124.265 1.00 50.32 954 PHE A CA 1
ATOM 6569 C C . PHE A 1 954 ? 136.617 138.115 124.983 1.00 50.32 954 PHE A C 1
ATOM 6570 O O . PHE A 1 954 ? 136.333 138.330 126.172 1.00 50.32 954 PHE A O 1
ATOM 6578 N N . ASN A 1 955 ? 137.369 138.959 124.274 1.00 50.32 955 ASN A N 1
ATOM 6579 C CA . ASN A 1 955 ? 137.924 140.160 124.884 1.00 50.32 955 ASN A CA 1
ATOM 6580 C C . ASN A 1 955 ? 136.824 141.119 125.327 1.00 50.32 955 ASN A C 1
ATOM 6581 O O . ASN A 1 955 ? 136.931 141.755 126.381 1.00 50.32 955 ASN A O 1
ATOM 6586 N N . THR A 1 956 ? 135.754 141.233 124.539 1.00 50.32 956 THR A N 1
ATOM 6587 C CA . THR A 1 956 ? 134.636 142.080 124.932 1.00 50.32 956 THR A CA 1
ATOM 6588 C C . THR A 1 956 ? 133.938 141.547 126.176 1.00 50.32 956 THR A C 1
ATOM 6589 O O . THR A 1 956 ? 133.581 142.322 127.072 1.00 50.32 956 THR A O 1
ATOM 6593 N N . PHE A 1 957 ? 133.728 140.230 126.244 1.00 50.32 957 PHE A N 1
ATOM 6594 C CA . PHE A 1 957 ? 133.146 139.619 127.437 1.00 50.32 957 PHE A CA 1
ATOM 6595 C C . PHE A 1 957 ? 133.942 139.996 128.684 1.00 50.32 957 PHE A C 1
ATOM 6596 O O . PHE A 1 957 ? 133.381 140.438 129.700 1.00 50.32 957 PHE A O 1
ATOM 6604 N N . VAL A 1 958 ? 135.267 139.859 128.607 1.00 50.32 958 VAL A N 1
ATOM 6605 C CA . VAL A 1 958 ? 136.104 140.145 129.770 1.00 50.32 958 VAL A CA 1
ATOM 6606 C C . VAL A 1 958 ? 136.111 141.633 130.121 1.00 50.32 958 VAL A C 1
ATOM 6607 O O . VAL A 1 958 ? 136.137 141.991 131.303 1.00 50.32 958 VAL A O 1
ATOM 6611 N N . MET A 1 959 ? 136.086 142.525 129.126 1.00 50.32 959 MET A N 1
ATOM 6612 C CA . MET A 1 959 ? 136.022 143.954 129.435 1.00 50.32 959 MET A CA 1
ATOM 6613 C C . MET A 1 959 ? 134.717 144.321 130.130 1.00 50.32 959 MET A C 1
ATOM 6614 O O . MET A 1 959 ? 134.712 145.134 131.064 1.00 50.32 959 MET A O 1
ATOM 6619 N N . MET A 1 960 ? 133.598 143.747 129.686 1.00 50.32 960 MET A N 1
ATOM 6620 C CA . MET A 1 960 ? 132.325 144.013 130.350 1.00 50.32 960 MET A CA 1
ATOM 6621 C C . MET A 1 960 ? 132.327 143.544 131.798 1.00 50.32 960 MET A C 1
ATOM 6622 O O . MET A 1 960 ? 131.854 144.269 132.679 1.00 50.32 960 MET A O 1
ATOM 6627 N N . GLN A 1 961 ? 132.881 142.365 132.081 1.00 50.32 961 GLN A N 1
ATOM 6628 C CA . GLN A 1 961 ? 132.946 141.954 133.485 1.00 50.32 961 GLN A CA 1
ATOM 6629 C C . GLN A 1 961 ? 133.902 142.819 134.305 1.00 50.32 961 GLN A C 1
ATOM 6630 O O . GLN A 1 961 ? 133.632 143.107 135.482 1.00 50.32 961 GLN A O 1
ATOM 6636 N N . LEU A 1 962 ? 135.009 143.253 133.706 1.00 50.32 962 LEU A N 1
ATOM 6637 C CA . LEU A 1 962 ? 135.945 144.122 134.408 1.00 50.32 962 LEU A CA 1
ATOM 6638 C C . LEU A 1 962 ? 135.301 145.443 134.802 1.00 50.32 962 LEU A C 1
ATOM 6639 O O . LEU A 1 962 ? 135.537 145.949 135.902 1.00 50.32 962 LEU A O 1
ATOM 6644 N N . PHE A 1 963 ? 134.502 146.033 133.916 1.00 50.32 963 PHE A N 1
ATOM 6645 C CA . PHE A 1 963 ? 133.834 147.279 134.282 1.00 50.32 963 PHE A CA 1
ATOM 6646 C C . PHE A 1 963 ? 132.560 147.058 135.087 1.00 50.32 963 PHE A C 1
ATOM 6647 O O . PHE A 1 963 ? 132.002 148.026 135.606 1.00 50.32 963 PHE A O 1
ATOM 6655 N N . ASN A 1 964 ? 132.076 145.820 135.190 1.00 50.32 964 ASN A N 1
ATOM 6656 C CA . ASN A 1 964 ? 130.987 145.506 136.109 1.00 50.32 964 ASN A CA 1
ATOM 6657 C C . ASN A 1 964 ? 131.464 145.235 137.532 1.00 50.32 964 ASN A C 1
ATOM 6658 O O . ASN A 1 964 ? 130.646 145.257 138.461 1.00 50.32 964 ASN A O 1
ATOM 6663 N N . GLU A 1 965 ? 132.757 144.965 137.721 1.00 40.59 965 GLU A N 1
ATOM 6664 C CA . GLU A 1 965 ? 133.309 144.955 139.076 1.00 40.59 965 GLU A CA 1
ATOM 6665 C C . GLU A 1 965 ? 133.036 146.263 139.811 1.00 40.59 965 GLU A C 1
ATOM 6666 O O . GLU A 1 965 ? 132.860 146.259 141.031 1.00 40.59 965 GLU A O 1
ATOM 6672 N N . ILE A 1 966 ? 133.022 147.389 139.098 1.00 50.32 966 ILE A N 1
ATOM 6673 C CA . ILE A 1 966 ? 132.725 148.676 139.721 1.00 50.32 966 ILE A CA 1
ATOM 6674 C C . ILE A 1 966 ? 131.243 148.790 140.046 1.00 50.32 966 ILE A C 1
ATOM 6675 O O . ILE A 1 966 ? 130.863 149.327 141.090 1.00 50.32 966 ILE A O 1
ATOM 6680 N N . ASN A 1 967 ? 130.382 148.302 139.159 1.00 50.32 967 ASN A N 1
ATOM 6681 C CA . ASN A 1 967 ? 128.947 148.330 139.402 1.00 50.32 967 ASN A CA 1
ATOM 6682 C C . ASN A 1 967 ? 128.537 147.458 140.575 1.00 50.32 967 ASN A C 1
ATOM 6683 O O . ASN A 1 967 ? 127.516 147.736 141.210 1.00 50.32 967 ASN A O 1
ATOM 6688 N N . ALA A 1 968 ? 129.298 146.407 140.862 1.00 50.32 968 ALA A N 1
ATOM 6689 C CA . ALA A 1 968 ? 128.984 145.488 141.946 1.00 50.32 968 ALA A CA 1
ATOM 6690 C C . ALA A 1 968 ? 129.326 146.035 143.325 1.00 50.32 968 ALA A C 1
ATOM 6691 O O . ALA A 1 968 ? 129.194 145.305 144.307 1.00 50.32 968 ALA A O 1
ATOM 6693 N N . ARG A 1 969 ? 129.762 147.289 143.431 1.00 50.32 969 ARG A N 1
ATOM 6694 C CA . ARG A 1 969 ? 130.147 147.859 144.716 1.00 50.32 969 ARG A CA 1
ATOM 6695 C C . ARG A 1 969 ? 128.958 148.293 145.559 1.00 50.32 969 ARG A C 1
ATOM 6696 O O . ARG A 1 969 ? 129.141 148.586 146.741 1.00 50.32 969 ARG A O 1
ATOM 6704 N N . LYS A 1 970 ? 127.758 148.331 144.991 1.00 50.32 970 LYS A N 1
ATOM 6705 C CA . LYS A 1 970 ? 126.556 148.774 145.689 1.00 50.32 970 LYS A CA 1
ATOM 6706 C C . LYS A 1 970 ? 125.514 147.669 145.602 1.00 50.32 970 LYS A C 1
ATOM 6707 O O . LYS A 1 970 ? 125.051 147.338 144.509 1.00 50.32 970 LYS A O 1
ATOM 6713 N N . ILE A 1 971 ? 125.132 147.113 146.749 1.00 50.32 971 ILE A N 1
ATOM 6714 C CA . ILE A 1 971 ? 124.118 146.062 146.772 1.00 50.32 971 ILE A CA 1
ATOM 6715 C C . ILE A 1 971 ? 122.733 146.593 147.127 1.00 50.32 971 ILE A C 1
ATOM 6716 O O . ILE A 1 971 ? 121.736 145.902 146.911 1.00 50.32 971 ILE A O 1
ATOM 6721 N N . HIS A 1 972 ? 122.645 147.787 147.694 1.00 65.97 972 HIS A N 1
ATOM 6722 C CA . HIS A 1 972 ? 121.384 148.508 147.778 1.00 65.97 972 HIS A CA 1
ATOM 6723 C C . HIS A 1 972 ? 121.269 149.397 146.535 1.00 65.97 972 HIS A C 1
ATOM 6724 O O . HIS A 1 972 ? 121.983 149.208 145.548 1.00 65.97 972 HIS A O 1
ATOM 6731 N N . GLY A 1 973 ? 120.352 150.357 146.537 1.00 57.26 973 GLY A N 1
ATOM 6732 C CA . GLY A 1 973 ? 120.048 151.062 145.304 1.00 57.26 973 GLY A CA 1
ATOM 6733 C C . GLY A 1 973 ? 120.813 152.335 144.984 1.00 57.26 973 GLY A C 1
ATOM 6734 O O . GLY A 1 973 ? 120.346 153.133 144.169 1.00 57.26 973 GLY A O 1
ATOM 6735 N N . GLU A 1 974 ? 121.979 152.540 145.589 1.00 98.25 974 GLU A N 1
ATOM 6736 C CA . GLU A 1 974 ? 122.713 153.789 145.411 1.00 98.25 974 GLU A CA 1
ATOM 6737 C C . GLU A 1 974 ? 123.159 153.978 143.963 1.00 98.25 974 GLU A C 1
ATOM 6738 O O . GLU A 1 974 ? 123.580 153.024 143.304 1.00 98.25 974 GLU A O 1
ATOM 6744 N N . ARG A 1 975 ? 123.071 155.220 143.470 1.00 50.32 975 ARG A N 1
ATOM 6745 C CA . ARG A 1 975 ? 123.603 155.543 142.147 1.00 50.32 975 ARG A CA 1
ATOM 6746 C C . ARG A 1 975 ? 125.122 155.560 142.144 1.00 50.32 975 ARG A C 1
ATOM 6747 O O . ARG A 1 975 ? 125.760 154.847 141.364 1.00 50.32 975 ARG A O 1
ATOM 6755 N N . ASN A 1 976 ? 125.717 156.386 142.995 1.00 50.32 976 ASN A N 1
ATOM 6756 C CA . ASN A 1 976 ? 127.141 156.693 142.910 1.00 50.32 976 ASN A CA 1
ATOM 6757 C C . ASN A 1 976 ? 127.942 155.464 143.307 1.00 50.32 976 ASN A C 1
ATOM 6758 O O . ASN A 1 976 ? 128.146 155.193 144.490 1.00 50.32 976 ASN A O 1
ATOM 6763 N N . VAL A 1 977 ? 128.410 154.716 142.307 1.00 50.32 977 VAL A N 1
ATOM 6764 C CA . VAL A 1 977 ? 129.238 153.543 142.559 1.00 50.32 977 VAL A CA 1
ATOM 6765 C C . VAL A 1 977 ? 130.714 153.887 142.641 1.00 50.32 977 VAL A C 1
ATOM 6766 O O . VAL A 1 977 ? 131.535 152.988 142.872 1.00 50.32 977 VAL A O 1
ATOM 6770 N N . PHE A 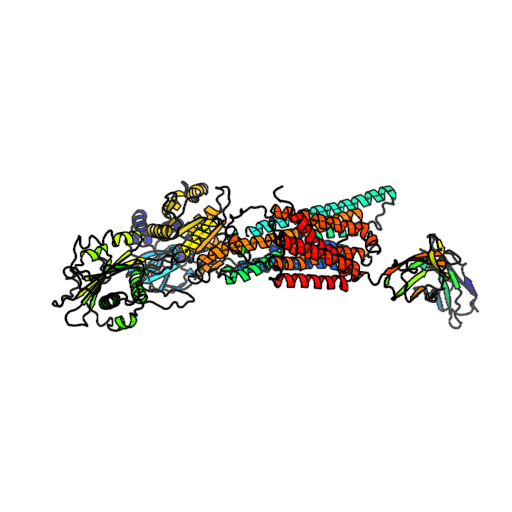1 978 ? 131.079 155.155 142.462 1.00 50.32 978 PHE A N 1
ATOM 6771 C CA . PHE A 1 978 ? 132.461 155.610 142.514 1.00 50.32 978 PHE A CA 1
ATOM 6772 C C . PHE A 1 978 ? 132.841 156.168 143.877 1.00 50.32 978 PHE A C 1
ATOM 6773 O O . PHE A 1 978 ? 133.962 156.652 144.044 1.00 50.32 978 PHE A O 1
ATOM 6781 N N . ASP A 1 979 ? 131.936 156.106 144.850 1.00 87.72 979 ASP A N 1
ATOM 6782 C CA . ASP A 1 979 ? 132.158 156.718 146.153 1.00 87.72 979 ASP A CA 1
ATOM 6783 C C . ASP A 1 979 ? 133.307 156.030 146.877 1.00 87.72 979 ASP A C 1
ATOM 6784 O O . ASP A 1 979 ? 133.169 154.894 147.338 1.00 87.72 979 ASP A O 1
ATOM 6789 N N . GLY A 1 980 ? 134.437 156.722 146.988 1.00 51.23 980 GLY A N 1
ATOM 6790 C CA . GLY A 1 980 ? 135.595 156.189 147.668 1.00 51.23 980 GLY A CA 1
ATOM 6791 C C . GLY A 1 980 ? 136.503 155.325 146.825 1.00 51.23 980 GLY A C 1
ATOM 6792 O O . GLY A 1 980 ? 137.415 154.701 147.375 1.00 51.23 980 GLY A O 1
ATOM 6793 N N . ILE A 1 981 ? 136.285 155.260 145.511 1.00 50.32 981 ILE A N 1
ATOM 6794 C CA . ILE A 1 981 ? 137.036 154.322 144.683 1.00 50.32 981 ILE A CA 1
ATOM 6795 C C . ILE A 1 981 ? 138.487 154.766 144.535 1.00 50.32 981 ILE A C 1
ATOM 6796 O O . ILE A 1 981 ? 139.400 153.933 144.500 1.00 50.32 981 ILE A O 1
ATOM 6801 N N . PHE A 1 982 ? 138.730 156.077 144.449 1.00 73.49 982 PHE A N 1
ATOM 6802 C CA . PHE A 1 982 ? 140.088 156.579 144.274 1.00 73.49 982 PHE A CA 1
ATOM 6803 C C . PHE A 1 982 ? 140.841 156.691 145.590 1.00 73.49 982 PHE A C 1
ATOM 6804 O O . PHE A 1 982 ? 142.062 156.867 145.580 1.00 73.49 982 PHE A O 1
ATOM 6812 N N . ARG A 1 983 ? 140.136 156.597 146.715 1.00 140.61 983 ARG A N 1
ATOM 6813 C CA . ARG A 1 983 ? 140.749 156.493 148.032 1.00 140.61 983 ARG A CA 1
ATOM 6814 C C . ARG A 1 983 ? 141.297 155.101 148.314 1.00 140.61 983 ARG A C 1
ATOM 6815 O O . ARG A 1 983 ? 142.051 154.929 149.276 1.00 140.61 983 ARG A O 1
ATOM 6823 N N . ASN A 1 984 ? 140.954 154.112 147.493 1.00 74.25 984 ASN A N 1
ATOM 6824 C CA . ASN A 1 984 ? 141.274 152.725 147.785 1.00 74.25 984 ASN A CA 1
ATOM 6825 C C . ASN A 1 984 ? 142.352 152.242 146.825 1.00 74.25 984 ASN A C 1
ATOM 6826 O O . ASN A 1 984 ? 142.056 152.017 145.643 1.00 74.25 984 ASN A O 1
ATOM 6831 N N . PRO A 1 985 ? 143.602 152.075 147.268 1.00 50.15 985 PRO A N 1
ATOM 6832 C CA . PRO A 1 985 ? 144.654 151.646 146.333 1.00 50.15 985 PRO A CA 1
ATOM 6833 C C . PRO A 1 985 ? 144.574 150.181 145.939 1.00 50.15 985 PRO A C 1
ATOM 6834 O O . PRO A 1 985 ? 145.036 149.826 144.848 1.00 50.15 985 PRO A O 1
ATOM 6838 N N . ILE A 1 986 ? 144.004 149.322 146.785 1.00 50.32 986 ILE A N 1
ATOM 6839 C CA . ILE A 1 986 ? 143.912 147.901 146.460 1.00 50.32 986 ILE A CA 1
ATOM 6840 C C . ILE A 1 986 ? 142.981 147.676 145.276 1.00 50.32 986 ILE A C 1
ATOM 6841 O O . ILE A 1 986 ? 143.295 146.904 144.362 1.00 50.32 986 ILE A O 1
ATOM 6846 N N . PHE A 1 987 ? 141.829 148.350 145.268 1.00 50.32 987 PHE A N 1
ATOM 6847 C CA . PHE A 1 987 ? 140.875 148.200 144.176 1.00 50.32 987 PHE A CA 1
ATOM 6848 C C . PHE A 1 987 ? 141.492 148.609 142.842 1.00 50.32 987 PHE A C 1
ATOM 6849 O O . PHE A 1 987 ? 141.402 147.877 141.847 1.00 50.32 987 PHE A O 1
ATOM 6857 N N . CYS A 1 988 ? 142.138 149.776 142.810 1.00 56.72 988 CYS A N 1
ATOM 6858 C CA . CYS A 1 988 ? 142.735 150.272 141.576 1.00 56.72 988 CYS A CA 1
ATOM 6859 C C . CYS A 1 988 ? 143.887 149.390 141.116 1.00 56.72 988 CYS A C 1
ATOM 6860 O O . CYS A 1 988 ? 144.019 149.106 139.918 1.00 56.72 988 CYS A O 1
ATOM 6863 N N . THR A 1 989 ? 144.733 148.950 142.048 1.00 50.32 989 THR A N 1
ATOM 6864 C CA . THR A 1 989 ? 145.839 148.074 141.680 1.00 50.32 989 THR A CA 1
ATOM 6865 C C . THR A 1 989 ? 145.332 146.770 141.082 1.00 50.32 989 THR A C 1
ATOM 6866 O O . THR A 1 989 ? 145.868 146.291 140.079 1.00 50.32 989 THR A O 1
ATOM 6870 N N . ILE A 1 990 ? 144.285 146.191 141.670 1.00 50.32 990 ILE A N 1
ATOM 6871 C CA . ILE A 1 990 ? 143.775 144.918 141.174 1.00 50.32 990 ILE A CA 1
ATOM 6872 C C . ILE A 1 990 ? 143.129 145.086 139.805 1.00 50.32 990 ILE A C 1
ATOM 6873 O O . ILE A 1 990 ? 143.306 144.242 138.917 1.00 50.32 990 ILE A O 1
ATOM 6878 N N . VAL A 1 991 ? 142.389 146.177 139.597 1.00 31.98 991 VAL A N 1
ATOM 6879 C CA . VAL A 1 991 ? 141.761 146.384 138.294 1.00 31.98 991 VAL A CA 1
ATOM 6880 C C . VAL A 1 991 ? 142.815 146.586 137.206 1.00 31.98 991 VAL A C 1
ATOM 6881 O O . VAL A 1 991 ? 142.730 145.994 136.119 1.00 31.98 991 VAL A O 1
ATOM 6885 N N . LEU A 1 992 ? 143.839 147.399 137.481 1.00 34.44 992 LEU A N 1
ATOM 6886 C CA . LEU A 1 992 ? 144.890 147.597 136.488 1.00 34.44 992 LEU A CA 1
ATOM 6887 C C . LEU A 1 992 ? 145.685 146.323 136.227 1.00 34.44 992 LEU A C 1
ATOM 6888 O O . LEU A 1 992 ? 146.063 146.057 135.080 1.00 34.44 992 LEU A O 1
ATOM 6893 N N . GLY A 1 993 ? 145.959 145.528 137.262 1.00 50.32 993 GLY A N 1
ATOM 6894 C CA . GLY A 1 993 ? 146.664 144.277 137.045 1.00 50.32 993 GLY A CA 1
ATOM 6895 C C . GLY A 1 993 ? 145.870 143.297 136.206 1.00 50.32 993 GLY A C 1
ATOM 6896 O O . GLY A 1 993 ? 146.426 142.616 135.340 1.00 50.32 993 GLY A O 1
ATOM 6897 N N . THR A 1 994 ? 144.559 143.213 136.444 1.00 50.32 994 THR A N 1
ATOM 6898 C CA . THR A 1 994 ? 143.718 142.366 135.608 1.00 50.32 994 THR A CA 1
ATOM 6899 C C . THR A 1 994 ? 143.738 142.831 134.159 1.00 50.32 994 THR A C 1
ATOM 6900 O O . THR A 1 994 ? 143.809 142.011 133.235 1.00 50.32 994 THR A O 1
ATOM 6904 N N . PHE A 1 995 ? 143.680 144.146 133.939 1.00 50.32 995 PHE A N 1
ATOM 6905 C CA . PHE A 1 995 ? 143.728 144.668 132.575 1.00 50.32 995 PHE A CA 1
ATOM 6906 C C . PHE A 1 995 ? 145.032 144.290 131.878 1.00 50.32 995 PHE A C 1
ATOM 6907 O O . PHE A 1 995 ? 145.027 143.848 130.720 1.00 50.32 995 PHE A O 1
ATOM 6915 N N . ALA A 1 996 ? 146.160 144.440 132.574 1.00 50.32 996 ALA A N 1
ATOM 6916 C CA . ALA A 1 996 ? 147.451 144.116 131.972 1.00 50.32 996 ALA A CA 1
ATOM 6917 C C . ALA A 1 996 ? 147.578 142.626 131.668 1.00 50.32 996 ALA A C 1
ATOM 6918 O O . ALA A 1 996 ? 148.111 142.242 130.616 1.00 50.32 996 ALA A O 1
ATOM 6920 N N . ILE A 1 997 ? 147.104 141.768 132.573 1.00 50.32 997 ILE A N 1
ATOM 6921 C CA . ILE A 1 997 ? 147.174 140.335 132.305 1.00 50.32 997 ILE A CA 1
ATOM 6922 C C . ILE A 1 997 ? 146.280 139.957 131.132 1.00 50.32 997 ILE A C 1
ATOM 6923 O O . ILE A 1 997 ? 146.632 139.076 130.341 1.00 50.32 997 ILE A O 1
ATOM 6928 N N . GLN A 1 998 ? 145.123 140.605 130.983 1.00 50.32 998 GLN A N 1
ATOM 6929 C CA . GLN A 1 998 ? 144.280 140.314 129.828 1.00 50.32 998 GLN A CA 1
ATOM 6930 C C . GLN A 1 998 ? 144.948 140.740 128.526 1.00 50.32 998 GLN A C 1
ATOM 6931 O O . GLN A 1 998 ? 144.839 140.043 127.509 1.00 50.32 998 GLN A O 1
ATOM 6937 N N . ILE A 1 999 ? 145.643 141.880 128.533 1.00 50.32 999 ILE A N 1
ATOM 6938 C CA . ILE A 1 999 ? 146.383 142.288 127.338 1.00 50.32 999 ILE A CA 1
ATOM 6939 C C . ILE A 1 999 ? 147.426 141.240 126.975 1.00 50.32 999 ILE A C 1
ATOM 6940 O O . ILE A 1 999 ? 147.555 140.844 125.810 1.00 50.32 999 ILE A O 1
ATOM 6945 N N . VAL A 1 1000 ? 148.189 140.778 127.968 1.00 50.32 1000 VAL A N 1
ATOM 6946 C CA . VAL A 1 1000 ? 149.211 139.769 127.695 1.00 50.32 1000 VAL A CA 1
ATOM 6947 C C . VAL A 1 1000 ? 148.588 138.477 127.174 1.00 50.32 1000 VAL A C 1
ATOM 6948 O O . VAL A 1 1000 ? 149.125 137.850 126.255 1.00 50.32 1000 VAL A O 1
ATOM 6952 N N . ILE A 1 1001 ? 147.449 138.063 127.731 1.00 50.32 1001 ILE A N 1
ATOM 6953 C CA . ILE A 1 1001 ? 146.806 136.824 127.300 1.00 50.32 1001 ILE A CA 1
ATOM 6954 C C . ILE A 1 1001 ? 146.336 136.926 125.854 1.00 50.32 1001 ILE A C 1
ATOM 6955 O O . ILE A 1 1001 ? 146.537 136.003 125.061 1.00 50.32 1001 ILE A O 1
ATOM 6960 N N . VAL A 1 1002 ? 145.690 138.033 125.488 1.00 50.32 1002 VAL A N 1
ATOM 6961 C CA . VAL A 1 1002 ? 145.184 138.152 124.121 1.00 50.32 1002 VAL A CA 1
ATOM 6962 C C . VAL A 1 1002 ? 146.333 138.259 123.123 1.00 50.32 1002 VAL A C 1
ATOM 6963 O O . VAL A 1 1002 ? 146.303 137.639 122.055 1.00 50.32 1002 VAL A O 1
ATOM 6967 N N . GLN A 1 1003 ? 147.367 139.042 123.448 1.00 50.32 1003 GLN A N 1
ATOM 6968 C CA . GLN A 1 1003 ? 148.430 139.283 122.474 1.00 50.32 1003 GLN A CA 1
ATOM 6969 C C . GLN A 1 1003 ? 149.360 138.083 122.323 1.00 50.32 1003 GLN A C 1
ATOM 6970 O O . GLN A 1 1003 ? 149.760 137.743 121.206 1.00 50.32 1003 GLN A O 1
ATOM 6976 N N . PHE A 1 1004 ? 149.738 137.436 123.426 1.00 50.32 1004 PHE A N 1
ATOM 6977 C CA . PHE A 1 1004 ? 150.714 136.353 123.374 1.00 50.32 1004 PHE A CA 1
ATOM 6978 C C . PHE A 1 1004 ? 150.151 134.992 123.755 1.00 50.32 1004 PHE A C 1
ATOM 6979 O O . PHE A 1 1004 ? 150.932 134.071 124.002 1.00 50.32 1004 PHE A O 1
ATOM 6987 N N . GLY A 1 1005 ? 148.828 134.831 123.806 1.00 50.32 1005 GLY A N 1
ATOM 6988 C CA . GLY A 1 1005 ? 148.263 133.589 124.304 1.00 50.32 1005 GLY A CA 1
ATOM 6989 C C . GLY A 1 1005 ? 148.348 132.435 123.329 1.00 50.32 1005 GLY A C 1
ATOM 6990 O O . GLY A 1 1005 ? 148.495 131.284 123.743 1.00 50.32 1005 GLY A O 1
ATOM 6991 N N . GLY A 1 1006 ? 148.253 132.716 122.036 1.00 53.30 1006 GLY A N 1
ATOM 6992 C CA . GLY A 1 1006 ? 148.388 131.666 121.050 1.00 53.30 1006 GLY A CA 1
ATOM 6993 C C . GLY A 1 1006 ? 147.200 130.718 121.021 1.00 53.30 1006 GLY A C 1
ATOM 6994 O O . GLY A 1 1006 ? 146.102 131.027 121.477 1.00 53.30 1006 GLY A O 1
ATOM 6995 N N . LYS A 1 1007 ? 147.445 129.539 120.453 1.00 55.03 1007 LYS A N 1
ATOM 6996 C CA . LYS A 1 1007 ? 146.395 128.528 120.364 1.00 55.03 1007 LYS A CA 1
ATOM 6997 C C . LYS A 1 1007 ? 145.898 128.020 121.714 1.00 55.03 1007 LYS A C 1
ATOM 6998 O O . LYS A 1 1007 ? 144.675 127.848 121.850 1.00 55.03 1007 LYS A O 1
ATOM 7004 N N . PRO A 1 1008 ? 146.758 127.719 122.726 1.00 50.32 1008 PRO A N 1
ATOM 7005 C CA . PRO A 1 1008 ? 146.244 127.235 124.017 1.00 50.32 1008 PRO A CA 1
ATOM 7006 C C . PRO A 1 1008 ? 145.046 128.000 124.555 1.00 50.32 1008 PRO A C 1
ATOM 7007 O O . PRO A 1 1008 ? 144.120 127.400 125.107 1.00 50.32 1008 PRO A O 1
ATOM 7011 N N . PHE A 1 1009 ? 145.050 129.321 124.395 1.00 50.32 1009 PHE A N 1
ATOM 7012 C CA . PHE A 1 1009 ? 143.948 130.167 124.824 1.00 50.32 1009 PHE A CA 1
ATOM 7013 C C . PHE A 1 1009 ? 142.964 130.472 123.704 1.00 50.32 1009 PHE A C 1
ATOM 7014 O O . PHE A 1 1009 ? 141.952 131.130 123.957 1.00 50.32 1009 PHE A O 1
ATOM 7022 N N . SER A 1 1010 ? 143.237 130.013 122.481 1.00 50.32 1010 SER A N 1
ATOM 7023 C CA . SER A 1 1010 ? 142.368 130.234 121.322 1.00 50.32 1010 SER A CA 1
ATOM 7024 C C . SER A 1 1010 ? 142.210 131.717 121.008 1.00 50.32 1010 SER A C 1
ATOM 7025 O O . SER A 1 1010 ? 141.109 132.195 120.740 1.00 50.32 1010 SER A O 1
ATOM 7028 N N . CYS A 1 1011 ? 143.321 132.449 121.028 1.00 50.32 1011 CYS A N 1
ATOM 7029 C CA . CYS A 1 1011 ? 143.329 133.887 120.800 1.00 50.32 1011 CYS A CA 1
ATOM 7030 C C . CYS A 1 1011 ? 144.294 134.226 119.674 1.00 50.32 1011 CYS A C 1
ATOM 7031 O O . CYS A 1 1011 ? 145.422 133.730 119.652 1.00 50.32 1011 CYS A O 1
ATOM 7034 N N . SER A 1 1012 ? 143.851 135.076 118.747 1.00 22.59 1012 SER A N 1
ATOM 7035 C CA . SER A 1 1012 ? 144.730 135.661 117.749 1.00 22.59 1012 SER A CA 1
ATOM 7036 C C . SER A 1 1012 ? 144.884 137.156 118.002 1.00 22.59 1012 SER A C 1
ATOM 7037 O O . SER A 1 1012 ? 143.904 137.822 118.350 1.00 22.59 1012 SER A O 1
ATOM 7040 N N . PRO A 1 1013 ? 146.086 137.709 117.829 1.00 50.32 1013 PRO A N 1
ATOM 7041 C CA . PRO A 1 1013 ? 146.342 139.089 118.253 1.00 50.32 1013 PRO A CA 1
ATOM 7042 C C . PRO A 1 1013 ? 145.458 140.102 117.540 1.00 50.32 1013 PRO A C 1
ATOM 7043 O O . PRO A 1 1013 ? 145.120 139.948 116.367 1.00 50.32 1013 PRO A O 1
ATOM 7047 N N . LEU A 1 1014 ? 145.101 141.157 118.267 1.00 50.32 1014 LEU A N 1
ATOM 7048 C CA . LEU A 1 1014 ? 144.193 142.190 117.796 1.00 50.32 1014 LEU A CA 1
ATOM 7049 C C . LEU A 1 1014 ? 144.956 143.475 117.503 1.00 50.32 1014 LEU A C 1
ATOM 7050 O O . LEU A 1 1014 ? 146.047 143.701 118.028 1.00 50.32 1014 LEU A O 1
ATOM 7055 N N . GLN A 1 1015 ? 144.370 144.320 116.662 1.00 43.13 1015 GLN A N 1
ATOM 7056 C CA . GLN A 1 1015 ? 144.942 145.620 116.359 1.00 43.13 1015 GLN A CA 1
ATOM 7057 C C . GLN A 1 1015 ? 144.691 146.594 117.508 1.00 43.13 1015 GLN A C 1
ATOM 7058 O O . GLN A 1 1015 ? 144.240 146.217 118.588 1.00 43.13 1015 GLN A O 1
ATOM 7064 N N . LEU A 1 1016 ? 145.000 147.869 117.270 1.00 50.32 1016 LEU A N 1
ATOM 7065 C CA . LEU A 1 1016 ? 144.789 148.875 118.307 1.00 50.32 1016 LEU A CA 1
ATOM 7066 C C . LEU A 1 1016 ? 143.350 149.375 118.321 1.00 50.32 1016 LEU A C 1
ATOM 7067 O O . LEU A 1 1016 ? 142.761 149.552 119.393 1.00 50.32 1016 LEU A O 1
ATOM 7072 N N . ASP A 1 1017 ? 142.763 149.609 117.148 1.00 50.32 1017 ASP A N 1
ATOM 7073 C CA . ASP A 1 1017 ? 141.390 150.094 117.119 1.00 50.32 1017 ASP A CA 1
ATOM 7074 C C . ASP A 1 1017 ? 140.405 149.014 117.543 1.00 50.32 1017 ASP A C 1
ATOM 7075 O O . ASP A 1 1017 ? 139.328 149.328 118.060 1.00 50.32 1017 ASP A O 1
ATOM 7080 N N . GLN A 1 1018 ? 140.767 147.743 117.381 1.00 50.32 1018 GLN A N 1
ATOM 7081 C CA . GLN A 1 1018 ? 139.906 146.669 117.858 1.00 50.32 1018 GLN A CA 1
ATOM 7082 C C . GLN A 1 1018 ? 139.902 146.612 119.381 1.00 50.32 1018 GLN A C 1
ATOM 7083 O O . GLN A 1 1018 ? 138.850 146.423 120.004 1.00 50.32 1018 GLN A O 1
ATOM 7089 N N . TRP A 1 1019 ? 141.061 146.836 119.997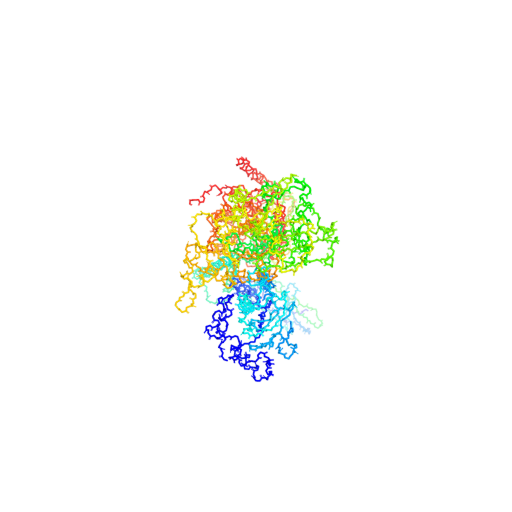 1.00 50.32 1019 TRP A N 1
ATOM 7090 C CA . TRP A 1 1019 ? 141.130 146.988 121.444 1.00 50.32 1019 TRP A CA 1
ATOM 7091 C C . TRP A 1 1019 ? 140.344 148.202 121.918 1.00 50.32 1019 TRP A C 1
ATOM 7092 O O . TRP A 1 1019 ? 139.668 148.139 122.951 1.00 50.32 1019 TRP A O 1
ATOM 7103 N N . MET A 1 1020 ? 140.422 149.313 121.185 1.00 40.93 1020 MET A N 1
ATOM 7104 C CA . MET A 1 1020 ? 139.660 150.500 121.556 1.00 40.93 1020 MET A CA 1
ATOM 7105 C C . MET A 1 1020 ? 138.158 150.260 121.489 1.00 40.93 1020 MET A C 1
ATOM 7106 O O . MET A 1 1020 ? 137.419 150.758 122.341 1.00 40.93 1020 MET A O 1
ATOM 7111 N N . TRP A 1 1021 ? 137.683 149.510 120.497 1.00 50.32 1021 TRP A N 1
ATOM 7112 C CA . TRP A 1 1021 ? 136.258 149.195 120.446 1.00 50.32 1021 TRP A CA 1
ATOM 7113 C C . TRP A 1 1021 ? 135.840 148.240 121.556 1.00 50.32 1021 TRP A C 1
ATOM 7114 O O . TRP A 1 1021 ? 134.736 148.373 122.096 1.00 50.32 1021 TRP A O 1
ATOM 7125 N N . CYS A 1 1022 ? 136.700 147.285 121.918 1.00 50.32 1022 CYS A N 1
ATOM 7126 C CA . CYS A 1 1022 ? 136.395 146.425 123.059 1.00 50.32 1022 CYS A CA 1
ATOM 7127 C C . CYS A 1 1022 ? 136.267 147.235 124.343 1.00 50.32 1022 CYS A C 1
ATOM 7128 O O . CYS A 1 1022 ? 135.347 147.008 125.137 1.00 50.32 1022 CYS A O 1
ATOM 7131 N N . ILE A 1 1023 ? 137.170 148.196 124.553 1.00 50.32 1023 ILE A N 1
ATOM 7132 C CA . ILE A 1 1023 ? 137.100 149.045 125.741 1.00 50.32 1023 ILE A CA 1
ATOM 7133 C C . ILE A 1 1023 ? 135.878 149.956 125.705 1.00 50.32 1023 ILE A C 1
ATOM 7134 O O . ILE A 1 1023 ? 135.252 150.194 126.739 1.00 50.32 1023 ILE A O 1
ATOM 7139 N N . PHE A 1 1024 ? 135.516 150.477 124.532 1.00 50.32 1024 PHE A N 1
ATOM 7140 C CA . PHE A 1 1024 ? 134.314 151.298 124.402 1.00 50.32 1024 PHE A CA 1
ATOM 7141 C C . PHE A 1 1024 ? 133.067 150.515 124.801 1.00 50.32 1024 PHE A C 1
ATOM 7142 O O . PHE A 1 1024 ? 132.233 150.988 125.588 1.00 50.32 1024 PHE A O 1
ATOM 7150 N N . ILE A 1 1025 ? 132.939 149.295 124.282 1.00 50.32 1025 ILE A N 1
ATOM 7151 C CA . ILE A 1 1025 ? 131.783 148.465 124.598 1.00 50.32 1025 ILE A CA 1
ATOM 7152 C C . ILE A 1 1025 ? 131.764 148.102 126.078 1.00 50.32 1025 ILE A C 1
ATOM 7153 O O . ILE A 1 1025 ? 130.710 148.130 126.720 1.00 50.32 1025 ILE A O 1
ATOM 7158 N N . GLY A 1 1026 ? 132.921 147.753 126.644 1.00 50.32 1026 GLY A N 1
ATOM 7159 C CA . GLY A 1 1026 ? 132.970 147.416 128.058 1.00 50.32 1026 GLY A CA 1
ATOM 7160 C C . GLY A 1 1026 ? 132.667 148.590 128.969 1.00 50.32 1026 GLY A C 1
ATOM 7161 O O . GLY A 1 1026 ? 132.102 148.417 130.047 1.00 50.32 1026 GLY A O 1
ATOM 7162 N N . LEU A 1 1027 ? 133.054 149.797 128.560 1.00 50.32 1027 LEU A N 1
ATOM 7163 C CA . LEU A 1 1027 ? 132.790 150.984 129.361 1.00 50.32 1027 LEU A CA 1
ATOM 7164 C C . LEU A 1 1027 ? 131.357 151.469 129.222 1.00 50.32 1027 LEU A C 1
ATOM 7165 O O . LEU A 1 1027 ? 130.900 152.253 130.055 1.00 50.32 1027 LEU A O 1
ATOM 7170 N N . GLY A 1 1028 ? 130.639 151.038 128.188 1.00 50.32 1028 GLY A N 1
ATOM 7171 C CA . GLY A 1 1028 ? 129.212 151.330 128.161 1.00 50.32 1028 GLY A CA 1
ATOM 7172 C C . GLY A 1 1028 ? 128.408 150.623 129.237 1.00 50.32 1028 GLY A C 1
ATOM 7173 O O . GLY A 1 1028 ? 127.233 150.954 129.438 1.00 50.32 1028 GLY A O 1
ATOM 7174 N N . GLU A 1 1029 ? 129.021 149.669 129.940 1.00 50.32 1029 GLU A N 1
ATOM 7175 C CA . GLU A 1 1029 ? 128.358 148.993 131.049 1.00 50.32 1029 GLU A CA 1
ATOM 7176 C C . GLU A 1 1029 ? 128.152 149.929 132.233 1.00 50.32 1029 GLU A C 1
ATOM 7177 O O . GLU A 1 1029 ? 127.149 149.813 132.943 1.00 50.32 1029 GLU A O 1
ATOM 7183 N N . LEU A 1 1030 ? 129.064 150.879 132.444 1.00 50.32 1030 LEU A N 1
ATOM 7184 C CA . LEU A 1 1030 ? 128.888 151.856 133.511 1.00 50.32 1030 LEU A CA 1
ATOM 7185 C C . LEU A 1 1030 ? 127.728 152.799 133.224 1.00 50.32 1030 LEU A C 1
ATOM 7186 O O . LEU A 1 1030 ? 127.145 153.366 134.152 1.00 50.32 1030 LEU A O 1
ATOM 7191 N N . VAL A 1 1031 ? 127.388 153.000 131.951 1.00 50.32 1031 VAL A N 1
ATOM 7192 C CA . VAL A 1 1031 ? 126.251 153.852 131.611 1.00 50.32 1031 VAL A CA 1
ATOM 7193 C C . VAL A 1 1031 ? 124.954 153.059 131.681 1.00 50.32 1031 VAL A C 1
ATOM 7194 O O . VAL A 1 1031 ? 123.910 153.574 132.106 1.00 50.32 1031 VAL A O 1
ATOM 7198 N N . TRP A 1 1032 ? 124.990 151.797 131.258 1.00 50.32 1032 TRP A N 1
ATOM 7199 C CA . TRP A 1 1032 ? 123.820 150.948 131.447 1.00 50.32 1032 TRP A CA 1
ATOM 7200 C C . TRP A 1 1032 ? 123.497 150.779 132.928 1.00 50.32 1032 TRP A C 1
ATOM 7201 O O . TRP A 1 1032 ? 122.324 150.653 133.300 1.00 50.32 1032 TRP A O 1
ATOM 7212 N N . GLY A 1 1033 ? 124.519 150.774 133.784 1.00 50.32 1033 GLY A N 1
ATOM 7213 C CA . GLY A 1 1033 ? 124.277 150.735 135.213 1.00 50.32 1033 GLY A CA 1
ATOM 7214 C C . GLY A 1 1033 ? 123.511 151.937 135.717 1.00 50.32 1033 GLY A C 1
ATOM 7215 O O . GLY A 1 1033 ? 122.621 151.799 136.555 1.00 50.32 1033 GLY A O 1
ATOM 7216 N N . GLN A 1 1034 ? 123.834 153.129 135.214 1.00 50.32 1034 GLN A N 1
ATOM 7217 C CA . GLN A 1 1034 ? 123.082 154.318 135.600 1.00 50.32 1034 GLN A CA 1
ATOM 7218 C C . GLN A 1 1034 ? 121.679 154.303 135.019 1.00 50.32 1034 GLN A C 1
ATOM 7219 O O . GLN A 1 1034 ? 120.765 154.892 135.600 1.00 50.32 1034 GLN A O 1
ATOM 7225 N N . VAL A 1 1035 ? 121.490 153.659 133.871 1.00 50.32 1035 VAL A N 1
ATOM 7226 C CA . VAL A 1 1035 ? 120.140 153.498 133.333 1.00 50.32 1035 VAL A CA 1
ATOM 7227 C C . VAL A 1 1035 ? 119.297 152.626 134.255 1.00 50.32 1035 VAL A C 1
ATOM 7228 O O . VAL A 1 1035 ? 118.178 152.990 134.627 1.00 50.32 1035 VAL A O 1
ATOM 7232 N N . ILE A 1 1036 ? 119.819 151.457 134.638 1.00 44.71 1036 ILE A N 1
ATOM 7233 C CA . ILE A 1 1036 ? 118.994 150.524 135.404 1.00 44.71 1036 ILE A CA 1
ATOM 7234 C C . ILE A 1 1036 ? 118.954 150.853 136.891 1.00 44.71 1036 ILE A C 1
ATOM 7235 O O . ILE A 1 1036 ? 118.101 150.321 137.605 1.00 44.71 1036 ILE A O 1
ATOM 7240 N N . ALA A 1 1037 ? 119.846 151.709 137.394 1.00 50.32 1037 ALA A N 1
ATOM 7241 C CA . ALA A 1 1037 ? 119.718 152.147 138.781 1.00 50.32 1037 ALA A CA 1
ATOM 7242 C C . ALA A 1 1037 ? 118.499 153.036 138.972 1.00 50.32 1037 ALA A C 1
ATOM 7243 O O . ALA A 1 1037 ? 118.098 153.303 140.109 1.00 50.32 1037 ALA A O 1
ATOM 7245 N N . THR A 1 1038 ? 117.911 153.514 137.876 1.00 46.33 1038 THR A N 1
ATOM 7246 C CA . THR A 1 1038 ? 116.713 154.339 137.956 1.00 46.33 1038 THR A CA 1
ATOM 7247 C C . THR A 1 1038 ? 115.482 153.513 138.302 1.00 46.33 1038 THR A C 1
ATOM 7248 O O . THR A 1 1038 ? 114.553 154.023 138.938 1.00 46.33 1038 THR A O 1
ATOM 7252 N N . ILE A 1 1039 ? 115.456 152.244 137.908 1.00 83.20 1039 ILE A N 1
ATOM 7253 C CA . ILE A 1 1039 ? 114.287 151.390 138.100 1.00 83.20 1039 ILE A CA 1
ATOM 7254 C C . ILE A 1 1039 ? 114.128 151.072 139.581 1.00 83.20 1039 ILE A C 1
ATOM 7255 O O . ILE A 1 1039 ? 115.035 150.489 140.191 1.00 83.20 1039 ILE A O 1
ATOM 7260 N N . PRO A 1 1040 ? 113.001 151.428 140.198 1.00 138.12 1040 PRO A N 1
ATOM 7261 C CA . PRO A 1 1040 ? 112.808 151.115 141.620 1.00 138.12 1040 PRO A CA 1
ATOM 7262 C C . PRO A 1 1040 ? 112.498 149.637 141.810 1.00 138.12 1040 PRO A C 1
ATOM 7263 O O . PRO A 1 1040 ? 111.621 149.082 141.145 1.00 138.12 1040 PRO A O 1
ATOM 7267 N N . THR A 1 1041 ? 113.220 149.003 142.734 1.00 149.28 1041 THR A N 1
ATOM 7268 C CA . THR A 1 1041 ? 113.077 147.567 142.933 1.00 149.28 1041 THR A CA 1
ATOM 7269 C C . THR A 1 1041 ? 111.738 147.183 143.545 1.00 149.28 1041 THR A C 1
ATOM 7270 O O . THR A 1 1041 ? 111.410 145.993 143.570 1.00 149.28 1041 THR A O 1
ATOM 7274 N N . SER A 1 1042 ? 110.961 148.148 144.028 1.00 140.02 1042 SER A N 1
ATOM 7275 C CA . SER A 1 1042 ? 109.649 147.897 144.622 1.00 140.02 1042 SER A CA 1
ATOM 7276 C C . SER A 1 1042 ? 108.583 147.542 143.593 1.00 140.02 1042 SER A C 1
ATOM 7277 O O . SER A 1 1042 ? 107.409 147.426 143.964 1.00 140.02 1042 SER A O 1
ATOM 7280 N N . ARG A 1 1043 ? 108.942 147.371 142.326 1.00 214.17 1043 ARG A N 1
ATOM 7281 C CA . ARG A 1 1043 ? 107.969 147.053 141.290 1.00 214.17 1043 ARG A CA 1
ATOM 7282 C C . ARG A 1 1043 ? 108.039 145.578 140.908 1.00 214.17 1043 ARG A C 1
ATOM 7283 O O . ARG A 1 1043 ? 108.938 145.158 140.179 1.00 214.17 1043 ARG A O 1
ATOM 7291 N N . LYS B 2 147 ? 171.846 99.982 72.958 1.00 201.84 147 LYS B N 1
ATOM 7292 C CA . LYS B 2 147 ? 170.775 100.556 73.763 1.00 201.84 147 LYS B CA 1
ATOM 7293 C C . LYS B 2 147 ? 169.629 99.565 73.937 1.00 201.84 147 LYS B C 1
ATOM 7294 O O . LYS B 2 147 ? 169.015 99.143 72.956 1.00 201.84 147 LYS B O 1
ATOM 7300 N N . PRO B 2 148 ? 169.352 99.183 75.184 1.00 221.91 148 PRO B N 1
ATOM 7301 C CA . PRO B 2 148 ? 168.224 98.283 75.443 1.00 221.91 148 PRO B CA 1
ATOM 7302 C C . PRO B 2 148 ? 166.900 98.928 75.065 1.00 221.91 148 PRO B C 1
ATOM 7303 O O . PRO B 2 148 ? 166.742 100.150 75.112 1.00 221.91 148 PRO B O 1
ATOM 7307 N N . ARG B 2 149 ? 165.941 98.088 74.681 1.00 256.19 149 ARG B N 1
ATOM 7308 C CA . ARG B 2 149 ? 164.631 98.547 74.239 1.00 256.19 149 ARG B CA 1
ATOM 7309 C C . ARG B 2 149 ? 163.590 98.278 75.319 1.00 256.19 149 ARG B C 1
ATOM 7310 O O . ARG B 2 149 ? 163.488 97.157 75.831 1.00 256.19 149 ARG B O 1
ATOM 7318 N N . ILE B 2 150 ? 162.818 99.310 75.655 1.00 218.98 150 ILE B N 1
ATOM 7319 C CA . ILE B 2 150 ? 161.771 99.230 76.665 1.00 218.98 150 ILE B CA 1
ATOM 7320 C C . ILE B 2 150 ? 160.438 99.555 76.007 1.00 218.98 150 ILE B C 1
ATOM 7321 O O . ILE B 2 150 ? 160.305 100.583 75.334 1.00 218.98 150 ILE B O 1
ATOM 7326 N N . VAL B 2 151 ? 159.458 98.681 76.206 1.00 230.69 151 VAL B N 1
ATOM 7327 C CA . VAL B 2 151 ? 158.080 98.926 75.798 1.00 230.69 151 VAL B CA 1
ATOM 7328 C C . VAL B 2 151 ? 157.295 99.347 77.032 1.00 230.69 151 VAL B C 1
ATOM 7329 O O . VAL B 2 151 ? 157.292 98.643 78.050 1.00 230.69 151 VAL B O 1
ATOM 7333 N N . THR B 2 152 ? 156.637 100.497 76.947 1.00 231.63 152 THR B N 1
ATOM 7334 C CA . THR B 2 152 ? 155.918 101.076 78.067 1.00 231.63 152 THR B CA 1
ATOM 7335 C C . THR B 2 152 ? 154.426 101.129 77.769 1.00 231.63 152 THR B C 1
ATOM 7336 O O . THR B 2 152 ? 153.996 101.102 76.613 1.00 231.63 152 THR B O 1
ATOM 7340 N N . SER B 2 153 ? 153.638 101.202 78.837 1.00 202.13 153 SER B N 1
ATOM 7341 C CA . SER B 2 153 ? 152.199 101.343 78.695 1.00 202.13 153 SER B CA 1
ATOM 7342 C C . SER B 2 153 ? 151.850 102.737 78.182 1.00 202.13 153 SER B C 1
ATOM 7343 O O . SER B 2 153 ? 152.659 103.668 78.228 1.00 202.13 153 SER B O 1
ATOM 7346 N N . GLU B 2 154 ? 150.626 102.871 77.682 1.00 233.13 154 GLU B N 1
ATOM 7347 C CA . GLU B 2 154 ? 150.161 104.160 77.200 1.00 233.13 154 GLU B CA 1
ATOM 7348 C C . GLU B 2 154 ? 149.990 105.138 78.360 1.00 233.13 154 GLU B C 1
ATOM 7349 O O . GLU B 2 154 ? 149.820 104.750 79.519 1.00 233.13 154 GLU B O 1
ATOM 7355 N N . GLU B 2 155 ? 150.046 106.425 78.031 1.00 244.93 155 GLU B N 1
ATOM 7356 C CA . GLU B 2 155 ? 149.825 107.458 79.030 1.00 244.93 155 GLU B CA 1
ATOM 7357 C C . GLU B 2 155 ? 148.385 107.408 79.527 1.00 244.93 155 GLU B C 1
ATOM 7358 O O . GLU B 2 155 ? 147.468 107.004 78.806 1.00 244.93 155 GLU B O 1
ATOM 7364 N N . VAL B 2 156 ? 148.192 107.814 80.778 1.00 162.80 156 VAL B N 1
ATOM 7365 C CA . VAL B 2 156 ? 146.908 107.693 81.454 1.00 162.80 156 VAL B CA 1
ATOM 7366 C C . VAL B 2 156 ? 146.485 109.053 81.992 1.00 162.80 156 VAL B C 1
ATOM 7367 O O . VAL B 2 156 ? 147.299 109.799 82.551 1.00 162.80 156 VAL B O 1
ATOM 7371 N N . ILE B 2 157 ? 145.212 109.379 81.799 1.00 150.96 157 ILE B N 1
ATOM 7372 C CA . ILE B 2 157 ? 144.608 110.589 82.341 1.00 150.96 157 ILE B CA 1
ATOM 7373 C C . ILE B 2 157 ? 143.771 110.185 83.551 1.00 150.96 157 ILE B C 1
ATOM 7374 O O . ILE B 2 157 ? 142.869 109.346 83.452 1.00 150.96 157 ILE B O 1
ATOM 7379 N N . ILE B 2 158 ? 144.101 110.743 84.710 1.00 152.61 158 ILE B N 1
ATOM 7380 C CA . ILE B 2 158 ? 143.346 110.473 85.928 1.00 152.61 158 ILE B CA 1
ATOM 7381 C C . ILE B 2 158 ? 142.094 111.337 85.928 1.00 152.61 158 ILE B C 1
ATOM 7382 O O . ILE B 2 158 ? 142.177 112.569 85.954 1.00 152.61 158 ILE B O 1
ATOM 7387 N N . ARG B 2 159 ? 140.935 110.696 85.899 1.00 216.54 159 ARG B N 1
ATOM 7388 C CA . ARG B 2 159 ? 139.659 111.375 86.023 1.00 216.54 159 ARG B CA 1
ATOM 7389 C C . ARG B 2 159 ? 139.140 111.197 87.446 1.00 216.54 159 ARG B C 1
ATOM 7390 O O . ARG B 2 159 ? 139.847 110.711 88.334 1.00 216.54 159 ARG B O 1
ATOM 7398 N N . GLU B 2 160 ? 137.892 111.597 87.677 1.00 183.43 160 GLU B N 1
ATOM 7399 C CA . GLU B 2 160 ? 137.258 111.388 88.972 1.00 183.43 160 GLU B CA 1
ATOM 7400 C C . GLU B 2 160 ? 136.915 109.926 89.233 1.00 183.43 160 GLU B C 1
ATOM 7401 O O . GLU B 2 160 ? 136.407 109.611 90.315 1.00 183.43 160 GLU B O 1
ATOM 7407 N N . SER B 2 161 ? 137.172 109.037 88.277 1.00 169.77 161 SER B N 1
ATOM 7408 C CA . SER B 2 161 ? 136.911 107.619 88.479 1.00 169.77 161 SER B CA 1
ATOM 7409 C C . SER B 2 161 ? 137.842 107.044 89.539 1.00 169.77 161 SER B C 1
ATOM 7410 O O . SER B 2 161 ? 138.979 107.493 89.705 1.00 169.77 161 SER B O 1
ATOM 7413 N N . LEU B 2 162 ? 137.349 106.040 90.258 1.00 183.00 162 LEU B N 1
ATOM 7414 C CA . LEU B 2 162 ? 138.090 105.398 91.333 1.00 183.00 162 LEU B CA 1
ATOM 7415 C C . LEU B 2 162 ? 138.776 104.110 90.890 1.00 183.00 162 LEU B C 1
ATOM 7416 O O . LEU B 2 162 ? 139.284 103.370 91.738 1.00 183.00 162 LEU B O 1
ATOM 7421 N N . LEU B 2 163 ? 138.792 103.826 89.593 1.00 220.18 163 LEU B N 1
ATOM 7422 C CA . LEU B 2 163 ? 139.407 102.600 89.096 1.00 220.18 163 LEU B CA 1
ATOM 7423 C C . LEU B 2 163 ? 140.916 102.634 89.314 1.00 220.18 163 LEU B C 1
ATOM 7424 O O . LEU B 2 163 ? 141.549 103.669 89.075 1.00 220.18 163 LEU B O 1
ATOM 7429 N N . PRO B 2 164 ? 141.524 101.538 89.766 1.00 193.11 164 PRO B N 1
ATOM 7430 C CA . PRO B 2 164 ? 142.986 101.499 89.867 1.00 193.11 164 PRO B CA 1
ATOM 7431 C C . PRO B 2 164 ? 143.628 101.570 88.490 1.00 193.11 164 PRO B C 1
ATOM 7432 O O . PRO B 2 164 ? 143.052 101.140 87.488 1.00 193.11 164 PRO B O 1
ATOM 7436 N N . VAL B 2 165 ? 144.836 102.125 88.447 1.00 206.06 165 VAL B N 1
ATOM 7437 C CA . VAL B 2 165 ? 145.581 102.302 87.206 1.00 206.06 165 VAL B CA 1
ATOM 7438 C C . VAL B 2 165 ? 146.894 101.542 87.318 1.00 206.06 165 VAL B C 1
ATOM 7439 O O . VAL B 2 165 ? 147.606 101.668 88.320 1.00 206.06 165 VAL B O 1
ATOM 7443 N N . THR B 2 166 ? 147.211 100.758 86.292 1.00 221.21 166 THR B N 1
ATOM 7444 C CA . THR B 2 166 ? 148.417 99.942 86.265 1.00 221.21 166 THR B CA 1
ATOM 7445 C C . THR B 2 166 ? 149.342 100.424 85.156 1.00 221.21 166 THR B C 1
ATOM 7446 O O . THR B 2 166 ? 148.918 100.567 84.004 1.00 221.21 166 THR B O 1
ATOM 7450 N N . LEU B 2 167 ? 150.601 100.667 85.508 1.00 238.74 167 LEU B N 1
ATOM 7451 C CA . LEU B 2 167 ? 151.626 101.127 84.583 1.00 238.74 167 LEU B CA 1
ATOM 7452 C C . LEU B 2 167 ? 152.663 100.026 84.416 1.00 238.74 167 LEU B C 1
ATOM 7453 O O . LEU B 2 167 ? 153.039 99.368 85.394 1.00 238.74 167 LEU B O 1
ATOM 7458 N N . GLN B 2 168 ? 153.125 99.836 83.181 1.00 238.79 168 GLN B N 1
ATOM 7459 C CA . GLN B 2 168 ? 153.877 98.653 82.789 1.00 238.79 168 GLN B CA 1
ATOM 7460 C C . GLN B 2 168 ? 155.186 99.055 82.127 1.00 238.79 168 GLN B C 1
ATOM 7461 O O . GLN B 2 168 ? 155.222 100.006 81.341 1.00 238.79 168 GLN B O 1
ATOM 7467 N N . CYS B 2 169 ? 156.261 98.329 82.438 1.00 283.70 169 CYS B N 1
ATOM 7468 C CA . CYS B 2 169 ? 157.499 98.444 81.680 1.00 283.70 169 CYS B CA 1
ATOM 7469 C C . CYS B 2 169 ? 158.041 97.059 81.353 1.00 283.70 169 CYS B C 1
ATOM 7470 O O . CYS B 2 169 ? 158.160 96.198 82.235 1.00 283.70 169 CYS B O 1
ATOM 7473 N N . ASN B 2 170 ? 158.379 96.869 80.075 1.00 243.07 170 ASN B N 1
ATOM 7474 C CA . ASN B 2 170 ? 158.839 95.603 79.514 1.00 243.07 170 ASN B CA 1
ATOM 7475 C C . ASN B 2 170 ? 160.222 95.813 78.916 1.00 243.07 170 ASN B C 1
ATOM 7476 O O . ASN B 2 170 ? 160.397 96.674 78.049 1.00 243.07 170 ASN B O 1
ATOM 7481 N N . LEU B 2 171 ? 161.198 95.030 79.369 1.00 243.73 171 LEU B N 1
ATOM 7482 C CA . LEU B 2 171 ? 162.544 95.066 78.798 1.00 243.73 171 LEU B CA 1
ATOM 7483 C C . LEU B 2 171 ? 162.580 94.096 77.624 1.00 243.73 171 LEU B C 1
ATOM 7484 O O . LEU B 2 171 ? 162.935 92.924 77.765 1.00 243.73 171 LEU B O 1
ATOM 7489 N N . THR B 2 172 ? 162.203 94.590 76.443 1.00 232.67 172 THR B N 1
ATOM 7490 C CA . THR B 2 172 ? 162.031 93.700 75.300 1.00 232.67 172 THR B CA 1
ATOM 7491 C C . THR B 2 172 ? 163.356 93.283 74.680 1.00 232.67 172 THR B C 1
ATOM 7492 O O . THR B 2 172 ? 163.445 92.197 74.095 1.00 232.67 172 THR B O 1
ATOM 7496 N N . SER B 2 173 ? 164.387 94.116 74.789 1.00 200.66 173 SER B N 1
ATOM 7497 C CA . SER B 2 173 ? 165.688 93.821 74.202 1.00 200.66 173 SER B CA 1
ATOM 7498 C C . SER B 2 173 ? 166.769 94.289 75.161 1.00 200.66 173 SER B C 1
ATOM 7499 O O . SER B 2 173 ? 166.811 95.471 75.516 1.00 200.66 173 SER B O 1
ATOM 7502 N N . SER B 2 174 ? 167.632 93.367 75.582 1.00 214.20 174 SER B N 1
ATOM 7503 C CA . SER B 2 174 ? 168.741 93.708 76.470 1.00 214.20 174 SER B CA 1
ATOM 7504 C C . SER B 2 174 ? 169.760 92.584 76.426 1.00 214.20 174 SER B C 1
ATOM 7505 O O . SER B 2 174 ? 169.426 91.435 76.736 1.00 214.20 174 SER B O 1
ATOM 7508 N N . SER B 2 175 ? 170.993 92.908 76.047 1.00 191.23 175 SER B N 1
ATOM 7509 C CA . SER B 2 175 ? 172.098 91.962 76.100 1.00 191.23 175 SER B CA 1
ATOM 7510 C C . SER B 2 175 ? 172.934 92.108 77.365 1.00 191.23 175 SER B C 1
ATOM 7511 O O . SER B 2 175 ? 173.910 91.372 77.535 1.00 191.23 175 SER B O 1
ATOM 7514 N N . HIS B 2 176 ? 172.576 93.032 78.249 1.00 254.12 176 HIS B N 1
ATOM 7515 C CA . HIS B 2 176 ? 173.331 93.300 79.463 1.00 254.12 176 HIS B CA 1
ATOM 7516 C C . HIS B 2 176 ? 172.692 92.605 80.658 1.00 254.12 176 HIS B C 1
ATOM 7517 O O . HIS B 2 176 ? 171.468 92.472 80.744 1.00 254.12 176 HIS B O 1
ATOM 7524 N N . THR B 2 177 ? 173.538 92.165 81.586 1.00 216.46 177 THR B N 1
ATOM 7525 C CA . THR B 2 177 ? 173.053 91.546 82.814 1.00 216.46 177 THR B CA 1
ATOM 7526 C C . THR B 2 177 ? 172.497 92.625 83.737 1.00 216.46 177 THR B C 1
ATOM 7527 O O . THR B 2 177 ? 173.252 93.369 84.368 1.00 216.46 177 THR B O 1
ATOM 7531 N N . LEU B 2 178 ? 171.174 92.723 83.792 1.00 225.66 178 LEU B N 1
ATOM 7532 C CA . LEU B 2 178 ? 170.516 93.622 84.727 1.00 225.66 178 LEU B CA 1
ATOM 7533 C C . LEU B 2 178 ? 170.718 93.110 86.148 1.00 225.66 178 LEU B C 1
ATOM 7534 O O . LEU B 2 178 ? 170.642 91.904 86.395 1.00 225.66 178 LEU B O 1
ATOM 7539 N N . MET B 2 179 ? 170.989 94.011 87.097 1.00 223.00 179 MET B N 1
ATOM 7540 C CA . MET B 2 179 ? 170.858 93.551 88.475 1.00 223.00 179 MET B CA 1
ATOM 7541 C C . MET B 2 179 ? 169.591 94.074 89.138 1.00 223.00 179 MET B C 1
ATOM 7542 O O . MET B 2 179 ? 169.061 93.407 90.032 1.00 223.00 179 MET B O 1
ATOM 7547 N N . TYR B 2 180 ? 169.075 95.238 88.741 1.00 240.36 180 TYR B N 1
ATOM 7548 C CA . TYR B 2 180 ? 167.839 95.672 89.396 1.00 240.36 180 TYR B CA 1
ATOM 7549 C C . TYR B 2 180 ? 167.118 96.711 88.547 1.00 240.36 180 TYR B C 1
ATOM 7550 O O . TYR B 2 180 ? 167.578 97.105 87.473 1.00 240.36 180 TYR B O 1
ATOM 7559 N N . SER B 2 181 ? 165.954 97.127 89.039 1.00 212.64 181 SER B N 1
ATOM 7560 C CA . SER B 2 181 ? 165.137 98.141 88.395 1.00 212.64 181 SER B CA 1
ATOM 7561 C C . SER B 2 181 ? 164.274 98.801 89.458 1.00 212.64 181 SER B C 1
ATOM 7562 O O . SER B 2 181 ? 164.010 98.224 90.515 1.00 212.64 181 SER B O 1
ATOM 7565 N N . TYR B 2 182 ? 163.830 100.019 89.164 1.00 282.42 182 TYR B N 1
ATOM 7566 C CA . TYR B 2 182 ? 163.082 100.777 90.158 1.00 282.42 182 TYR B CA 1
ATOM 7567 C C . TYR B 2 182 ? 162.242 101.853 89.487 1.00 282.42 182 TYR B C 1
ATOM 7568 O O . TYR B 2 182 ? 162.593 102.369 88.423 1.00 282.42 182 TYR B O 1
ATOM 7577 N N . TRP B 2 183 ? 161.134 102.191 90.140 1.00 260.16 183 TRP B N 1
ATOM 7578 C CA . TRP B 2 183 ? 160.231 103.232 89.676 1.00 260.16 183 TRP B CA 1
ATOM 7579 C C . TRP B 2 183 ? 160.563 104.556 90.354 1.00 260.16 183 TRP B C 1
ATOM 7580 O O . TRP B 2 183 ? 161.031 104.592 91.496 1.00 260.16 183 TRP B O 1
ATOM 7591 N N . THR B 2 184 ? 160.315 105.651 89.637 1.00 264.42 184 THR B N 1
ATOM 7592 C CA . THR B 2 184 ? 160.527 106.996 90.150 1.00 264.42 184 THR B CA 1
ATOM 7593 C C . THR B 2 184 ? 159.378 107.898 89.723 1.00 264.42 184 THR B C 1
ATOM 7594 O O . THR B 2 184 ? 158.790 107.713 88.655 1.00 264.42 184 THR B O 1
ATOM 7598 N N . ARG B 2 185 ? 159.073 108.887 90.562 1.00 226.55 185 ARG B N 1
ATOM 7599 C CA . ARG B 2 185 ? 158.116 109.936 90.231 1.00 226.55 185 ARG B CA 1
ATOM 7600 C C . ARG B 2 185 ? 158.778 111.282 90.472 1.00 226.55 185 ARG B C 1
ATOM 7601 O O . ARG B 2 185 ? 159.222 111.563 91.591 1.00 226.55 185 ARG B O 1
ATOM 7609 N N . ASN B 2 186 ? 158.835 112.111 89.428 1.00 244.65 186 ASN B N 1
ATOM 7610 C CA . ASN B 2 186 ? 159.521 113.402 89.481 1.00 244.65 186 ASN B CA 1
ATOM 7611 C C . ASN B 2 186 ? 160.967 113.236 89.945 1.00 244.65 186 ASN B C 1
ATOM 7612 O O . ASN B 2 186 ? 161.511 114.077 90.662 1.00 244.65 186 ASN B O 1
ATOM 7617 N N . GLY B 2 187 ? 161.594 112.133 89.535 1.00 206.12 187 GLY B N 1
ATOM 7618 C CA . GLY B 2 187 ? 162.975 111.860 89.867 1.00 206.12 187 GLY B CA 1
ATOM 7619 C C . GLY B 2 187 ? 163.217 111.271 91.239 1.00 206.12 187 GLY B C 1
ATOM 7620 O O . GLY B 2 187 ? 164.381 111.055 91.602 1.00 206.12 187 GLY B O 1
ATOM 7621 N N . VAL B 2 188 ? 162.170 111.001 92.014 1.00 193.47 188 VAL B N 1
ATOM 7622 C CA . VAL B 2 188 ? 162.298 110.472 93.368 1.00 193.47 188 VAL B CA 1
ATOM 7623 C C . VAL B 2 188 ? 161.826 109.024 93.355 1.00 193.47 188 VAL B C 1
ATOM 7624 O O . VAL B 2 188 ? 160.705 108.733 92.920 1.00 193.47 188 VAL B O 1
ATOM 7628 N N . GLU B 2 189 ? 162.680 108.122 93.837 1.00 235.77 189 GLU B N 1
ATOM 7629 C CA . GLU B 2 189 ? 162.397 106.694 93.759 1.00 235.77 189 GLU B CA 1
ATOM 7630 C C . GLU B 2 189 ? 161.227 106.315 94.658 1.00 235.77 189 GLU B C 1
ATOM 7631 O O . GLU B 2 189 ? 161.172 106.709 95.827 1.00 235.77 189 GLU B O 1
ATOM 7637 N N . LEU B 2 190 ? 160.291 105.548 94.106 1.00 232.36 190 LEU B N 1
ATOM 7638 C CA . LEU B 2 190 ? 159.200 105.009 94.903 1.00 232.36 190 LEU B CA 1
ATOM 7639 C C . LEU B 2 190 ? 159.698 103.872 95.788 1.00 232.36 190 LEU B C 1
ATOM 7640 O O . LEU B 2 190 ? 160.551 103.072 95.395 1.00 232.36 190 LEU B O 1
ATOM 7645 N N . THR B 2 191 ? 159.153 103.809 96.999 1.00 198.44 191 THR B N 1
ATOM 7646 C CA . THR B 2 191 ? 159.597 102.822 97.973 1.00 198.44 191 THR B CA 1
ATOM 7647 C C . THR B 2 191 ? 159.155 101.420 97.572 1.00 198.44 191 THR B C 1
ATOM 7648 O O . THR B 2 191 ? 158.100 101.235 96.958 1.00 198.44 191 THR B O 1
ATOM 7652 N N . ALA B 2 192 ? 159.979 100.429 97.926 1.00 182.07 192 ALA B N 1
ATOM 7653 C CA . ALA B 2 192 ? 159.676 99.014 97.697 1.00 182.07 192 ALA B CA 1
ATOM 7654 C C . ALA B 2 192 ? 159.425 98.718 96.220 1.00 182.07 192 ALA B C 1
ATOM 7655 O O . ALA B 2 192 ? 158.471 98.025 95.861 1.00 182.07 192 ALA B O 1
ATOM 7657 N N . THR B 2 193 ? 160.285 99.252 95.352 1.00 251.27 193 THR B N 1
ATOM 7658 C CA . THR B 2 193 ? 160.152 99.057 93.913 1.00 251.27 193 THR B CA 1
ATOM 7659 C C . THR B 2 193 ? 161.383 98.418 93.281 1.00 251.27 193 THR B C 1
ATOM 7660 O O . THR B 2 193 ? 161.501 98.416 92.049 1.00 251.27 193 THR B O 1
ATOM 7664 N N . ARG B 2 194 ? 162.303 97.878 94.078 1.00 276.67 194 ARG B N 1
ATOM 7665 C CA . ARG B 2 194 ? 163.531 97.283 93.562 1.00 276.67 194 ARG B CA 1
ATOM 7666 C C . ARG B 2 194 ? 163.487 95.770 93.760 1.00 276.67 194 ARG B C 1
ATOM 7667 O O . ARG B 2 194 ? 163.447 95.285 94.896 1.00 276.67 194 ARG B O 1
ATOM 7675 N N . LYS B 2 195 ? 163.502 95.034 92.652 1.00 212.95 195 LYS B N 1
ATOM 7676 C CA . LYS B 2 195 ? 163.562 93.575 92.642 1.00 212.95 195 LYS B CA 1
ATOM 7677 C C . LYS B 2 195 ? 164.363 93.157 91.414 1.00 212.95 195 LYS B C 1
ATOM 7678 O O . LYS B 2 195 ? 165.083 93.965 90.819 1.00 212.95 195 LYS B O 1
ATOM 7684 N N . ASN B 2 196 ? 164.250 91.882 91.037 1.00 224.03 196 ASN B N 1
ATOM 7685 C CA . ASN B 2 196 ? 164.783 91.446 89.752 1.00 224.03 196 ASN B CA 1
ATOM 7686 C C . ASN B 2 196 ? 164.086 92.247 88.660 1.00 224.03 196 ASN B C 1
ATOM 7687 O O . ASN B 2 196 ? 164.716 93.062 87.978 1.00 224.03 196 ASN B O 1
ATOM 7692 N N . ALA B 2 197 ? 162.781 92.019 88.514 1.00 194.29 197 ALA B N 1
ATOM 7693 C CA . ALA B 2 197 ? 161.856 92.879 87.774 1.00 194.29 197 ALA B CA 1
ATOM 7694 C C . ALA B 2 197 ? 162.417 93.302 86.413 1.00 194.29 197 ALA B C 1
ATOM 7695 O O . ALA B 2 197 ? 162.532 94.485 86.091 1.00 194.29 197 ALA B O 1
ATOM 7697 N N . SER B 2 198 ? 162.760 92.291 85.610 1.00 217.97 198 SER B N 1
ATOM 7698 C CA . SER B 2 198 ? 163.028 92.548 84.200 1.00 217.97 198 SER B CA 1
ATOM 7699 C C . SER B 2 198 ? 161.789 93.074 83.492 1.00 217.97 198 SER B C 1
ATOM 7700 O O . SER B 2 198 ? 161.906 93.789 82.491 1.00 217.97 198 SER B O 1
ATOM 7703 N N . ASN B 2 199 ? 160.610 92.731 84.002 1.00 214.00 199 ASN B N 1
ATOM 7704 C CA . ASN B 2 199 ? 159.329 93.252 83.552 1.00 214.00 199 ASN B CA 1
ATOM 7705 C C . ASN B 2 199 ? 158.558 93.666 84.793 1.00 214.00 199 ASN B C 1
ATOM 7706 O O . ASN B 2 199 ? 158.209 92.813 85.615 1.00 214.00 199 ASN B O 1
ATOM 7711 N N . MET B 2 200 ? 158.291 94.962 84.938 1.00 301.62 200 MET B N 1
ATOM 7712 C CA . MET B 2 200 ? 157.789 95.450 86.214 1.00 301.62 200 MET B CA 1
ATOM 7713 C C . MET B 2 200 ? 156.543 96.312 86.064 1.00 301.62 200 MET B C 1
ATOM 7714 O O . MET B 2 200 ? 156.274 96.897 85.008 1.00 301.62 200 MET B O 1
ATOM 7719 N N . GLU B 2 201 ? 155.780 96.356 87.157 1.00 246.58 201 GLU B N 1
ATOM 7720 C CA . GLU B 2 201 ? 154.421 96.868 87.194 1.00 246.58 201 GLU B CA 1
ATOM 7721 C C . GLU B 2 201 ? 154.250 97.771 88.406 1.00 246.58 201 GLU B C 1
ATOM 7722 O O . GLU B 2 201 ? 154.801 97.493 89.476 1.00 246.58 201 GLU B O 1
ATOM 7728 N N . TYR B 2 202 ? 153.485 98.849 88.242 1.00 247.06 202 TYR B N 1
ATOM 7729 C CA . TYR B 2 202 ? 153.143 99.727 89.355 1.00 247.06 202 TYR B CA 1
ATOM 7730 C C . TYR B 2 202 ? 151.648 100.003 89.340 1.00 247.06 202 TYR B C 1
ATOM 7731 O O . TYR B 2 202 ? 151.094 100.374 88.303 1.00 247.06 202 TYR B O 1
ATOM 7740 N N . ARG B 2 203 ? 150.999 99.837 90.489 1.00 259.82 203 ARG B N 1
ATOM 7741 C CA . ARG B 2 203 ? 149.550 99.937 90.590 1.00 259.82 203 ARG B CA 1
ATOM 7742 C C . ARG B 2 203 ? 149.165 101.049 91.555 1.00 259.82 203 ARG B C 1
ATOM 7743 O O . ARG B 2 203 ? 149.711 101.136 92.660 1.00 259.82 203 ARG B O 1
ATOM 7751 N N . ILE B 2 204 ? 148.228 101.894 91.133 1.00 219.78 204 ILE B N 1
ATOM 7752 C CA . ILE B 2 204 ? 147.632 102.917 91.984 1.00 219.78 204 ILE B CA 1
ATOM 7753 C C . ILE B 2 204 ? 146.182 102.525 92.224 1.00 219.78 204 ILE B C 1
ATOM 7754 O O . ILE B 2 204 ? 145.371 102.517 91.288 1.00 219.78 204 ILE B O 1
ATOM 7759 N N . ASN B 2 205 ? 145.855 102.199 93.476 1.00 205.25 205 ASN B N 1
ATOM 7760 C CA . ASN B 2 205 ? 144.496 101.782 93.802 1.00 205.25 205 ASN B CA 1
ATOM 7761 C C . ASN B 2 205 ? 143.523 102.956 93.797 1.00 205.25 205 ASN B C 1
ATOM 7762 O O . ASN B 2 205 ? 142.372 102.809 93.371 1.00 205.25 205 ASN B O 1
ATOM 7767 N N . LYS B 2 206 ? 143.968 104.125 94.253 1.00 192.26 206 LYS B N 1
ATOM 7768 C CA . LYS B 2 206 ? 143.122 105.312 94.378 1.00 192.26 206 LYS B CA 1
ATOM 7769 C C . LYS B 2 206 ? 143.788 106.463 93.638 1.00 192.26 206 LYS B C 1
ATOM 7770 O O . LYS B 2 206 ? 144.403 107.342 94.257 1.00 192.26 206 LYS B O 1
ATOM 7776 N N . PRO B 2 207 ? 143.693 106.488 92.309 1.00 220.84 207 PRO B N 1
ATOM 7777 C CA . PRO B 2 207 ? 144.342 107.561 91.545 1.00 220.84 207 PRO B CA 1
ATOM 7778 C C . PRO B 2 207 ? 143.723 108.915 91.857 1.00 220.84 207 PRO B C 1
ATOM 7779 O O . PRO B 2 207 ? 142.509 109.105 91.751 1.00 220.84 207 PRO B O 1
ATOM 7783 N N . ARG B 2 208 ? 144.575 109.861 92.238 1.00 196.36 208 ARG B N 1
ATOM 7784 C CA . ARG B 2 208 ? 144.166 111.216 92.570 1.00 196.36 208 ARG B CA 1
ATOM 7785 C C . ARG B 2 208 ? 145.067 112.201 91.839 1.00 196.36 208 ARG B C 1
ATOM 7786 O O . ARG B 2 208 ? 146.032 111.817 91.172 1.00 196.36 208 ARG B O 1
ATOM 7794 N N . ALA B 2 209 ? 144.740 113.488 91.968 1.00 139.61 209 ALA B N 1
ATOM 7795 C CA . ALA B 2 209 ? 145.548 114.520 91.330 1.00 139.61 209 ALA B CA 1
ATOM 7796 C C . ALA B 2 209 ? 146.968 114.558 91.876 1.00 139.61 209 ALA B C 1
ATOM 7797 O O . ALA B 2 209 ? 147.903 114.841 91.119 1.00 139.61 209 ALA B O 1
ATOM 7799 N N . GLU B 2 210 ? 147.154 114.272 93.165 1.00 248.07 210 GLU B N 1
ATOM 7800 C CA . GLU B 2 210 ? 148.495 114.266 93.735 1.00 248.07 210 GLU B CA 1
ATOM 7801 C C . GLU B 2 210 ? 149.319 113.088 93.231 1.00 248.07 210 GLU B C 1
ATOM 7802 O O . GLU B 2 210 ? 150.553 113.153 93.252 1.00 248.07 210 GLU B O 1
ATOM 7808 N N . ASP B 2 211 ? 148.666 112.026 92.755 1.00 216.86 211 ASP B N 1
ATOM 7809 C CA . ASP B 2 211 ? 149.382 110.878 92.212 1.00 216.86 211 ASP B CA 1
ATOM 7810 C C . ASP B 2 211 ? 149.938 111.149 90.820 1.00 216.86 211 ASP B C 1
ATOM 7811 O O . ASP B 2 211 ? 150.954 110.557 90.438 1.00 216.86 211 ASP B O 1
ATOM 7816 N N . SER B 2 212 ? 149.289 112.025 90.054 1.00 206.27 212 SER B N 1
ATOM 7817 C CA . SER B 2 212 ? 149.682 112.267 88.672 1.00 206.27 212 SER B CA 1
ATOM 7818 C C . SER B 2 212 ? 151.072 112.883 88.595 1.00 206.27 212 SER B C 1
ATOM 7819 O O . SER B 2 212 ? 151.482 113.642 89.476 1.00 206.27 212 SER B O 1
ATOM 7822 N N . GLY B 2 213 ? 151.797 112.557 87.532 1.00 171.19 213 GLY B N 1
ATOM 7823 C CA . GLY B 2 213 ? 153.160 113.036 87.415 1.00 171.19 213 GLY B CA 1
ATOM 7824 C C . GLY B 2 213 ? 153.920 112.300 86.334 1.00 171.19 213 GLY B C 1
ATOM 7825 O O . GLY B 2 213 ? 153.385 111.436 85.635 1.00 171.19 213 GLY B O 1
ATOM 7826 N N . GLU B 2 214 ? 155.193 112.665 86.212 1.00 209.89 214 GLU B N 1
ATOM 7827 C CA . GLU B 2 214 ? 156.063 112.125 85.168 1.00 209.89 214 GLU B CA 1
ATOM 7828 C C . GLU B 2 214 ? 156.855 110.962 85.752 1.00 209.89 214 GLU B C 1
ATOM 7829 O O . GLU B 2 214 ? 157.918 111.156 86.346 1.00 209.89 214 GLU B O 1
ATOM 7835 N N . TYR B 2 215 ? 156.340 109.746 85.583 1.00 260.19 215 TYR B N 1
ATOM 7836 C CA . TYR B 2 215 ? 156.965 108.560 86.144 1.00 260.19 215 TYR B CA 1
ATOM 7837 C C . TYR B 2 215 ? 158.040 108.026 85.206 1.00 260.19 215 TYR B C 1
ATOM 7838 O O . TYR B 2 215 ? 157.965 108.184 83.985 1.00 260.19 215 TYR B O 1
ATOM 7847 N N . HIS B 2 216 ? 159.043 107.382 85.796 1.00 261.31 216 HIS B N 1
ATOM 7848 C CA . HIS B 2 216 ? 160.117 106.748 85.048 1.00 261.31 216 HIS B CA 1
ATOM 7849 C C . HIS B 2 216 ? 160.353 105.354 85.611 1.00 261.31 216 HIS B C 1
ATOM 7850 O O . HIS B 2 216 ? 160.147 105.110 86.802 1.00 261.31 216 HIS B O 1
ATOM 7857 N N . CYS B 2 217 ? 160.784 104.441 84.745 1.00 225.64 217 CYS B N 1
ATOM 7858 C CA . CYS B 2 217 ? 161.102 103.069 85.140 1.00 225.64 217 CYS B CA 1
ATOM 7859 C C . CYS B 2 217 ? 162.547 102.777 84.735 1.00 225.64 217 CYS B C 1
ATOM 7860 O O . CYS B 2 217 ? 162.835 102.497 83.567 1.00 225.64 217 CYS B O 1
ATOM 7863 N N . VAL B 2 218 ? 163.453 102.852 85.708 1.00 221.06 218 VAL B N 1
ATOM 7864 C CA . VAL B 2 218 ? 164.889 102.787 85.461 1.00 221.06 218 VAL B CA 1
ATOM 7865 C C . VAL B 2 218 ? 165.366 101.347 85.607 1.00 221.06 218 VAL B C 1
ATOM 7866 O O . VAL B 2 218 ? 165.012 100.659 86.572 1.00 221.06 218 VAL B O 1
ATOM 7870 N N . TYR B 2 219 ? 166.175 100.895 84.648 1.00 252.15 219 TYR B N 1
ATOM 7871 C CA . TYR B 2 219 ? 166.790 99.570 84.656 1.00 252.15 219 TYR B CA 1
ATOM 7872 C C . TYR B 2 219 ? 168.289 99.753 84.869 1.00 252.15 219 TYR B C 1
ATOM 7873 O O . TYR B 2 219 ? 168.948 100.437 84.079 1.00 252.15 219 TYR B O 1
ATOM 7882 N N . HIS B 2 220 ? 168.835 99.150 85.926 1.00 305.69 220 HIS B N 1
ATOM 7883 C CA . HIS B 2 220 ? 170.261 99.229 86.213 1.00 305.69 220 HIS B CA 1
ATOM 7884 C C . HIS B 2 220 ? 170.904 97.870 85.954 1.00 305.69 220 HIS B C 1
ATOM 7885 O O . HIS B 2 220 ? 170.550 96.869 86.603 1.00 305.69 220 HIS B O 1
ATOM 7892 N N . PHE B 2 221 ? 171.858 97.856 85.022 1.00 250.53 221 PHE B N 1
ATOM 7893 C CA . PHE B 2 221 ? 172.577 96.685 84.536 1.00 250.53 221 PHE B CA 1
ATOM 7894 C C . PHE B 2 221 ? 173.986 96.652 85.118 1.00 250.53 221 PHE B C 1
ATOM 7895 O O . PHE B 2 221 ? 174.455 97.615 85.732 1.00 250.53 221 PHE B O 1
ATOM 7903 N N . VAL B 2 222 ? 174.666 95.519 84.909 1.00 218.15 222 VAL B N 1
ATOM 7904 C CA . VAL B 2 222 ? 176.011 95.336 85.455 1.00 218.15 222 VAL B CA 1
ATOM 7905 C C . VAL B 2 222 ? 177.009 96.270 84.784 1.00 218.15 222 VAL B C 1
ATOM 7906 O O . VAL B 2 222 ? 177.825 96.914 85.455 1.00 218.15 222 VAL B O 1
ATOM 7910 N N . SER B 2 223 ? 176.961 96.371 83.455 1.00 200.82 223 SER B N 1
ATOM 7911 C CA . SER B 2 223 ? 177.973 97.127 82.726 1.00 200.82 223 SER B CA 1
ATOM 7912 C C . SER B 2 223 ? 177.356 97.993 81.635 1.00 200.82 223 SER B C 1
ATOM 7913 O O . SER B 2 223 ? 177.990 98.239 80.603 1.00 200.82 223 SER B O 1
ATOM 7916 N N . ALA B 2 224 ? 176.131 98.465 81.839 1.00 201.34 224 ALA B N 1
ATOM 7917 C CA . ALA B 2 224 ? 175.465 99.295 80.851 1.00 201.34 224 ALA B CA 1
ATOM 7918 C C . ALA B 2 224 ? 174.831 100.505 81.517 1.00 201.34 224 ALA B C 1
ATOM 7919 O O . ALA B 2 224 ? 174.422 100.439 82.681 1.00 201.34 224 ALA B O 1
ATOM 7921 N N . PRO B 2 225 ? 174.741 101.626 80.802 1.00 213.10 225 PRO B N 1
ATOM 7922 C CA . PRO B 2 225 ? 174.040 102.791 81.351 1.00 213.10 225 PRO B CA 1
ATOM 7923 C C . PRO B 2 225 ? 172.566 102.492 81.572 1.00 213.10 225 PRO B C 1
ATOM 7924 O O . PRO B 2 225 ? 171.959 101.681 80.870 1.00 213.10 225 PRO B O 1
ATOM 7928 N N . LYS B 2 226 ? 171.994 103.159 82.569 1.00 252.10 226 LYS B N 1
ATOM 7929 C CA . LYS B 2 226 ? 170.598 102.940 82.912 1.00 252.10 226 LYS B CA 1
ATOM 7930 C C . LYS B 2 226 ? 169.676 103.518 81.842 1.00 252.10 226 LYS B C 1
ATOM 7931 O O . LYS B 2 226 ? 170.002 104.499 81.169 1.00 252.10 226 LYS B O 1
ATOM 7937 N N . ALA B 2 227 ? 168.514 102.889 81.687 1.00 200.27 227 ALA B N 1
ATOM 7938 C CA . ALA B 2 227 ? 167.475 103.347 80.775 1.00 200.27 227 ALA B CA 1
ATOM 7939 C C . ALA B 2 227 ? 166.289 103.836 81.594 1.00 200.27 227 ALA B C 1
ATOM 7940 O O . ALA B 2 227 ? 165.814 103.127 82.487 1.00 200.27 227 ALA B O 1
ATOM 7942 N N . ASN B 2 228 ? 165.812 105.039 81.285 1.00 249.07 228 ASN B N 1
ATOM 7943 C CA . ASN B 2 228 ? 164.869 105.754 82.136 1.00 249.07 228 ASN B CA 1
ATOM 7944 C C . ASN B 2 228 ? 163.493 105.929 81.514 1.00 249.07 228 ASN B C 1
ATOM 7945 O O . ASN B 2 228 ? 162.825 106.924 81.812 1.00 249.07 228 ASN B O 1
ATOM 7950 N N . ALA B 2 229 ? 163.066 105.018 80.632 1.00 204.22 229 ALA B N 1
ATOM 7951 C CA . ALA B 2 229 ? 161.842 105.183 79.846 1.00 204.22 229 ALA B CA 1
ATOM 7952 C C . ALA B 2 229 ? 160.694 105.745 80.678 1.00 204.22 229 ALA B C 1
ATOM 7953 O O . ALA B 2 229 ? 160.484 105.333 81.824 1.00 204.22 229 ALA B O 1
ATOM 7955 N N . THR B 2 230 ? 159.945 106.687 80.105 1.00 238.45 230 THR B N 1
ATOM 7956 C CA . THR B 2 230 ? 159.118 107.592 80.893 1.00 238.45 230 THR B CA 1
ATOM 7957 C C . THR B 2 230 ? 157.661 107.509 80.462 1.00 238.45 230 THR B C 1
ATOM 7958 O O . THR B 2 230 ? 157.364 107.494 79.264 1.00 238.45 230 THR B O 1
ATOM 7962 N N . ILE B 2 231 ? 156.763 107.465 81.445 1.00 227.83 231 ILE B N 1
ATOM 7963 C CA . ILE B 2 231 ? 155.321 107.472 81.221 1.00 227.83 231 ILE B CA 1
ATOM 7964 C C . ILE B 2 231 ? 154.746 108.656 81.988 1.00 227.83 231 ILE B C 1
ATOM 7965 O O . ILE B 2 231 ? 155.019 108.824 83.183 1.00 227.83 231 ILE B O 1
ATOM 7970 N N . GLU B 2 232 ? 153.952 109.476 81.311 1.00 256.38 232 GLU B N 1
ATOM 7971 C CA . GLU B 2 232 ? 153.333 110.633 81.939 1.00 256.38 232 GLU B CA 1
ATOM 7972 C C . GLU B 2 232 ? 151.907 110.309 82.372 1.00 256.38 232 GLU B C 1
ATOM 7973 O O . GLU B 2 232 ? 151.174 109.611 81.667 1.00 256.38 232 GLU B O 1
ATOM 7979 N N . VAL B 2 233 ? 151.524 110.819 83.541 1.00 202.31 233 VAL B N 1
ATOM 7980 C CA . VAL B 2 233 ? 150.212 110.589 84.132 1.00 202.31 233 VAL B CA 1
ATOM 7981 C C . VAL B 2 233 ? 149.570 111.960 84.301 1.00 202.31 233 VAL B C 1
ATOM 7982 O O . VAL B 2 233 ? 149.946 112.727 85.198 1.00 202.31 233 VAL B O 1
ATOM 7986 N N . LYS B 2 234 ? 148.598 112.261 83.440 1.00 247.86 234 LYS B N 1
ATOM 7987 C CA . LYS B 2 234 ? 148.043 113.604 83.318 1.00 247.86 234 LYS B CA 1
ATOM 7988 C C . LYS B 2 234 ? 146.828 113.776 84.222 1.00 247.86 234 LYS B C 1
ATOM 7989 O O . LYS B 2 234 ? 145.949 112.912 84.259 1.00 247.86 234 LYS B O 1
ATOM 7995 N N . ALA B 2 235 ? 146.751 114.912 84.912 1.00 164.90 235 ALA B N 1
ATOM 7996 C CA . ALA B 2 235 ? 145.575 115.236 85.706 1.00 164.90 235 ALA B CA 1
ATOM 7997 C C . ALA B 2 235 ? 145.313 116.732 85.663 1.00 164.90 235 ALA B C 1
ATOM 7998 O O . ALA B 2 235 ? 146.232 117.537 85.495 1.00 164.90 235 ALA B O 1
ATOM 8000 N N . ALA B 2 236 ? 144.043 117.093 85.824 1.00 131.34 236 ALA B N 1
ATOM 8001 C CA . ALA B 2 236 ? 143.665 118.493 85.881 1.00 131.34 236 ALA B CA 1
ATOM 8002 C C . ALA B 2 236 ? 144.237 119.136 87.144 1.00 131.34 236 ALA B C 1
ATOM 8003 O O . ALA B 2 236 ? 144.407 118.466 88.167 1.00 131.34 236 ALA B O 1
ATOM 8005 N N . PRO B 2 237 ? 144.546 120.432 87.103 1.00 114.64 237 PRO B N 1
ATOM 8006 C CA . PRO B 2 237 ? 145.151 121.077 88.274 1.00 114.64 237 PRO B CA 1
ATOM 8007 C C . PRO B 2 237 ? 144.171 121.174 89.433 1.00 114.64 237 PRO B C 1
ATOM 8008 O O . PRO B 2 237 ? 142.972 121.380 89.242 1.00 114.64 237 PRO B O 1
ATOM 8012 N N . ASP B 2 238 ? 144.699 121.024 90.645 1.00 179.76 238 ASP B N 1
ATOM 8013 C CA . ASP B 2 238 ? 143.920 121.146 91.871 1.00 179.76 238 ASP B CA 1
ATOM 8014 C C . ASP B 2 238 ? 144.642 122.100 92.811 1.00 179.76 238 ASP B C 1
ATOM 8015 O O . ASP B 2 238 ? 145.769 121.824 93.234 1.00 179.76 238 ASP B O 1
ATOM 8020 N N . ILE B 2 239 ? 143.993 123.215 93.138 1.00 78.00 239 ILE B N 1
ATOM 8021 C CA . ILE B 2 239 ? 144.609 124.240 93.976 1.00 78.00 239 ILE B CA 1
ATOM 8022 C C . ILE B 2 239 ? 144.496 123.806 95.434 1.00 78.00 239 ILE B C 1
ATOM 8023 O O . ILE B 2 239 ? 143.395 123.728 95.984 1.00 78.00 239 ILE B O 1
ATOM 8028 N N . THR B 2 240 ? 145.636 123.531 96.065 1.00 116.22 240 THR B N 1
ATOM 8029 C CA . THR B 2 240 ? 145.670 123.035 97.433 1.00 116.22 240 THR B CA 1
ATOM 8030 C C . THR B 2 240 ? 146.165 124.057 98.445 1.00 116.22 240 THR B C 1
ATOM 8031 O O . THR B 2 240 ? 146.450 123.679 99.585 1.00 116.22 240 THR B O 1
ATOM 8035 N N . GLY B 2 241 ? 146.296 125.325 98.066 1.00 124.16 241 GLY B N 1
ATOM 8036 C CA . GLY B 2 241 ? 146.741 126.320 99.020 1.00 124.16 241 GLY B CA 1
ATOM 8037 C C . GLY B 2 241 ? 146.510 127.753 98.596 1.00 124.16 241 GLY B C 1
ATOM 8038 O O . GLY B 2 241 ? 146.849 128.139 97.476 1.00 124.16 241 GLY B O 1
ATOM 8039 N N . HIS B 2 242 ? 145.931 128.550 99.491 1.00 80.60 242 HIS B N 1
ATOM 8040 C CA . HIS B 2 242 ? 145.772 129.981 99.285 1.00 80.60 242 HIS B CA 1
ATOM 8041 C C . HIS B 2 242 ? 145.485 130.624 100.635 1.00 80.60 242 HIS B C 1
ATOM 8042 O O . HIS B 2 242 ? 145.404 129.945 101.661 1.00 80.60 242 HIS B O 1
ATOM 8049 N N . LYS B 2 243 ? 145.342 131.945 100.634 1.00 73.43 243 LYS B N 1
ATOM 8050 C CA . LYS B 2 243 ? 144.979 132.695 101.828 1.00 73.43 243 LYS B CA 1
ATOM 8051 C C . LYS B 2 243 ? 143.540 133.163 101.713 1.00 73.43 243 LYS B C 1
ATOM 8052 O O . LYS B 2 243 ? 143.136 133.692 100.675 1.00 73.43 243 LYS B O 1
ATOM 8058 N N . ARG B 2 244 ? 142.769 132.956 102.778 1.00 69.06 244 ARG B N 1
ATOM 8059 C CA . ARG B 2 244 ? 141.361 133.327 102.757 1.00 69.06 244 ARG B CA 1
ATOM 8060 C C . ARG B 2 244 ? 141.196 134.836 102.630 1.00 69.06 244 ARG B C 1
ATOM 8061 O O . ARG B 2 244 ? 140.307 135.318 101.920 1.00 69.06 244 ARG B O 1
ATOM 8069 N N . SER B 2 245 ? 142.047 135.600 103.311 1.00 55.08 245 SER B N 1
ATOM 8070 C CA . SER B 2 245 ? 141.990 137.052 103.266 1.00 55.08 245 SER B CA 1
ATOM 8071 C C . SER B 2 245 ? 143.351 137.619 103.631 1.00 55.08 245 SER B C 1
ATOM 8072 O O . SER B 2 245 ? 144.119 136.986 104.357 1.00 55.08 245 SER B O 1
ATOM 8075 N N . GLU B 2 246 ? 143.642 138.814 103.121 1.00 60.03 246 GLU B N 1
ATOM 8076 C CA . GLU B 2 246 ? 144.880 139.532 103.409 1.00 60.03 246 GLU B CA 1
ATOM 8077 C C . GLU B 2 246 ? 144.518 140.933 103.884 1.00 60.03 246 GLU B C 1
ATOM 8078 O O . GLU B 2 246 ? 144.003 141.740 103.106 1.00 60.03 246 GLU B O 1
ATOM 8084 N N . ASN B 2 247 ? 144.779 141.224 105.155 1.00 54.41 247 ASN B N 1
ATOM 8085 C CA . ASN B 2 247 ? 144.455 142.512 105.758 1.00 54.41 247 ASN B CA 1
ATOM 8086 C C . ASN B 2 247 ? 145.749 143.239 106.095 1.00 54.41 247 ASN B C 1
ATOM 8087 O O . ASN B 2 247 ? 146.582 142.712 106.838 1.00 54.41 247 ASN B O 1
ATOM 8092 N N . LYS B 2 248 ? 145.911 144.448 105.561 1.00 64.73 248 LYS B N 1
ATOM 8093 C CA . LYS B 2 248 ? 147.131 145.218 105.750 1.00 64.73 248 LYS B CA 1
ATOM 8094 C C . LYS B 2 248 ? 146.786 146.691 105.911 1.00 64.73 248 LYS B C 1
ATOM 8095 O O . LYS B 2 248 ? 145.689 147.133 105.567 1.00 64.73 248 LYS B O 1
ATOM 8101 N N . ASN B 2 249 ? 147.735 147.445 106.458 1.00 85.85 249 ASN B N 1
ATOM 8102 C CA . ASN B 2 249 ? 147.628 148.891 106.585 1.00 85.85 249 ASN B CA 1
ATOM 8103 C C . ASN B 2 249 ? 148.146 149.572 105.325 1.00 85.85 249 ASN B C 1
ATOM 8104 O O . ASN B 2 249 ? 149.004 149.044 104.616 1.00 85.85 249 ASN B O 1
ATOM 8109 N N . GLU B 2 250 ? 147.617 150.761 105.052 1.00 141.83 250 GLU B N 1
ATOM 8110 C CA . GLU B 2 250 ? 148.045 151.498 103.872 1.00 141.83 250 GLU B CA 1
ATOM 8111 C C . GLU B 2 250 ? 149.482 151.970 104.037 1.00 141.83 250 GLU B C 1
ATOM 8112 O O . GLU B 2 250 ? 149.874 152.466 105.096 1.00 141.83 250 GLU B O 1
ATOM 8118 N N . GLY B 2 251 ? 150.273 151.805 102.978 1.00 93.30 251 GLY B N 1
ATOM 8119 C CA . GLY B 2 251 ? 151.686 152.073 102.997 1.00 93.30 251 GLY B CA 1
ATOM 8120 C C . GLY B 2 251 ? 152.546 150.838 103.177 1.00 93.30 251 GLY B C 1
ATOM 8121 O O . GLY B 2 251 ? 153.740 150.876 102.865 1.00 93.30 251 GLY B O 1
ATOM 8122 N N . GLN B 2 252 ? 151.969 149.747 103.676 1.00 118.05 252 GLN B N 1
ATOM 8123 C CA . GLN B 2 252 ? 152.677 148.482 103.783 1.00 118.05 252 GLN B CA 1
ATOM 8124 C C . GLN B 2 252 ? 152.608 147.732 102.456 1.00 118.05 252 GLN B C 1
ATOM 8125 O O . GLN B 2 252 ? 152.070 148.221 101.460 1.00 118.05 252 GLN B O 1
ATOM 8131 N N . ASP B 2 253 ? 153.153 146.521 102.444 1.00 144.70 253 ASP B N 1
ATOM 8132 C CA . ASP B 2 253 ? 153.135 145.673 101.263 1.00 144.70 253 ASP B CA 1
ATOM 8133 C C . ASP B 2 253 ? 152.426 144.352 101.548 1.00 144.70 253 ASP B C 1
ATOM 8134 O O . ASP B 2 253 ? 152.520 143.794 102.645 1.00 144.70 253 ASP B O 1
ATOM 8139 N N . ALA B 2 254 ? 151.692 143.870 100.550 1.00 112.76 254 ALA B N 1
ATOM 8140 C CA . ALA B 2 254 ? 150.844 142.697 100.678 1.00 112.76 254 ALA B CA 1
ATOM 8141 C C . ALA B 2 254 ? 151.340 141.586 99.766 1.00 112.76 254 ALA B C 1
ATOM 8142 O O . ALA B 2 254 ? 151.939 141.841 98.720 1.00 112.76 254 ALA B O 1
ATOM 8144 N N . MET B 2 255 ? 151.079 140.346 100.171 1.00 143.27 255 MET B N 1
ATOM 8145 C CA . MET B 2 255 ? 151.487 139.166 99.422 1.00 143.27 255 MET B CA 1
ATOM 8146 C C . MET B 2 255 ? 150.331 138.181 99.383 1.00 143.27 255 MET B C 1
ATOM 8147 O O . MET B 2 255 ? 149.718 137.903 100.417 1.00 143.27 255 MET B O 1
ATOM 8152 N N . MET B 2 256 ? 150.030 137.660 98.196 1.00 111.10 256 MET B N 1
ATOM 8153 C CA . MET B 2 256 ? 149.025 136.622 98.020 1.00 111.10 256 MET B CA 1
ATOM 8154 C C . MET B 2 256 ? 149.624 135.503 97.182 1.00 111.10 256 MET B C 1
ATOM 8155 O O . MET B 2 256 ? 150.402 135.763 96.266 1.00 111.10 256 MET B O 1
ATOM 8160 N N . TYR B 2 257 ? 149.291 134.255 97.502 1.00 95.88 257 TYR B N 1
ATOM 8161 C CA . TYR B 2 257 ? 149.908 133.126 96.823 1.00 95.88 257 TYR B CA 1
ATOM 8162 C C . TYR B 2 257 ? 148.900 132.023 96.540 1.00 95.88 257 TYR B C 1
ATOM 8163 O O . TYR B 2 257 ? 147.806 131.983 97.106 1.00 95.88 257 TYR B O 1
ATOM 8172 N N . CYS B 2 258 ? 149.296 131.131 95.635 1.00 112.81 258 CYS B N 1
ATOM 8173 C CA . CYS B 2 258 ? 148.526 129.942 95.291 1.00 112.81 258 CYS B CA 1
ATOM 8174 C C . CYS B 2 258 ? 149.473 128.787 95.015 1.00 112.81 258 CYS B C 1
ATOM 8175 O O . CYS B 2 258 ? 150.542 128.981 94.425 1.00 112.81 258 CYS B O 1
ATOM 8178 N N . LYS B 2 259 ? 149.075 127.593 95.444 1.00 106.99 259 LYS B N 1
ATOM 8179 C CA . LYS B 2 259 ? 149.784 126.353 95.168 1.00 106.99 259 LYS B CA 1
ATOM 8180 C C . LYS B 2 259 ? 148.838 125.396 94.458 1.00 106.99 259 LYS B C 1
ATOM 8181 O O . LYS B 2 259 ? 147.621 125.458 94.643 1.00 106.99 259 LYS B O 1
ATOM 8187 N N . SER B 2 260 ? 149.394 124.517 93.629 1.00 139.47 260 SER B N 1
ATOM 8188 C CA . SER B 2 260 ? 148.590 123.583 92.857 1.00 139.47 260 SER B CA 1
ATOM 8189 C C . SER B 2 260 ? 149.270 122.223 92.795 1.00 139.47 260 SER B C 1
ATOM 8190 O O . SER B 2 260 ? 150.470 122.091 93.042 1.00 139.47 260 SER B O 1
ATOM 8193 N N . VAL B 2 261 ? 148.473 121.205 92.469 1.00 156.87 261 VAL B N 1
ATOM 8194 C CA . VAL B 2 261 ? 148.975 119.855 92.236 1.00 156.87 261 VAL B CA 1
ATOM 8195 C C . VAL B 2 261 ? 148.416 119.338 90.915 1.00 156.87 261 VAL B C 1
ATOM 8196 O O . VAL B 2 261 ? 147.206 119.131 90.772 1.00 156.87 261 VAL B O 1
ATOM 8200 N N . GLY B 2 262 ? 149.283 119.175 89.918 1.00 149.44 262 GLY B N 1
ATOM 8201 C CA . GLY B 2 262 ? 148.858 118.654 88.636 1.00 149.44 262 GLY B CA 1
ATOM 8202 C C . GLY B 2 262 ? 150.043 118.356 87.741 1.00 149.44 262 GLY B C 1
ATOM 8203 O O . GLY B 2 262 ? 151.172 118.776 88.002 1.00 149.44 262 GLY B O 1
ATOM 8204 N N . TYR B 2 263 ? 149.765 117.610 86.674 1.00 226.36 263 TYR B N 1
ATOM 8205 C CA . TYR B 2 263 ? 150.749 117.389 85.630 1.00 226.36 263 TYR B CA 1
ATOM 8206 C C . TYR B 2 263 ? 150.055 117.418 84.275 1.00 226.36 263 TYR B C 1
ATOM 8207 O O . TYR B 2 263 ? 148.992 116.807 84.114 1.00 226.36 263 TYR B O 1
ATOM 8216 N N . PRO B 2 264 ? 150.618 118.120 83.276 1.00 166.32 264 PRO B N 1
ATOM 8217 C CA . PRO B 2 264 ? 151.841 118.935 83.293 1.00 166.32 264 PRO B CA 1
ATOM 8218 C C . PRO B 2 264 ? 151.716 120.123 84.236 1.00 166.32 264 PRO B C 1
ATOM 8219 O O . PRO B 2 264 ? 150.609 120.434 84.668 1.00 166.32 264 PRO B O 1
ATOM 8223 N N . HIS B 2 265 ? 152.828 120.764 84.566 1.00 157.93 265 HIS B N 1
ATOM 8224 C CA . HIS B 2 265 ? 152.770 121.871 85.504 1.00 157.93 265 HIS B CA 1
ATOM 8225 C C . HIS B 2 265 ? 151.976 123.022 84.890 1.00 157.93 265 HIS B C 1
ATOM 8226 O O . HIS B 2 265 ? 152.211 123.394 83.734 1.00 157.93 265 HIS B O 1
ATOM 8233 N N . PRO B 2 266 ? 151.032 123.600 85.626 1.00 121.52 266 PRO B N 1
ATOM 8234 C CA . PRO B 2 266 ? 150.021 124.456 85.004 1.00 121.52 266 PRO B CA 1
ATOM 8235 C C . PRO B 2 266 ? 150.531 125.846 84.671 1.00 121.52 266 PRO B C 1
ATOM 8236 O O . PRO B 2 266 ? 151.548 126.311 85.191 1.00 121.52 266 PRO B O 1
ATOM 8240 N N . GLU B 2 267 ? 149.800 126.506 83.776 1.00 173.67 267 GLU B N 1
ATOM 8241 C CA . GLU B 2 267 ? 149.998 127.930 83.557 1.00 173.67 267 GLU B CA 1
ATOM 8242 C C . GLU B 2 267 ? 149.162 128.727 84.551 1.00 173.67 267 GLU B C 1
ATOM 8243 O O . GLU B 2 267 ? 148.013 128.379 84.836 1.00 173.67 267 GLU B O 1
ATOM 8249 N N . TRP B 2 268 ? 149.747 129.806 85.069 1.00 156.91 268 TRP B N 1
ATOM 8250 C CA . TRP B 2 268 ? 149.149 130.630 86.114 1.00 156.91 268 TRP B CA 1
ATOM 8251 C C . TRP B 2 268 ? 148.713 131.961 85.522 1.00 156.91 268 TRP B C 1
ATOM 8252 O O . TRP B 2 268 ? 149.474 132.587 84.778 1.00 156.91 268 TRP B O 1
ATOM 8263 N N . ILE B 2 269 ? 147.499 132.397 85.849 1.00 118.76 269 ILE B N 1
ATOM 8264 C CA . ILE B 2 269 ? 147.034 133.730 85.482 1.00 118.76 269 ILE B CA 1
ATOM 8265 C C . ILE B 2 269 ? 146.251 134.331 86.647 1.00 118.76 269 ILE B C 1
ATOM 8266 O O . ILE B 2 269 ? 145.435 133.651 87.278 1.00 118.76 269 ILE B O 1
ATOM 8271 N N . TRP B 2 270 ? 146.517 135.602 86.939 1.00 72.35 270 TRP B N 1
ATOM 8272 C CA . TRP B 2 270 ? 145.862 136.330 88.017 1.00 72.35 270 TRP B CA 1
ATOM 8273 C C . TRP B 2 270 ? 144.795 137.253 87.444 1.00 72.35 270 TRP B C 1
ATOM 8274 O O . TRP B 2 270 ? 144.942 137.772 86.336 1.00 72.35 270 TRP B O 1
ATOM 8285 N N . ARG B 2 271 ? 143.724 137.458 88.204 1.00 175.13 271 ARG B N 1
ATOM 8286 C CA . ARG B 2 271 ? 142.607 138.275 87.758 1.00 175.13 271 ARG B CA 1
ATOM 8287 C C . ARG B 2 271 ? 141.995 138.962 88.971 1.00 175.13 271 ARG B C 1
ATOM 8288 O O . ARG B 2 271 ? 142.216 138.537 90.104 1.00 175.13 271 ARG B O 1
ATOM 8296 N N . LYS B 2 272 ? 141.243 140.036 88.741 1.00 66.59 272 LYS B N 1
ATOM 8297 C CA . LYS B 2 272 ? 140.580 140.763 89.818 1.00 66.59 272 LYS B CA 1
ATOM 8298 C C . LYS B 2 272 ? 139.120 141.001 89.468 1.00 66.59 272 LYS B C 1
ATOM 8299 O O . LYS B 2 272 ? 138.813 141.429 88.354 1.00 66.59 272 LYS B O 1
ATOM 8305 N N . LYS B 2 273 ? 138.223 140.733 90.415 1.00 154.94 273 LYS B N 1
ATOM 8306 C CA . LYS B 2 273 ? 136.801 140.980 90.189 1.00 154.94 273 LYS B CA 1
ATOM 8307 C C . LYS B 2 273 ? 136.525 142.475 90.181 1.00 154.94 273 LYS B C 1
ATOM 8308 O O . LYS B 2 273 ? 136.624 143.136 91.219 1.00 154.94 273 LYS B O 1
ATOM 8314 N N . GLU B 2 274 ? 136.166 143.014 89.018 1.00 171.17 274 GLU B N 1
ATOM 8315 C CA . GLU B 2 274 ? 135.685 144.384 88.898 1.00 171.17 274 GLU B CA 1
ATOM 8316 C C . GLU B 2 274 ? 134.240 144.332 88.417 1.00 171.17 274 GLU B C 1
ATOM 8317 O O . GLU B 2 274 ? 133.943 143.700 87.395 1.00 171.17 274 GLU B O 1
ATOM 8323 N N . ASN B 2 275 ? 133.345 144.956 89.185 1.00 193.00 275 ASN B N 1
ATOM 8324 C CA . ASN B 2 275 ? 131.948 145.155 88.797 1.00 193.00 275 ASN B CA 1
ATOM 8325 C C . ASN B 2 275 ? 131.289 143.848 88.355 1.00 193.00 275 ASN B C 1
ATOM 8326 O O . ASN B 2 275 ? 130.518 143.806 87.395 1.00 193.00 275 ASN B O 1
ATOM 8331 N N . GLY B 2 276 ? 131.606 142.768 89.066 1.00 127.08 276 GLY B N 1
ATOM 8332 C CA . GLY B 2 276 ? 130.991 141.483 88.841 1.00 127.08 276 GLY B CA 1
ATOM 8333 C C . GLY B 2 276 ? 131.776 140.530 87.961 1.00 127.08 276 GLY B C 1
ATOM 8334 O O . GLY B 2 276 ? 131.556 139.317 88.033 1.00 127.08 276 GLY B O 1
ATOM 8335 N N . VAL B 2 277 ? 132.685 141.039 87.133 1.00 161.22 277 VAL B N 1
ATOM 8336 C CA . VAL B 2 277 ? 133.402 140.224 86.156 1.00 161.22 277 VAL B CA 1
ATOM 8337 C C . VAL B 2 277 ? 134.889 140.294 86.464 1.00 161.22 277 VAL B C 1
ATOM 8338 O O . VAL B 2 277 ? 135.415 141.367 86.774 1.00 161.22 277 VAL B O 1
ATOM 8342 N N . PHE B 2 278 ? 135.561 139.150 86.407 1.00 202.57 278 PHE B N 1
ATOM 8343 C CA . PHE B 2 278 ? 136.998 139.131 86.634 1.00 202.57 278 PHE B CA 1
ATOM 8344 C C . PHE B 2 278 ? 137.730 139.653 85.403 1.00 202.57 278 PHE B C 1
ATOM 8345 O O . PHE B 2 278 ? 137.502 139.180 84.286 1.00 202.57 278 PHE B O 1
ATOM 8353 N N . GLU B 2 279 ? 138.612 140.628 85.613 1.00 152.21 279 GLU B N 1
ATOM 8354 C CA . GLU B 2 279 ? 139.362 141.284 84.554 1.00 152.21 279 GLU B CA 1
ATOM 8355 C C . GLU B 2 279 ? 140.851 141.251 84.875 1.00 152.21 279 GLU B C 1
ATOM 8356 O O . GLU B 2 279 ? 141.257 141.155 86.037 1.00 152.21 279 GLU B O 1
ATOM 8362 N N . GLU B 2 280 ? 141.664 141.339 83.826 1.00 157.76 280 GLU B N 1
ATOM 8363 C CA . GLU B 2 280 ? 143.106 141.199 83.967 1.00 157.76 280 GLU B CA 1
ATOM 8364 C C . GLU B 2 280 ? 143.693 142.329 84.805 1.00 157.76 280 GLU B C 1
ATOM 8365 O O . GLU B 2 280 ? 143.188 143.454 84.818 1.00 157.76 280 GLU B O 1
ATOM 8371 N N . ILE B 2 281 ? 144.775 142.012 85.519 1.00 134.81 281 ILE B N 1
ATOM 8372 C CA . ILE B 2 281 ? 145.468 143.007 86.328 1.00 134.81 281 ILE B CA 1
ATOM 8373 C C . ILE B 2 281 ? 146.094 144.058 85.422 1.00 134.81 281 ILE B C 1
ATOM 8374 O O . ILE B 2 281 ? 146.716 143.737 84.401 1.00 134.81 281 ILE B O 1
ATOM 8379 N N . SER B 2 282 ? 145.938 145.326 85.797 1.00 175.93 282 SER B N 1
ATOM 8380 C CA . SER B 2 282 ? 146.486 146.454 85.049 1.00 175.93 282 SER B CA 1
ATOM 8381 C C . SER B 2 282 ? 147.660 147.022 85.835 1.00 175.93 282 SER B C 1
ATOM 8382 O O . SER B 2 282 ? 147.491 147.487 86.967 1.00 175.93 282 SER B O 1
ATOM 8385 N N . ASN B 2 283 ? 148.845 146.995 85.232 1.00 183.52 283 ASN B N 1
ATOM 8386 C CA . ASN B 2 283 ? 150.082 147.386 85.905 1.00 183.52 283 ASN B CA 1
ATOM 8387 C C . ASN B 2 283 ? 150.443 148.839 85.636 1.00 183.52 283 ASN B C 1
ATOM 8388 O O . ASN B 2 283 ? 151.622 149.202 85.599 1.00 183.52 283 ASN B O 1
ATOM 8393 N N . SER B 2 284 ? 149.435 149.695 85.439 1.00 180.41 284 SER B N 1
ATOM 8394 C CA . SER B 2 284 ? 149.698 151.103 85.151 1.00 180.41 284 SER B CA 1
ATOM 8395 C C . SER B 2 284 ? 150.426 151.777 86.306 1.00 180.41 284 SER B C 1
ATOM 8396 O O . SER B 2 284 ? 151.221 152.701 86.096 1.00 180.41 284 SER B O 1
ATOM 8399 N N . SER B 2 285 ? 150.164 151.332 87.534 1.00 153.53 285 SER B N 1
ATOM 8400 C CA . SER B 2 285 ? 150.848 151.898 88.689 1.00 153.53 285 SER B CA 1
ATOM 8401 C C . SER B 2 285 ? 152.317 151.497 88.727 1.00 153.53 285 SER B C 1
ATOM 8402 O O . SER B 2 285 ? 153.158 152.279 89.184 1.00 153.53 285 SER B O 1
ATOM 8405 N N . GLY B 2 286 ? 152.647 150.294 88.257 1.00 136.03 286 GLY B N 1
ATOM 8406 C CA . GLY B 2 286 ? 153.998 149.786 88.329 1.00 136.03 286 GLY B CA 1
ATOM 8407 C C . GLY B 2 286 ? 154.335 149.048 89.606 1.00 136.03 286 GLY B C 1
ATOM 8408 O O . GLY B 2 286 ? 155.509 148.725 89.825 1.00 136.03 286 GLY B O 1
ATOM 8409 N N . ARG B 2 287 ? 153.346 148.777 90.460 1.00 161.14 287 ARG B N 1
ATOM 8410 C CA . ARG B 2 287 ? 153.621 148.234 91.784 1.00 161.14 287 ARG B CA 1
ATOM 8411 C C . ARG B 2 287 ? 153.431 146.720 91.852 1.00 161.14 287 ARG B C 1
ATOM 8412 O O . ARG B 2 287 ? 154.071 146.060 92.678 1.00 161.14 287 ARG B O 1
ATOM 8420 N N . PHE B 2 288 ? 152.570 146.157 91.005 1.00 121.40 288 PHE B N 1
ATOM 8421 C CA . PHE B 2 288 ? 152.291 144.726 91.033 1.00 121.40 288 PHE B CA 1
ATOM 8422 C C . PHE B 2 288 ? 153.504 143.921 90.575 1.00 121.40 288 PHE B C 1
ATOM 8423 O O . PHE B 2 288 ? 154.167 144.264 89.595 1.00 121.40 288 PHE B O 1
ATOM 8431 N N . PHE B 2 289 ? 153.768 142.807 91.275 1.00 197.47 289 PHE B N 1
ATOM 8432 C CA . PHE B 2 289 ? 154.937 141.949 91.037 1.00 197.47 289 PHE B CA 1
ATOM 8433 C C . PHE B 2 289 ? 154.496 140.481 91.007 1.00 197.47 289 PHE B C 1
ATOM 8434 O O . PHE B 2 289 ? 154.459 139.786 92.019 1.00 197.47 289 PHE B O 1
ATOM 8442 N N . ILE B 2 290 ? 154.172 139.977 89.813 1.00 106.67 290 ILE B N 1
ATOM 8443 C CA . ILE B 2 290 ? 153.846 138.561 89.662 1.00 106.67 290 ILE B CA 1
ATOM 8444 C C . ILE B 2 290 ? 155.128 137.752 89.531 1.00 106.67 290 ILE B C 1
ATOM 8445 O O . ILE B 2 290 ? 156.041 138.121 88.782 1.00 106.67 290 ILE B O 1
ATOM 8450 N N . THR B 2 291 ? 155.204 136.632 90.262 1.00 99.02 291 THR B N 1
ATOM 8451 C CA . THR B 2 291 ? 156.418 135.813 90.350 1.00 99.02 291 THR B CA 1
ATOM 8452 C C . THR B 2 291 ? 156.062 134.339 90.121 1.00 99.02 291 THR B C 1
ATOM 8453 O O . THR B 2 291 ? 156.393 133.481 90.940 1.00 99.02 291 THR B O 1
ATOM 8457 N N . ASN B 2 292 ? 155.365 134.056 89.016 1.00 125.72 292 ASN B N 1
ATOM 8458 C CA . ASN B 2 292 ? 154.924 132.703 88.685 1.00 125.72 292 ASN B CA 1
ATOM 8459 C C . ASN B 2 292 ? 156.041 131.673 88.803 1.00 125.72 292 ASN B C 1
ATOM 8460 O O . ASN B 2 292 ? 157.218 131.995 88.619 1.00 125.72 292 ASN B O 1
ATOM 8465 N N . LYS B 2 293 ? 155.677 130.430 89.102 1.00 172.92 293 LYS B N 1
ATOM 8466 C CA . LYS B 2 293 ? 156.634 129.338 89.225 1.00 172.92 293 LYS B CA 1
ATOM 8467 C C . LYS B 2 293 ? 155.938 128.053 88.788 1.00 172.92 293 LYS B C 1
ATOM 8468 O O . LYS B 2 293 ? 154.787 128.069 88.344 1.00 172.92 293 LYS B O 1
ATOM 8474 N N . GLU B 2 294 ? 156.655 126.936 88.902 1.00 196.81 294 GLU B N 1
ATOM 8475 C CA . GLU B 2 294 ? 156.168 125.644 88.432 1.00 196.81 294 GLU B CA 1
ATOM 8476 C C . GLU B 2 294 ? 154.877 125.204 89.120 1.00 196.81 294 GLU B C 1
ATOM 8477 O O . GLU B 2 294 ? 153.903 124.864 88.441 1.00 196.81 294 GLU B O 1
ATOM 8483 N N . ASN B 2 295 ? 154.844 125.195 90.453 1.00 157.89 295 ASN B N 1
ATOM 8484 C CA . ASN B 2 295 ? 153.622 124.876 91.182 1.00 157.89 295 ASN B CA 1
ATOM 8485 C C . ASN B 2 295 ? 153.293 125.910 92.251 1.00 157.89 295 ASN B C 1
ATOM 8486 O O . ASN B 2 295 ? 152.473 125.637 93.135 1.00 157.89 295 ASN B O 1
ATOM 8491 N N . TYR B 2 296 ? 153.892 127.094 92.179 1.00 205.17 296 TYR B N 1
ATOM 8492 C CA . TYR B 2 296 ? 153.692 128.151 93.155 1.00 205.17 296 TYR B CA 1
ATOM 8493 C C . TYR B 2 296 ? 153.504 129.455 92.396 1.00 205.17 296 TYR B C 1
ATOM 8494 O O . TYR B 2 296 ? 154.059 129.634 91.310 1.00 205.17 296 TYR B O 1
ATOM 8503 N N . THR B 2 297 ? 152.701 130.361 92.948 1.00 90.35 297 THR B N 1
ATOM 8504 C CA . THR B 2 297 ? 152.580 131.675 92.329 1.00 90.35 297 THR B CA 1
ATOM 8505 C C . THR B 2 297 ? 152.288 132.718 93.395 1.00 90.35 297 THR B C 1
ATOM 8506 O O . THR B 2 297 ? 151.584 132.440 94.369 1.00 90.35 297 THR B O 1
ATOM 8510 N N . GLU B 2 298 ? 152.850 133.913 93.205 1.00 200.07 298 GLU B N 1
ATOM 8511 C CA . GLU B 2 298 ? 152.700 135.023 94.134 1.00 200.07 298 GLU B CA 1
ATOM 8512 C C . GLU B 2 298 ? 152.340 136.290 93.379 1.00 200.07 298 GLU B C 1
ATOM 8513 O O . GLU B 2 298 ? 152.902 136.566 92.315 1.00 200.07 298 GLU B O 1
ATOM 8519 N N . LEU B 2 299 ? 151.405 137.050 93.933 1.00 67.82 299 LEU B N 1
ATOM 8520 C CA . LEU B 2 299 ? 151.125 138.421 93.527 1.00 67.82 299 LEU B CA 1
ATOM 8521 C C . LEU B 2 299 ? 151.460 139.302 94.722 1.00 67.82 299 LEU B C 1
ATOM 8522 O O . LEU B 2 299 ? 150.839 139.182 95.785 1.00 67.82 299 LEU B O 1
ATOM 8527 N N . SER B 2 300 ? 152.466 140.153 94.560 1.00 104.93 300 SER B N 1
ATOM 8528 C CA . SER B 2 300 ? 152.916 141.043 95.618 1.00 104.93 300 SER B CA 1
ATOM 8529 C C . SER B 2 300 ? 152.612 142.483 95.234 1.00 104.93 300 SER B C 1
ATOM 8530 O O . SER B 2 300 ? 152.784 142.871 94.075 1.00 104.93 300 SER B O 1
ATOM 8533 N N . ILE B 2 301 ? 152.150 143.262 96.205 1.00 84.09 301 ILE B N 1
ATOM 8534 C CA . ILE B 2 301 ? 151.861 144.677 96.024 1.00 84.09 301 ILE B CA 1
ATOM 8535 C C . ILE B 2 301 ? 152.695 145.457 97.027 1.00 84.09 301 ILE B C 1
ATOM 8536 O O . ILE B 2 301 ? 152.819 145.053 98.186 1.00 84.09 301 ILE B O 1
ATOM 8541 N N . VAL B 2 302 ? 153.280 146.563 96.580 1.00 142.29 302 VAL B N 1
ATOM 8542 C CA . VAL B 2 302 ? 154.039 147.441 97.457 1.00 142.29 302 VAL B CA 1
ATOM 8543 C C . VAL B 2 302 ? 153.315 148.777 97.533 1.00 142.29 302 VAL B C 1
ATOM 8544 O O . VAL B 2 302 ? 152.631 149.190 96.596 1.00 142.29 302 VAL B O 1
ATOM 8548 N N . ASN B 2 303 ? 153.466 149.450 98.675 1.00 133.91 303 ASN B N 1
ATOM 8549 C CA . ASN B 2 303 ? 152.874 150.768 98.882 1.00 133.91 303 ASN B CA 1
ATOM 8550 C C . ASN B 2 303 ? 151.376 150.752 98.593 1.00 133.91 303 ASN B C 1
ATOM 8551 O O . ASN B 2 303 ? 150.919 151.374 97.629 1.00 133.91 303 ASN B O 1
ATOM 8556 N N . LEU B 2 304 ? 150.610 150.030 99.408 1.00 68.80 304 LEU B N 1
ATOM 8557 C CA . LEU B 2 304 ? 149.184 149.863 99.154 1.00 68.80 304 LEU B CA 1
ATOM 8558 C C . LEU B 2 304 ? 148.448 151.194 99.215 1.00 68.80 304 LEU B C 1
ATOM 8559 O O . LEU B 2 304 ? 148.688 152.017 100.100 1.00 68.80 304 LEU B O 1
ATOM 8564 N N . GLN B 2 305 ? 147.539 151.397 98.269 1.00 62.74 305 GLN B N 1
ATOM 8565 C CA . GLN B 2 305 ? 146.674 152.566 98.238 1.00 62.74 305 GLN B CA 1
ATOM 8566 C C . GLN B 2 305 ? 145.257 152.145 98.597 1.00 62.74 305 GLN B C 1
ATOM 8567 O O . GLN B 2 305 ? 144.765 151.120 98.121 1.00 62.74 305 GLN B O 1
ATOM 8573 N N . ILE B 2 306 ? 144.596 152.946 99.433 1.00 84.41 306 ILE B N 1
ATOM 8574 C CA . ILE B 2 306 ? 143.318 152.544 100.013 1.00 84.41 306 ILE B CA 1
ATOM 8575 C C . ILE B 2 306 ? 142.139 152.789 99.083 1.00 84.41 306 ILE B C 1
ATOM 8576 O O . ILE B 2 306 ? 141.025 152.331 99.376 1.00 84.41 306 ILE B O 1
ATOM 8581 N N . THR B 2 307 ? 142.345 153.478 97.963 1.00 152.08 307 THR B N 1
ATOM 8582 C CA . THR B 2 307 ? 141.228 153.823 97.085 1.00 152.08 307 THR B CA 1
ATOM 8583 C C . THR B 2 307 ? 140.851 152.663 96.166 1.00 152.08 307 THR B C 1
ATOM 8584 O O . THR B 2 307 ? 139.681 152.282 96.077 1.00 152.08 307 THR B O 1
ATOM 8588 N N . GLU B 2 308 ? 141.834 152.095 95.469 1.00 177.66 308 GLU B N 1
ATOM 8589 C CA . GLU B 2 308 ? 141.563 151.119 94.420 1.00 177.66 308 GLU B CA 1
ATOM 8590 C C . GLU B 2 308 ? 141.998 149.699 94.759 1.00 177.66 308 GLU B C 1
ATOM 8591 O O . GLU B 2 308 ? 141.396 148.748 94.252 1.00 177.66 308 GLU B O 1
ATOM 8597 N N . ASP B 2 309 ? 143.028 149.528 95.589 1.00 80.13 309 ASP B N 1
ATOM 8598 C CA . ASP B 2 309 ? 143.566 148.193 95.839 1.00 80.13 309 ASP B CA 1
ATOM 8599 C C . ASP B 2 309 ? 142.585 147.221 96.487 1.00 80.13 309 ASP B C 1
ATOM 8600 O O . ASP B 2 309 ? 142.561 146.053 96.064 1.00 80.13 309 ASP B O 1
ATOM 8605 N N . PRO B 2 310 ? 141.794 147.592 97.511 1.00 69.12 310 PRO B N 1
ATOM 8606 C CA . PRO B 2 310 ? 140.875 146.616 98.109 1.00 69.12 310 PRO B CA 1
ATOM 8607 C C . PRO B 2 310 ? 139.930 145.966 97.113 1.00 69.12 310 PRO B C 1
ATOM 8608 O O . PRO B 2 310 ? 139.189 146.648 96.402 1.00 69.12 310 PRO B O 1
ATOM 8612 N N . GLY B 2 311 ? 139.957 144.644 97.058 1.00 68.72 311 GLY B N 1
ATOM 8613 C CA . GLY B 2 311 ? 139.089 143.923 96.157 1.00 68.72 311 GLY B CA 1
ATOM 8614 C C . GLY B 2 311 ? 139.230 142.432 96.342 1.00 68.72 311 GLY B C 1
ATOM 8615 O O . GLY B 2 311 ? 139.719 141.961 97.367 1.00 68.72 311 GLY B O 1
ATOM 8616 N N . GLU B 2 312 ? 138.791 141.694 95.329 1.00 96.22 312 GLU B N 1
ATOM 8617 C CA . GLU B 2 312 ? 138.865 140.240 95.319 1.00 96.22 312 GLU B CA 1
ATOM 8618 C C . GLU B 2 312 ? 139.715 139.786 94.141 1.00 96.22 312 GLU B C 1
ATOM 8619 O O . GLU B 2 312 ? 139.476 140.198 93.001 1.00 96.22 312 GLU B O 1
ATOM 8625 N N . TYR B 2 313 ? 140.709 138.948 94.420 1.00 75.23 313 TYR B N 1
ATOM 8626 C CA . TYR B 2 313 ? 141.687 138.516 93.432 1.00 75.23 313 TYR B CA 1
ATOM 8627 C C . TYR B 2 313 ? 141.611 137.007 93.262 1.00 75.23 313 TYR B C 1
ATOM 8628 O O . TYR B 2 313 ? 141.701 136.265 94.241 1.00 75.23 313 TYR B O 1
ATOM 8637 N N . GLU B 2 314 ? 141.480 136.554 92.022 1.00 175.58 314 GLU B N 1
ATOM 8638 C CA . GLU B 2 314 ? 141.382 135.138 91.703 1.00 175.58 314 GLU B CA 1
ATOM 8639 C C . GLU B 2 314 ? 142.647 134.671 91.001 1.00 175.58 314 GLU B C 1
ATOM 8640 O O . GLU B 2 314 ? 143.193 135.375 90.148 1.00 175.58 314 GLU B O 1
ATOM 8646 N N . CYS B 2 315 ? 143.121 133.490 91.376 1.00 82.22 315 CYS B N 1
ATOM 8647 C CA . CYS B 2 315 ? 144.236 132.843 90.704 1.00 82.22 315 CYS B CA 1
ATOM 8648 C C . CYS B 2 315 ? 143.715 131.620 89.967 1.00 82.22 315 CYS B C 1
ATOM 8649 O O . CYS B 2 315 ? 142.927 130.842 90.524 1.00 82.22 315 CYS B O 1
ATOM 8652 N N . ASN B 2 316 ? 144.127 131.485 88.705 1.00 111.72 316 ASN B N 1
ATOM 8653 C CA . ASN B 2 316 ? 143.685 130.434 87.799 1.00 111.72 316 ASN B CA 1
ATOM 8654 C C . ASN B 2 316 ? 144.889 129.616 87.361 1.00 111.72 316 ASN B C 1
ATOM 8655 O O . ASN B 2 316 ? 145.900 130.179 86.926 1.00 111.72 316 ASN B O 1
ATOM 8660 N N . ALA B 2 317 ? 144.775 128.296 87.465 1.00 107.74 317 ALA B N 1
ATOM 8661 C CA . ALA B 2 317 ? 145.790 127.365 86.995 1.00 107.74 317 ALA B CA 1
ATOM 8662 C C . ALA B 2 317 ? 145.172 126.500 85.911 1.00 107.74 317 ALA B C 1
ATOM 8663 O O . ALA B 2 317 ? 144.067 125.974 86.090 1.00 107.74 317 ALA B O 1
ATOM 8665 N N . THR B 2 318 ? 145.883 126.355 84.796 1.00 134.36 318 THR B N 1
ATOM 8666 C CA . THR B 2 318 ? 145.334 125.708 83.614 1.00 134.36 318 THR B CA 1
ATOM 8667 C C . THR B 2 318 ? 146.286 124.641 83.092 1.00 134.36 318 THR B C 1
ATOM 8668 O O . THR B 2 318 ? 147.507 124.824 83.102 1.00 134.36 318 THR B O 1
ATOM 8672 N N . ASN B 2 319 ? 145.710 123.518 82.653 1.00 190.34 319 ASN B N 1
ATOM 8673 C CA . ASN B 2 319 ? 146.414 122.481 81.911 1.00 190.34 319 ASN B CA 1
ATOM 8674 C C . ASN B 2 319 ? 145.571 122.073 80.712 1.00 190.34 319 ASN B C 1
ATOM 8675 O O . ASN B 2 319 ? 144.503 122.635 80.451 1.00 190.34 319 ASN B O 1
ATOM 8680 N N . SER B 2 320 ? 146.070 121.077 79.976 1.00 178.34 320 SER B N 1
ATOM 8681 C CA . SER B 2 320 ? 145.310 120.518 78.864 1.00 178.34 320 SER B CA 1
ATOM 8682 C C . SER B 2 320 ? 144.074 119.777 79.358 1.00 178.34 320 SER B C 1
ATOM 8683 O O . SER B 2 320 ? 143.094 119.627 78.619 1.00 178.34 320 SER B O 1
ATOM 8686 N N . ILE B 2 321 ? 144.103 119.302 80.603 1.00 201.54 321 ILE B N 1
ATOM 8687 C CA . ILE B 2 321 ? 142.974 118.545 81.133 1.00 201.54 321 ILE B CA 1
ATOM 8688 C C . ILE B 2 321 ? 141.875 119.477 81.631 1.00 201.54 321 ILE B C 1
ATOM 8689 O O . ILE B 2 321 ? 140.731 119.404 81.170 1.00 201.54 321 ILE B O 1
ATOM 8694 N N . GLY B 2 322 ? 142.195 120.362 82.563 1.00 139.41 322 GLY B N 1
ATOM 8695 C CA . GLY B 2 322 ? 141.195 121.217 83.155 1.00 139.41 322 GLY B CA 1
ATOM 8696 C C . GLY B 2 322 ? 141.787 122.489 83.714 1.00 139.41 322 GLY B C 1
ATOM 8697 O O . GLY B 2 322 ? 142.855 122.937 83.295 1.00 139.41 322 GLY B O 1
ATOM 8698 N N . SER B 2 323 ? 141.075 123.076 84.674 1.00 145.73 323 SER B N 1
ATOM 8699 C CA . SER B 2 323 ? 141.478 124.345 85.261 1.00 145.73 323 SER B CA 1
ATOM 8700 C C . SER B 2 323 ? 140.906 124.463 86.665 1.00 145.73 323 SER B C 1
ATOM 8701 O O . SER B 2 323 ? 139.844 123.911 86.959 1.00 145.73 323 SER B O 1
ATOM 8704 N N . ALA B 2 324 ? 141.618 125.185 87.527 1.00 138.19 324 ALA B N 1
ATOM 8705 C CA . ALA B 2 324 ? 141.183 125.411 88.900 1.00 138.19 324 ALA B CA 1
ATOM 8706 C C . ALA B 2 324 ? 141.503 126.838 89.319 1.00 138.19 324 ALA B C 1
ATOM 8707 O O . ALA B 2 324 ? 142.601 127.333 89.062 1.00 138.19 324 ALA B O 1
ATOM 8709 N N . SER B 2 325 ? 140.555 127.489 89.989 1.00 79.23 325 SER B N 1
ATOM 8710 C CA . SER B 2 325 ? 140.720 128.882 90.380 1.00 79.23 325 SER B CA 1
ATOM 8711 C C . SER B 2 325 ? 140.197 129.095 91.790 1.00 79.23 325 SER B C 1
ATOM 8712 O O . SER B 2 325 ? 139.162 128.540 92.164 1.00 79.23 325 SER B O 1
ATOM 8715 N N . VAL B 2 326 ? 140.913 129.910 92.566 1.00 130.96 326 VAL B N 1
ATOM 8716 C CA . VAL B 2 326 ? 140.497 130.251 93.924 1.00 130.96 326 VAL B CA 1
ATOM 8717 C C . VAL B 2 326 ? 140.653 131.752 94.133 1.00 130.96 326 VAL B C 1
ATOM 8718 O O . VAL B 2 326 ? 141.423 132.419 93.445 1.00 130.96 326 VAL B O 1
ATOM 8722 N N . SER B 2 327 ? 139.936 132.277 95.126 1.00 73.52 327 SER B N 1
ATOM 8723 C CA . SER B 2 327 ? 139.845 133.716 95.331 1.00 73.52 327 SER B CA 1
ATOM 8724 C C . SER B 2 327 ? 140.325 134.108 96.721 1.00 73.52 327 SER B C 1
ATOM 8725 O O . SER B 2 327 ? 140.204 133.346 97.683 1.00 73.52 327 SER B O 1
ATOM 8728 N N . THR B 2 328 ? 140.868 135.319 96.803 1.00 47.84 328 THR B N 1
ATOM 8729 C CA . THR B 2 328 ? 141.377 135.936 98.015 1.00 47.84 328 THR B CA 1
ATOM 8730 C C . THR B 2 328 ? 140.775 137.330 98.137 1.00 47.84 328 THR B C 1
ATOM 8731 O O . THR B 2 328 ? 140.445 137.968 97.137 1.00 47.84 328 THR B O 1
ATOM 8735 N N . VAL B 2 329 ? 140.623 137.803 99.370 1.00 54.90 329 VAL B N 1
ATOM 8736 C CA . VAL B 2 329 ? 140.099 139.135 99.647 1.00 54.90 329 VAL B CA 1
ATOM 8737 C C . VAL B 2 329 ? 141.219 139.975 100.242 1.00 54.90 329 VAL B C 1
ATOM 8738 O O . VAL B 2 329 ? 141.874 139.554 101.200 1.00 54.90 329 VAL B O 1
ATOM 8742 N N . LEU B 2 330 ? 141.441 141.154 99.672 1.00 39.84 330 LEU B N 1
ATOM 8743 C CA . LEU B 2 330 ? 142.434 142.095 100.168 1.00 39.84 330 LEU B CA 1
ATOM 8744 C C . LEU B 2 330 ? 141.719 143.277 100.803 1.00 39.84 330 LEU B C 1
ATOM 8745 O O . LEU B 2 330 ? 140.803 143.845 100.204 1.00 39.84 330 LEU B O 1
ATOM 8750 N N . ARG B 2 331 ? 142.128 143.633 102.016 1.00 50.32 331 ARG B N 1
ATOM 8751 C CA . ARG B 2 331 ? 141.542 144.740 102.757 1.00 50.32 331 ARG B CA 1
ATOM 8752 C C . ARG B 2 331 ? 142.651 145.655 103.248 1.00 50.32 331 ARG B C 1
ATOM 8753 O O . ARG B 2 331 ? 143.630 145.188 103.835 1.00 50.32 331 ARG B O 1
ATOM 8761 N N . VAL B 2 332 ? 142.500 146.951 103.002 1.00 50.32 332 VAL B N 1
ATOM 8762 C CA . VAL B 2 332 ? 143.459 147.959 103.439 1.00 50.32 332 VAL B CA 1
ATOM 8763 C C . VAL B 2 332 ? 142.812 148.803 104.525 1.00 50.32 332 VAL B C 1
ATOM 8764 O O . VAL B 2 332 ? 141.651 149.213 104.398 1.00 50.32 332 VAL B O 1
ATOM 8768 N N . ARG B 2 333 ? 143.555 149.062 105.598 1.00 51.56 333 ARG B N 1
ATOM 8769 C CA . ARG B 2 333 ? 143.038 149.758 106.766 1.00 51.56 333 ARG B CA 1
ATOM 8770 C C . ARG B 2 333 ? 143.513 151.203 106.775 1.00 51.56 333 ARG B C 1
ATOM 8771 O O . ARG B 2 333 ? 144.657 151.493 106.415 1.00 51.56 333 ARG B O 1
ATOM 8779 N N . SER B 2 334 ? 142.635 152.103 107.202 1.00 59.72 334 SER B N 1
ATOM 8780 C CA . SER B 2 334 ? 142.974 153.516 107.262 1.00 59.72 334 SER B CA 1
ATOM 8781 C C . SER B 2 334 ? 143.910 153.800 108.431 1.00 59.72 334 SER B C 1
ATOM 8782 O O . SER B 2 334 ? 143.960 153.055 109.411 1.00 59.72 334 SER B O 1
ATOM 8785 N N . HIS B 2 335 ? 144.672 154.888 108.312 1.00 77.85 335 HIS B N 1
ATOM 8786 C CA . HIS B 2 335 ? 145.592 155.261 109.381 1.00 77.85 335 HIS B CA 1
ATOM 8787 C C . HIS B 2 335 ? 144.871 155.916 110.552 1.00 77.85 335 HIS B C 1
ATOM 8788 O O . HIS B 2 335 ? 145.349 155.839 111.689 1.00 77.85 335 HIS B O 1
ATOM 8795 N N . LEU B 2 336 ? 143.730 156.555 110.301 1.00 78.05 336 LEU B N 1
ATOM 8796 C CA . LEU B 2 336 ? 142.932 157.187 111.341 1.00 78.05 336 LEU B CA 1
ATOM 8797 C C . LEU B 2 336 ? 141.917 156.239 111.958 1.00 78.05 336 LEU B C 1
ATOM 8798 O O . LEU B 2 336 ? 140.891 156.694 112.468 1.00 78.05 336 LEU B O 1
ATOM 8803 N N . ALA B 2 337 ? 142.165 154.942 111.902 1.00 43.84 337 ALA B N 1
ATOM 8804 C CA . ALA B 2 337 ? 141.228 153.949 112.405 1.00 43.84 337 ALA B CA 1
ATOM 8805 C C . ALA B 2 337 ? 141.063 154.008 113.922 1.00 43.84 337 ALA B C 1
ATOM 8806 O O . ALA B 2 337 ? 139.928 153.913 114.403 1.00 43.84 337 ALA B O 1
ATOM 8808 N N . PRO B 2 338 ? 142.131 154.142 114.721 1.00 50.32 338 PRO B N 1
ATOM 8809 C CA . PRO B 2 338 ? 141.937 154.187 116.178 1.00 50.32 338 PRO B CA 1
ATOM 8810 C C . PRO B 2 338 ? 141.457 155.525 116.709 1.00 50.32 338 PRO B C 1
ATOM 8811 O O . PRO B 2 338 ? 141.418 155.693 117.932 1.00 50.32 338 PRO B O 1
ATOM 8815 N N . LEU B 2 339 ? 141.108 156.483 115.855 1.00 49.62 339 LEU B N 1
ATOM 8816 C CA . LEU B 2 339 ? 140.660 157.777 116.359 1.00 49.62 339 LEU B CA 1
ATOM 8817 C C . LEU B 2 339 ? 139.168 157.778 116.657 1.00 49.62 339 LEU B C 1
ATOM 8818 O O . LEU B 2 339 ? 138.729 158.397 117.630 1.00 49.62 339 LEU B O 1
ATOM 8823 N N . TRP B 2 340 ? 138.377 157.101 115.832 1.00 50.32 340 TRP B N 1
ATOM 8824 C CA . TRP B 2 340 ? 136.932 157.061 116.048 1.00 50.32 340 TRP B CA 1
ATOM 8825 C C . TRP B 2 340 ? 136.531 156.379 117.348 1.00 50.32 340 TRP B C 1
ATOM 8826 O O . TRP B 2 340 ? 135.633 156.898 118.032 1.00 50.32 340 TRP B O 1
ATOM 8837 N N . PRO B 2 341 ? 137.095 155.228 117.737 1.00 50.32 341 PRO B N 1
ATOM 8838 C CA . PRO B 2 341 ? 136.749 154.689 119.061 1.00 50.32 341 PRO B CA 1
ATOM 8839 C C . PRO B 2 341 ? 137.171 155.599 120.191 1.00 50.32 341 PRO B C 1
ATOM 8840 O O . PRO B 2 341 ? 136.418 155.784 121.152 1.00 50.32 341 PRO B O 1
ATOM 8844 N N . PHE B 2 342 ? 138.361 156.189 120.082 1.00 63.74 342 PHE B N 1
ATOM 8845 C CA . PHE B 2 342 ? 138.897 157.031 121.144 1.00 63.74 342 PHE B CA 1
ATOM 8846 C C . PHE B 2 342 ? 137.963 158.192 121.450 1.00 63.74 342 PHE B C 1
ATOM 8847 O O . PHE B 2 342 ? 137.586 158.396 122.609 1.00 63.74 342 PHE B O 1
ATOM 8855 N N . LEU B 2 343 ? 137.529 158.925 120.423 1.00 40.48 343 LEU B N 1
ATOM 8856 C CA . LEU B 2 343 ? 136.539 159.972 120.644 1.00 40.48 343 LEU B CA 1
ATOM 8857 C C . LEU B 2 343 ? 135.306 159.426 121.343 1.00 40.48 343 LEU B C 1
ATOM 8858 O O . LEU B 2 343 ? 134.800 160.054 122.278 1.00 40.48 343 LEU B O 1
ATOM 8863 N N . GLY B 2 344 ? 134.839 158.244 120.941 1.00 24.96 344 GLY B N 1
ATOM 8864 C CA . GLY B 2 344 ? 133.687 157.660 121.601 1.00 24.96 344 GLY B CA 1
ATOM 8865 C C . GLY B 2 344 ? 133.911 157.476 123.086 1.00 24.96 344 GLY B C 1
ATOM 8866 O O . GLY B 2 344 ? 133.044 157.808 123.898 1.00 24.96 344 GLY B O 1
ATOM 8867 N N . ILE B 2 345 ? 135.101 157.009 123.467 1.00 50.32 345 ILE B N 1
ATOM 8868 C CA . ILE B 2 345 ? 135.409 156.882 124.885 1.00 50.32 345 ILE B CA 1
ATOM 8869 C C . ILE B 2 345 ? 135.320 158.239 125.564 1.00 50.32 345 ILE B C 1
ATOM 8870 O O . ILE B 2 345 ? 134.698 158.375 126.624 1.00 50.32 345 ILE B O 1
ATOM 8875 N N . LEU B 2 346 ? 135.875 159.278 124.932 1.00 47.94 346 LEU B N 1
ATOM 8876 C CA . LEU B 2 346 ? 135.815 160.610 125.521 1.00 47.94 346 LEU B CA 1
ATOM 8877 C C . LEU B 2 346 ? 134.378 161.074 125.693 1.00 47.94 346 LEU B C 1
ATOM 8878 O O . LEU B 2 346 ? 134.081 161.862 126.596 1.00 47.94 346 LEU B O 1
ATOM 8883 N N . ALA B 2 347 ? 133.468 160.610 124.836 1.00 50.32 347 ALA B N 1
ATOM 8884 C CA . ALA B 2 347 ? 132.067 160.926 125.067 1.00 50.32 347 ALA B CA 1
ATOM 8885 C C . ALA B 2 347 ? 131.565 160.237 126.324 1.00 50.32 347 ALA B C 1
ATOM 8886 O O . ALA B 2 347 ? 131.040 160.893 127.232 1.00 50.32 347 ALA B O 1
ATOM 8888 N N . GLU B 2 348 ? 131.798 158.926 126.430 1.00 50.32 348 GLU B N 1
ATOM 8889 C CA . GLU B 2 348 ? 131.215 158.142 127.514 1.00 50.32 348 GLU B CA 1
ATOM 8890 C C . GLU B 2 348 ? 131.590 158.723 128.864 1.00 50.32 348 GLU B C 1
ATOM 8891 O O . GLU B 2 348 ? 130.719 159.057 129.675 1.00 50.32 348 GLU B O 1
ATOM 8897 N N . ILE B 2 349 ? 132.890 158.923 129.081 1.00 50.32 349 ILE B N 1
ATOM 8898 C CA . ILE B 2 349 ? 133.371 159.471 130.341 1.00 50.32 349 ILE B CA 1
ATOM 8899 C C . ILE B 2 349 ? 132.659 160.775 130.653 1.00 50.32 349 ILE B C 1
ATOM 8900 O O . ILE B 2 349 ? 132.110 160.948 131.748 1.00 50.32 349 ILE B O 1
ATOM 8905 N N . ILE B 2 350 ? 132.579 161.675 129.670 1.00 46.43 350 ILE B N 1
ATOM 8906 C CA . ILE B 2 350 ? 131.927 162.955 129.913 1.00 46.43 350 ILE B CA 1
ATOM 8907 C C . ILE B 2 350 ? 130.508 162.735 130.410 1.00 46.43 350 ILE B C 1
ATOM 8908 O O . ILE B 2 350 ? 130.127 163.251 131.470 1.00 46.43 350 ILE B O 1
ATOM 8913 N N . ILE B 2 351 ? 129.741 161.884 129.721 1.00 50.32 351 ILE B N 1
ATOM 8914 C CA . ILE B 2 351 ? 128.371 161.633 130.153 1.00 50.32 351 ILE B CA 1
ATOM 8915 C C . ILE B 2 351 ? 128.363 161.176 131.601 1.00 50.32 351 ILE B C 1
ATOM 8916 O O . ILE B 2 351 ? 127.680 161.770 132.447 1.00 50.32 351 ILE B O 1
ATOM 8921 N N . LEU B 2 352 ? 129.212 160.196 131.933 1.00 50.32 352 LEU B N 1
ATOM 8922 C CA . LEU B 2 352 ? 129.242 159.700 133.302 1.00 50.32 352 LEU B CA 1
ATOM 8923 C C . LEU B 2 352 ? 129.461 160.838 134.276 1.00 50.32 352 LEU B C 1
ATOM 8924 O O . LEU B 2 352 ? 128.651 161.035 135.191 1.00 50.32 352 LEU B O 1
ATOM 8929 N N . VAL B 2 353 ? 130.477 161.667 134.026 1.00 50.32 353 VAL B N 1
ATOM 8930 C CA . VAL B 2 353 ? 130.796 162.722 134.978 1.00 50.32 353 VAL B CA 1
ATOM 8931 C C . VAL B 2 353 ? 129.558 163.558 135.246 1.00 50.32 353 VAL B C 1
ATOM 8932 O O . VAL B 2 353 ? 129.137 163.721 136.400 1.00 50.32 353 VAL B O 1
ATOM 8936 N N . VAL B 2 354 ? 128.875 163.970 134.175 1.00 50.32 354 VAL B N 1
ATOM 8937 C CA . VAL B 2 354 ? 127.761 164.888 134.347 1.00 50.32 354 VAL B CA 1
ATOM 8938 C C . VAL B 2 354 ? 126.750 164.305 135.317 1.00 50.32 354 VAL B C 1
ATOM 8939 O O . VAL B 2 354 ? 126.375 164.957 136.300 1.00 50.32 354 VAL B O 1
ATOM 8943 N N . ILE B 2 355 ? 126.390 163.031 135.133 1.00 50.32 355 ILE B N 1
ATOM 8944 C CA . ILE B 2 355 ? 125.345 162.450 135.968 1.00 50.32 355 ILE B CA 1
ATOM 8945 C C . ILE B 2 355 ? 125.721 162.574 137.435 1.00 50.32 355 ILE B C 1
ATOM 8946 O O . ILE B 2 355 ? 124.981 163.161 138.234 1.00 50.32 355 ILE B O 1
ATOM 8951 N N . ILE B 2 356 ? 126.926 162.127 137.792 1.00 62.03 356 ILE B N 1
ATOM 8952 C CA . ILE B 2 356 ? 127.307 162.192 139.197 1.00 62.03 356 ILE B CA 1
ATOM 8953 C C . ILE B 2 356 ? 127.402 163.636 139.657 1.00 62.03 356 ILE B C 1
ATOM 8954 O O . ILE B 2 356 ? 126.910 163.985 140.736 1.00 62.03 356 ILE B O 1
ATOM 8959 N N . VAL B 2 357 ? 127.966 164.514 138.827 1.00 31.85 357 VAL B N 1
ATOM 8960 C CA . VAL B 2 357 ? 128.097 165.905 139.244 1.00 31.85 357 VAL B CA 1
ATOM 8961 C C . VAL B 2 357 ? 126.723 166.542 139.389 1.00 31.85 357 VAL B C 1
ATOM 8962 O O . VAL B 2 357 ? 126.527 167.454 140.199 1.00 31.85 357 VAL B O 1
ATOM 8966 N N . VAL B 2 358 ? 125.738 166.051 138.636 1.00 38.59 358 VAL B N 1
ATOM 8967 C CA . VAL B 2 358 ? 124.388 166.573 138.808 1.00 38.59 358 VAL B CA 1
ATOM 8968 C C . VAL B 2 358 ? 123.698 165.875 139.972 1.00 38.59 358 VAL B C 1
ATOM 8969 O O . VAL B 2 358 ? 122.847 166.461 140.650 1.00 38.59 358 VAL B O 1
ATOM 8973 N N . TYR B 2 359 ? 124.072 164.622 140.241 1.00 72.17 359 TYR B N 1
ATOM 8974 C CA . TYR B 2 359 ? 123.408 163.867 141.298 1.00 72.17 359 TYR B CA 1
ATOM 8975 C C . TYR B 2 359 ? 123.745 164.429 142.672 1.00 72.17 359 TYR B C 1
ATOM 8976 O O . TYR B 2 359 ? 122.909 164.410 143.581 1.00 72.17 359 TYR B O 1
ATOM 8985 N N . GLU B 2 360 ? 124.959 164.935 142.842 1.00 85.90 360 GLU B N 1
ATOM 8986 C CA . GLU B 2 360 ? 125.376 165.516 144.110 1.00 85.90 360 GLU B CA 1
ATOM 8987 C C . GLU B 2 360 ? 125.324 167.043 144.080 1.00 85.90 360 GLU B C 1
ATOM 8988 O O . GLU B 2 360 ? 124.266 167.649 144.247 1.00 85.90 360 GLU B O 1
#

Secondary structure (DSSP, 8-state):
---HHHHHHHTT--THHHHHHHHHHH-SHHHHHHHTT-BTTTB----HHHHHHHHHHH--S--PPPPPPPHHHHHHHHHT-HHHHHHHHHHHHHHHHHT----TTHHHHHHHHHHHHHHHHHHHHHHHHHHHTS---EEE-SSS--EEEGGG--TT-EEEE-TT-B--SEEEEEEEEEEEEE-TTTTS---EEEEBTTTB-EE-TT-EEEEEEEEEEEEE-STTSHHHHHHHHT----HHHHHHHHHHHHHHHHHHHHHHHHHHHHHHHHHHHHHHHT---------SHHHHHHHHHHHHHHHHHS-TTHHHHHHHHHHHHHHHHGGGTEEESSGGGGTGGGG--EEEE-STTTTB--S-EEEEEEETTEEESSPPPTTSS-HHHHHHHHHHHHHHH-SS--EE---STT-PPEE-S-HHHHHHHHHHHHTT---HHHHHHS-TTS---EESS-TTTT-EEEEE-SSSSS-EEEEEEEHHHHGGGEEEE--TTSPPEE--TTTTTTTTTTTHHHHHHTT-EEEEEEEEE--PPP---SSS-TTTTSSEEEEEEEEEE-PBPTTHHHHHHHHHHTT-EEEEE-SS-HHHHHHHHHHHTSS-TT--SEEEEHHHHHHHTB-TTS-B-HHHHHHHGGGEEEEES--HHHHHHHHHHHHH--TTSS---EEEEE-SGGGHHHHHHSSEEEEESSS--HHHHHH-SEEETT--THHHHHHHHHHHHHHHHHHHHHHHHHHHHHHHHHHHHHHHHHT-S-SS-SHHHHIIIIIIHHHHHHHHT-PPP-GGGGGSPPPPTT--SS-HHHHHHHHHHHHHHHHHHHHHHHHHHHHTT----TT--TTPPP-HHHHHHHHHHHHHHHHHHHHTT-SSS-S-TTTTSTT-HHHHHHHHHHHHHHHHHHHH-TTTTT-----HHHHHHHHHHHHTHHHHHHHHTTS-TT-/--EEEEPPPEE--S----EEEEEEEEE--S-EEEEEEEETTEEPTT--BS-SEEEEEESS--TTT-EEEEEEEEESSS--B--EEEEEEEEEEEEE-SEEEEETTS-EEEEEEEEEESPPEEEEEEEETTEEEE---SSS--EE---SSEEEEEE-S--TTTS-EEEEEEEE-SS-EEEEEEEEEEE-TTTTHHHHHHHHHHHHHHHHHHHHH-

Solvent-accessible surface area: 55326 Å² total; per-residue (Å²): 94,7,61,64,104,65,3,77,70,14,1,103,50,101,27,95,94,0,17,62,76,10,130,146,71,29,32,78,19,104,15,6,1,145,103,15,154,14,30,33,127,128,2,28,106,44,74,74,95,28,30,104,112,18,62,143,105,14,31,79,27,103,62,80,114,126,189,71,90,82,63,131,68,5,27,154,89,13,54,103,65,90,22,14,70,18,4,50,102,4,0,106,72,4,45,47,51,30,142,76,149,120,108,53,125,50,35,0,34,26,0,54,120,7,6,99,53,9,7,94,41,44,0,109,52,65,73,38,78,60,109,51,36,112,69,26,194,69,29,23,15,16,21,126,100,78,116,18,54,48,40,72,1,2,2,0,1,1,1,38,5,75,168,36,54,110,5,25,0,0,0,2,10,38,99,43,107,103,0,50,1,23,15,43,30,13,48,26,32,52,74,86,55,138,11,31,72,95,114,16,4,1,1,3,2,19,2,67,0,56,90,20,44,11,56,1,7,3,10,5,1,6,71,16,3,25,40,1,28,8,72,79,50,4,65,36,177,34,34,8,59,23,19,6,58,132,20,25,52,91,36,4,120,56,3,74,88,58,15,54,63,0,22,108,66,1,44,120,118,34,54,81,66,13,83,100,95,82,151,103,105,208,121,107,125,92,39,58,61,85,76,24,68,5,89,51,12,1,10,8,1,10,0,0,6,0,11,10,0,15,53,37,0,11,30,54,3,8,44,46,3,29,124,78,2,77,122,37,60,1,71,11,45,23,49,38,5,3,7,12,3,2,22,1,18,0,1,5,1,16,4,9,3,1,0,0,28,61,64,49,52,6,38,14,3,32,15,15,68,66,50,41,134,125,34,21,102,49,89,63,34,33,72,111,3,15,101,6,6,8,39,0,4,2,10,1,4,23,99,94,11,101,43,50,79,48,116,107,117,72,22,93,58,81,26,69,14,69,58,30,15,0,2,0,3,26,12,2,59,78,8,184,43,94,27,92,77,30,56,86,124,7,63,84,169,93,62,80,24,33,107,89,131,6,98,112,44,163,16,29,23,6,16,14,69,80,94,71,113,9,18,43,13,8,9,25,5,21,4,152,47,7,15,113,38,1,20,60,23,13,36,24,91,40,146,13,112,98,5,105,76,208,50,49,78,78,15,30,150,146,9,26,68,46,0,63,115,56,39,13,136,23,9,0,2,1,34,8,80,49,90,62,92,83,79,64,65,144,116,55,41,104,86,31,20,60,97,6,6,2,7,6,2,1,0,4,21,32,28,29,30,124,49,0,55,84,3,2,104,75,4,61,111,1,28,7,44,3,8,1,7,1,6,22,47,32,92,53,0,92,28,3,0,81,79,1,18,5,24,112,98,52,149,90,83,46,59,5,48,3,150,64,0,42,167,98,0,89,26,148,156,39,95,75,60,55,124,92,6,13,142,5,9,50,96,2,32,0,0,0,131,5,52,13,62,7,8,26,15,0,3,89,3,0,14,54,1,116,98,84,170,83,101,21,5,0,0,7,2,0,18,10,26,5,5,0,1,4,2,79,68,9,38,1,0,0,0,2,10,33,40,10,68,90,32,0,67,51,1,0,17,2,20,0,45,49,18,48,5,38,5,0,11,71,2,2,5,28,0,4,11,2,15,16,7,5,10,13,5,3,10,0,2,25,2,0,8,55,0,0,21,71,0,5,46,31,1,0,38,111,5,39,31,15,0,1,57,4,23,3,0,13,22,0,0,14,91,4,0,14,91,0,4,32,2,6,8,15,49,88,24,75,112,93,24,12,126,54,128,24,53,16,46,123,66,112,10,26,45,189,22,5,99,43,18,13,114,14,10,6,88,30,0,26,69,45,0,48,61,8,0,79,66,2,22,141,101,31,98,11,45,27,8,71,101,38,99,94,180,52,92,44,27,46,4,14,0,4,0,0,0,0,0,0,0,0,0,8,38,6,2,20,14,3,14,36,16,97,52,82,56,19,10,46,92,24,9,176,182,23,97,62,6,45,94,21,26,121,31,12,57,52,88,1,62,83,17,0,54,165,15,34,131,77,53,29,3,22,74,10,94,106,34,10,23,45,84,0,33,58,25,0,15,12,0,7,35,71,9,8,78,6,30,90,92,64,56,104,224,235,17,163,30,70,47,28,149,104,29,91,15,142,170,60,113,133,60,27,64,2,78,0,47,30,77,60,50,110,66,96,34,84,40,0,28,5,9,62,96,62,107,72,29,126,90,13,116,126,118,21,58,82,10,92,58,166,14,98,96,4,144,20,104,27,10,1,55,2,34,0,8,0,47,1,90,103,13,116,103,17,85,29,59,7,59,0,34,3,37,8,64,24,82,17,77,51,154,24,10,59,60,51,40,53,84,81,2,67,1,52,1,86,6,42,16,27,46,82,11,118,26,70,6,49,41,80,78,138,58,99,59,87,104,38,81,89,112,67,45,33,28,109,78,73,84,130,104,54,59,0,46,0,27,0,53,81,3,68,74,126,86,2,51,22,45,1,22,0,28,0,56,16,96,59,24,77,22,53,35,47,2,52,2,40,15,59,50,119,102,24,42,69,142,0,93,92,18,21,78,50,18,80,111,88,13,80,81,50,27,105,115,117,150

Sequence (1153 aa):
GCTMEELRSLMELRGTEAVVKIKETYGDTEAICRRLKTSPVEGLPGTAPDLEKRKQIFGQNFIPPKKPKTFLQLVWEALQDVTLIILEIAAIISLGLSFYHPAGWIEGAAILLSVICVVLVTAFNDWSKEKQFRGLFTVVRAGQVVQIPVAEIVVGDIAQIKYGDLLPADGLFIQGNDLKIDESSLTGESDQVRKSVDKDPMLLSGTHVMEGSGRMVVTAVGVNSQTGIIFTLLGAKSVLQGKLTKLAVQIGKAGLVMSAITVIILVLYFTVDTFVVNKKPWLTEVYVQYFVKFFIIGVTVLVVAVPEGLPLAVTISLAYSVKKMMKDNNLVRHLDACETMGNATAICSDKTGTLTTNRMTVVQAYVGDVHYKEIPDPSSINAKTLELLVNAIAINSAYTTKILPPEKEGALPRQVGNKTECGLLGFVLDLRQDYEPVRSQMPEEKLYKVYTFNSVRKSMSTVIKMPDESFRMYSKGASEIVLKKCCKILSGAGEARVFRPRDRDEMVKKVIEPMACDGLRTICVAYRDFPSSPEPDWDNENDILNELTCICVVGIEDPVRPEVPEAIRKCQRAGITVRMVTGDNINTARAIAIKCGIIHPGEDFLCLEGKEFNRRIRNEKGEIEQERIDKIWPKLRVLARSSPTDKHTLVKGIIDSTHTEQRQVVAVTGDGTNDGPALKKADVGFAMGIAGTDVAKEASDIILTDDNFSSIVKAVMWGRNVYDSISKFLQFQLTVNVVAVIVAFTGACITQDSPLKAVQMLWVNLIMDTFASLALATEPPTETLLLRKPYGRNKPLISRTMMKNILGHAVYQLTLIFTLLFVGEKMFQIDSGRNAPLHSPPSEHYTIIFNTFVMMQLFNEINARKIHGERNVFDGIFRNPIFCTIVLGTFAIQIVIVQFGGKPFSCSPLQLDQWMWCIFIGLGELVWGQVIATIPTSRKPRIVTSEEVIIRESLLPVTLQCNLTSSSHTLMYSYWTRNGVELTATRKNASNMEYRINKPRAEDSGEYHCVYHFVSAPKANATIEVKAAPDITGHKRSENKNEGQDAMMYCKSVGYPHPEWIWRKKENGVFEEISNSSGRFFITNKENYTELSIVNLQITEDPGEYECNATNSIGSASVSTVLRVRSHLAPLWPFLGILAEIIILVVIIVVYE

Radius of gyration: 47.76 Å; Cα contacts (8 Å, |Δi|>4): 2069; chains: 2; bounding box: 70×79×159 Å

Foldseek 3Di:
DDAQVVLLVLLVDWWQVSLVVCCVPQNAPCRVLVVVVAHQQFWDPPDDVVLVVQCVRQNWQDLDFDDFDDLVVLLVVLCPQPLNVVLLVLLVVQCVLQPCVCVSNLLSVLSVVLSVVLSVVRSVQVVLLSVLQRPLAWFQWTSPGDTDGLRSHGASIKGKDFAFDFASAKWWFDDWFFWWKQPCQWFVARGTDTDDSNITGIDAGGIHTHHIIGMTGHRHRYCSGPVSVLSVLLVSDALVVVLVSVVQVVLLVVLVVLLVVLLVLQVVVVVVVCCVPVVDDPDCDVVVVSSSLSSQLSSFLSLLQHQSAPSLLLVLLQVVLQVVLVVLLKNFSHRSQLFQLQQFQAEEEEPALQFFLNAKAWQWKQFLNDTRNHQDAQVPFDPVLLVVLLLLLLQLCLDPWDWADQVDPLHDIDTDDDRVSVRVVVSNVVSVDDNVVSNVVDHSVQFDQWDPCPVVQSKTKGWHDPPHLFIKIKIKFFCVRQVQQEFWEQHTNDRTDGAHVVRVVVCPVVPVVVLVVLVWGKMWMWMDGDNDDDDSPVVPCPVVSHHTHIRMMTTIDRDTDPCQQVLVVLCVLLNYQYAYARQADQVNQVSSCCVNVNDPPPPPADAEEAVCVQVQQADPVRDGDLVSLVVHLVRHHHYYNHTLVRLLVNQVSLQPDPPPVFHRAYEYEDAHSSCLSNQQVHSFYEYEASSHNPSSVSSGRIYSNNSDSNSSVVSNQSSLLSLLLSLLLCLLVLLSSVLQSVCSSVCCNPQVQGLAGNVLSCCVSHPLSSLLSSLLSPDDTDCVSSNHYRDGSPPSSQDLLSVLSSVLLSVLLNVVLVCLQPCVCVVVVHDHPGNPDDPDAADQSSQLSSLLSVLQSLLCSLVSNDSDLDLPSCVCVVVDPSNVVSSVVVVVVSQCCQDPVGPSNRHDHDDDVSNVVSNVSSNCSNVSSNVSSPDDSVD/DWDKDWDAAAEDDQDQAKDKIKIARPGDPFAWDWKFKDFPRHTDPPGIDNPNIDMDMDRGDDLQNFGKMWIWIHTDPDDIDTDIHGHWYWKDWDDWDAEWEEAAQAKTKTKIFIGTPPQWDKAKWFDDPRDTHHDDCPVVFWDWDDDRGMIMTMGGRDDQPPPFGKMKMKTGDPHGIDIDIYTYHYDYPCVVVVVVVVVVVVVVVVVVVVVVVD